Protein 3L8C (pdb70)

Radius of gyration: 32.64 Å; Cα contacts (8 Å, |Δi|>4): 2181; chains: 2; bounding box: 73×97×77 Å

B-factor: mean 37.89, std 10.88, range [13.22, 79.73]

Sequence (1009 aa):
SLKDMIDSIEQFAQTQADFPVYDCLGERRTYGQLKRDSDSIAAFIDSLALLAKSPVLVFGAQTYDMLATFVALTKSGHAYIPVDVHSAPERILAIIEIAKPSLIIAIEEFPLTIEGISLVSLSEIESAKLAEMPYERTHSVKGDDNYYIIFTSGQPKGVQISHDNLLSFTNWMIEDAAFDVPKQPQMLAQPPYSFDLSVMYWAPTLALGGTLFALPKELVADFKQLFTTIAQLPVGIWTSTPSFADMAMLSDDFCQAKMPALTHFYFDGEELTVSTARKLFERFPSAKIINAYGPTEATVALSAIEITREMVDNYTRLPIGYPKPDSPTYIIDEDGKELSSGEQGEIIVTGPAVSKGYLNNPEKTAEAFFTFKGQPAYHTGDIGSLTEDNILLYGGRLDFQIKIELEDVSQQLNQSPMVASAVAVPRYNKEHKLLAYIVVKDGVKERFDRELELTKAIKASVKDHMMSYMMPSKFLYRDSLPLTPNGKIDIKTLINEVNSLKDMIDSIEQFAQTQADFPVYDCLGERRTYGQLKRDSDSIAAFIDSLALLAKSPVLVFGAQTYDMLATFVALTKSGHAYIPVDVHSAPERILAIIEIAKPSLIIAIEEFPLTIEGISLVSLSEIESAKLAEMPYERTHSVKGDDNYYIIFTSGTTGQPKGVQISHDNLLSFTNWMIEDAAFDVPKQPQMLAQPPYSFDLSVMYWAPTLALGGTLFALPKELVADFKQLFTTIAQLPVGIWTSTPSFADMAMLSDDFCQAKMPALTHFYFDGEELTVSTARKLFERFPSAKIINAYGPTEATVALSAIEITREMVDNYTRLPIGYPKPDSPTYIIDEDGKELSSGEQGEIIVTGPAVSKGYLNNPEKTAEAFFTFKGQPAYHTGDIGSLTEDNILLYGGRLDFQIKYAGYRIELEDVSQQLNQSPMVASAVAVPRYNKEHKVQNLLAYIVVKDGVKERFDRELELTKAIKASVKDHMMSYMMPSKFLYRDSLPLTPNGKIDIKTLINEVN

Structure (mmCIF, N/CA/C/O backbone):
data_3L8C
#
_entry.id   3L8C
#
_cell.length_a   89.024
_cell.length_b   153.736
_cell.length_c   84.794
_cell.angle_alpha   90.000
_cell.angle_beta   90.000
_cell.angle_gamma   90.000
#
_symmetry.space_group_name_H-M   'P 21 21 2'
#
loop_
_entity.id
_entity.type
_entity.pdbx_description
1 polymer 'D-alanine--poly(phosphoribitol) ligase subunit 1'
2 water water
#
loop_
_atom_site.group_PDB
_atom_site.id
_atom_site.type_symbol
_atom_site.label_atom_id
_atom_site.label_alt_id
_atom_site.label_comp_id
_atom_site.label_asym_id
_atom_site.label_entity_id
_atom_site.label_seq_id
_atom_site.pdbx_PDB_ins_code
_atom_site.Cartn_x
_atom_site.Cartn_y
_atom_site.Cartn_z
_atom_site.occupancy
_atom_site.B_iso_or_equiv
_atom_site.auth_seq_id
_atom_site.auth_comp_id
_atom_site.auth_asym_id
_atom_site.auth_atom_id
_atom_site.pdbx_PDB_model_num
ATOM 1 N N . SER A 1 2 ? 9.267 -35.402 -53.506 1.00 44.75 -3 SER A N 1
ATOM 2 C CA . SER A 1 2 ? 8.739 -35.601 -52.131 1.00 44.43 -3 SER A CA 1
ATOM 3 C C . SER A 1 2 ? 9.429 -36.782 -51.402 1.00 44.29 -3 SER A C 1
ATOM 4 O O . SER A 1 2 ? 9.222 -37.954 -51.747 1.00 44.77 -3 SER A O 1
ATOM 7 N N . LEU A 1 3 ? 10.240 -36.457 -50.393 1.00 42.97 -2 LEU A N 1
ATOM 8 C CA . LEU A 1 3 ? 10.981 -37.435 -49.591 1.00 41.26 -2 LEU A CA 1
ATOM 9 C C . LEU A 1 3 ? 10.071 -38.352 -48.766 1.00 40.06 -2 LEU A C 1
ATOM 10 O O . LEU A 1 3 ? 9.059 -37.913 -48.219 1.00 39.55 -2 LEU A O 1
ATOM 15 N N . LYS A 1 4 ? 10.442 -39.619 -48.641 1.00 38.44 -1 LYS A N 1
ATOM 16 C CA . LYS A 1 4 ? 9.549 -40.576 -48.034 1.00 37.14 -1 LYS A CA 1
ATOM 17 C C . LYS A 1 4 ? 10.123 -41.199 -46.776 1.00 35.76 -1 LYS A C 1
ATOM 18 O O . LYS A 1 4 ? 9.369 -41.618 -45.883 1.00 34.69 -1 LYS A O 1
ATOM 24 N N . ASP A 1 5 ? 11.448 -41.264 -46.719 1.00 33.95 0 ASP A N 1
ATOM 25 C CA . ASP A 1 5 ? 12.176 -41.889 -45.610 1.00 34.27 0 ASP A CA 1
ATOM 26 C C . ASP A 1 5 ? 13.642 -41.403 -45.631 1.00 33.92 0 ASP A C 1
ATOM 27 O O . ASP A 1 5 ? 14.322 -41.561 -46.639 1.00 34.25 0 ASP A O 1
ATOM 32 N N . MET A 1 6 ? 14.136 -40.825 -44.540 1.00 33.22 1 MET A N 1
ATOM 33 C CA . MET A 1 6 ? 15.509 -40.282 -44.550 1.00 32.88 1 MET A CA 1
ATOM 34 C C . MET A 1 6 ? 16.550 -41.356 -44.856 1.00 31.74 1 MET A C 1
ATOM 35 O O . MET A 1 6 ? 17.448 -41.137 -45.657 1.00 31.78 1 MET A O 1
ATOM 40 N N . ILE A 1 7 ? 16.374 -42.521 -44.265 1.00 31.39 2 ILE A N 1
ATOM 41 C CA . ILE A 1 7 ? 17.287 -43.642 -44.465 1.00 31.70 2 ILE A CA 1
ATOM 42 C C . ILE A 1 7 ? 17.259 -44.194 -45.896 1.00 32.37 2 ILE A C 1
ATOM 43 O O . ILE A 1 7 ? 18.309 -44.288 -46.516 1.00 33.88 2 ILE A O 1
ATOM 48 N N . ASP A 1 8 ? 16.088 -44.548 -46.416 1.00 32.72 3 ASP A N 1
ATOM 49 C CA . ASP A 1 8 ? 15.930 -44.869 -47.847 1.00 33.60 3 ASP A CA 1
ATOM 50 C C . ASP A 1 8 ? 16.740 -43.919 -48.724 1.00 33.45 3 ASP A C 1
ATOM 51 O O . ASP A 1 8 ? 17.489 -44.365 -49.568 1.00 32.47 3 ASP A O 1
ATOM 56 N N . SER A 1 9 ? 16.614 -42.613 -48.493 1.00 33.89 4 SER A N 1
ATOM 57 C CA . SER A 1 9 ? 17.420 -41.645 -49.244 1.00 35.05 4 SER A CA 1
ATOM 58 C C . SER A 1 9 ? 18.925 -41.863 -49.191 1.00 35.04 4 SER A C 1
ATOM 59 O O . SER A 1 9 ? 19.577 -41.834 -50.230 1.00 34.32 4 SER A O 1
ATOM 62 N N . ILE A 1 10 ? 19.501 -42.021 -47.998 1.00 35.20 5 ILE A N 1
ATOM 63 C CA . ILE A 1 10 ? 20.960 -42.091 -47.970 1.00 35.94 5 ILE A CA 1
ATOM 64 C C . ILE A 1 10 ? 21.393 -43.423 -48.520 1.00 36.32 5 ILE A C 1
ATOM 65 O O . ILE A 1 10 ? 22.445 -43.508 -49.124 1.00 35.81 5 ILE A O 1
ATOM 70 N N . GLU A 1 11 ? 20.554 -44.441 -48.309 1.00 37.29 6 GLU A N 1
ATOM 71 C CA . GLU A 1 11 ? 20.724 -45.764 -48.882 1.00 39.06 6 GLU A CA 1
ATOM 72 C C . GLU A 1 11 ? 20.818 -45.713 -50.417 1.00 39.46 6 GLU A C 1
ATOM 73 O O . GLU A 1 11 ? 21.722 -46.309 -51.004 1.00 39.52 6 GLU A O 1
ATOM 79 N N . GLN A 1 12 ? 19.926 -44.966 -51.067 1.00 40.26 7 GLN A N 1
ATOM 80 C CA . GLN A 1 12 ? 20.030 -44.805 -52.520 1.00 40.71 7 GLN A CA 1
ATOM 81 C C . GLN A 1 12 ? 21.352 -44.171 -52.896 1.00 39.59 7 GLN A C 1
ATOM 82 O O . GLN A 1 12 ? 22.058 -44.675 -53.759 1.00 39.79 7 GLN A O 1
ATOM 88 N N . PHE A 1 13 ? 21.682 -43.061 -52.257 1.00 38.45 8 PHE A N 1
ATOM 89 C CA . PHE A 1 13 ? 22.891 -42.361 -52.616 1.00 37.98 8 PHE A CA 1
ATOM 90 C C . PHE A 1 13 ? 24.066 -43.272 -52.426 1.00 37.98 8 PHE A C 1
ATOM 91 O O . PHE A 1 13 ? 25.104 -43.051 -53.016 1.00 37.27 8 PHE A O 1
ATOM 99 N N . ALA A 1 14 ? 23.906 -44.292 -51.589 1.00 38.80 9 ALA A N 1
ATOM 100 C CA . ALA A 1 14 ? 24.975 -45.266 -51.429 1.00 39.87 9 ALA A CA 1
ATOM 101 C C . ALA A 1 14 ? 25.124 -46.149 -52.680 1.00 40.18 9 ALA A C 1
ATOM 102 O O . ALA A 1 14 ? 26.256 -46.443 -53.064 1.00 40.39 9 ALA A O 1
ATOM 104 N N . GLN A 1 15 ? 24.000 -46.533 -53.307 1.00 40.29 10 GLN A N 1
ATOM 105 C CA . GLN A 1 15 ? 24.008 -47.184 -54.635 1.00 41.34 10 GLN A CA 1
ATOM 106 C C . GLN A 1 15 ? 24.419 -46.241 -55.782 1.00 40.54 10 GLN A C 1
ATOM 107 O O . GLN A 1 15 ? 25.241 -46.608 -56.632 1.00 40.38 10 GLN A O 1
ATOM 113 N N . THR A 1 16 ? 23.855 -45.028 -55.759 1.00 39.55 11 THR A N 1
ATOM 114 C CA . THR A 1 16 ? 23.874 -44.047 -56.862 1.00 38.72 11 THR A CA 1
ATOM 115 C C . THR A 1 16 ? 25.130 -43.186 -56.990 1.00 37.96 11 THR A C 1
ATOM 116 O O . THR A 1 16 ? 25.479 -42.795 -58.091 1.00 37.95 11 THR A O 1
ATOM 120 N N . GLN A 1 17 ? 25.789 -42.875 -55.869 1.00 36.66 12 GLN A N 1
ATOM 121 C CA . GLN A 1 17 ? 26.957 -42.009 -55.844 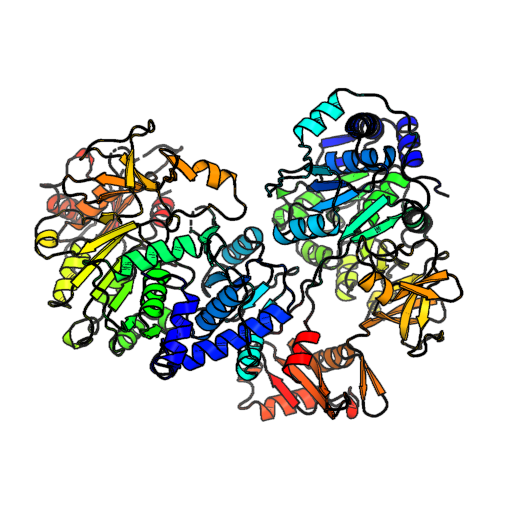1.00 35.76 12 GLN A CA 1
ATOM 122 C C . GLN A 1 17 ? 27.837 -42.452 -54.688 1.00 35.76 12 GLN A C 1
ATOM 123 O O . GLN A 1 17 ? 28.243 -41.656 -53.842 1.00 35.74 12 GLN A O 1
ATOM 129 N N . ALA A 1 18 ? 28.151 -43.736 -54.684 1.00 35.14 13 ALA A N 1
ATOM 130 C CA . ALA A 1 18 ? 28.874 -44.390 -53.616 1.00 35.21 13 ALA A CA 1
ATOM 131 C C . ALA A 1 18 ? 30.120 -43.638 -53.169 1.00 35.10 13 ALA A C 1
ATOM 132 O O . ALA A 1 18 ? 30.399 -43.543 -51.985 1.00 34.99 13 ALA A O 1
ATOM 134 N N . ASP A 1 19 ? 30.874 -43.117 -54.124 1.00 34.97 14 ASP A N 1
ATOM 135 C CA . ASP A 1 19 ? 32.157 -42.524 -53.822 1.00 35.13 14 ASP A CA 1
ATOM 136 C C . ASP A 1 19 ? 32.047 -41.000 -53.715 1.00 34.28 14 ASP A C 1
ATOM 137 O O . ASP A 1 19 ? 33.066 -40.326 -53.553 1.00 34.38 14 ASP A O 1
ATOM 142 N N . PHE A 1 20 ? 30.831 -40.453 -53.784 1.00 32.25 15 PHE A N 1
ATOM 143 C CA . PHE A 1 20 ? 30.648 -39.034 -53.466 1.00 31.52 15 PHE A CA 1
ATOM 144 C C . PHE A 1 20 ? 30.733 -38.780 -51.918 1.00 31.40 15 PHE A C 1
ATOM 145 O O . PHE A 1 20 ? 30.202 -39.567 -51.119 1.00 31.27 15 PHE A O 1
ATOM 153 N N . PRO A 1 21 ? 31.454 -37.722 -51.504 1.00 30.63 16 PRO A N 1
ATOM 154 C CA . PRO A 1 21 ? 31.691 -37.421 -50.086 1.00 30.66 16 PRO A CA 1
ATOM 155 C C . PRO A 1 21 ? 30.454 -36.923 -49.371 1.00 31.14 16 PRO A C 1
ATOM 156 O O . PRO A 1 21 ? 29.846 -35.948 -49.795 1.00 31.07 16 PRO A O 1
ATOM 160 N N . VAL A 1 22 ? 30.090 -37.594 -48.282 1.00 31.95 17 VAL A N 1
ATOM 161 C CA . VAL A 1 22 ? 29.010 -37.120 -47.423 1.00 31.65 17 VAL A CA 1
ATOM 162 C C . VAL A 1 22 ? 29.553 -36.276 -46.287 1.00 32.30 17 VAL A C 1
ATOM 163 O O . VAL A 1 22 ? 28.847 -35.434 -45.749 1.00 32.78 17 VAL A O 1
ATOM 167 N N . TYR A 1 23 ? 30.821 -36.484 -45.955 1.00 32.83 18 TYR A N 1
ATOM 168 C CA . TYR A 1 23 ? 31.446 -35.838 -44.833 1.00 34.16 18 TYR A CA 1
ATOM 169 C C . TYR A 1 23 ? 32.872 -35.423 -45.171 1.00 35.37 18 TYR A C 1
ATOM 170 O O . TYR A 1 23 ? 33.597 -36.150 -45.829 1.00 35.17 18 TYR A O 1
ATOM 179 N N . ASP A 1 24 ? 33.261 -34.244 -44.714 1.00 36.49 19 ASP A N 1
ATOM 180 C CA . ASP A 1 24 ? 34.612 -33.766 -44.877 1.00 38.67 19 ASP A CA 1
ATOM 181 C C . ASP A 1 24 ? 35.041 -33.008 -43.625 1.00 40.11 19 ASP A C 1
ATOM 182 O O . ASP A 1 24 ? 34.405 -32.038 -43.252 1.00 41.14 19 ASP A O 1
ATOM 187 N N . CYS A 1 25 ? 36.111 -33.446 -42.976 1.00 41.89 20 CYS A N 1
ATOM 188 C CA . CYS A 1 25 ? 36.687 -32.672 -41.875 1.00 43.74 20 CYS A CA 1
ATOM 189 C C . CYS A 1 25 ? 38.108 -32.180 -42.159 1.00 44.06 20 CYS A C 1
ATOM 190 O O . CYS A 1 25 ? 39.104 -32.894 -41.949 1.00 44.85 20 CYS A O 1
ATOM 193 N N . LEU A 1 26 ? 38.171 -30.951 -42.650 1.00 44.61 21 LEU A N 1
ATOM 194 C CA . LEU A 1 26 ? 39.407 -30.315 -43.155 1.00 45.61 21 LEU A CA 1
ATOM 195 C C . LEU A 1 26 ? 40.167 -31.143 -44.210 1.00 45.26 21 LEU A C 1
ATOM 196 O O . LEU A 1 26 ? 41.330 -30.885 -44.494 1.00 45.90 21 LEU A O 1
ATOM 201 N N . GLY A 1 27 ? 39.509 -32.122 -44.804 1.00 44.57 22 GLY A N 1
ATOM 202 C CA . GLY A 1 27 ? 40.146 -32.880 -45.848 1.00 44.16 22 GLY A CA 1
ATOM 203 C C . GLY A 1 27 ? 39.965 -34.364 -45.664 1.00 43.88 22 GLY A C 1
ATOM 204 O O . GLY A 1 27 ? 39.969 -35.088 -46.649 1.00 44.36 22 GLY A O 1
ATOM 205 N N . GLU A 1 28 ? 39.818 -34.844 -44.429 1.00 43.30 23 GLU A N 1
ATOM 206 C CA . GLU A 1 28 ? 39.548 -36.273 -44.277 1.00 43.46 23 GLU A CA 1
ATOM 207 C C . GLU A 1 28 ? 38.088 -36.542 -44.634 1.00 41.82 23 GLU A C 1
ATOM 208 O O . GLU A 1 28 ? 37.188 -36.041 -43.987 1.00 41.96 23 GLU A O 1
ATOM 214 N N . ARG A 1 29 ? 37.861 -37.317 -45.679 1.00 40.27 24 ARG A N 1
ATOM 215 C CA . ARG A 1 29 ? 36.533 -37.437 -46.233 1.00 38.97 24 ARG A CA 1
ATOM 216 C C . ARG A 1 29 ? 35.982 -38.813 -46.017 1.00 37.37 24 ARG A C 1
ATOM 217 O O . ARG A 1 29 ? 36.720 -39.762 -45.866 1.00 37.23 24 ARG A O 1
ATOM 225 N N . ARG A 1 30 ? 34.661 -38.898 -45.972 1.00 36.29 25 ARG A N 1
ATOM 226 C CA . ARG A 1 30 ? 33.951 -40.166 -45.969 1.00 35.02 25 ARG A CA 1
ATOM 227 C C . ARG A 1 30 ? 32.814 -40.064 -46.989 1.00 33.91 25 ARG A C 1
ATOM 228 O O . ARG A 1 30 ? 32.278 -38.955 -47.250 1.00 33.64 25 ARG A O 1
ATOM 236 N N . THR A 1 31 ? 32.441 -41.207 -47.562 1.00 31.86 26 THR A N 1
ATOM 237 C CA . THR A 1 31 ? 31.559 -41.230 -48.726 1.00 30.78 26 THR A CA 1
ATOM 238 C C . THR A 1 31 ? 30.225 -41.863 -48.383 1.00 30.02 26 THR A C 1
ATOM 239 O O . THR A 1 31 ? 30.103 -42.550 -47.374 1.00 30.16 26 THR A O 1
ATOM 243 N N . TYR A 1 32 ? 29.241 -41.691 -49.261 1.00 29.54 27 TYR A N 1
ATOM 244 C CA . TYR A 1 32 ? 27.939 -42.315 -49.075 1.00 29.08 27 TYR A CA 1
ATOM 245 C C . TYR A 1 32 ? 27.996 -43.836 -48.940 1.00 28.80 27 TYR A C 1
ATOM 246 O O . TYR A 1 32 ? 27.228 -44.397 -48.163 1.00 28.46 27 TYR A O 1
ATOM 255 N N . GLY A 1 33 ? 28.920 -44.487 -49.669 1.00 29.44 28 GLY A N 1
ATOM 256 C CA . GLY A 1 33 ? 29.140 -45.941 -49.604 1.00 27.28 28 GLY A CA 1
ATOM 257 C C . GLY A 1 33 ? 29.683 -46.330 -48.254 1.00 27.54 28 GLY A C 1
ATOM 258 O O . GLY A 1 33 ? 29.247 -47.330 -47.677 1.00 28.59 28 GLY A O 1
ATOM 259 N N . GLN A 1 34 ? 30.630 -45.551 -47.728 1.00 27.11 29 GLN A N 1
ATOM 260 C CA . GLN A 1 34 ? 31.192 -45.840 -46.407 1.00 27.38 29 GLN A CA 1
ATOM 261 C C . GLN A 1 34 ? 30.125 -45.592 -45.328 1.00 27.26 29 GLN A C 1
ATOM 262 O O . GLN A 1 34 ? 29.973 -46.399 -44.412 1.00 26.61 29 GLN A O 1
ATOM 268 N N . LEU A 1 35 ? 29.356 -44.513 -45.471 1.00 26.45 30 LEU A N 1
ATOM 269 C CA . LEU A 1 35 ? 28.301 -44.220 -44.515 1.00 26.45 30 LEU A CA 1
ATOM 270 C C . LEU A 1 35 ? 27.355 -45.396 -44.411 1.00 26.86 30 LEU A C 1
ATOM 271 O O . LEU A 1 35 ? 27.064 -45.850 -43.299 1.00 27.40 30 LEU A O 1
ATOM 276 N N . LYS A 1 36 ? 26.934 -45.949 -45.547 1.00 27.39 31 LYS A N 1
ATOM 277 C CA . LYS A 1 36 ? 26.068 -47.144 -45.532 1.00 28.14 31 LYS A CA 1
ATOM 278 C C . LYS A 1 36 ? 26.683 -48.346 -44.816 1.00 28.72 31 LYS A C 1
ATOM 279 O O . LYS A 1 36 ? 26.036 -48.910 -43.947 1.00 30.06 31 LYS A O 1
ATOM 285 N N . ARG A 1 37 ? 27.926 -48.723 -45.138 1.00 29.59 32 ARG A N 1
ATOM 286 C CA . ARG A 1 37 ? 28.567 -49.900 -44.494 1.00 29.75 32 ARG A CA 1
ATOM 287 C C . ARG A 1 37 ? 28.857 -49.643 -43.037 1.00 28.73 32 ARG A C 1
ATOM 288 O O . ARG A 1 37 ? 28.589 -50.484 -42.190 1.00 29.30 32 ARG A O 1
ATOM 296 N N . ASP A 1 38 ? 29.447 -48.493 -42.735 1.00 27.48 33 ASP A N 1
ATOM 297 C CA . ASP A 1 38 ? 29.707 -48.131 -41.347 1.00 26.36 33 ASP A CA 1
ATOM 298 C C . ASP A 1 38 ? 28.441 -48.190 -40.479 1.00 25.43 33 ASP A C 1
ATOM 299 O O . ASP A 1 38 ? 28.440 -48.837 -39.420 1.00 24.78 33 ASP A O 1
ATOM 304 N N . SER A 1 39 ? 27.360 -47.574 -40.963 1.00 24.12 34 SER A N 1
ATOM 305 C CA . SER A 1 39 ? 26.139 -47.533 -40.209 1.00 23.87 34 SER A CA 1
ATOM 306 C C . SER A 1 39 ? 25.429 -48.846 -40.202 1.00 24.55 34 SER A C 1
ATOM 307 O O . SER A 1 39 ? 24.795 -49.196 -39.184 1.00 22.78 34 SER A O 1
ATOM 310 N N . ASP A 1 40 ? 25.522 -49.599 -41.314 1.00 25.60 35 ASP A N 1
ATOM 311 C CA . ASP A 1 40 ? 24.979 -50.987 -41.291 1.00 26.81 35 ASP A CA 1
ATOM 312 C C . ASP A 1 40 ? 25.659 -51.811 -40.205 1.00 25.52 35 ASP A C 1
ATOM 313 O O . ASP A 1 40 ? 25.007 -52.581 -39.529 1.00 25.71 35 ASP A O 1
ATOM 318 N N . SER A 1 41 ? 26.959 -51.615 -40.005 1.00 25.16 36 SER A N 1
ATOM 319 C CA . SER A 1 41 ? 27.687 -52.476 -39.057 1.00 25.59 36 SER A CA 1
ATOM 320 C C . SER A 1 41 ? 27.492 -52.066 -37.611 1.00 24.91 36 SER A C 1
ATOM 321 O O . SER A 1 41 ? 27.464 -52.900 -36.706 1.00 24.42 36 SER A O 1
ATOM 324 N N . ILE A 1 42 ? 27.339 -50.768 -37.394 1.00 25.15 37 ILE A N 1
ATOM 325 C CA . ILE A 1 42 ? 27.023 -50.272 -36.058 1.00 24.31 37 ILE A CA 1
ATOM 326 C C . ILE A 1 42 ? 25.617 -50.714 -35.696 1.00 25.22 37 ILE A C 1
ATOM 327 O O . ILE A 1 42 ? 25.397 -51.222 -34.584 1.00 25.91 37 ILE A O 1
ATOM 332 N N . ALA A 1 43 ? 24.681 -50.597 -36.640 1.00 24.91 38 ALA A N 1
ATOM 333 C CA . ALA A 1 43 ? 23.348 -51.122 -36.427 1.00 25.91 38 ALA A CA 1
ATOM 334 C C . ALA A 1 43 ? 23.416 -52.576 -35.918 1.00 26.67 38 ALA A C 1
ATOM 335 O O . ALA A 1 43 ? 22.757 -52.940 -34.938 1.00 26.81 38 ALA A O 1
ATOM 337 N N . ALA A 1 44 ? 24.230 -53.395 -36.577 1.00 27.48 39 ALA A N 1
ATOM 338 C CA . ALA A 1 44 ? 24.352 -54.820 -36.233 1.00 28.25 39 ALA A CA 1
ATOM 339 C C . ALA A 1 44 ? 24.828 -54.988 -34.793 1.00 28.66 39 ALA A C 1
ATOM 340 O O . ALA A 1 44 ? 24.262 -55.759 -34.018 1.00 29.78 39 ALA A O 1
ATOM 342 N N . PHE A 1 45 ? 25.854 -54.229 -34.441 1.00 29.54 40 PHE A N 1
ATOM 343 C CA . PHE A 1 45 ? 26.366 -54.175 -33.083 1.00 30.39 40 PHE A CA 1
ATOM 344 C C . PHE A 1 45 ? 25.311 -53.689 -32.078 1.00 30.75 40 PHE A C 1
ATOM 345 O O . PHE A 1 45 ? 25.182 -54.266 -30.995 1.00 31.11 40 PHE A O 1
ATOM 353 N N . ILE A 1 46 ? 24.523 -52.673 -32.449 1.00 30.29 41 ILE A N 1
ATOM 354 C CA . ILE A 1 46 ? 23.441 -52.233 -31.578 1.00 30.59 41 ILE A CA 1
ATOM 355 C C . ILE A 1 46 ? 22.419 -53.327 -31.336 1.00 30.88 41 ILE A C 1
ATOM 356 O O . ILE A 1 46 ? 22.149 -53.676 -30.195 1.00 30.00 41 ILE A O 1
ATOM 361 N N . ASP A 1 47 ? 21.870 -53.897 -32.403 1.00 32.15 42 ASP A N 1
ATOM 362 C CA . ASP A 1 47 ? 20.959 -55.019 -32.233 1.00 33.28 42 ASP A CA 1
ATOM 363 C C . ASP A 1 47 ? 21.585 -56.110 -31.317 1.00 33.62 42 ASP A C 1
ATOM 364 O O . ASP A 1 47 ? 20.915 -56.646 -30.430 1.00 33.72 42 ASP A O 1
ATOM 369 N N . SER A 1 48 ? 22.868 -56.435 -31.492 1.00 33.81 43 SER A N 1
ATOM 370 C CA . SER A 1 48 ? 23.429 -57.522 -30.669 1.00 33.97 43 SER A CA 1
ATOM 371 C C . SER A 1 48 ? 23.436 -57.172 -29.165 1.00 34.49 43 SER A C 1
ATOM 372 O O . SER A 1 48 ? 23.552 -58.052 -28.306 1.00 34.14 43 SER A O 1
ATOM 375 N N . LEU A 1 49 ? 23.312 -55.888 -28.831 1.00 34.74 44 LEU A N 1
ATOM 376 C CA . LEU A 1 49 ? 23.350 -55.519 -27.415 1.00 34.78 44 LEU A CA 1
ATOM 377 C C . LEU A 1 49 ? 22.047 -55.854 -26.725 1.00 35.03 44 LEU A C 1
ATOM 378 O O . LEU A 1 49 ? 21.976 -55.853 -25.508 1.00 36.04 44 LEU A O 1
ATOM 383 N N . ALA A 1 50 ? 21.035 -56.179 -27.519 1.00 35.21 45 ALA A N 1
ATOM 384 C CA . ALA A 1 50 ? 19.756 -56.633 -27.017 1.00 35.70 45 ALA A CA 1
ATOM 385 C C . ALA A 1 50 ? 19.121 -55.619 -26.041 1.00 35.39 45 ALA A C 1
ATOM 386 O O . ALA A 1 50 ? 18.622 -55.966 -24.979 1.00 36.27 45 ALA A O 1
ATOM 388 N N . LEU A 1 51 ? 19.167 -54.359 -26.432 1.00 34.73 46 LEU A N 1
ATOM 389 C CA . LEU A 1 51 ? 18.455 -53.283 -25.767 1.00 33.46 46 LEU A CA 1
ATOM 390 C C . LEU A 1 51 ? 16.979 -53.413 -25.978 1.00 33.04 46 LEU A C 1
ATOM 391 O O . LEU A 1 51 ? 16.541 -54.035 -26.937 1.00 32.79 46 LEU A O 1
ATOM 396 N N . LEU A 1 52 ? 16.206 -52.776 -25.101 1.00 32.64 47 LEU A N 1
ATOM 397 C CA . LEU A 1 52 ? 14.761 -52.855 -25.208 1.00 32.51 47 LEU A CA 1
ATOM 398 C C . LEU A 1 52 ? 14.324 -52.160 -26.477 1.00 32.26 47 LEU A C 1
ATOM 399 O O . LEU A 1 52 ? 14.937 -51.172 -26.884 1.00 31.85 47 LEU A O 1
ATOM 404 N N . ALA A 1 53 ? 13.276 -52.690 -27.097 1.00 31.36 48 ALA A N 1
ATOM 405 C CA . ALA A 1 53 ? 12.888 -52.246 -28.413 1.00 31.31 48 ALA A CA 1
ATOM 406 C C . ALA A 1 53 ? 12.593 -50.778 -28.312 1.00 31.16 48 ALA A C 1
ATOM 407 O O . ALA A 1 53 ? 11.895 -50.363 -27.389 1.00 31.89 48 ALA A O 1
ATOM 409 N N . LYS A 1 54 ? 13.123 -49.983 -29.242 1.00 30.89 49 LYS A N 1
ATOM 410 C CA . LYS A 1 54 ? 12.652 -48.602 -29.413 1.00 30.10 49 LYS A CA 1
ATOM 411 C C . LYS A 1 54 ? 13.080 -47.669 -28.301 1.00 29.30 49 LYS A C 1
ATOM 412 O O . LYS A 1 54 ? 12.565 -46.560 -28.219 1.00 29.25 49 LYS A O 1
ATOM 418 N N . SER A 1 55 ? 13.969 -48.131 -27.425 1.00 27.36 50 SER A N 1
ATOM 419 C CA . SER A 1 55 ? 14.507 -47.314 -26.361 1.00 26.47 50 SER A CA 1
ATOM 420 C C . SER A 1 55 ? 15.436 -46.240 -26.913 1.00 24.98 50 SER A C 1
ATOM 421 O O . SER A 1 55 ? 16.129 -46.486 -27.874 1.00 25.86 50 SER A O 1
ATOM 424 N N . PRO A 1 56 ? 15.446 -45.039 -26.312 1.00 23.76 51 PRO A N 1
ATOM 425 C CA . PRO A 1 56 ? 16.371 -44.034 -26.785 1.00 22.99 51 PRO A CA 1
ATOM 426 C C . PRO A 1 56 ? 17.775 -44.282 -26.320 1.00 22.88 51 PRO A C 1
ATOM 427 O O . PRO A 1 56 ? 17.996 -44.865 -25.278 1.00 23.88 51 PRO A O 1
ATOM 431 N N . VAL A 1 57 ? 18.723 -43.741 -27.060 1.00 23.20 52 VAL A N 1
ATOM 432 C CA . VAL A 1 57 ? 20.119 -43.940 -26.781 1.00 21.74 52 VAL A CA 1
ATOM 433 C C . VAL A 1 57 ? 20.806 -42.584 -26.836 1.00 22.42 52 VAL A C 1
ATOM 434 O O . VAL A 1 57 ? 20.626 -41.816 -27.798 1.00 21.25 52 VAL A O 1
ATOM 438 N N . LEU A 1 58 ? 21.616 -42.320 -25.812 1.00 22.06 53 LEU A N 1
ATOM 439 C CA . LEU A 1 58 ? 22.280 -41.052 -25.643 1.00 22.00 53 LEU A CA 1
ATOM 440 C C . LEU A 1 58 ? 23.599 -41.120 -26.366 1.00 22.07 53 LEU A C 1
ATOM 441 O O . LEU A 1 58 ? 24.382 -42.025 -26.089 1.00 23.42 53 LEU A O 1
ATOM 446 N N . VAL A 1 59 ? 23.856 -40.179 -27.275 1.00 21.02 54 VAL A N 1
ATOM 447 C CA . VAL A 1 59 ? 25.073 -40.189 -28.063 1.00 19.88 54 VAL A CA 1
ATOM 448 C C . VAL A 1 59 ? 25.870 -38.932 -27.746 1.00 21.31 54 VAL A C 1
ATOM 449 O O . VAL A 1 59 ? 25.447 -37.799 -28.087 1.00 20.65 54 VAL A O 1
ATOM 453 N N . PHE A 1 60 ? 27.012 -39.128 -27.084 1.00 21.21 55 PHE A N 1
ATOM 454 C CA . PHE A 1 60 ? 27.767 -38.015 -26.544 1.00 22.27 55 PHE A CA 1
ATOM 455 C C . PHE A 1 60 ? 29.011 -37.795 -27.360 1.00 22.95 55 PHE A C 1
ATOM 456 O O . PHE A 1 60 ? 29.870 -38.689 -27.447 1.00 23.69 55 PHE A O 1
ATOM 464 N N . GLY A 1 61 ? 29.126 -36.614 -27.942 1.00 23.00 56 GLY A N 1
ATOM 465 C CA . GLY A 1 61 ? 30.316 -36.282 -28.706 1.00 23.90 56 GLY A CA 1
ATOM 466 C C . GLY A 1 61 ? 30.285 -34.903 -29.315 1.00 24.73 56 GLY A C 1
ATOM 467 O O . GLY A 1 61 ? 29.469 -34.045 -28.930 1.00 26.00 56 GLY A O 1
ATOM 468 N N . ALA A 1 62 ? 31.180 -34.677 -30.260 1.00 24.28 57 ALA A N 1
ATOM 469 C CA . ALA A 1 62 ? 31.276 -33.393 -30.920 1.00 24.65 57 ALA A CA 1
ATOM 470 C C . ALA A 1 62 ? 30.628 -33.539 -32.293 1.00 25.93 57 ALA A C 1
ATOM 471 O O . ALA A 1 62 ? 29.459 -33.912 -32.367 1.00 26.94 57 ALA A O 1
ATOM 473 N N . GLN A 1 63 ? 31.363 -33.276 -33.370 1.00 26.58 58 GLN A N 1
ATOM 474 C CA . GLN A 1 63 ? 30.795 -33.304 -34.718 1.00 27.86 58 GLN A CA 1
ATOM 475 C C . GLN A 1 63 ? 31.633 -34.146 -35.688 1.00 27.67 58 GLN A C 1
ATOM 476 O O . GLN A 1 63 ? 31.751 -33.830 -36.868 1.00 27.14 58 GLN A O 1
ATOM 482 N N . THR A 1 64 ? 32.246 -35.209 -35.184 1.00 27.22 59 THR A N 1
ATOM 483 C CA . THR A 1 64 ? 32.999 -36.085 -36.063 1.00 26.48 59 THR A CA 1
ATOM 484 C C . THR A 1 64 ? 32.050 -36.978 -36.885 1.00 26.29 59 THR A C 1
ATOM 485 O O . THR A 1 64 ? 30.844 -37.076 -36.598 1.00 25.30 59 THR A O 1
ATOM 489 N N . TYR A 1 65 ? 32.635 -37.671 -37.863 1.00 26.38 60 TYR A N 1
ATOM 490 C CA . TYR A 1 65 ? 31.946 -38.593 -38.734 1.00 26.46 60 TYR A CA 1
ATOM 491 C C . TYR A 1 65 ? 31.246 -39.672 -37.939 1.00 26.90 60 TYR A C 1
ATOM 492 O O . TYR A 1 65 ? 30.104 -40.049 -38.257 1.00 26.70 60 TYR A O 1
ATOM 501 N N . ASP A 1 66 ? 31.877 -40.131 -36.860 1.00 27.03 61 ASP A N 1
ATOM 502 C CA . ASP A 1 66 ? 31.260 -41.193 -36.057 1.00 26.98 61 ASP A CA 1
ATOM 503 C C . ASP A 1 66 ? 29.952 -40.810 -35.394 1.00 26.07 61 ASP A C 1
ATOM 504 O O . ASP A 1 66 ? 29.096 -41.678 -35.149 1.00 25.59 61 ASP A O 1
ATOM 509 N N . MET A 1 67 ? 29.762 -39.512 -35.150 1.00 25.13 62 MET A N 1
ATOM 510 C CA . MET A 1 67 ? 28.489 -39.038 -34.629 1.00 23.67 62 MET A CA 1
ATOM 511 C C . MET A 1 67 ? 27.394 -39.394 -35.635 1.00 24.05 62 MET A C 1
ATOM 512 O O . MET A 1 67 ? 26.443 -40.088 -35.298 1.00 24.88 62 MET A O 1
ATOM 517 N N . LEU A 1 68 ? 27.548 -38.964 -36.876 1.00 24.04 63 LEU A N 1
ATOM 518 C CA . LEU A 1 68 ? 26.578 -39.228 -37.920 1.00 24.17 63 LEU A CA 1
ATOM 519 C C . LEU A 1 68 ? 26.369 -40.717 -38.222 1.00 23.84 63 LEU A C 1
ATOM 520 O O . LEU A 1 68 ? 25.224 -41.183 -38.350 1.00 24.57 63 LEU A O 1
ATOM 525 N N . ALA A 1 69 ? 27.461 -41.475 -38.285 1.00 23.16 64 ALA A N 1
ATOM 526 C CA . ALA A 1 69 ? 27.384 -42.905 -38.594 1.00 21.84 64 ALA A CA 1
ATOM 527 C C . ALA A 1 69 ? 26.574 -43.580 -37.514 1.00 20.82 64 ALA A C 1
ATOM 528 O O . ALA A 1 69 ? 25.728 -44.455 -37.771 1.00 20.15 64 ALA A O 1
ATOM 530 N N . THR A 1 70 ? 26.830 -43.153 -36.286 1.00 20.14 65 THR A N 1
ATOM 531 C CA . THR A 1 70 ? 26.085 -43.683 -35.159 1.00 19.51 65 THR A CA 1
ATOM 532 C C . THR A 1 70 ? 24.632 -43.283 -35.253 1.00 19.43 65 THR A C 1
ATOM 533 O O . THR A 1 70 ? 23.761 -44.148 -35.090 1.00 19.78 65 THR A O 1
ATOM 537 N N . PHE A 1 71 ? 24.338 -42.012 -35.561 1.00 19.62 66 PHE A N 1
ATOM 538 C CA . PHE A 1 71 ? 22.918 -41.596 -35.598 1.00 19.97 66 PHE A CA 1
ATOM 539 C C . PHE A 1 71 ? 22.168 -42.476 -36.574 1.00 20.25 66 PHE A C 1
ATOM 540 O O . PHE A 1 71 ? 21.078 -42.965 -36.267 1.00 20.13 66 PHE A O 1
ATOM 548 N N . VAL A 1 72 ? 22.757 -42.646 -37.762 1.00 20.35 67 VAL A N 1
ATOM 549 C CA . VAL A 1 72 ? 22.133 -43.417 -38.860 1.00 20.85 67 VAL A CA 1
ATOM 550 C C . VAL A 1 72 ? 21.955 -44.850 -38.406 1.00 21.20 67 VAL A C 1
ATOM 551 O O . VAL A 1 72 ? 20.872 -45.404 -38.533 1.00 22.33 67 VAL A O 1
ATOM 555 N N . ALA A 1 73 ? 22.979 -45.439 -37.784 1.00 21.88 68 ALA A N 1
ATOM 556 C CA . ALA A 1 73 ? 22.807 -46.793 -37.198 1.00 21.57 68 ALA A CA 1
ATOM 557 C C . ALA A 1 73 ? 21.667 -46.909 -36.177 1.00 22.04 68 ALA A C 1
ATOM 558 O O . ALA A 1 73 ? 20.986 -47.965 -36.088 1.00 23.04 68 ALA A O 1
ATOM 560 N N . LEU A 1 74 ? 21.435 -45.852 -35.389 1.00 20.28 69 LEU A N 1
ATOM 561 C CA . LEU A 1 74 ? 20.337 -45.953 -34.408 1.00 19.34 69 LEU A CA 1
ATOM 562 C C . LEU A 1 74 ? 18.979 -45.887 -35.075 1.00 19.63 69 LEU A C 1
ATOM 563 O O . LEU A 1 74 ? 18.043 -46.630 -34.690 1.00 20.80 69 LEU A O 1
ATOM 568 N N . THR A 1 75 ? 18.864 -45.014 -36.067 1.00 19.72 70 THR A N 1
ATOM 569 C CA . THR A 1 75 ? 17.637 -44.911 -36.839 1.00 21.32 70 THR A CA 1
ATOM 570 C C . THR A 1 75 ? 17.339 -46.255 -37.537 1.00 22.23 70 THR A C 1
ATOM 571 O O . THR A 1 75 ? 16.199 -46.763 -37.440 1.00 22.52 70 THR A O 1
ATOM 575 N N . LYS A 1 76 ? 18.357 -46.815 -38.214 1.00 22.24 71 LYS A N 1
ATOM 576 C CA . LYS A 1 76 ? 18.260 -48.144 -38.846 1.00 23.36 71 LYS A CA 1
ATOM 577 C C . LYS A 1 76 ? 17.750 -49.208 -37.900 1.00 23.52 71 LYS A C 1
ATOM 578 O O . LYS A 1 76 ? 16.920 -50.023 -38.275 1.00 23.90 71 LYS A O 1
ATOM 584 N N . SER A 1 77 ? 18.231 -49.189 -36.667 1.00 23.48 72 SER A N 1
ATOM 585 C CA . SER A 1 77 ? 17.895 -50.237 -35.742 1.00 23.76 72 SER A CA 1
ATOM 586 C C . SER A 1 77 ? 16.772 -49.830 -34.778 1.00 23.97 72 SER A C 1
ATOM 587 O O . SER A 1 77 ? 16.566 -50.498 -33.733 1.00 23.46 72 SER A O 1
ATOM 590 N N . GLY A 1 78 ? 16.036 -48.764 -35.124 1.00 23.05 73 GLY A N 1
ATOM 591 C CA . GLY A 1 78 ? 14.791 -48.464 -34.409 1.00 22.57 73 GLY A CA 1
ATOM 592 C C . GLY A 1 78 ? 14.998 -47.709 -33.104 1.00 23.72 73 GLY A C 1
ATOM 593 O O . GLY A 1 78 ? 14.164 -47.794 -32.202 1.00 24.68 73 GLY A O 1
ATOM 594 N N . HIS A 1 79 ? 16.098 -46.958 -32.991 1.00 22.31 74 HIS A N 1
ATOM 595 C CA . HIS A 1 79 ? 16.326 -46.201 -31.785 1.00 21.81 74 HIS A CA 1
ATOM 596 C C . HIS A 1 79 ? 16.416 -44.711 -32.088 1.00 21.44 74 HIS A C 1
ATOM 597 O O . HIS A 1 79 ? 17.141 -44.272 -33.016 1.00 19.22 74 HIS A O 1
ATOM 604 N N . ALA A 1 80 ? 15.663 -43.942 -31.287 1.00 21.37 75 ALA A N 1
ATOM 605 C CA . ALA A 1 80 ? 15.841 -42.504 -31.234 1.00 21.55 75 ALA A CA 1
ATOM 606 C C . ALA A 1 80 ? 17.188 -42.256 -30.614 1.00 21.37 75 ALA A C 1
ATOM 607 O O . ALA A 1 80 ? 17.593 -42.962 -29.686 1.00 22.27 75 ALA A O 1
ATOM 609 N N . TYR A 1 81 ? 17.869 -41.247 -31.112 1.00 20.90 76 TYR A N 1
ATOM 610 C CA . TYR A 1 81 ? 19.083 -40.795 -30.485 1.00 21.23 76 TYR A CA 1
ATOM 611 C C . TYR A 1 81 ? 18.917 -39.451 -29.772 1.00 21.33 76 TYR A C 1
ATOM 612 O O . TYR A 1 81 ? 18.206 -38.548 -30.247 1.00 21.30 76 TYR A O 1
ATOM 621 N N . ILE A 1 82 ? 19.586 -39.338 -28.632 1.00 21.10 77 ILE A N 1
ATOM 622 C CA . ILE A 1 82 ? 19.682 -38.101 -27.871 1.00 21.58 77 ILE A CA 1
ATOM 623 C C . ILE A 1 82 ? 21.090 -37.538 -27.971 1.00 21.89 77 ILE A C 1
ATOM 624 O O . ILE A 1 82 ? 22.002 -38.031 -27.313 1.00 22.38 77 ILE A O 1
ATOM 629 N N . PRO A 1 83 ? 21.277 -36.525 -28.802 1.00 22.38 78 PRO A N 1
ATOM 630 C CA . PRO A 1 83 ? 22.601 -35.938 -29.015 1.00 23.26 78 PRO A CA 1
ATOM 631 C C . PRO A 1 83 ? 22.955 -34.949 -27.911 1.00 24.83 78 PRO A C 1
ATOM 632 O O . PRO A 1 83 ? 22.167 -34.022 -27.600 1.00 24.81 78 PRO A O 1
ATOM 636 N N . VAL A 1 84 ? 24.119 -35.173 -27.311 1.00 25.74 79 VAL A N 1
ATOM 637 C CA . VAL A 1 84 ? 24.594 -34.368 -26.207 1.00 26.33 79 VAL A CA 1
ATOM 638 C C . VAL A 1 84 ? 25.999 -33.974 -26.566 1.00 27.54 79 VAL A C 1
ATOM 639 O O . VAL A 1 84 ? 26.835 -34.819 -26.921 1.00 27.03 79 VAL A O 1
ATOM 643 N N . ASP A 1 85 ? 26.246 -32.675 -26.500 1.00 29.13 80 ASP A N 1
ATOM 644 C CA . ASP A 1 85 ? 27.475 -32.133 -26.999 1.00 31.24 80 ASP A CA 1
ATOM 645 C C . ASP A 1 85 ? 28.564 -32.211 -25.936 1.00 32.51 80 ASP A C 1
ATOM 646 O O . ASP A 1 85 ? 28.304 -32.154 -24.726 1.00 32.46 80 ASP A O 1
ATOM 651 N N . VAL A 1 86 ? 29.790 -32.321 -26.433 1.00 33.95 81 VAL A N 1
ATOM 652 C CA . VAL A 1 86 ? 30.966 -32.544 -25.617 1.00 35.21 81 VAL A CA 1
ATOM 653 C C . VAL A 1 86 ? 31.127 -31.425 -24.583 1.00 36.34 81 VAL A C 1
ATOM 654 O O . VAL A 1 86 ? 31.739 -31.612 -23.534 1.00 37.17 81 VAL A O 1
ATOM 658 N N . HIS A 1 87 ? 30.549 -30.265 -24.848 1.00 37.18 82 HIS A N 1
ATOM 659 C CA . HIS A 1 87 ? 30.783 -29.160 -23.921 1.00 39.00 82 HIS A CA 1
ATOM 660 C C . HIS A 1 87 ? 29.698 -28.948 -22.864 1.00 38.97 82 HIS A C 1
ATOM 661 O O . HIS A 1 87 ? 29.820 -28.069 -22.024 1.00 39.59 82 HIS A O 1
ATOM 668 N N . SER A 1 88 ? 28.653 -29.756 -22.886 1.00 38.52 83 SER A N 1
ATOM 669 C CA . SER A 1 88 ? 27.562 -29.476 -22.024 1.00 38.83 83 SER A CA 1
ATOM 670 C C . SER A 1 88 ? 27.944 -29.754 -20.553 1.00 39.44 83 SER A C 1
ATOM 671 O O . SER A 1 88 ? 28.805 -30.589 -20.249 1.00 38.74 83 SER A O 1
ATOM 674 N N . ALA A 1 89 ? 27.333 -29.009 -19.643 1.00 40.10 84 ALA A N 1
ATOM 675 C CA . ALA A 1 89 ? 27.661 -29.158 -18.238 1.00 40.62 84 ALA A CA 1
ATOM 676 C C . ALA A 1 89 ? 27.216 -30.539 -17.749 1.00 41.01 84 ALA A C 1
ATOM 677 O O . ALA A 1 89 ? 26.121 -31.004 -18.100 1.00 41.19 84 ALA A O 1
ATOM 679 N N . PRO A 1 90 ? 28.063 -31.192 -16.937 1.00 41.20 85 PRO A N 1
ATOM 680 C CA . PRO A 1 90 ? 27.810 -32.517 -16.359 1.00 41.69 85 PRO A CA 1
ATOM 681 C C . PRO A 1 90 ? 26.473 -32.607 -15.633 1.00 41.71 85 PRO A C 1
ATOM 682 O O . PRO A 1 90 ? 25.863 -33.687 -15.587 1.00 41.75 85 PRO A O 1
ATOM 686 N N . GLU A 1 91 ? 26.012 -31.486 -15.087 1.00 41.80 86 GLU A N 1
ATOM 687 C CA . GLU A 1 91 ? 24.711 -31.462 -14.428 1.00 42.14 86 GLU A CA 1
ATOM 688 C C . GLU A 1 91 ? 23.634 -31.530 -15.470 1.00 40.79 86 GLU A C 1
ATOM 689 O O . GLU A 1 91 ? 22.609 -32.149 -15.224 1.00 41.47 86 GLU A O 1
ATOM 695 N N . ARG A 1 92 ? 23.873 -30.919 -16.635 1.00 39.23 87 ARG A N 1
ATOM 696 C CA . ARG A 1 92 ? 22.915 -30.998 -17.728 1.00 37.66 87 ARG A CA 1
ATOM 697 C C . ARG A 1 92 ? 22.824 -32.446 -18.222 1.00 35.80 87 ARG A C 1
ATOM 698 O O . ARG A 1 92 ? 21.734 -32.996 -18.361 1.00 34.93 87 ARG A O 1
ATOM 706 N N . ILE A 1 93 ? 23.982 -33.060 -18.441 1.00 34.43 88 ILE A N 1
ATOM 707 C CA . ILE A 1 93 ? 24.080 -34.442 -18.901 1.00 32.82 88 ILE A CA 1
ATOM 708 C C . ILE A 1 93 ? 23.342 -35.365 -17.943 1.00 33.53 88 ILE A C 1
ATOM 709 O O . ILE A 1 93 ? 22.560 -36.239 -18.346 1.00 33.46 88 ILE A O 1
ATOM 714 N N . LEU A 1 94 ? 23.604 -35.170 -16.657 1.00 33.14 89 LEU A N 1
ATOM 715 C CA . LEU A 1 94 ? 22.989 -35.975 -15.625 1.00 32.32 89 LEU A CA 1
ATOM 716 C C . LEU A 1 94 ? 21.475 -35.782 -15.623 1.00 30.95 89 LEU A C 1
ATOM 717 O O . LEU A 1 94 ? 20.733 -36.763 -15.559 1.00 31.55 89 LEU A O 1
ATOM 722 N N . ALA A 1 95 ? 21.016 -34.535 -15.706 1.00 28.33 90 ALA A N 1
ATOM 723 C CA . ALA A 1 95 ? 19.597 -34.242 -15.817 1.00 27.20 90 ALA A CA 1
ATOM 724 C C . ALA A 1 95 ? 18.950 -34.865 -17.066 1.00 26.98 90 ALA A C 1
ATOM 725 O O . ALA A 1 95 ? 17.860 -35.503 -16.985 1.00 26.73 90 ALA A O 1
ATOM 727 N N . ILE A 1 96 ? 19.625 -34.722 -18.210 1.00 25.92 91 ILE A N 1
ATOM 728 C CA . ILE A 1 96 ? 19.153 -35.364 -19.428 1.00 25.67 91 ILE A CA 1
ATOM 729 C C . ILE A 1 96 ? 18.980 -36.860 -19.201 1.00 25.81 91 ILE A C 1
ATOM 730 O O . ILE A 1 96 ? 17.958 -37.447 -19.556 1.00 25.59 91 ILE A O 1
ATOM 735 N N . ILE A 1 97 ? 19.971 -37.477 -18.570 1.00 26.16 92 ILE A N 1
ATOM 736 C CA . ILE A 1 97 ? 19.917 -38.903 -18.310 1.00 26.47 92 ILE A CA 1
ATOM 737 C C . ILE A 1 97 ? 18.758 -39.269 -17.349 1.00 27.31 92 ILE A C 1
ATOM 738 O O . ILE A 1 97 ? 18.150 -40.328 -17.506 1.00 26.39 92 ILE A O 1
ATOM 743 N N . GLU A 1 98 ? 18.444 -38.413 -16.371 1.00 28.10 93 GLU A N 1
ATOM 744 C CA . GLU A 1 98 ? 17.332 -38.732 -15.452 1.00 29.78 93 GLU A CA 1
ATOM 745 C C . GLU A 1 98 ? 15.994 -38.675 -16.196 1.00 29.19 93 GLU A C 1
ATOM 746 O O . GLU A 1 98 ? 15.121 -39.498 -15.967 1.00 28.92 93 GLU A O 1
ATOM 752 N N . ILE A 1 99 ? 15.861 -37.701 -17.085 1.00 28.87 94 ILE A N 1
ATOM 753 C CA . ILE A 1 99 ? 14.607 -37.482 -17.781 1.00 28.79 94 ILE A CA 1
ATOM 754 C C . ILE A 1 99 ? 14.434 -38.497 -18.870 1.00 28.77 94 ILE A C 1
ATOM 755 O O . ILE A 1 99 ? 13.428 -39.188 -18.931 1.00 28.60 94 ILE A O 1
ATOM 760 N N . ALA A 1 100 ? 15.393 -38.527 -19.786 1.00 29.17 95 ALA A N 1
ATOM 761 C CA . ALA A 1 100 ? 15.337 -39.480 -20.861 1.00 29.45 95 ALA A CA 1
ATOM 762 C C . ALA A 1 100 ? 15.821 -40.701 -20.135 1.00 29.85 95 ALA A C 1
ATOM 763 O O . ALA A 1 100 ? 16.628 -40.634 -19.186 1.00 30.60 95 ALA A O 1
ATOM 765 N N . LYS A 1 101 ? 15.333 -41.849 -20.472 1.00 29.51 96 LYS A N 1
ATOM 766 C CA . LYS A 1 101 ? 15.935 -42.906 -19.661 1.00 29.43 96 LYS A CA 1
ATOM 767 C C . LYS A 1 101 ? 16.594 -43.833 -20.650 1.00 27.94 96 LYS A C 1
ATOM 768 O O . LYS A 1 101 ? 16.058 -44.876 -20.950 1.00 27.19 96 LYS A O 1
ATOM 774 N N . PRO A 1 102 ? 17.738 -43.394 -21.194 1.00 27.36 97 PRO A N 1
ATOM 775 C CA . PRO A 1 102 ? 18.311 -44.059 -22.367 1.00 27.58 97 PRO A CA 1
ATOM 776 C C . PRO A 1 102 ? 18.658 -45.479 -21.974 1.00 27.77 97 PRO A C 1
ATOM 777 O O . PRO A 1 102 ? 18.947 -45.758 -20.797 1.00 27.01 97 PRO A O 1
ATOM 781 N N . SER A 1 103 ? 18.572 -46.390 -22.918 1.00 27.62 98 SER A N 1
ATOM 782 C CA . SER A 1 103 ? 18.997 -47.750 -22.595 1.00 28.18 98 SER A CA 1
ATOM 783 C C . SER A 1 103 ? 20.525 -47.880 -22.736 1.00 27.64 98 SER A C 1
ATOM 784 O O . SER A 1 103 ? 21.077 -48.859 -22.296 1.00 29.32 98 SER A O 1
ATOM 787 N N . LEU A 1 104 ? 21.193 -46.902 -23.348 1.00 25.39 99 LEU A N 1
ATOM 788 C CA . LEU A 1 104 ? 22.590 -47.040 -23.692 1.00 24.82 99 LEU A CA 1
ATOM 789 C C . LEU A 1 104 ? 23.224 -45.670 -23.834 1.00 23.77 99 LEU A C 1
ATOM 790 O O . LEU A 1 104 ? 22.577 -44.744 -24.219 1.00 23.34 99 LEU A O 1
ATOM 795 N N . ILE A 1 105 ? 24.502 -45.550 -23.519 1.00 23.48 100 ILE A N 1
ATOM 796 C CA . ILE A 1 105 ? 25.215 -44.315 -23.741 1.00 22.97 100 ILE A CA 1
ATOM 797 C C . ILE A 1 105 ? 26.345 -44.638 -24.697 1.00 23.32 100 ILE A C 1
ATOM 798 O O . ILE A 1 105 ? 27.117 -45.542 -24.437 1.00 22.60 100 ILE A O 1
ATOM 803 N N . ILE A 1 106 ? 26.397 -43.939 -25.831 1.00 24.03 101 ILE A N 1
ATOM 804 C CA . ILE A 1 106 ? 27.484 -44.093 -26.768 1.00 23.73 101 ILE A CA 1
ATOM 805 C C . ILE A 1 106 ? 28.347 -42.875 -26.633 1.00 24.59 101 ILE A C 1
ATOM 806 O O . ILE A 1 106 ? 27.986 -41.819 -27.097 1.00 25.34 101 ILE A O 1
ATOM 811 N N . ALA A 1 107 ? 29.476 -43.036 -25.948 1.00 24.92 102 ALA A N 1
ATOM 812 C CA . ALA A 1 107 ? 30.425 -41.963 -25.722 1.00 25.62 102 ALA A CA 1
ATOM 813 C C . ALA A 1 107 ? 31.395 -41.897 -26.855 1.00 26.05 102 ALA A C 1
ATOM 814 O O . ALA A 1 107 ? 32.402 -42.583 -26.820 1.00 27.13 102 ALA A O 1
ATOM 816 N N . ILE A 1 108 ? 31.114 -41.073 -27.847 1.00 26.35 103 ILE A N 1
ATOM 817 C CA . ILE A 1 108 ? 31.992 -40.982 -29.009 1.00 27.87 103 ILE A CA 1
ATOM 818 C C . ILE A 1 108 ? 33.185 -40.072 -28.720 1.00 28.70 103 ILE A C 1
ATOM 819 O O . ILE A 1 108 ? 34.238 -40.225 -29.326 1.00 30.30 103 ILE A O 1
ATOM 824 N N . GLU A 1 109 ? 32.990 -39.123 -27.806 1.00 29.53 104 GLU A N 1
ATOM 825 C CA . GLU A 1 109 ? 34.066 -38.448 -27.079 1.00 29.74 104 GLU A CA 1
ATOM 826 C C . GLU A 1 109 ? 34.043 -39.011 -25.651 1.00 30.65 104 GLU A C 1
ATOM 827 O O . GLU A 1 109 ? 33.039 -39.611 -25.223 1.00 30.76 104 GLU A O 1
ATOM 833 N N . GLU A 1 110 ? 35.151 -38.850 -24.936 1.00 31.30 105 GLU A N 1
ATOM 834 C CA . GLU A 1 110 ? 35.333 -39.460 -23.618 1.00 32.91 105 GLU A CA 1
ATOM 835 C C . GLU A 1 110 ? 34.268 -38.997 -22.641 1.00 32.10 105 GLU A C 1
ATOM 836 O O . GLU A 1 110 ? 34.134 -37.807 -22.372 1.00 32.26 105 GLU A O 1
ATOM 842 N N . PHE A 1 111 ? 33.490 -39.931 -22.130 1.00 31.67 106 PHE A N 1
ATOM 843 C CA . PHE A 1 111 ? 32.377 -39.557 -21.305 1.00 32.02 106 PHE A CA 1
ATOM 844 C C . PHE A 1 111 ? 32.876 -38.934 -19.977 1.00 33.09 106 PHE A C 1
ATOM 845 O O . PHE A 1 111 ? 33.747 -39.476 -19.312 1.00 32.92 106 PHE A O 1
ATOM 853 N N . PRO A 1 112 ? 32.337 -37.782 -19.585 1.00 34.03 107 PRO A N 1
ATOM 854 C CA . PRO A 1 112 ? 33.020 -37.165 -18.451 1.00 35.04 107 PRO A CA 1
ATOM 855 C C . PRO A 1 112 ? 32.489 -37.635 -17.100 1.00 36.16 107 PRO A C 1
ATOM 856 O O . PRO A 1 112 ? 32.933 -37.115 -16.093 1.00 36.72 107 PRO A O 1
ATOM 860 N N . LEU A 1 113 ? 31.559 -38.595 -17.096 1.00 37.19 108 LEU A N 1
ATOM 861 C CA . LEU A 1 113 ? 30.862 -39.061 -15.892 1.00 39.08 108 LEU A CA 1
ATOM 862 C C . LEU A 1 113 ? 30.870 -40.580 -15.727 1.00 40.01 108 LEU A C 1
ATOM 863 O O . LEU A 1 113 ? 31.128 -41.313 -16.682 1.00 40.48 108 LEU A O 1
ATOM 868 N N . THR A 1 114 ? 30.563 -41.056 -14.520 1.00 41.05 109 THR A N 1
ATOM 869 C CA . THR A 1 114 ? 30.173 -42.455 -14.358 1.00 42.52 109 THR A CA 1
ATOM 870 C C . THR A 1 114 ? 28.712 -42.536 -13.918 1.00 42.85 109 THR A C 1
ATOM 871 O O . THR A 1 114 ? 28.324 -41.919 -12.942 1.00 42.90 109 THR A O 1
ATOM 875 N N . ILE A 1 115 ? 27.916 -43.278 -14.684 1.00 43.64 110 ILE A N 1
ATOM 876 C CA . ILE A 1 115 ? 26.484 -43.451 -14.457 1.00 44.55 110 ILE A CA 1
ATOM 877 C C . ILE A 1 115 ? 26.180 -44.941 -14.360 1.00 45.05 110 ILE A C 1
ATOM 878 O O . ILE A 1 115 ? 26.082 -45.652 -15.376 1.00 45.39 110 ILE A O 1
ATOM 883 N N . GLU A 1 116 ? 26.002 -45.419 -13.144 1.00 45.41 111 GLU A N 1
ATOM 884 C CA . GLU A 1 116 ? 25.706 -46.822 -12.964 1.00 45.65 111 GLU A CA 1
ATOM 885 C C . GLU A 1 116 ? 24.231 -47.042 -13.258 1.00 43.84 111 GLU A C 1
ATOM 886 O O . GLU A 1 116 ? 23.402 -46.181 -12.990 1.00 43.95 111 GLU A O 1
ATOM 892 N N . GLY A 1 117 ? 23.928 -48.188 -13.854 1.00 42.11 112 GLY A N 1
ATOM 893 C CA . GLY A 1 117 ? 22.551 -48.592 -14.124 1.00 38.89 112 GLY A CA 1
ATOM 894 C C . GLY A 1 117 ? 22.229 -48.553 -15.592 1.00 36.79 112 GLY A C 1
ATOM 895 O O . GLY A 1 117 ? 21.174 -49.038 -15.990 1.00 36.67 112 GLY A O 1
ATOM 896 N N . ILE A 1 118 ? 23.135 -47.969 -16.386 1.00 34.68 113 ILE A N 1
ATOM 897 C CA . ILE A 1 118 ? 22.970 -47.852 -17.829 1.00 32.18 113 ILE A CA 1
ATOM 898 C C . ILE A 1 118 ? 24.190 -48.367 -18.605 1.00 31.56 113 ILE A C 1
ATOM 899 O O . ILE A 1 118 ? 25.318 -48.095 -18.247 1.00 31.23 113 ILE A O 1
ATOM 904 N N . SER A 1 119 ? 23.936 -49.098 -19.689 1.00 30.86 114 SER A N 1
ATOM 905 C CA . SER A 1 119 ? 24.975 -49.627 -20.545 1.00 30.17 114 SER A CA 1
ATOM 906 C C . SER A 1 119 ? 25.773 -48.513 -21.175 1.00 29.88 114 SER A C 1
ATOM 907 O O . SER A 1 119 ? 25.232 -47.501 -21.607 1.00 30.14 114 SER A O 1
ATOM 910 N N . LEU A 1 120 ? 27.081 -48.690 -21.193 1.00 29.25 115 LEU A N 1
ATOM 911 C CA . LEU A 1 120 ? 27.928 -47.688 -21.777 1.00 29.36 115 LEU A CA 1
ATOM 912 C C . LEU A 1 120 ? 28.949 -48.339 -22.685 1.00 28.64 115 LEU A C 1
ATOM 913 O O . LEU A 1 120 ? 29.597 -49.329 -22.325 1.00 28.33 115 LEU A O 1
ATOM 918 N N . VAL A 1 121 ? 29.098 -47.716 -23.842 1.00 27.26 116 VAL A N 1
ATOM 919 C CA . VAL A 1 121 ? 29.949 -48.184 -24.895 1.00 26.99 116 VAL A CA 1
ATOM 920 C C . VAL A 1 121 ? 30.764 -46.960 -25.328 1.00 27.10 116 VAL A C 1
ATOM 921 O O . VAL A 1 121 ? 30.249 -45.845 -25.243 1.00 27.04 116 VAL A O 1
ATOM 925 N N . SER A 1 122 ? 32.024 -47.139 -25.737 1.00 26.99 117 SER A N 1
ATOM 926 C CA . SER A 1 122 ? 32.857 -46.012 -26.215 1.00 28.22 117 SER A CA 1
ATOM 927 C C . SER A 1 122 ? 33.222 -46.037 -27.691 1.00 28.07 117 SER A C 1
ATOM 928 O O . SER A 1 122 ? 32.846 -46.920 -28.416 1.00 28.35 117 SER A O 1
ATOM 931 N N . LEU A 1 123 ? 34.011 -45.058 -28.109 1.00 28.88 118 LEU A N 1
ATOM 932 C CA . LEU A 1 123 ? 34.426 -44.949 -29.481 1.00 29.32 118 LEU A CA 1
ATOM 933 C C . LEU A 1 123 ? 35.032 -46.268 -29.947 1.00 29.68 118 LEU A C 1
ATOM 934 O O . LEU A 1 123 ? 34.713 -46.731 -31.029 1.00 29.40 118 LEU A O 1
ATOM 939 N N . SER A 1 124 ? 35.872 -46.891 -29.125 1.00 30.19 119 SER A N 1
ATOM 940 C CA . SER A 1 124 ? 36.554 -48.121 -29.578 1.00 31.30 119 SER A CA 1
ATOM 941 C C . SER A 1 124 ? 35.580 -49.199 -30.001 1.00 31.56 119 SER A C 1
ATOM 942 O O . SER A 1 124 ? 35.847 -49.879 -30.976 1.00 31.16 119 SER A O 1
ATOM 945 N N . GLU A 1 125 ? 34.455 -49.346 -29.279 1.00 32.01 120 GLU A N 1
ATOM 946 C CA . GLU A 1 125 ? 33.414 -50.300 -29.676 1.00 32.73 120 GLU A CA 1
ATOM 947 C C . GLU A 1 125 ? 32.839 -49.955 -31.043 1.00 32.98 120 GLU A C 1
ATOM 948 O O . GLU A 1 125 ? 32.593 -50.845 -31.857 1.00 33.54 120 GLU A O 1
ATOM 954 N N . ILE A 1 126 ? 32.633 -48.665 -31.290 1.00 32.83 121 ILE A N 1
ATOM 955 C CA . ILE A 1 126 ? 32.044 -48.207 -32.541 1.00 32.70 121 ILE A CA 1
ATOM 956 C C . ILE A 1 126 ? 33.025 -48.475 -33.693 1.00 32.95 121 ILE A C 1
ATOM 957 O O . ILE A 1 126 ? 32.690 -49.093 -34.674 1.00 32.07 121 ILE A O 1
ATOM 962 N N . GLU A 1 127 ? 34.254 -48.017 -33.535 1.00 34.21 122 GLU A N 1
ATOM 963 C CA . GLU A 1 127 ? 35.305 -48.272 -34.510 1.00 35.98 122 GLU A CA 1
ATOM 964 C C . GLU A 1 127 ? 35.485 -49.804 -34.733 1.00 34.82 122 GLU A C 1
ATOM 965 O O . GLU A 1 127 ? 35.638 -50.261 -35.847 1.00 35.06 122 GLU A O 1
ATOM 971 N N . SER A 1 128 ? 35.438 -50.585 -33.672 1.00 33.83 123 SER A N 1
ATOM 972 C CA . SER A 1 128 ? 35.579 -52.029 -33.795 1.00 33.47 123 SER A CA 1
ATOM 973 C C . SER A 1 128 ? 34.395 -52.626 -34.565 1.00 33.40 123 SER A C 1
ATOM 974 O O . SER A 1 128 ? 34.574 -53.514 -35.383 1.00 32.74 123 SER A O 1
ATOM 977 N N . ALA A 1 129 ? 33.191 -52.113 -34.324 1.00 33.42 124 ALA A N 1
ATOM 978 C CA . ALA A 1 129 ? 32.050 -52.492 -35.134 1.00 34.07 124 ALA A CA 1
ATOM 979 C C . ALA A 1 129 ? 32.183 -52.084 -36.620 1.00 34.39 124 ALA A C 1
ATOM 980 O O . ALA A 1 129 ? 31.860 -52.865 -37.516 1.00 33.83 124 ALA A O 1
ATOM 982 N N . LYS A 1 130 ? 32.651 -50.871 -36.874 1.00 34.67 125 LYS A N 1
ATOM 983 C CA . LYS A 1 130 ? 32.864 -50.437 -38.242 1.00 36.54 125 LYS A CA 1
ATOM 984 C C . LYS A 1 130 ? 33.881 -51.339 -38.924 1.00 37.78 125 LYS A C 1
ATOM 985 O O . LYS A 1 130 ? 33.681 -51.757 -40.060 1.00 37.53 125 LYS A O 1
ATOM 991 N N . LEU A 1 131 ? 34.959 -51.649 -38.213 1.00 39.59 126 LEU A N 1
ATOM 992 C CA . LEU A 1 131 ? 36.036 -52.459 -38.780 1.00 41.08 126 LEU A CA 1
ATOM 993 C C . LEU A 1 131 ? 35.561 -53.865 -39.091 1.00 41.12 126 LEU A C 1
ATOM 994 O O . LEU A 1 131 ? 36.082 -54.480 -40.023 1.00 41.92 126 LEU A O 1
ATOM 999 N N . ALA A 1 132 ? 34.547 -54.342 -38.363 1.00 40.18 127 ALA A N 1
ATOM 1000 C CA . ALA A 1 132 ? 34.012 -55.699 -38.561 1.00 39.88 127 ALA A CA 1
ATOM 1001 C C . ALA A 1 132 ? 33.105 -55.850 -39.780 1.00 40.53 127 ALA A C 1
ATOM 1002 O O . ALA A 1 132 ? 32.858 -56.976 -40.226 1.00 40.55 127 ALA A O 1
ATOM 1004 N N . GLU A 1 133 ? 32.594 -54.727 -40.307 1.00 40.64 128 GLU A N 1
ATOM 1005 C CA . GLU A 1 133 ? 31.806 -54.702 -41.560 1.00 40.40 128 GLU A CA 1
ATOM 1006 C C . GLU A 1 133 ? 30.672 -55.711 -41.599 1.00 40.66 128 GLU A C 1
ATOM 1007 O O . GLU A 1 133 ? 30.473 -56.407 -42.603 1.00 41.35 128 GLU A O 1
ATOM 1009 N N . MET A 1 134 ? 29.910 -55.792 -40.521 1.00 39.62 129 MET A N 1
ATOM 1010 C CA . MET A 1 134 ? 28.814 -56.730 -40.501 1.00 39.45 129 MET A CA 1
ATOM 1011 C C . MET A 1 134 ? 27.683 -56.306 -41.484 1.00 39.59 129 MET A C 1
ATOM 1012 O O . MET A 1 134 ? 27.571 -55.128 -41.857 1.00 39.13 129 MET A O 1
ATOM 1017 N N . PRO A 1 135 ? 26.860 -57.272 -41.934 1.00 39.55 130 PRO A N 1
ATOM 1018 C CA . PRO A 1 135 ? 25.761 -56.876 -42.813 1.00 39.69 130 PRO A CA 1
ATOM 1019 C C . PRO A 1 135 ? 24.543 -56.436 -42.020 1.00 39.02 130 PRO A C 1
ATOM 1020 O O . PRO A 1 135 ? 24.373 -56.838 -40.876 1.00 39.31 130 PRO A O 1
ATOM 1024 N N . TYR A 1 136 ? 23.687 -55.626 -42.630 1.00 39.11 131 TYR A N 1
ATOM 1025 C CA . TYR A 1 136 ? 22.458 -55.239 -41.954 1.00 38.17 131 TYR A CA 1
ATOM 1026 C C . TYR A 1 136 ? 21.227 -55.154 -42.838 1.00 38.55 131 TYR A C 1
ATOM 1027 O O . TYR A 1 136 ? 21.244 -54.510 -43.897 1.00 37.76 131 TYR A O 1
ATOM 1036 N N . GLU A 1 137 ? 20.161 -55.803 -42.363 1.00 39.30 132 GLU A N 1
ATOM 1037 C CA . GLU A 1 137 ? 18.842 -55.687 -42.971 1.00 40.67 132 GLU A CA 1
ATOM 1038 C C . GLU A 1 137 ? 17.889 -54.955 -42.021 1.00 39.77 132 GLU A C 1
ATOM 1039 O O . GLU A 1 137 ? 17.717 -55.364 -40.860 1.00 39.98 132 GLU A O 1
ATOM 1045 N N . ARG A 1 138 ? 17.260 -53.891 -42.523 1.00 38.59 133 ARG A N 1
ATOM 1046 C CA . ARG A 1 138 ? 16.339 -53.081 -41.742 1.00 37.32 133 ARG A CA 1
ATOM 1047 C C . ARG A 1 138 ? 15.017 -53.779 -41.591 1.00 36.51 133 ARG A C 1
ATOM 1048 O O . ARG A 1 138 ? 14.275 -53.920 -42.562 1.00 36.80 133 ARG A O 1
ATOM 1056 N N . THR A 1 139 ? 14.731 -54.249 -40.380 1.00 35.59 134 THR A N 1
ATOM 1057 C CA . THR A 1 139 ? 13.462 -54.933 -40.107 1.00 35.13 134 THR A CA 1
ATOM 1058 C C . THR A 1 139 ? 12.599 -54.098 -39.176 1.00 35.06 134 THR A C 1
ATOM 1059 O O . THR A 1 139 ? 11.374 -54.210 -39.190 1.00 34.68 134 THR A O 1
ATOM 1063 N N . HIS A 1 140 ? 13.259 -53.271 -38.363 1.00 34.89 135 HIS A N 1
ATOM 1064 C CA . HIS A 1 140 ? 12.583 -52.468 -37.339 1.00 34.54 135 HIS A CA 1
ATOM 1065 C C . HIS A 1 140 ? 13.137 -51.043 -37.184 1.00 33.08 135 HIS A C 1
ATOM 1066 O O . HIS A 1 140 ? 13.289 -50.574 -36.057 1.00 32.78 135 HIS A O 1
ATOM 1073 N N . SER A 1 141 ? 13.416 -50.378 -38.310 1.00 30.95 136 SER A N 1
ATOM 1074 C CA . SER A 1 141 ? 13.876 -48.980 -38.356 1.00 30.56 136 SER A CA 1
ATOM 1075 C C . SER A 1 141 ? 12.872 -48.016 -37.753 1.00 29.61 136 SER A C 1
ATOM 1076 O O . SER A 1 141 ? 11.709 -48.366 -37.621 1.00 28.86 136 SER A O 1
ATOM 1079 N N . VAL A 1 142 ? 13.285 -46.786 -37.434 1.00 28.59 137 VAL A N 1
ATOM 1080 C CA . VAL A 1 142 ? 12.258 -45.839 -36.989 1.00 27.98 137 VAL A CA 1
ATOM 1081 C C . VAL A 1 142 ? 11.458 -45.360 -38.186 1.00 27.72 137 VAL A C 1
ATOM 1082 O O . VAL A 1 142 ? 12.023 -44.937 -39.187 1.00 27.16 137 VAL A O 1
ATOM 1086 N N . LYS A 1 143 ? 10.142 -45.452 -38.078 1.00 28.28 138 LYS A N 1
ATOM 1087 C CA . LYS A 1 143 ? 9.251 -45.021 -39.153 1.00 29.48 138 LYS A CA 1
ATOM 1088 C C . LYS A 1 143 ? 8.078 -44.280 -38.530 1.00 29.18 138 LYS A C 1
ATOM 1089 O O . LYS A 1 143 ? 7.773 -44.492 -37.364 1.00 27.77 138 LYS A O 1
ATOM 1095 N N . GLY A 1 144 ? 7.443 -43.400 -39.309 1.00 29.72 139 GLY A N 1
ATOM 1096 C CA . GLY A 1 144 ? 6.202 -42.735 -38.891 1.00 30.00 139 GLY A CA 1
ATOM 1097 C C . GLY A 1 144 ? 6.319 -41.885 -37.622 1.00 30.84 139 GLY A C 1
ATOM 1098 O O . GLY A 1 144 ? 7.167 -40.993 -37.510 1.00 30.76 139 GLY A O 1
ATOM 1099 N N . ASP A 1 145 ? 5.461 -42.183 -36.668 1.00 30.54 140 ASP A N 1
ATOM 1100 C CA . ASP A 1 145 ? 5.400 -41.445 -35.442 1.00 31.79 140 ASP A CA 1
ATOM 1101 C C . ASP A 1 145 ? 6.403 -41.859 -34.387 1.00 30.06 140 ASP A C 1
ATOM 1102 O O . ASP A 1 145 ? 6.437 -41.262 -33.324 1.00 30.27 140 ASP A O 1
ATOM 1107 N N . ASP A 1 146 ? 7.204 -42.869 -34.669 1.00 28.36 141 ASP A N 1
ATOM 1108 C CA . ASP A 1 146 ? 8.318 -43.214 -33.780 1.00 27.66 141 ASP A CA 1
ATOM 1109 C C . ASP A 1 146 ? 9.307 -42.042 -33.657 1.00 25.61 141 ASP A C 1
ATOM 1110 O O . ASP A 1 146 ? 9.630 -41.399 -34.648 1.00 23.91 141 ASP A O 1
ATOM 1115 N N . ASN A 1 147 ? 9.785 -41.794 -32.441 1.00 24.00 142 ASN A N 1
ATOM 1116 C CA . ASN A 1 147 ? 10.862 -40.835 -32.248 1.00 23.50 142 ASN A CA 1
ATOM 1117 C C . ASN A 1 147 ? 12.082 -41.112 -33.157 1.00 23.43 142 ASN A C 1
ATOM 1118 O O . ASN A 1 147 ? 12.561 -42.254 -33.244 1.00 23.02 142 ASN A O 1
ATOM 1123 N N . TYR A 1 148 ? 12.527 -40.058 -33.850 1.00 22.60 143 TYR A N 1
ATOM 1124 C CA . TYR A 1 148 ? 13.760 -40.042 -34.601 1.00 22.33 143 TYR A CA 1
ATOM 1125 C C . TYR A 1 148 ? 14.865 -39.486 -33.752 1.00 22.63 143 TYR A C 1
ATOM 1126 O O . TYR A 1 148 ? 15.917 -40.110 -33.621 1.00 23.34 143 TYR A O 1
ATOM 1135 N N . TYR A 1 149 ? 14.666 -38.293 -33.197 1.00 22.17 144 TYR A N 1
ATOM 1136 C CA . TYR A 1 149 ? 15.635 -37.803 -32.245 1.00 21.88 144 TYR A CA 1
ATOM 1137 C C . TYR A 1 149 ? 14.931 -37.148 -31.076 1.00 22.96 144 TYR A C 1
ATOM 1138 O O . TYR A 1 149 ? 13.745 -36.849 -31.161 1.00 23.27 144 TYR A O 1
ATOM 1147 N N . ILE A 1 150 ? 15.660 -36.998 -29.969 1.00 23.78 145 ILE A N 1
ATOM 1148 C CA . ILE A 1 150 ? 15.201 -36.233 -28.845 1.00 23.96 145 ILE A CA 1
ATOM 1149 C C . ILE A 1 150 ? 16.204 -35.129 -28.565 1.00 24.94 145 ILE A C 1
ATOM 1150 O O . ILE A 1 150 ? 17.348 -35.399 -28.277 1.00 24.82 145 ILE A O 1
ATOM 1155 N N . ILE A 1 151 ? 15.783 -33.877 -28.725 1.00 26.16 146 ILE A N 1
ATOM 1156 C CA . ILE A 1 151 ? 16.659 -32.768 -28.428 1.00 27.32 146 ILE A CA 1
ATOM 1157 C C . ILE A 1 151 ? 16.237 -32.034 -27.158 1.00 28.65 146 ILE A C 1
ATOM 1158 O O . ILE A 1 151 ? 15.065 -31.757 -26.931 1.00 28.40 146 ILE A O 1
ATOM 1163 N N . PHE A 1 152 ? 17.210 -31.751 -26.314 1.00 30.13 147 PHE A N 1
ATOM 1164 C CA . PHE A 1 152 ? 16.910 -31.079 -25.094 1.00 31.67 147 PHE A CA 1
ATOM 1165 C C . PHE A 1 152 ? 17.081 -29.600 -25.228 1.00 34.07 147 PHE A C 1
ATOM 1166 O O . PHE A 1 152 ? 18.041 -29.101 -25.784 1.00 33.62 147 PHE A O 1
ATOM 1174 N N . THR A 1 153 ? 16.069 -28.921 -24.734 1.00 37.43 148 THR A N 1
ATOM 1175 C CA . THR A 1 153 ? 15.956 -27.485 -24.711 1.00 41.33 148 THR A CA 1
ATOM 1176 C C . THR A 1 153 ? 16.920 -26.858 -23.704 1.00 43.49 148 THR A C 1
ATOM 1177 O O . THR A 1 153 ? 17.601 -27.568 -22.979 1.00 44.59 148 THR A O 1
ATOM 1181 N N . SER A 1 154 ? 16.960 -25.527 -23.627 1.00 46.45 149 SER A N 1
ATOM 1182 C CA . SER A 1 154 ? 17.793 -24.827 -22.616 1.00 48.18 149 SER A CA 1
ATOM 1183 C C . SER A 1 154 ? 17.003 -24.189 -21.444 1.00 48.73 149 SER A C 1
ATOM 1184 O O . SER A 1 154 ? 15.895 -24.637 -21.072 1.00 49.76 149 SER A O 1
ATOM 1187 N N . GLY A 1 158 ? 16.592 -22.136 -17.281 1.00 51.48 153 GLY A N 1
ATOM 1188 C CA . GLY A 1 158 ? 15.352 -22.669 -16.703 1.00 52.11 153 GLY A CA 1
ATOM 1189 C C . GLY A 1 158 ? 15.517 -24.072 -16.120 1.00 51.61 153 GLY A C 1
ATOM 1190 O O . GLY A 1 158 ? 15.938 -24.223 -14.947 1.00 52.22 153 GLY A O 1
ATOM 1191 N N . GLN A 1 159 ? 15.155 -25.081 -16.928 1.00 50.11 154 GLN A N 1
ATOM 1192 C CA . GLN A 1 159 ? 15.459 -26.514 -16.681 1.00 48.80 154 GLN A CA 1
ATOM 1193 C C . GLN A 1 159 ? 14.988 -27.422 -17.891 1.00 46.81 154 GLN A C 1
ATOM 1194 O O . GLN A 1 159 ? 13.907 -27.178 -18.472 1.00 47.22 154 GLN A O 1
ATOM 1200 N N . PRO A 1 160 ? 15.799 -28.449 -18.269 1.00 43.91 155 PRO A N 1
ATOM 1201 C CA . PRO A 1 160 ? 15.807 -28.991 -19.650 1.00 41.25 155 PRO A CA 1
ATOM 1202 C C . PRO A 1 160 ? 14.619 -29.865 -19.983 1.00 38.65 155 PRO A C 1
ATOM 1203 O O . PRO A 1 160 ? 14.147 -30.591 -19.129 1.00 38.31 155 PRO A O 1
ATOM 1207 N N . LYS A 1 161 ? 14.135 -29.779 -21.213 1.00 35.43 156 LYS A N 1
ATOM 1208 C CA . LYS A 1 161 ? 13.011 -30.592 -21.632 1.00 32.92 156 LYS A CA 1
ATOM 1209 C C . LYS A 1 161 ? 13.352 -31.280 -22.914 1.00 30.84 156 LYS A C 1
ATOM 1210 O O . LYS A 1 161 ? 14.070 -30.745 -23.760 1.00 30.25 156 LYS A O 1
ATOM 1216 N N . GLY A 1 162 ? 12.814 -32.475 -23.058 1.00 28.72 157 GLY A N 1
ATOM 1217 C CA . GLY A 1 162 ? 13.205 -33.339 -24.143 1.00 26.31 157 GLY A CA 1
ATOM 1218 C C . GLY A 1 162 ? 12.168 -33.332 -25.229 1.00 24.50 157 GLY A C 1
ATOM 1219 O O . GLY A 1 162 ? 11.125 -33.947 -25.077 1.00 24.39 157 GLY A O 1
ATOM 1220 N N . VAL A 1 163 ? 12.473 -32.637 -26.317 1.00 22.38 158 VAL A N 1
ATOM 1221 C CA . VAL A 1 163 ? 11.578 -32.565 -27.449 1.00 22.08 158 VAL A CA 1
ATOM 1222 C C . VAL A 1 163 ? 11.722 -33.788 -28.370 1.00 21.55 158 VAL A C 1
ATOM 1223 O O . VAL A 1 163 ? 12.806 -34.054 -28.892 1.00 21.39 158 VAL A O 1
ATOM 1227 N N . GLN A 1 164 ? 10.618 -34.506 -28.540 1.00 20.65 159 GLN A N 1
ATOM 1228 C CA . GLN A 1 164 ? 10.520 -35.722 -29.368 1.00 20.63 159 GLN A CA 1
ATOM 1229 C C . GLN A 1 164 ? 10.213 -35.402 -30.807 1.00 21.03 159 GLN A C 1
ATOM 1230 O O . GLN A 1 164 ? 9.109 -34.915 -31.112 1.00 21.60 159 GLN A O 1
ATOM 1236 N N . ILE A 1 165 ? 11.172 -35.616 -31.701 1.00 20.21 160 ILE A N 1
ATOM 1237 C CA . ILE A 1 165 ? 10.877 -35.397 -33.121 1.00 19.98 160 ILE A CA 1
ATOM 1238 C C . ILE A 1 165 ? 10.736 -36.729 -33.793 1.00 20.41 160 ILE A C 1
ATOM 1239 O O . ILE A 1 165 ? 11.644 -37.540 -33.720 1.00 21.61 160 ILE A O 1
ATOM 1244 N N . SER A 1 166 ? 9.597 -36.971 -34.434 1.00 21.15 161 SER A N 1
ATOM 1245 C CA . SER A 1 166 ? 9.347 -38.258 -35.105 1.00 21.08 161 SER A CA 1
ATOM 1246 C C . SER A 1 166 ? 9.946 -38.222 -36.488 1.00 21.44 161 SER A C 1
ATOM 1247 O O . SER A 1 166 ? 10.234 -37.133 -37.014 1.00 20.63 161 SER A O 1
ATOM 1250 N N . HIS A 1 167 ? 10.128 -39.408 -37.077 1.00 21.25 162 HIS A N 1
ATOM 1251 C CA . HIS A 1 167 ? 10.456 -39.489 -38.501 1.00 22.17 162 HIS A CA 1
ATOM 1252 C C . HIS A 1 167 ? 9.476 -38.634 -39.340 1.00 22.34 162 HIS A C 1
ATOM 1253 O O . HIS A 1 167 ? 9.898 -37.891 -40.197 1.00 23.10 162 HIS A O 1
ATOM 1260 N N . ASP A 1 168 ? 8.174 -38.731 -39.096 1.00 23.81 163 ASP A N 1
ATOM 1261 C CA . ASP A 1 168 ? 7.184 -37.908 -39.831 1.00 24.95 163 ASP A CA 1
ATOM 1262 C C . ASP A 1 168 ? 7.397 -36.410 -39.509 1.00 24.90 163 ASP A C 1
ATOM 1263 O O . ASP A 1 168 ? 7.394 -35.584 -40.423 1.00 25.03 163 ASP A O 1
ATOM 1268 N N . ASN A 1 169 ? 7.599 -36.043 -38.232 1.00 23.99 164 ASN A N 1
ATOM 1269 C CA . ASN A 1 169 ? 7.940 -34.646 -37.954 1.00 23.29 164 ASN A CA 1
ATOM 1270 C C . ASN A 1 169 ? 9.075 -34.239 -38.882 1.00 23.33 164 ASN A C 1
ATOM 1271 O O . ASN A 1 169 ? 9.006 -33.216 -39.544 1.00 24.50 164 ASN A O 1
ATOM 1276 N N . LEU A 1 170 ? 10.127 -35.043 -38.928 1.00 24.21 165 LEU A N 1
ATOM 1277 C CA . LEU A 1 170 ? 11.378 -34.665 -39.587 1.00 24.57 165 LEU A CA 1
ATOM 1278 C C . LEU A 1 170 ? 11.193 -34.464 -41.070 1.00 25.30 165 LEU A C 1
ATOM 1279 O O . LEU A 1 170 ? 11.799 -33.580 -41.669 1.00 26.15 165 LEU A O 1
ATOM 1284 N N . LEU A 1 171 ? 10.394 -35.338 -41.663 1.00 25.47 166 LEU A N 1
ATOM 1285 C CA . LEU A 1 171 ? 10.193 -35.360 -43.100 1.00 26.06 166 LEU A CA 1
ATOM 1286 C C . LEU A 1 171 ? 9.440 -34.126 -43.535 1.00 25.84 166 LEU A C 1
ATOM 1287 O O . LEU A 1 171 ? 9.665 -33.597 -44.633 1.00 26.33 166 LEU A O 1
ATOM 1292 N N . SER A 1 172 ? 8.546 -33.673 -42.675 1.00 25.40 167 SER A N 1
ATOM 1293 C CA . SER A 1 172 ? 7.763 -32.477 -42.951 1.00 26.34 167 SER A CA 1
ATOM 1294 C C . SER A 1 172 ? 8.666 -31.251 -42.975 1.00 26.57 167 SER A C 1
ATOM 1295 O O . SER A 1 172 ? 8.588 -30.469 -43.921 1.00 28.04 167 SER A O 1
ATOM 1298 N N . PHE A 1 173 ? 9.573 -31.107 -41.989 1.00 26.66 168 PHE A N 1
ATOM 1299 C CA . PHE A 1 173 ? 10.592 -30.031 -42.065 1.00 25.51 168 PHE A CA 1
ATOM 1300 C C . PHE A 1 173 ? 11.415 -30.184 -43.339 1.00 26.25 168 PHE A C 1
ATOM 1301 O O . PHE A 1 173 ? 11.563 -29.222 -44.102 1.00 26.99 168 PHE A O 1
ATOM 1309 N N . THR A 1 174 ? 11.973 -31.371 -43.567 1.00 25.34 169 THR A N 1
ATOM 1310 C CA . THR A 1 174 ? 12.951 -31.516 -44.640 1.00 25.95 169 THR A CA 1
ATOM 1311 C C . THR A 1 174 ? 12.356 -31.308 -46.049 1.00 26.74 169 THR A C 1
ATOM 1312 O O . THR A 1 174 ? 12.976 -30.689 -46.899 1.00 27.01 169 THR A O 1
ATOM 1316 N N . ASN A 1 175 ? 11.180 -31.881 -46.286 1.00 28.05 170 ASN A N 1
ATOM 1317 C CA . ASN A 1 175 ? 10.489 -31.766 -47.542 1.00 29.58 170 ASN A CA 1
ATOM 1318 C C . ASN A 1 175 ? 10.163 -30.325 -47.889 1.00 29.80 170 ASN A C 1
ATOM 1319 O O . ASN A 1 175 ? 10.304 -29.926 -49.041 1.00 30.40 170 ASN A O 1
ATOM 1324 N N . TRP A 1 176 ? 9.706 -29.548 -46.906 1.00 29.54 171 TRP A N 1
ATOM 1325 C CA . TRP A 1 176 ? 9.519 -28.107 -47.108 1.00 29.14 171 TRP A CA 1
ATOM 1326 C C . TRP A 1 176 ? 10.820 -27.401 -47.490 1.00 29.03 171 TRP A C 1
ATOM 1327 O O . TRP A 1 176 ? 10.863 -26.590 -48.436 1.00 29.43 171 TRP A O 1
ATOM 1338 N N . MET A 1 177 ? 11.878 -27.707 -46.754 1.00 28.68 172 MET A N 1
ATOM 1339 C CA . MET A 1 177 ? 13.108 -26.945 -46.865 1.00 29.35 172 MET A CA 1
ATOM 1340 C C . MET A 1 177 ? 13.670 -27.104 -48.263 1.00 29.61 172 MET A C 1
ATOM 1341 O O . MET A 1 177 ? 14.079 -26.123 -48.875 1.00 30.23 172 MET A O 1
ATOM 1346 N N . ILE A 1 178 ? 13.685 -28.329 -48.778 1.00 29.77 173 ILE A N 1
ATOM 1347 C CA . ILE A 1 178 ? 14.306 -28.566 -50.100 1.00 29.98 173 ILE A CA 1
ATOM 1348 C C . ILE A 1 178 ? 13.436 -28.123 -51.289 1.00 30.42 173 ILE A C 1
ATOM 1349 O O . ILE A 1 178 ? 13.928 -28.040 -52.425 1.00 30.67 173 ILE A O 1
ATOM 1354 N N . GLU A 1 179 ? 12.151 -27.860 -51.031 1.00 30.97 174 GLU A N 1
ATOM 1355 C CA . GLU A 1 179 ? 11.229 -27.351 -52.065 1.00 31.37 174 GLU A CA 1
ATOM 1356 C C . GLU A 1 179 ? 11.006 -25.850 -51.974 1.00 31.92 174 GLU A C 1
ATOM 1357 O O . GLU A 1 179 ? 10.259 -25.296 -52.754 1.00 31.94 174 GLU A O 1
ATOM 1363 N N . ASP A 1 180 ? 11.637 -25.187 -51.014 1.00 33.14 175 ASP A N 1
ATOM 1364 C CA . ASP A 1 180 ? 11.320 -23.802 -50.754 1.00 34.33 175 ASP A CA 1
ATOM 1365 C C . ASP A 1 180 ? 12.168 -22.880 -51.608 1.00 34.30 175 ASP A C 1
ATOM 1366 O O . ASP A 1 180 ? 13.378 -23.068 -51.710 1.00 34.24 175 ASP A O 1
ATOM 1371 N N . ALA A 1 181 ? 11.534 -21.861 -52.189 1.00 34.66 176 ALA A N 1
ATOM 1372 C CA . ALA A 1 181 ? 12.206 -20.951 -53.149 1.00 34.49 176 ALA A CA 1
ATOM 1373 C C . ALA A 1 181 ? 13.214 -20.077 -52.446 1.00 33.92 176 ALA A C 1
ATOM 1374 O O . ALA A 1 181 ? 14.273 -19.803 -52.999 1.00 33.96 176 ALA A O 1
ATOM 1376 N N . ALA A 1 182 ? 12.872 -19.642 -51.228 1.00 33.13 177 ALA A N 1
ATOM 1377 C CA . ALA A 1 182 ? 13.799 -18.858 -50.413 1.00 32.66 177 ALA A CA 1
ATOM 1378 C C . ALA A 1 182 ? 15.084 -19.625 -50.182 1.00 32.30 177 ALA A C 1
ATOM 1379 O O . ALA A 1 182 ? 16.126 -19.190 -50.623 1.00 32.52 177 ALA A O 1
ATOM 1381 N N . PHE A 1 183 ? 15.009 -20.770 -49.512 1.00 32.00 178 PHE A N 1
ATOM 1382 C CA . PHE A 1 183 ? 16.205 -21.568 -49.239 1.00 31.57 178 PHE A CA 1
ATOM 1383 C C . PHE A 1 183 ? 16.911 -21.912 -50.551 1.00 31.95 178 PHE A C 1
ATOM 1384 O O . PHE A 1 183 ? 18.148 -21.840 -50.627 1.00 31.88 178 PHE A O 1
ATOM 1392 N N . ASP A 1 184 ? 16.133 -22.294 -51.571 1.00 32.25 179 ASP A N 1
ATOM 1393 C CA . ASP A 1 184 ? 16.686 -22.628 -52.909 1.00 32.72 179 ASP A CA 1
ATOM 1394 C C . ASP A 1 184 ? 17.900 -23.538 -52.811 1.00 32.25 179 ASP A C 1
ATOM 1395 O O . ASP A 1 184 ? 18.968 -23.185 -53.284 1.00 32.74 179 ASP A O 1
ATOM 1400 N N . VAL A 1 185 ? 17.755 -24.700 -52.190 1.00 32.68 180 VAL A N 1
ATOM 1401 C CA . VAL A 1 185 ? 18.928 -25.542 -51.893 1.00 32.65 180 VAL A CA 1
ATOM 1402 C C . VAL A 1 185 ? 19.460 -26.264 -53.130 1.00 33.92 180 VAL A C 1
ATOM 1403 O O . VAL A 1 185 ? 18.717 -27.012 -53.763 1.00 35.01 180 VAL A O 1
ATOM 1407 N N . PRO A 1 186 ? 20.745 -26.069 -53.467 1.00 34.68 181 PRO A N 1
ATOM 1408 C CA . PRO A 1 186 ? 21.282 -26.691 -54.669 1.00 35.47 181 PRO A CA 1
ATOM 1409 C C . PRO A 1 186 ? 21.389 -28.194 -54.544 1.00 36.25 181 PRO A C 1
ATOM 1410 O O . PRO A 1 186 ? 21.407 -28.736 -53.428 1.00 36.55 181 PRO A O 1
ATOM 1414 N N . LYS A 1 187 ? 21.466 -28.858 -55.689 1.00 36.17 182 LYS A N 1
ATOM 1415 C CA . LYS A 1 187 ? 21.699 -30.289 -55.721 1.00 37.07 182 LYS A CA 1
ATOM 1416 C C . LYS A 1 187 ? 23.057 -30.552 -55.081 1.00 35.95 182 LYS A C 1
ATOM 1417 O O . LYS A 1 187 ? 23.976 -29.755 -55.244 1.00 35.71 182 LYS A O 1
ATOM 1423 N N . GLN A 1 188 ? 23.183 -31.650 -54.338 1.00 34.86 183 GLN A N 1
ATOM 1424 C CA . GLN A 1 188 ? 24.463 -31.979 -53.698 1.00 33.33 183 GLN A CA 1
ATOM 1425 C C . GLN A 1 188 ? 25.091 -30.792 -52.924 1.00 32.39 183 GLN A C 1
ATOM 1426 O O . GLN A 1 188 ? 26.296 -30.532 -53.034 1.00 32.03 183 GLN A O 1
ATOM 1432 N N . PRO A 1 189 ? 24.282 -30.115 -52.090 1.00 31.23 184 PRO A N 1
ATOM 1433 C CA . PRO A 1 189 ? 24.744 -28.881 -51.444 1.00 30.62 184 PRO A CA 1
ATOM 1434 C C . PRO A 1 189 ? 25.968 -29.097 -50.561 1.00 29.78 184 PRO A C 1
ATOM 1435 O O . PRO A 1 189 ? 26.097 -30.141 -49.922 1.00 29.76 184 PRO A O 1
ATOM 1439 N N . GLN A 1 190 ? 26.873 -28.129 -50.568 1.00 29.00 185 GLN A N 1
ATOM 1440 C CA . GLN A 1 190 ? 28.124 -28.207 -49.807 1.00 27.84 185 GLN A CA 1
ATOM 1441 C C . GLN A 1 190 ? 27.958 -27.271 -48.619 1.00 27.44 185 GLN A C 1
ATOM 1442 O O . GLN A 1 190 ? 28.108 -26.051 -48.736 1.00 26.09 185 GLN A O 1
ATOM 1448 N N . MET A 1 191 ? 27.599 -27.849 -47.478 1.00 27.20 186 MET A N 1
ATOM 1449 C CA . MET A 1 191 ? 27.130 -27.037 -46.360 1.00 26.97 186 MET A CA 1
ATOM 1450 C C . MET A 1 191 ? 28.124 -27.049 -45.200 1.00 26.93 186 MET A C 1
ATOM 1451 O O . MET A 1 191 ? 28.616 -28.100 -44.818 1.00 26.89 186 MET A O 1
ATOM 1456 N N . LEU A 1 192 ? 28.436 -25.875 -44.657 1.00 27.35 187 LEU A N 1
ATOM 1457 C CA . LEU A 1 192 ? 29.154 -25.796 -43.389 1.00 27.69 187 LEU A CA 1
ATOM 1458 C C . LEU A 1 192 ? 28.340 -26.528 -42.337 1.00 28.31 187 LEU A C 1
ATOM 1459 O O . LEU A 1 192 ? 27.123 -26.518 -42.431 1.00 28.72 187 LEU A O 1
ATOM 1464 N N . ALA A 1 193 ? 29.009 -27.167 -41.366 1.00 28.11 188 ALA A N 1
ATOM 1465 C CA . ALA A 1 193 ? 28.334 -27.852 -40.277 1.00 28.54 188 ALA A CA 1
ATOM 1466 C C . ALA A 1 193 ? 28.801 -27.344 -38.907 1.00 29.08 188 ALA A C 1
ATOM 1467 O O . ALA A 1 193 ? 29.407 -28.110 -38.129 1.00 29.77 188 ALA A O 1
ATOM 1469 N N . GLN A 1 194 ? 28.498 -26.082 -38.593 1.00 28.64 189 GLN A N 1
ATOM 1470 C CA . GLN A 1 194 ? 29.084 -25.467 -37.421 1.00 28.09 189 GLN A CA 1
ATOM 1471 C C . GLN A 1 194 ? 28.275 -25.720 -36.149 1.00 27.81 189 GLN A C 1
ATOM 1472 O O . GLN A 1 194 ? 28.871 -26.002 -35.113 1.00 27.72 189 GLN A O 1
ATOM 1478 N N . PRO A 1 195 ? 26.932 -25.624 -36.231 1.00 26.95 190 PRO A N 1
ATOM 1479 C CA . PRO A 1 195 ? 26.091 -25.889 -35.056 1.00 26.47 190 PRO A CA 1
ATOM 1480 C C . PRO A 1 195 ? 26.171 -27.338 -34.538 1.00 26.61 190 PRO A C 1
ATOM 1481 O O . PRO A 1 195 ? 26.132 -28.289 -35.308 1.00 26.18 190 PRO A O 1
ATOM 1485 N N . PRO A 1 196 ? 26.332 -27.490 -33.217 1.00 26.97 191 PRO A N 1
ATOM 1486 C CA . PRO A 1 196 ? 26.480 -28.777 -32.543 1.00 26.34 191 PRO A CA 1
ATOM 1487 C C . PRO A 1 196 ? 25.259 -29.635 -32.727 1.00 25.95 191 PRO A C 1
ATOM 1488 O O . PRO A 1 196 ? 24.157 -29.124 -32.863 1.00 26.55 191 PRO A O 1
ATOM 1492 N N . TYR A 1 197 ? 25.438 -30.941 -32.720 1.00 25.51 192 TYR A N 1
ATOM 1493 C CA . TYR A 1 197 ? 24.306 -31.822 -32.906 1.00 25.56 192 TYR A CA 1
ATOM 1494 C C . TYR A 1 197 ? 23.284 -31.711 -31.757 1.00 25.86 192 TYR A C 1
ATOM 1495 O O . TYR A 1 197 ? 22.151 -32.142 -31.909 1.00 24.43 192 TYR A O 1
ATOM 1504 N N . SER A 1 198 ? 23.684 -31.151 -30.616 1.00 26.26 193 SER A N 1
ATOM 1505 C CA . SER A 1 198 ? 22.754 -31.038 -29.478 1.00 28.29 193 SER A CA 1
ATOM 1506 C C . SER A 1 198 ? 21.720 -29.915 -29.680 1.00 29.33 193 SER A C 1
ATOM 1507 O O . SER A 1 198 ? 20.729 -29.840 -28.982 1.00 30.62 193 SER A O 1
ATOM 1510 N N . PHE A 1 199 ? 21.979 -29.041 -30.639 1.00 30.57 194 PHE A N 1
ATOM 1511 C CA . PHE A 1 199 ? 21.141 -27.886 -30.948 1.00 31.81 194 PHE A CA 1
ATOM 1512 C C . PHE A 1 199 ? 20.425 -28.214 -32.263 1.00 31.42 194 PHE A C 1
ATOM 1513 O O . PHE A 1 199 ? 21.044 -28.766 -33.198 1.00 32.14 194 PHE A O 1
ATOM 1521 N N . ASP A 1 200 ? 19.138 -27.922 -32.373 1.00 30.90 195 ASP A N 1
ATOM 1522 C CA . ASP A 1 200 ? 18.408 -28.490 -33.516 1.00 30.63 195 ASP A CA 1
ATOM 1523 C C . ASP A 1 200 ? 18.607 -27.743 -34.831 1.00 29.17 195 ASP A C 1
ATOM 1524 O O . ASP A 1 200 ? 18.203 -28.196 -35.904 1.00 28.83 195 ASP A O 1
ATOM 1529 N N . LEU A 1 201 ? 19.236 -26.595 -34.729 1.00 27.31 196 LEU A N 1
ATOM 1530 C CA . LEU A 1 201 ? 19.668 -25.899 -35.887 1.00 26.74 196 LEU A CA 1
ATOM 1531 C C . LEU A 1 201 ? 20.539 -26.815 -36.744 1.00 26.70 196 LEU A C 1
ATOM 1532 O O . LEU A 1 201 ? 20.625 -26.629 -37.956 1.00 27.54 196 LEU A O 1
ATOM 1537 N N . SER A 1 202 ? 21.162 -27.821 -36.137 1.00 26.01 197 SER A N 1
ATOM 1538 C CA . SER A 1 202 ? 22.053 -28.686 -36.914 1.00 25.19 197 SER A CA 1
ATOM 1539 C C . SER A 1 202 ? 21.280 -29.501 -37.938 1.00 24.66 197 SER A C 1
ATOM 1540 O O . SER A 1 202 ? 21.834 -29.943 -38.930 1.00 25.65 197 SER A O 1
ATOM 1543 N N . VAL A 1 203 ? 20.000 -29.709 -37.690 1.00 23.62 198 VAL A N 1
ATOM 1544 C CA . VAL A 1 203 ? 19.172 -30.446 -38.613 1.00 23.26 198 VAL A CA 1
ATOM 1545 C C . VAL A 1 203 ? 19.095 -29.680 -39.924 1.00 23.23 198 VAL A C 1
ATOM 1546 O O . VAL A 1 203 ? 18.934 -30.285 -40.986 1.00 23.36 198 VAL A O 1
ATOM 1550 N N . MET A 1 204 ? 19.218 -28.359 -39.836 1.00 23.23 199 MET A N 1
ATOM 1551 C CA . MET A 1 204 ? 19.060 -27.477 -41.001 1.00 24.15 199 MET A CA 1
ATOM 1552 C C . MET A 1 204 ? 20.213 -27.674 -41.992 1.00 25.11 199 MET A C 1
ATOM 1553 O O . MET A 1 204 ? 20.081 -27.333 -43.177 1.00 24.85 199 MET A O 1
ATOM 1558 N N . TYR A 1 205 ? 21.333 -28.215 -41.507 1.00 24.70 200 TYR A N 1
ATOM 1559 C CA . TYR A 1 205 ? 22.344 -28.696 -42.410 1.00 25.30 200 TYR A CA 1
ATOM 1560 C C . TYR A 1 205 ? 22.323 -30.196 -42.679 1.00 25.44 200 TYR A C 1
ATOM 1561 O O . TYR A 1 205 ? 22.543 -30.576 -43.805 1.00 26.04 200 TYR A O 1
ATOM 1570 N N . TRP A 1 206 ? 22.065 -31.069 -41.709 1.00 25.57 201 TRP A N 1
ATOM 1571 C CA . TRP A 1 206 ? 22.252 -32.485 -42.047 1.00 25.16 201 TRP A CA 1
ATOM 1572 C C . TRP A 1 206 ? 21.107 -33.133 -42.843 1.00 25.94 201 TRP A C 1
ATOM 1573 O O . TRP A 1 206 ? 21.335 -34.034 -43.665 1.00 26.11 201 TRP A O 1
ATOM 1584 N N . ALA A 1 207 ? 19.887 -32.687 -42.586 1.00 26.36 202 ALA A N 1
ATOM 1585 C CA . ALA A 1 207 ? 18.733 -33.242 -43.237 1.00 26.60 202 ALA A CA 1
ATOM 1586 C C . ALA A 1 207 ? 18.720 -32.908 -44.730 1.00 27.40 202 ALA A C 1
ATOM 1587 O O . ALA A 1 207 ? 18.802 -33.826 -45.552 1.00 27.53 202 ALA A O 1
ATOM 1589 N N . PRO A 1 208 ? 18.648 -31.605 -45.093 1.00 27.88 203 PRO A N 1
ATOM 1590 C CA . PRO A 1 208 ? 18.646 -31.325 -46.518 1.00 27.99 203 PRO A CA 1
ATOM 1591 C C . PRO A 1 208 ? 19.919 -31.892 -47.202 1.00 28.13 203 PRO A C 1
ATOM 1592 O O . PRO A 1 208 ? 19.841 -32.447 -48.319 1.00 29.12 203 PRO A O 1
ATOM 1596 N N . THR A 1 209 ? 21.054 -31.833 -46.519 1.00 27.47 204 THR A N 1
ATOM 1597 C CA . THR A 1 209 ? 22.294 -32.363 -47.079 1.00 27.18 204 THR A CA 1
ATOM 1598 C C . THR A 1 209 ? 22.205 -33.862 -47.378 1.00 27.47 204 THR A C 1
ATOM 1599 O O . THR A 1 209 ? 22.598 -34.289 -48.462 1.00 27.86 204 THR A O 1
ATOM 1603 N N . LEU A 1 210 ? 21.685 -34.651 -46.433 1.00 27.02 205 LEU A N 1
ATOM 1604 C CA . LEU A 1 210 ? 21.594 -36.080 -46.631 1.00 27.24 205 LEU A CA 1
ATOM 1605 C C . LEU A 1 210 ? 20.490 -36.426 -47.630 1.00 27.96 205 LEU A C 1
ATOM 1606 O O . LEU A 1 210 ? 20.624 -37.393 -48.379 1.00 28.37 205 LEU A O 1
ATOM 1611 N N . ALA A 1 211 ? 19.421 -35.631 -47.637 1.00 28.44 206 ALA A N 1
ATOM 1612 C CA . ALA A 1 211 ? 18.304 -35.807 -48.565 1.00 28.69 206 ALA A CA 1
ATOM 1613 C C . ALA A 1 211 ? 18.675 -35.479 -50.010 1.00 28.67 206 ALA A C 1
ATOM 1614 O O . ALA A 1 211 ? 18.137 -36.092 -50.912 1.00 29.09 206 ALA A O 1
ATOM 1616 N N . LEU A 1 212 ? 19.596 -34.533 -50.214 1.00 28.49 207 LEU A N 1
ATOM 1617 C CA . LEU A 1 212 ? 20.012 -34.088 -51.551 1.00 28.34 207 LEU A CA 1
ATOM 1618 C C . LEU A 1 212 ? 21.419 -34.603 -51.879 1.00 28.18 207 LEU A C 1
ATOM 1619 O O . LEU A 1 212 ? 22.040 -34.231 -52.889 1.00 27.72 207 LEU A O 1
ATOM 1624 N N . GLY A 1 213 ? 21.945 -35.416 -50.982 1.00 28.14 208 GLY A N 1
ATOM 1625 C CA . GLY A 1 213 ? 23.230 -36.059 -51.199 1.00 28.57 208 GLY A CA 1
ATOM 1626 C C . GLY A 1 213 ? 24.384 -35.094 -51.303 1.00 28.98 208 GLY A C 1
ATOM 1627 O O . GLY A 1 213 ? 25.286 -35.279 -52.130 1.00 30.25 208 GLY A O 1
ATOM 1628 N N . GLY A 1 214 ? 24.397 -34.061 -50.471 1.00 28.10 209 GLY A N 1
ATOM 1629 C CA . GLY A 1 214 ? 25.560 -33.173 -50.471 1.00 27.16 209 GLY A CA 1
ATOM 1630 C C . GLY A 1 214 ? 26.645 -33.603 -49.506 1.00 26.82 209 GLY A C 1
ATOM 1631 O O . GLY A 1 214 ? 26.672 -34.746 -49.050 1.00 26.10 209 GLY A O 1
ATOM 1632 N N . THR A 1 215 ? 27.503 -32.650 -49.165 1.00 26.95 210 THR A N 1
ATOM 1633 C CA . THR A 1 215 ? 28.609 -32.852 -48.247 1.00 27.64 210 THR A CA 1
ATOM 1634 C C . THR A 1 215 ? 28.585 -31.860 -47.071 1.00 27.56 210 THR A C 1
ATOM 1635 O O . THR A 1 215 ? 28.342 -30.639 -47.239 1.00 26.97 210 THR A O 1
ATOM 1639 N N . LEU A 1 216 ? 28.829 -32.415 -45.885 1.00 27.26 211 LEU A N 1
ATOM 1640 C CA . LEU A 1 216 ? 28.914 -31.622 -44.671 1.00 27.27 211 LEU A CA 1
ATOM 1641 C C . LEU A 1 216 ? 30.371 -31.355 -44.376 1.00 27.99 211 LEU A C 1
ATOM 1642 O O . LEU A 1 216 ? 31.228 -32.269 -44.488 1.00 28.30 211 LEU A O 1
ATOM 1647 N N . PHE A 1 217 ? 30.663 -30.106 -44.031 1.00 28.08 212 PHE A N 1
ATOM 1648 C CA . PHE A 1 217 ? 32.026 -29.712 -43.772 1.00 29.02 212 PHE A CA 1
ATOM 1649 C C . PHE A 1 217 ? 32.058 -29.340 -42.294 1.00 30.06 212 PHE A C 1
ATOM 1650 O O . PHE A 1 217 ? 31.478 -28.332 -41.867 1.00 30.40 212 PHE A O 1
ATOM 1658 N N . ALA A 1 218 ? 32.703 -30.203 -41.522 1.00 31.13 213 ALA A N 1
ATOM 1659 C CA . ALA A 1 218 ? 32.745 -30.116 -40.080 1.00 32.66 213 ALA A CA 1
ATOM 1660 C C . ALA A 1 218 ? 34.132 -29.656 -39.613 1.00 33.72 213 ALA A C 1
ATOM 1661 O O . ALA A 1 218 ? 35.121 -29.799 -40.330 1.00 34.72 213 ALA A O 1
ATOM 1663 N N . LEU A 1 219 ? 34.189 -29.113 -38.407 1.00 35.36 214 LEU A N 1
ATOM 1664 C CA . LEU A 1 219 ? 35.372 -28.431 -37.890 1.00 36.93 214 LEU A CA 1
ATOM 1665 C C . LEU A 1 219 ? 35.798 -29.179 -36.652 1.00 38.17 214 LEU A C 1
ATOM 1666 O O . LEU A 1 219 ? 34.949 -29.745 -35.968 1.00 37.98 214 LEU A O 1
ATOM 1671 N N . PRO A 1 220 ? 37.115 -29.215 -36.361 1.00 39.40 215 PRO A N 1
ATOM 1672 C CA . PRO A 1 220 ? 37.522 -30.001 -35.195 1.00 40.52 215 PRO A CA 1
ATOM 1673 C C . PRO A 1 220 ? 37.156 -29.318 -33.887 1.00 41.75 215 PRO A C 1
ATOM 1674 O O . PRO A 1 220 ? 37.099 -28.085 -33.808 1.00 41.13 215 PRO A O 1
ATOM 1678 N N . LYS A 1 221 ? 36.915 -30.167 -32.897 1.00 43.35 216 LYS A N 1
ATOM 1679 C CA . LYS A 1 221 ? 36.547 -29.843 -31.536 1.00 45.98 216 LYS A CA 1
ATOM 1680 C C . LYS A 1 221 ? 37.401 -28.716 -30.922 1.00 48.08 216 LYS A C 1
ATOM 1681 O O . LYS A 1 221 ? 36.862 -27.869 -30.214 1.00 48.36 216 LYS A O 1
ATOM 1687 N N . GLU A 1 222 ? 38.713 -28.696 -31.183 1.00 50.04 217 GLU A N 1
ATOM 1688 C CA . GLU A 1 222 ? 39.577 -27.682 -30.561 1.00 52.58 217 GLU A CA 1
ATOM 1689 C C . GLU A 1 222 ? 39.669 -26.367 -31.312 1.00 54.15 217 GLU A C 1
ATOM 1690 O O . GLU A 1 222 ? 40.241 -25.404 -30.790 1.00 54.67 217 GLU A O 1
ATOM 1696 N N . LEU A 1 223 ? 39.107 -26.306 -32.517 1.00 55.68 218 LEU A N 1
ATOM 1697 C CA . LEU A 1 223 ? 39.018 -25.030 -33.217 1.00 57.52 218 LEU A CA 1
ATOM 1698 C C . LEU A 1 223 ? 37.872 -24.192 -32.682 1.00 58.81 218 LEU A C 1
ATOM 1699 O O . LEU A 1 223 ? 37.856 -22.976 -32.863 1.00 58.83 218 LEU A O 1
ATOM 1704 N N . VAL A 1 224 ? 36.921 -24.856 -32.019 1.00 60.39 219 VAL A N 1
ATOM 1705 C CA . VAL A 1 224 ? 35.774 -24.191 -31.397 1.00 61.89 219 VAL A CA 1
ATOM 1706 C C . VAL A 1 224 ? 36.275 -23.174 -30.373 1.00 62.74 219 VAL A C 1
ATOM 1707 O O . VAL A 1 224 ? 35.609 -22.161 -30.120 1.00 63.12 219 VAL A O 1
ATOM 1711 N N . ALA A 1 225 ? 37.449 -23.469 -29.797 1.00 63.64 220 ALA A N 1
ATOM 1712 C CA . ALA A 1 225 ? 38.123 -22.621 -28.800 1.00 64.08 220 ALA A CA 1
ATOM 1713 C C . ALA A 1 225 ? 38.519 -21.239 -29.352 1.00 64.25 220 ALA A C 1
ATOM 1714 O O . ALA A 1 225 ? 37.851 -20.236 -29.059 1.00 64.40 220 ALA A O 1
ATOM 1716 N N . ASP A 1 226 ? 39.595 -21.191 -30.150 1.00 64.04 221 ASP A N 1
ATOM 1717 C CA . ASP A 1 226 ? 40.153 -19.905 -30.586 1.00 63.72 221 ASP A CA 1
ATOM 1718 C C . ASP A 1 226 ? 39.635 -19.397 -31.932 1.00 63.09 221 ASP A C 1
ATOM 1719 O O . ASP A 1 226 ? 39.740 -20.054 -32.976 1.00 62.40 221 ASP A O 1
ATOM 1724 N N . PHE A 1 227 ? 39.102 -18.186 -31.862 1.00 62.72 222 PHE A N 1
ATOM 1725 C CA . PHE A 1 227 ? 38.275 -17.636 -32.896 1.00 62.68 222 PHE A CA 1
ATOM 1726 C C . PHE A 1 227 ? 39.067 -17.081 -34.051 1.00 61.90 222 PHE A C 1
ATOM 1727 O O . PHE A 1 227 ? 38.578 -17.076 -35.184 1.00 61.88 222 PHE A O 1
ATOM 1735 N N . LYS A 1 228 ? 40.285 -16.623 -33.782 1.00 60.85 223 LYS A N 1
ATOM 1736 C CA . LYS A 1 228 ? 41.115 -16.132 -34.865 1.00 59.82 223 LYS A CA 1
ATOM 1737 C C . LYS A 1 228 ? 41.347 -17.269 -35.844 1.00 58.66 223 LYS A C 1
ATOM 1738 O O . LYS A 1 228 ? 41.089 -17.121 -37.040 1.00 58.92 223 LYS A O 1
ATOM 1744 N N . GLN A 1 229 ? 41.770 -18.417 -35.324 1.00 56.81 224 GLN A N 1
ATOM 1745 C CA . GLN A 1 229 ? 42.096 -19.554 -36.167 1.00 55.49 224 GLN A CA 1
ATOM 1746 C C . GLN A 1 229 ? 40.848 -20.177 -36.791 1.00 53.54 224 GLN A C 1
ATOM 1747 O O . GLN A 1 229 ? 40.843 -20.503 -37.986 1.00 53.14 224 GLN A O 1
ATOM 1753 N N . LEU A 1 230 ? 39.796 -20.313 -35.980 1.00 51.41 225 LEU A N 1
ATOM 1754 C CA . LEU A 1 230 ? 38.529 -20.905 -36.418 1.00 49.32 225 LEU A CA 1
ATOM 1755 C C . LEU A 1 230 ? 38.097 -20.390 -37.782 1.00 48.03 225 LEU A C 1
ATOM 1756 O O . LEU A 1 230 ? 38.051 -21.141 -38.769 1.00 47.49 225 LEU A O 1
ATOM 1761 N N . PHE A 1 231 ? 37.824 -19.090 -37.813 1.00 46.64 226 PHE A N 1
ATOM 1762 C CA . PHE A 1 231 ? 37.385 -18.396 -39.001 1.00 45.19 226 PHE A CA 1
ATOM 1763 C C . PHE A 1 231 ? 38.407 -18.420 -40.105 1.00 44.62 226 PHE A C 1
ATOM 1764 O O . PHE A 1 231 ? 38.040 -18.287 -41.263 1.00 44.93 226 PHE A O 1
ATOM 1772 N N . THR A 1 232 ? 39.682 -18.615 -39.771 1.00 44.08 227 THR A N 1
ATOM 1773 C CA . THR A 1 232 ? 40.677 -18.774 -40.839 1.00 43.50 227 THR A CA 1
ATOM 1774 C C . THR A 1 232 ? 40.605 -20.178 -41.437 1.00 42.72 227 THR A C 1
ATOM 1775 O O . THR A 1 232 ? 40.726 -20.333 -42.650 1.00 43.25 227 THR A O 1
ATOM 1779 N N . THR A 1 233 ? 40.387 -21.192 -40.611 1.00 41.12 228 THR A N 1
ATOM 1780 C CA . THR A 1 233 ? 40.238 -22.533 -41.165 1.00 40.63 228 THR A CA 1
ATOM 1781 C C . THR A 1 233 ? 38.941 -22.680 -41.977 1.00 40.13 228 THR A C 1
ATOM 1782 O O . THR A 1 233 ? 38.961 -23.269 -43.047 1.00 38.47 228 THR A O 1
ATOM 1785 N N . ILE A 1 234 ? 37.840 -22.109 -41.471 1.00 40.69 229 ILE A N 1
ATOM 1786 C CA . ILE A 1 234 ? 36.535 -22.114 -42.171 1.00 41.12 229 ILE A CA 1
ATOM 1787 C C . ILE A 1 234 ? 36.684 -21.511 -43.573 1.00 41.74 229 ILE A C 1
ATOM 1788 O O . ILE A 1 234 ? 36.224 -22.070 -44.560 1.00 41.48 229 ILE A O 1
ATOM 1793 N N . ALA A 1 235 ? 37.345 -20.362 -43.618 1.00 42.85 230 ALA A N 1
ATOM 1794 C CA . ALA A 1 235 ? 37.757 -19.674 -44.840 1.00 43.92 230 ALA A CA 1
ATOM 1795 C C . ALA A 1 235 ? 38.297 -20.558 -45.954 1.00 44.06 230 ALA A C 1
ATOM 1796 O O . ALA A 1 235 ? 38.058 -20.273 -47.117 1.00 44.36 230 ALA A O 1
ATOM 1798 N N . GLN A 1 236 ? 39.043 -21.601 -45.600 1.00 44.56 231 GLN A N 1
ATOM 1799 C CA . GLN A 1 236 ? 39.682 -22.478 -46.598 1.00 44.90 231 GLN A CA 1
ATOM 1800 C C . GLN A 1 236 ? 38.764 -23.584 -47.135 1.00 44.07 231 GLN A C 1
ATOM 1801 O O . GLN A 1 236 ? 39.081 -24.220 -48.140 1.00 43.82 231 GLN A O 1
ATOM 1807 N N . LEU A 1 237 ? 37.637 -23.817 -46.468 1.00 42.36 232 LEU A N 1
ATOM 1808 C CA . LEU A 1 237 ? 36.735 -24.860 -46.901 1.00 41.32 232 LEU A CA 1
ATOM 1809 C C . LEU A 1 237 ? 35.930 -24.380 -48.104 1.00 40.80 232 LEU A C 1
ATOM 1810 O O . LEU A 1 237 ? 35.562 -23.194 -48.182 1.00 40.78 232 LEU A O 1
ATOM 1815 N N . PRO A 1 238 ? 35.700 -25.287 -49.071 1.00 39.98 233 PRO A N 1
ATOM 1816 C CA . PRO A 1 238 ? 34.833 -25.013 -50.217 1.00 39.27 233 PRO A CA 1
ATOM 1817 C C . PRO A 1 238 ? 33.365 -25.186 -49.841 1.00 38.59 233 PRO A C 1
ATOM 1818 O O . PRO A 1 238 ? 32.686 -26.097 -50.329 1.00 38.70 233 PRO A O 1
ATOM 1822 N N . VAL A 1 239 ? 32.887 -24.313 -48.960 1.00 37.67 234 VAL A N 1
ATOM 1823 C CA . VAL A 1 239 ? 31.514 -24.406 -48.470 1.00 36.91 234 VAL A CA 1
ATOM 1824 C C . VAL A 1 239 ? 30.644 -23.490 -49.306 1.00 36.09 234 VAL A C 1
ATOM 1825 O O . VAL A 1 239 ? 31.030 -22.367 -49.606 1.00 37.07 234 VAL A O 1
ATOM 1829 N N . GLY A 1 240 ? 29.491 -23.999 -49.711 1.00 35.41 235 GLY A N 1
ATOM 1830 C CA . GLY A 1 240 ? 28.528 -23.265 -50.530 1.00 33.65 235 GLY A CA 1
ATOM 1831 C C . GLY A 1 240 ? 27.518 -22.552 -49.658 1.00 33.12 235 GLY A C 1
ATOM 1832 O O . GLY A 1 240 ? 26.969 -21.509 -50.036 1.00 33.32 235 GLY A O 1
ATOM 1833 N N . ILE A 1 241 ? 27.291 -23.104 -48.474 1.00 31.80 236 ILE A N 1
ATOM 1834 C CA . ILE A 1 241 ? 26.186 -22.688 -47.622 1.00 30.99 236 ILE A CA 1
ATOM 1835 C C . ILE A 1 241 ? 26.623 -22.602 -46.183 1.00 30.60 236 ILE A C 1
ATOM 1836 O O . ILE A 1 241 ? 27.270 -23.503 -45.641 1.00 30.51 236 ILE A O 1
ATOM 1841 N N . TRP A 1 242 ? 26.284 -21.484 -45.570 1.00 30.11 237 T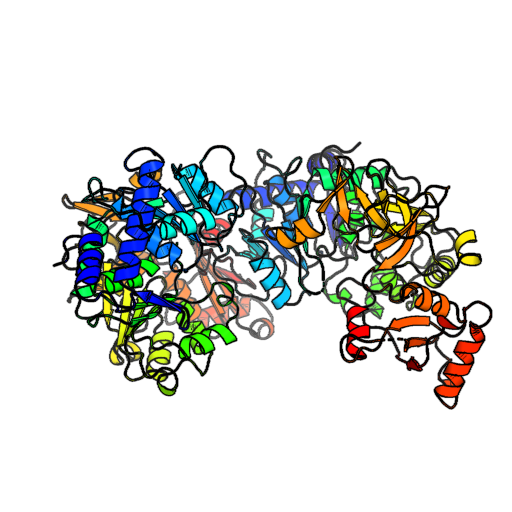RP A N 1
ATOM 1842 C CA . TRP A 1 242 ? 26.660 -21.242 -44.188 1.00 29.16 237 TRP A CA 1
ATOM 1843 C C . TRP A 1 242 ? 25.380 -21.193 -43.374 1.00 27.52 237 TRP A C 1
ATOM 1844 O O . TRP A 1 242 ? 24.526 -20.339 -43.599 1.00 27.63 237 TRP A O 1
ATOM 1855 N N . THR A 1 243 ? 25.267 -22.113 -42.433 1.00 26.16 238 THR A N 1
ATOM 1856 C CA . THR A 1 243 ? 24.122 -22.212 -41.555 1.00 25.75 238 THR A CA 1
ATOM 1857 C C . THR A 1 243 ? 24.599 -21.921 -40.134 1.00 25.88 238 THR A C 1
ATOM 1858 O O . THR A 1 243 ? 25.501 -22.588 -39.633 1.00 25.21 238 THR A O 1
ATOM 1862 N N . SER A 1 244 ? 24.015 -20.914 -39.481 1.00 25.87 239 SER A N 1
ATOM 1863 C CA . SER A 1 244 ? 24.390 -20.630 -38.102 1.00 26.49 239 SER A CA 1
ATOM 1864 C C . SER A 1 244 ? 23.384 -19.717 -37.456 1.00 27.14 239 SER A C 1
ATOM 1865 O O . SER A 1 244 ? 22.433 -19.290 -38.114 1.00 26.58 239 SER A O 1
ATOM 1868 N N . THR A 1 245 ? 23.622 -19.403 -36.174 1.00 27.83 240 THR A N 1
ATOM 1869 C CA . THR A 1 245 ? 22.940 -18.298 -35.497 1.00 28.66 240 THR A CA 1
ATOM 1870 C C . THR A 1 245 ? 23.519 -17.038 -36.092 1.00 29.53 240 THR A C 1
ATOM 1871 O O . THR A 1 245 ? 24.647 -17.060 -36.577 1.00 29.12 240 THR A O 1
ATOM 1875 N N . PRO A 1 246 ? 22.739 -15.941 -36.094 1.00 30.51 241 PRO A N 1
ATOM 1876 C CA . PRO A 1 246 ? 23.228 -14.609 -36.445 1.00 31.61 241 PRO A CA 1
ATOM 1877 C C . PRO A 1 246 ? 24.403 -14.157 -35.588 1.00 32.13 241 PRO A C 1
ATOM 1878 O O . PRO A 1 246 ? 25.352 -13.567 -36.112 1.00 32.32 241 PRO A O 1
ATOM 1882 N N . SER A 1 247 ? 24.352 -14.428 -34.284 1.00 32.46 242 SER A N 1
ATOM 1883 C CA . SER A 1 247 ? 25.490 -14.085 -33.443 1.00 33.01 242 SER A CA 1
ATOM 1884 C C . SER A 1 247 ? 26.752 -14.741 -33.950 1.00 32.83 242 SER A C 1
ATOM 1885 O O . SER A 1 247 ? 27.805 -14.151 -33.864 1.00 33.60 242 SER A O 1
ATOM 1888 N N . PHE A 1 248 ? 26.666 -15.939 -34.506 1.00 32.95 243 PHE A N 1
ATOM 1889 C CA . PHE A 1 248 ? 27.886 -16.551 -34.989 1.00 33.22 243 PHE A CA 1
ATOM 1890 C C . PHE A 1 248 ? 28.443 -15.810 -36.196 1.00 34.09 243 PHE A C 1
ATOM 1891 O O . PHE A 1 248 ? 29.660 -15.661 -36.331 1.00 34.39 243 PHE A O 1
ATOM 1899 N N . ALA A 1 249 ? 27.563 -15.332 -37.067 1.00 34.74 244 ALA A N 1
ATOM 1900 C CA . ALA A 1 249 ? 28.014 -14.513 -38.179 1.00 35.25 244 ALA A CA 1
ATOM 1901 C C . ALA A 1 249 ? 28.680 -13.199 -37.679 1.00 35.75 244 ALA A C 1
ATOM 1902 O O . ALA A 1 249 ? 29.771 -12.825 -38.148 1.00 34.88 244 ALA A O 1
ATOM 1904 N N . ASP A 1 250 ? 28.048 -12.531 -36.705 1.00 36.72 245 ASP A N 1
ATOM 1905 C CA . ASP A 1 250 ? 28.662 -11.363 -36.042 1.00 37.65 245 ASP A CA 1
ATOM 1906 C C . ASP A 1 250 ? 30.098 -11.619 -35.613 1.00 38.20 245 ASP A C 1
ATOM 1907 O O . ASP A 1 250 ? 30.981 -10.828 -35.932 1.00 38.39 245 ASP A O 1
ATOM 1912 N N . MET A 1 251 ? 30.333 -12.705 -34.882 1.00 38.67 246 MET A N 1
ATOM 1913 C CA . MET A 1 251 ? 31.702 -13.155 -34.600 1.00 40.03 246 MET A CA 1
ATOM 1914 C C . MET A 1 251 ? 32.579 -13.312 -35.863 1.00 40.51 246 MET A C 1
ATOM 1915 O O . MET A 1 251 ? 33.750 -12.914 -35.847 1.00 40.92 246 MET A O 1
ATOM 1920 N N . ALA A 1 252 ? 32.029 -13.887 -36.939 1.00 40.76 247 ALA A N 1
ATOM 1921 C CA . ALA A 1 252 ? 32.797 -14.090 -38.178 1.00 41.52 247 ALA A CA 1
ATOM 1922 C C . ALA A 1 252 ? 33.246 -12.747 -38.766 1.00 42.05 247 ALA A C 1
ATOM 1923 O O . ALA A 1 252 ? 34.309 -12.632 -39.353 1.00 41.10 247 ALA A O 1
ATOM 1925 N N . MET A 1 253 ? 32.426 -11.732 -38.564 1.00 43.73 248 MET A N 1
ATOM 1926 C CA . MET A 1 253 ? 32.707 -10.394 -39.058 1.00 45.75 248 MET A CA 1
ATOM 1927 C C . MET A 1 253 ? 34.044 -9.813 -38.549 1.00 46.65 248 MET A C 1
ATOM 1928 O O . MET A 1 253 ? 34.661 -8.989 -39.218 1.00 46.73 248 MET A O 1
ATOM 1933 N N . LEU A 1 254 ? 34.503 -10.255 -37.386 1.00 47.81 249 LEU A N 1
ATOM 1934 C CA . LEU A 1 254 ? 35.776 -9.767 -36.855 1.00 49.47 249 LEU A CA 1
ATOM 1935 C C . LEU A 1 254 ? 37.018 -10.364 -37.544 1.00 50.02 249 LEU A C 1
ATOM 1936 O O . LEU A 1 254 ? 38.152 -10.046 -37.151 1.00 50.43 249 LEU A O 1
ATOM 1941 N N . SER A 1 255 ? 36.817 -11.216 -38.554 1.00 50.26 250 SER A N 1
ATOM 1942 C CA . SER A 1 255 ? 37.938 -11.835 -39.280 1.00 50.68 250 SER A CA 1
ATOM 1943 C C . SER A 1 255 ? 38.090 -11.272 -40.687 1.00 51.43 250 SER A C 1
ATOM 1944 O O . SER A 1 255 ? 37.102 -11.112 -41.407 1.00 51.49 250 SER A O 1
ATOM 1947 N N . ASP A 1 256 ? 39.333 -10.965 -41.066 1.00 52.13 251 ASP A N 1
ATOM 1948 C CA . ASP A 1 256 ? 39.655 -10.497 -42.422 1.00 53.22 251 ASP A CA 1
ATOM 1949 C C . ASP A 1 256 ? 39.259 -11.534 -43.501 1.00 52.77 251 ASP A C 1
ATOM 1950 O O . ASP A 1 256 ? 38.959 -11.164 -44.643 1.00 53.00 251 ASP A O 1
ATOM 1955 N N . ASP A 1 257 ? 39.273 -12.819 -43.130 1.00 51.85 252 ASP A N 1
ATOM 1956 C CA . ASP A 1 257 ? 39.040 -13.924 -44.069 1.00 51.16 252 ASP A CA 1
ATOM 1957 C C . ASP A 1 257 ? 37.568 -14.143 -44.387 1.00 50.33 252 ASP A C 1
ATOM 1958 O O . ASP A 1 257 ? 37.225 -14.811 -45.377 1.00 49.66 252 ASP A O 1
ATOM 1963 N N . PHE A 1 258 ? 36.701 -13.561 -43.562 1.00 49.07 253 PHE A N 1
ATOM 1964 C CA . PHE A 1 258 ? 35.278 -13.714 -43.741 1.00 47.99 253 PHE A CA 1
ATOM 1965 C C . PHE A 1 258 ? 34.814 -12.738 -44.798 1.00 47.97 253 PHE A C 1
ATOM 1966 O O . PHE A 1 258 ? 34.274 -11.678 -44.482 1.00 48.43 253 PHE A O 1
ATOM 1974 N N . CYS A 1 259 ? 35.053 -13.082 -46.061 1.00 47.98 254 CYS A N 1
ATOM 1975 C CA . CYS A 1 259 ? 34.583 -12.269 -47.188 1.00 48.20 254 CYS A CA 1
ATOM 1976 C C . CYS A 1 259 ? 34.629 -13.021 -48.513 1.00 48.26 254 CYS A C 1
ATOM 1977 O O . CYS A 1 259 ? 35.397 -13.975 -48.670 1.00 47.76 254 CYS A O 1
ATOM 1980 N N . GLN A 1 260 ? 33.805 -12.559 -49.457 1.00 48.86 255 GLN A N 1
A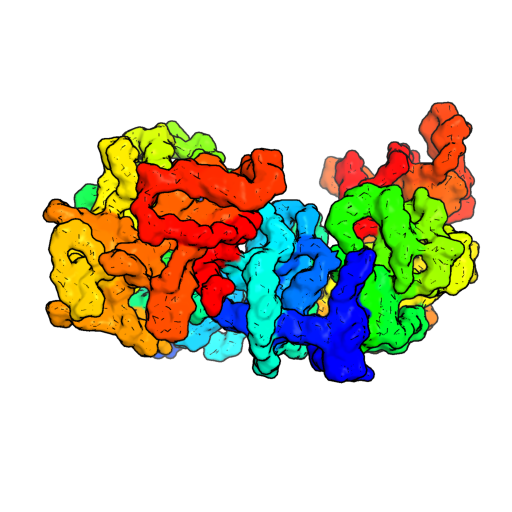TOM 1981 C CA . GLN A 1 260 ? 33.735 -13.088 -50.821 1.00 49.93 255 GLN A CA 1
ATOM 1982 C C . GLN A 1 260 ? 35.106 -13.512 -51.319 1.00 50.46 255 GLN A C 1
ATOM 1983 O O . GLN A 1 260 ? 35.325 -14.693 -51.567 1.00 50.87 255 GLN A O 1
ATOM 1989 N N . ALA A 1 261 ? 36.041 -12.566 -51.418 1.00 50.89 256 ALA A N 1
ATOM 1990 C CA . ALA A 1 261 ? 37.355 -12.861 -51.998 1.00 50.95 256 ALA A CA 1
ATOM 1991 C C . ALA A 1 261 ? 38.045 -14.104 -51.392 1.00 50.86 256 ALA A C 1
ATOM 1992 O O . ALA A 1 261 ? 38.682 -14.889 -52.111 1.00 50.75 256 ALA A O 1
ATOM 1994 N N . LYS A 1 262 ? 37.911 -14.300 -50.086 1.00 50.40 257 LYS A N 1
ATOM 1995 C CA . LYS A 1 262 ? 38.535 -15.466 -49.474 1.00 50.07 257 LYS A CA 1
ATOM 1996 C C . LYS A 1 262 ? 37.589 -16.679 -49.463 1.00 49.31 257 LYS A C 1
ATOM 1997 O O . LYS A 1 262 ? 38.045 -17.814 -49.398 1.00 49.08 257 LYS A O 1
ATOM 2003 N N . MET A 1 263 ? 36.280 -16.443 -49.555 1.00 48.51 258 MET A N 1
ATOM 2004 C CA . MET A 1 263 ? 35.300 -17.539 -49.571 1.00 47.57 258 MET A CA 1
ATOM 2005 C C . MET A 1 263 ? 34.451 -17.442 -50.829 1.00 47.48 258 MET A C 1
ATOM 2006 O O . MET A 1 263 ? 33.216 -17.285 -50.760 1.00 47.17 258 MET A O 1
ATOM 2011 N N . PRO A 1 264 ? 35.118 -17.554 -52.004 1.00 47.27 259 PRO A N 1
ATOM 2012 C CA . PRO A 1 264 ? 34.518 -17.301 -53.324 1.00 46.41 259 PRO A CA 1
ATOM 2013 C C . PRO A 1 264 ? 33.348 -18.225 -53.603 1.00 45.52 259 PRO A C 1
ATOM 2014 O O . PRO A 1 264 ? 32.460 -17.896 -54.384 1.00 45.21 259 PRO A O 1
ATOM 2018 N N . ALA A 1 265 ? 33.366 -19.367 -52.928 1.00 45.04 260 ALA A N 1
ATOM 2019 C CA . ALA A 1 265 ? 32.414 -20.447 -53.130 1.00 44.27 260 ALA A CA 1
ATOM 2020 C C . ALA A 1 265 ? 31.082 -20.204 -52.424 1.00 43.66 260 ALA A C 1
ATOM 2021 O O . ALA A 1 265 ? 30.085 -20.817 -52.782 1.00 43.74 260 ALA A O 1
ATOM 2023 N N . LEU A 1 266 ? 31.076 -19.318 -51.426 1.00 43.12 261 LEU A N 1
ATOM 2024 C CA . LEU A 1 266 ? 29.908 -19.113 -50.565 1.00 42.43 261 LEU A CA 1
ATOM 2025 C C . LEU A 1 266 ? 28.772 -18.350 -51.236 1.00 41.85 261 LEU A C 1
ATOM 2026 O O . LEU A 1 266 ? 28.890 -17.166 -51.550 1.00 42.52 261 LEU A O 1
ATOM 2031 N N . THR A 1 267 ? 27.648 -19.032 -51.392 1.00 41.48 262 THR A N 1
ATOM 2032 C CA . THR A 1 267 ? 26.469 -18.477 -52.056 1.00 40.86 262 THR A CA 1
ATOM 2033 C C . THR A 1 267 ? 25.277 -18.176 -51.145 1.00 39.91 262 THR A C 1
ATOM 2034 O O . THR A 1 267 ? 24.486 -17.307 -51.485 1.00 40.38 262 THR A O 1
ATOM 2038 N N . HIS A 1 268 ? 25.132 -18.898 -50.025 1.00 38.83 263 HIS A N 1
ATOM 2039 C CA . HIS A 1 268 ? 23.960 -18.776 -49.155 1.00 37.54 263 HIS A CA 1
ATOM 2040 C C . HIS A 1 268 ? 24.283 -18.713 -47.671 1.00 36.20 263 HIS A C 1
ATOM 2041 O O . HIS A 1 268 ? 25.181 -19.412 -47.192 1.00 36.40 263 HIS A O 1
ATOM 2048 N N . PHE A 1 269 ? 23.496 -17.916 -46.948 1.00 34.40 264 PHE A N 1
ATOM 2049 C CA . PHE A 1 269 ? 23.497 -17.876 -45.496 1.00 33.07 264 PHE A CA 1
ATOM 2050 C C . PHE A 1 269 ? 22.124 -18.270 -44.962 1.00 32.55 264 PHE A C 1
ATOM 2051 O O . PHE A 1 269 ? 21.116 -17.647 -45.325 1.00 32.30 264 PHE A O 1
ATOM 2059 N N . TYR A 1 270 ? 22.071 -19.293 -44.108 1.00 31.46 265 TYR A N 1
ATOM 2060 C CA . TYR A 1 270 ? 20.820 -19.668 -43.481 1.00 31.02 265 TYR A CA 1
ATOM 2061 C C . TYR A 1 270 ? 20.904 -19.358 -41.999 1.00 31.82 265 TYR A C 1
ATOM 2062 O O . TYR A 1 270 ? 21.798 -19.847 -41.298 1.00 32.12 265 TYR A O 1
ATOM 2071 N N . PHE A 1 271 ? 19.983 -18.528 -41.521 1.00 32.33 266 PHE A N 1
ATOM 2072 C CA . PHE A 1 271 ? 19.958 -18.146 -40.111 1.00 32.67 266 PHE A CA 1
ATOM 2073 C C . PHE A 1 271 ? 18.698 -18.604 -39.422 1.00 33.48 266 PHE A C 1
ATOM 2074 O O . PHE A 1 271 ? 17.612 -18.531 -39.991 1.00 34.20 266 PHE A O 1
ATOM 2082 N N . ASP A 1 272 ? 18.848 -19.090 -38.199 1.00 33.76 267 ASP A N 1
ATOM 2083 C CA . ASP A 1 272 ? 17.708 -19.455 -37.388 1.00 34.76 267 ASP A CA 1
ATOM 2084 C C . ASP A 1 272 ? 18.164 -19.357 -35.941 1.00 35.01 267 ASP A C 1
ATOM 2085 O O . ASP A 1 272 ? 19.347 -19.374 -35.673 1.00 35.84 267 ASP A O 1
ATOM 2090 N N . GLY A 1 273 ? 17.234 -19.244 -35.008 1.00 35.44 268 GLY A N 1
ATOM 2091 C CA . GLY A 1 273 ? 17.543 -19.419 -33.598 1.00 36.08 268 GLY A CA 1
ATOM 2092 C C . GLY A 1 273 ? 17.537 -18.141 -32.787 1.00 37.13 268 GLY A C 1
ATOM 2093 O O . GLY A 1 273 ? 17.470 -18.188 -31.561 1.00 37.09 268 GLY A O 1
ATOM 2094 N N . GLU A 1 274 ? 17.570 -17.002 -33.480 1.00 37.62 269 GLU A N 1
ATOM 2095 C CA . GLU A 1 274 ? 17.885 -15.721 -32.866 1.00 38.69 269 GLU A CA 1
ATOM 2096 C C . GLU A 1 274 ? 17.497 -14.602 -33.827 1.00 38.09 269 GLU A C 1
ATOM 2097 O O . GLU A 1 274 ? 17.584 -14.776 -35.035 1.00 38.05 269 GLU A O 1
ATOM 2103 N N . GLU A 1 275 ? 17.073 -13.457 -33.308 1.00 38.19 270 GLU A N 1
ATOM 2104 C CA . GLU A 1 275 ? 16.739 -12.330 -34.182 1.00 38.52 270 GLU A CA 1
ATOM 2105 C C . GLU A 1 275 ? 17.904 -11.968 -35.119 1.00 37.99 270 GLU A C 1
ATOM 2106 O O . GLU A 1 275 ? 19.029 -11.742 -34.659 1.00 38.22 270 GLU A O 1
ATOM 2112 N N . LEU A 1 276 ? 17.641 -11.971 -36.425 1.00 37.61 271 LEU A N 1
ATOM 2113 C CA . LEU A 1 276 ? 18.603 -11.496 -37.404 1.00 37.49 271 LEU A CA 1
ATOM 2114 C C . LEU A 1 276 ? 18.545 -9.984 -37.441 1.00 38.59 271 LEU A C 1
ATOM 2115 O O . LEU A 1 276 ? 17.511 -9.394 -37.762 1.00 39.13 271 LEU A O 1
ATOM 2120 N N . THR A 1 277 ? 19.664 -9.368 -37.106 1.00 39.15 272 THR A N 1
ATOM 2121 C CA . THR A 1 277 ? 19.743 -7.917 -37.009 1.00 39.77 272 THR A CA 1
ATOM 2122 C C . THR A 1 277 ? 19.891 -7.282 -38.399 1.00 40.16 272 THR A C 1
ATOM 2123 O O . THR A 1 277 ? 20.607 -7.780 -39.290 1.00 39.34 272 THR A O 1
ATOM 2127 N N . VAL A 1 278 ? 19.200 -6.165 -38.569 1.00 40.69 273 VAL A N 1
ATOM 2128 C CA . VAL A 1 278 ? 19.344 -5.329 -39.753 1.00 41.22 273 VAL A CA 1
ATOM 2129 C C . VAL A 1 278 ? 20.808 -5.028 -40.046 1.00 41.20 273 VAL A C 1
ATOM 2130 O O . VAL A 1 278 ? 21.252 -5.116 -41.200 1.00 40.99 273 VAL A O 1
ATOM 2134 N N . SER A 1 279 ? 21.544 -4.693 -38.981 1.00 41.34 274 SER A N 1
ATOM 2135 C CA . SER A 1 279 ? 22.960 -4.380 -39.050 1.00 41.60 274 SER A CA 1
ATOM 2136 C C . SER A 1 279 ? 23.823 -5.582 -39.458 1.00 41.81 274 SER A C 1
ATOM 2137 O O . SER A 1 279 ? 24.736 -5.463 -40.291 1.00 41.92 274 SER A O 1
ATOM 2140 N N . THR A 1 280 ? 23.546 -6.740 -38.872 1.00 41.40 275 THR A N 1
ATOM 2141 C CA . THR A 1 280 ? 24.254 -7.947 -39.269 1.00 41.03 275 THR A CA 1
ATOM 2142 C C . THR A 1 280 ? 24.066 -8.211 -40.776 1.00 41.45 275 THR A C 1
ATOM 2143 O O . THR A 1 280 ? 25.023 -8.509 -41.494 1.00 41.44 275 THR A O 1
ATOM 2147 N N . ALA A 1 281 ? 22.835 -8.079 -41.254 1.00 41.70 276 ALA A N 1
ATOM 2148 C CA . ALA A 1 281 ? 22.537 -8.343 -42.648 1.00 41.99 276 ALA A CA 1
ATOM 2149 C C . ALA A 1 281 ? 23.247 -7.355 -43.559 1.00 42.98 276 ALA A C 1
ATOM 2150 O O . ALA A 1 281 ? 23.933 -7.775 -44.503 1.00 42.72 276 ALA A O 1
ATOM 2152 N N . ARG A 1 282 ? 23.111 -6.055 -43.263 1.00 44.09 277 ARG A N 1
ATOM 2153 C CA . ARG A 1 282 ? 23.840 -5.006 -43.996 1.00 44.94 277 ARG A CA 1
ATOM 2154 C C . ARG A 1 282 ? 25.313 -5.372 -44.084 1.00 45.37 277 ARG A C 1
ATOM 2155 O O . ARG A 1 282 ? 25.895 -5.377 -45.169 1.00 45.86 277 ARG A O 1
ATOM 2163 N N . LYS A 1 283 ? 25.907 -5.720 -42.950 1.00 46.32 278 LYS A N 1
ATOM 2164 C CA . LYS A 1 283 ? 27.311 -6.136 -42.938 1.00 47.94 278 LYS A CA 1
ATOM 2165 C C . LYS A 1 283 ? 27.578 -7.365 -43.830 1.00 48.20 278 LYS A C 1
ATOM 2166 O O . LYS A 1 283 ? 28.589 -7.412 -44.525 1.00 48.38 278 LYS A O 1
ATOM 2172 N N . LEU A 1 284 ? 26.680 -8.347 -43.830 1.00 48.62 279 LEU A N 1
ATOM 2173 C CA . LEU A 1 284 ? 26.916 -9.527 -44.659 1.00 48.96 279 LEU A CA 1
ATOM 2174 C C . LEU A 1 284 ? 26.952 -9.122 -46.124 1.00 49.37 279 LEU A C 1
ATOM 2175 O O . LEU A 1 284 ? 27.799 -9.585 -46.883 1.00 48.97 279 LEU A O 1
ATOM 2180 N N . PHE A 1 285 ? 26.045 -8.230 -46.508 1.00 50.19 280 PHE A N 1
ATOM 2181 C CA . PHE A 1 285 ? 26.072 -7.670 -47.857 1.00 51.25 280 PHE A CA 1
ATOM 2182 C C . PHE A 1 285 ? 27.336 -6.880 -48.188 1.00 52.09 280 PHE A C 1
ATOM 2183 O O . PHE A 1 285 ? 27.683 -6.743 -49.357 1.00 52.60 280 PHE A O 1
ATOM 2191 N N . GLU A 1 286 ? 28.024 -6.387 -47.156 1.00 53.05 281 GLU A N 1
ATOM 2192 C CA . GLU A 1 286 ? 29.307 -5.702 -47.312 1.00 53.89 281 GLU A CA 1
ATOM 2193 C C . GLU A 1 286 ? 30.385 -6.707 -47.738 1.00 53.49 281 GLU A C 1
ATOM 2194 O O . GLU A 1 286 ? 31.155 -6.449 -48.674 1.00 53.79 281 GLU A O 1
ATOM 2200 N N . ARG A 1 287 ? 30.421 -7.855 -47.064 1.00 52.78 282 ARG A N 1
ATOM 2201 C CA . ARG A 1 287 ? 31.468 -8.861 -47.290 1.00 52.37 282 ARG A CA 1
ATOM 2202 C C . ARG A 1 287 ? 31.165 -9.847 -48.416 1.00 51.52 282 ARG A C 1
ATOM 2203 O O . ARG A 1 287 ? 32.084 -10.446 -48.982 1.00 51.23 282 ARG A O 1
ATOM 2211 N N . PHE A 1 288 ? 29.880 -10.027 -48.722 1.00 50.39 283 PHE A N 1
ATOM 2212 C CA . PHE A 1 288 ? 29.457 -10.980 -49.732 1.00 49.35 283 PHE A CA 1
ATOM 2213 C C . PHE A 1 288 ? 28.394 -10.349 -50.580 1.00 49.96 283 PHE A C 1
ATOM 2214 O O . PHE A 1 288 ? 27.211 -10.653 -50.410 1.00 49.63 283 PHE A O 1
ATOM 2222 N N . PRO A 1 289 ? 28.806 -9.463 -51.507 1.00 50.53 284 PRO A N 1
ATOM 2223 C CA . PRO A 1 289 ? 27.829 -8.683 -52.278 1.00 50.65 284 PRO A CA 1
ATOM 2224 C C . PRO A 1 289 ? 26.842 -9.585 -53.003 1.00 50.66 284 PRO A C 1
ATOM 2225 O O . PRO A 1 289 ? 25.658 -9.247 -53.088 1.00 50.41 284 PRO A O 1
ATOM 2229 N N . SER A 1 290 ? 27.328 -10.732 -53.480 1.00 50.59 285 SER A N 1
ATOM 2230 C CA . SER A 1 290 ? 26.517 -11.662 -54.268 1.00 50.84 285 SER A CA 1
ATOM 2231 C C . SER A 1 290 ? 25.781 -12.738 -53.449 1.00 50.30 285 SER A C 1
ATOM 2232 O O . SER A 1 290 ? 25.085 -13.585 -54.020 1.00 50.78 285 SER A O 1
ATOM 2235 N N . ALA A 1 291 ? 25.919 -12.736 -52.129 1.00 48.93 286 ALA A N 1
ATOM 2236 C CA . ALA A 1 291 ? 25.293 -13.820 -51.359 1.00 47.70 286 ALA A CA 1
ATOM 2237 C C . ALA A 1 291 ? 23.813 -13.575 -51.099 1.00 46.80 286 ALA A C 1
ATOM 2238 O O . ALA A 1 291 ? 23.355 -12.428 -51.022 1.00 46.78 286 ALA A O 1
ATOM 2240 N N . LYS A 1 292 ? 23.061 -14.664 -50.987 1.00 45.13 287 LYS A N 1
ATOM 2241 C CA . LYS A 1 292 ? 21.666 -14.561 -50.637 1.00 43.05 287 LYS A CA 1
ATOM 2242 C C . LYS A 1 292 ? 21.555 -14.871 -49.164 1.00 41.08 287 LYS A C 1
ATOM 2243 O O . LYS A 1 292 ? 22.289 -15.719 -48.654 1.00 40.92 287 LYS A O 1
ATOM 2249 N N . ILE A 1 293 ? 20.635 -14.188 -48.491 1.00 38.76 288 ILE A N 1
ATOM 2250 C CA . ILE A 1 293 ? 20.487 -14.311 -47.054 1.00 36.25 288 ILE A CA 1
ATOM 2251 C C . ILE A 1 293 ? 19.106 -14.788 -46.714 1.00 35.28 288 ILE A C 1
ATOM 2252 O O . ILE A 1 293 ? 18.128 -14.181 -47.145 1.00 35.12 288 ILE A O 1
ATOM 2257 N N . ILE A 1 294 ? 19.037 -15.864 -45.919 1.00 33.81 289 ILE A N 1
ATOM 2258 C CA . ILE A 1 294 ? 17.770 -16.466 -45.538 1.00 32.99 289 ILE A CA 1
ATOM 2259 C C . ILE A 1 294 ? 17.581 -16.438 -44.030 1.00 32.96 289 ILE A C 1
ATOM 2260 O O . ILE A 1 294 ? 18.396 -16.973 -43.263 1.00 33.21 289 ILE A O 1
ATOM 2265 N N . ASN A 1 295 ? 16.492 -15.798 -43.627 1.00 32.17 290 ASN A N 1
ATOM 2266 C CA . ASN A 1 295 ? 16.053 -15.745 -42.260 1.00 31.43 290 ASN A CA 1
ATOM 2267 C C . ASN A 1 295 ? 14.943 -16.756 -42.074 1.00 30.72 290 ASN A C 1
ATOM 2268 O O . ASN A 1 295 ? 14.003 -16.805 -42.847 1.00 30.96 290 ASN A O 1
ATOM 2273 N N . ALA A 1 296 ? 15.032 -17.547 -41.022 1.00 29.71 291 ALA A N 1
ATOM 2274 C CA . ALA A 1 296 ? 14.077 -18.601 -40.820 1.00 28.24 291 ALA A CA 1
ATOM 2275 C C . ALA A 1 296 ? 13.808 -18.621 -39.348 1.00 28.26 291 ALA A C 1
ATOM 2276 O O . ALA A 1 296 ? 14.641 -18.175 -38.568 1.00 28.96 291 ALA A O 1
ATOM 2278 N N . TYR A 1 297 ? 12.644 -19.122 -38.962 1.00 27.32 292 TYR A N 1
ATOM 2279 C CA . TYR A 1 297 ? 12.257 -19.110 -37.588 1.00 27.00 292 TYR A CA 1
ATOM 2280 C C . TYR A 1 297 ? 11.446 -20.342 -37.264 1.00 26.99 292 TYR A C 1
ATOM 2281 O O . TYR A 1 297 ? 10.705 -20.862 -38.120 1.00 27.49 292 TYR A O 1
ATOM 2290 N N . GLY A 1 298 ? 11.585 -20.801 -36.029 1.00 26.41 293 GLY A N 1
ATOM 2291 C CA . GLY A 1 298 ? 10.728 -21.828 -35.490 1.00 26.58 293 GLY A CA 1
ATOM 2292 C C . GLY A 1 298 ? 11.254 -22.360 -34.158 1.00 26.27 293 GLY A C 1
ATOM 2293 O O . GLY A 1 298 ? 12.456 -22.353 -33.921 1.00 27.66 293 GLY A O 1
ATOM 2294 N N . PRO A 1 299 ? 10.355 -22.829 -33.283 1.00 25.37 294 PRO A N 1
ATOM 2295 C CA . PRO A 1 299 ? 10.796 -23.533 -32.101 1.00 25.45 294 PRO A CA 1
ATOM 2296 C C . PRO A 1 299 ? 11.197 -24.983 -32.391 1.00 24.77 294 PRO A C 1
ATOM 2297 O O . PRO A 1 299 ? 10.713 -25.581 -33.337 1.00 24.71 294 PRO A O 1
ATOM 2301 N N . THR A 1 300 ? 12.075 -25.530 -31.561 1.00 25.07 295 THR A N 1
ATOM 2302 C CA . THR A 1 300 ? 12.440 -26.953 -31.570 1.00 25.59 295 THR A CA 1
ATOM 2303 C C . THR A 1 300 ? 11.198 -27.853 -31.591 1.00 24.74 295 THR A C 1
ATOM 2304 O O . THR A 1 300 ? 11.195 -28.913 -32.203 1.00 24.94 295 THR A O 1
ATOM 2308 N N . GLU A 1 301 ? 10.161 -27.408 -30.889 1.00 24.21 296 GLU A N 1
ATOM 2309 C CA . GLU A 1 301 ? 8.902 -28.147 -30.734 1.00 23.15 296 GLU A CA 1
ATOM 2310 C C . GLU A 1 301 ? 8.117 -28.277 -32.038 1.00 22.47 296 GLU A C 1
ATOM 2311 O O . GLU A 1 301 ? 7.134 -28.985 -32.080 1.00 22.64 296 GLU A O 1
ATOM 2317 N N . ALA A 1 302 ? 8.567 -27.629 -33.097 1.00 21.10 297 ALA A N 1
ATOM 2318 C CA . ALA A 1 302 ? 7.914 -27.791 -34.384 1.00 21.80 297 ALA A CA 1
ATOM 2319 C C . ALA A 1 302 ? 8.914 -28.117 -35.485 1.00 22.25 297 ALA A C 1
ATOM 2320 O O . ALA A 1 302 ? 8.752 -27.687 -36.609 1.00 23.03 297 ALA A O 1
ATOM 2322 N N . THR A 1 303 ? 9.965 -28.857 -35.130 1.00 22.71 298 THR A N 1
ATOM 2323 C CA . THR A 1 303 ? 10.986 -29.297 -36.058 1.00 22.39 298 THR A CA 1
ATOM 2324 C C . THR A 1 303 ? 11.740 -28.145 -36.731 1.00 23.06 298 THR A C 1
ATOM 2325 O O . THR A 1 303 ? 11.582 -27.888 -37.922 1.00 22.07 298 THR A O 1
ATOM 2329 N N . VAL A 1 304 ? 12.589 -27.468 -35.937 1.00 23.34 299 VAL A N 1
ATOM 2330 C CA . VAL A 1 304 ? 13.674 -26.613 -36.463 1.00 23.80 299 VAL A CA 1
ATOM 2331 C C . VAL A 1 304 ? 13.218 -25.232 -36.967 1.00 24.56 299 VAL A C 1
ATOM 2332 O O . VAL A 1 304 ? 13.667 -24.199 -36.448 1.00 24.55 299 VAL A O 1
ATOM 2336 N N . ALA A 1 305 ? 12.360 -25.221 -37.984 1.00 25.42 300 ALA A N 1
ATOM 2337 C CA . ALA A 1 305 ? 11.727 -23.976 -38.488 1.00 26.83 300 ALA A CA 1
ATOM 2338 C C . ALA A 1 305 ? 10.324 -24.202 -39.047 1.00 27.09 300 ALA A C 1
ATOM 2339 O O . ALA A 1 305 ? 10.015 -25.249 -39.597 1.00 28.03 300 ALA A O 1
ATOM 2341 N N . LEU A 1 306 ? 9.498 -23.177 -38.934 1.00 28.18 301 LEU A N 1
ATOM 2342 C CA . LEU A 1 306 ? 8.146 -23.210 -39.453 1.00 28.80 301 LEU A CA 1
ATOM 2343 C C . LEU A 1 306 ? 7.954 -22.125 -40.528 1.00 29.04 301 LEU A C 1
ATOM 2344 O O . LEU A 1 306 ? 6.952 -22.104 -41.225 1.00 29.09 301 LEU A O 1
ATOM 2349 N N . SER A 1 307 ? 8.952 -21.268 -40.707 1.00 29.74 302 SER A N 1
ATOM 2350 C CA . SER A 1 307 ? 8.846 -20.194 -41.685 1.00 30.65 302 SER A CA 1
ATOM 2351 C C . SER A 1 307 ? 10.222 -19.753 -42.086 1.00 31.45 302 SER A C 1
ATOM 2352 O O . SER A 1 307 ? 11.192 -20.074 -41.411 1.00 32.13 302 SER A O 1
ATOM 2355 N N . ALA A 1 308 ? 10.296 -19.015 -43.189 1.00 32.24 303 ALA A N 1
ATOM 2356 C CA . ALA A 1 308 ? 11.549 -18.569 -43.784 1.00 32.77 303 ALA A CA 1
ATOM 2357 C C . ALA A 1 308 ? 11.205 -17.612 -44.903 1.00 33.57 303 ALA A C 1
ATOM 2358 O O . ALA A 1 308 ? 10.111 -17.705 -45.477 1.00 33.73 303 ALA A O 1
ATOM 2360 N N . ILE A 1 309 ? 12.161 -16.736 -45.227 1.00 34.26 304 ILE A N 1
ATOM 2361 C CA . ILE A 1 309 ? 12.040 -15.682 -46.248 1.00 34.99 304 ILE A CA 1
ATOM 2362 C C . ILE A 1 309 ? 13.429 -15.195 -46.648 1.00 35.68 304 ILE A C 1
ATOM 2363 O O . ILE A 1 309 ? 14.340 -15.193 -45.823 1.00 35.94 304 ILE A O 1
ATOM 2368 N N . GLU A 1 310 ? 13.603 -14.788 -47.897 1.00 36.97 305 GLU A N 1
ATOM 2369 C CA . GLU A 1 310 ? 14.856 -14.165 -48.321 1.00 39.04 305 GLU A CA 1
ATOM 2370 C C . GLU A 1 310 ? 14.939 -12.696 -47.886 1.00 40.07 305 GLU A C 1
ATOM 2371 O O . GLU A 1 310 ? 13.962 -11.971 -47.957 1.00 39.69 305 GLU A O 1
ATOM 2377 N N . ILE A 1 311 ? 16.116 -12.287 -47.416 1.00 41.80 306 ILE A N 1
ATOM 2378 C CA . ILE A 1 311 ? 16.363 -10.902 -46.990 1.00 42.87 306 ILE A CA 1
ATOM 2379 C C . ILE A 1 311 ? 17.041 -10.160 -48.140 1.00 44.39 306 ILE A C 1
ATOM 2380 O O . ILE A 1 311 ? 18.031 -10.653 -48.718 1.00 44.11 306 ILE A O 1
ATOM 2385 N N . THR A 1 312 ? 16.483 -8.992 -48.468 1.00 46.48 307 THR A N 1
ATOM 2386 C CA . THR A 1 312 ? 16.922 -8.133 -49.593 1.00 48.27 307 THR A CA 1
ATOM 2387 C C . THR A 1 312 ? 17.542 -6.835 -49.068 1.00 49.74 307 THR A C 1
ATOM 2388 O O . THR A 1 312 ? 17.357 -6.494 -47.886 1.00 49.82 307 THR A O 1
ATOM 2392 N N . ARG A 1 313 ? 18.277 -6.109 -49.917 1.00 51.37 308 ARG A N 1
ATOM 2393 C CA . ARG A 1 313 ? 18.766 -4.778 -49.500 1.00 53.08 308 ARG A CA 1
ATOM 2394 C C . ARG A 1 313 ? 17.626 -3.777 -49.282 1.00 53.16 308 ARG A C 1
ATOM 2395 O O . ARG A 1 313 ? 17.741 -2.889 -48.436 1.00 52.95 308 ARG A O 1
ATOM 2403 N N . GLU A 1 314 ? 16.528 -3.939 -50.022 1.00 53.60 309 GLU A N 1
ATOM 2404 C CA . GLU A 1 314 ? 15.336 -3.120 -49.793 1.00 54.07 309 GLU A CA 1
ATOM 2405 C C . GLU A 1 314 ? 14.962 -3.183 -48.305 1.00 54.11 309 GLU A C 1
ATOM 2406 O O . GLU A 1 314 ? 14.739 -2.144 -47.663 1.00 54.16 309 GLU A O 1
ATOM 2409 N N . MET A 1 315 ? 14.959 -4.394 -47.746 1.00 53.90 310 MET A N 1
ATOM 2410 C CA . MET A 1 315 ? 14.605 -4.583 -46.333 1.00 53.77 310 MET A CA 1
ATOM 2411 C C . MET A 1 315 ? 15.622 -3.946 -45.397 1.00 54.27 310 MET A C 1
ATOM 2412 O O . MET A 1 315 ? 15.252 -3.311 -44.413 1.00 54.57 310 MET A O 1
ATOM 2417 N N . VAL A 1 316 ? 16.903 -4.121 -45.702 1.00 54.94 311 VAL A N 1
ATOM 2418 C CA . VAL A 1 316 ? 17.964 -3.630 -44.829 1.00 56.09 311 VAL A CA 1
ATOM 2419 C C . VAL A 1 316 ? 17.943 -2.094 -44.756 1.00 56.81 311 VAL A C 1
ATOM 2420 O O . VAL A 1 316 ? 18.057 -1.525 -43.663 1.00 56.71 311 VAL A O 1
ATOM 2424 N N . ASP A 1 317 ? 17.783 -1.453 -45.924 1.00 57.46 312 ASP A N 1
ATOM 2425 C CA . ASP A 1 317 ? 17.728 0.011 -46.070 1.00 58.01 312 ASP A CA 1
ATOM 2426 C C . ASP A 1 317 ? 16.542 0.616 -45.332 1.00 58.09 312 ASP A C 1
ATOM 2427 O O . ASP A 1 317 ? 16.638 1.730 -44.813 1.00 58.00 312 ASP A O 1
ATOM 2432 N N . ASN A 1 318 ? 15.429 -0.127 -45.311 1.00 58.23 313 ASN A N 1
ATOM 2433 C CA . ASN A 1 318 ? 14.126 0.407 -44.940 1.00 58.16 313 ASN A CA 1
ATOM 2434 C C . ASN A 1 318 ? 13.621 0.059 -43.532 1.00 58.13 313 ASN A C 1
ATOM 2435 O O . ASN A 1 318 ? 13.158 0.952 -42.810 1.00 58.41 313 ASN A O 1
ATOM 2440 N N . TYR A 1 319 ? 13.716 -1.220 -43.145 1.00 57.28 314 TYR A N 1
ATOM 2441 C CA . TYR A 1 319 ? 13.006 -1.756 -41.966 1.00 56.33 314 TYR A CA 1
ATOM 2442 C C . TYR A 1 319 ? 13.710 -1.521 -40.625 1.00 55.00 314 TYR A C 1
ATOM 2443 O O . TYR A 1 319 ? 14.917 -1.314 -40.573 1.00 54.68 314 TYR A O 1
ATOM 2452 N N . THR A 1 320 ? 12.956 -1.597 -39.534 1.00 53.56 315 THR A N 1
ATOM 2453 C CA . THR A 1 320 ? 13.574 -1.601 -38.213 1.00 52.49 315 THR A CA 1
ATOM 2454 C C . THR A 1 320 ? 13.919 -3.025 -37.805 1.00 50.94 315 THR A C 1
ATOM 2455 O O . THR A 1 320 ? 15.010 -3.295 -37.306 1.00 51.10 315 THR A O 1
ATOM 2459 N N . ARG A 1 321 ? 12.988 -3.943 -38.020 1.00 48.51 316 ARG A N 1
ATOM 2460 C CA . ARG A 1 321 ? 13.224 -5.330 -37.666 1.00 45.78 316 ARG A CA 1
ATOM 2461 C C . ARG A 1 321 ? 13.085 -6.188 -38.916 1.00 44.22 316 ARG A C 1
ATOM 2462 O O . ARG A 1 321 ? 12.402 -5.797 -39.865 1.00 44.26 316 ARG A O 1
ATOM 2470 N N . LEU A 1 322 ? 13.767 -7.324 -38.960 1.00 41.48 317 LEU A N 1
ATOM 2471 C CA . LEU A 1 322 ? 13.649 -8.168 -40.139 1.00 39.25 317 LEU A CA 1
ATOM 2472 C C . LEU A 1 322 ? 12.459 -9.096 -39.992 1.00 37.62 317 LEU A C 1
ATOM 2473 O O . LEU A 1 322 ? 12.060 -9.408 -38.874 1.00 36.99 317 LEU A O 1
ATOM 2478 N N . PRO A 1 323 ? 11.841 -9.475 -41.120 1.00 36.03 318 PRO A N 1
ATOM 2479 C CA . PRO A 1 323 ? 10.727 -10.428 -41.051 1.00 35.65 318 PRO A CA 1
ATOM 2480 C C . PRO A 1 323 ? 11.192 -11.896 -40.814 1.00 35.75 318 PRO A C 1
ATOM 2481 O O . PRO A 1 323 ? 12.319 -12.272 -41.193 1.00 35.50 318 PRO A O 1
ATOM 2485 N N . ILE A 1 324 ? 10.342 -12.716 -40.198 1.00 35.44 319 ILE A N 1
ATOM 2486 C CA . ILE A 1 324 ? 10.701 -14.124 -40.029 1.00 35.56 319 ILE A CA 1
ATOM 2487 C C . ILE A 1 324 ? 10.097 -15.058 -41.100 1.00 36.09 319 ILE A C 1
ATOM 2488 O O . ILE A 1 324 ? 10.378 -16.255 -41.115 1.00 36.23 319 ILE A O 1
ATOM 2493 N N . GLY A 1 325 ? 9.276 -14.510 -41.993 1.00 36.38 320 GLY A N 1
ATOM 2494 C CA . GLY A 1 325 ? 8.989 -15.171 -43.275 1.00 36.79 320 GLY A CA 1
ATOM 2495 C C . GLY A 1 325 ? 7.663 -15.880 -43.467 1.00 37.03 320 GLY A C 1
ATOM 2496 O O . GLY A 1 325 ? 6.801 -15.856 -42.594 1.00 36.59 320 GLY A O 1
ATOM 2497 N N . TYR A 1 326 ? 7.515 -16.525 -44.626 1.00 37.41 321 TYR A N 1
ATOM 2498 C CA . TYR A 1 326 ? 6.298 -17.235 -44.948 1.00 37.84 321 TYR A CA 1
ATOM 2499 C C . TYR A 1 326 ? 6.249 -18.569 -44.224 1.00 37.59 321 TYR A C 1
ATOM 2500 O O . TYR A 1 326 ? 7.163 -19.393 -44.358 1.00 37.58 321 TYR A O 1
ATOM 2509 N N . PRO A 1 327 ? 5.167 -18.797 -43.474 1.00 37.63 322 PRO A N 1
ATOM 2510 C CA . PRO A 1 327 ? 4.898 -20.059 -42.799 1.00 37.74 322 PRO A CA 1
ATOM 2511 C C . PRO A 1 327 ? 4.803 -21.186 -43.818 1.00 37.60 322 PRO A C 1
ATOM 2512 O O . PRO A 1 327 ? 4.404 -20.964 -44.950 1.00 36.61 322 PRO A O 1
ATOM 2516 N N . LYS A 1 328 ? 5.181 -22.391 -43.414 1.00 37.88 323 LYS A N 1
ATOM 2517 C CA . LYS A 1 328 ? 5.179 -23.499 -44.364 1.00 37.91 323 LYS A CA 1
ATOM 2518 C C . LYS A 1 328 ? 3.758 -24.014 -44.625 1.00 37.62 323 LYS A C 1
ATOM 2519 O O . LYS A 1 328 ? 2.923 -24.038 -43.704 1.00 36.35 323 LYS A O 1
ATOM 2525 N N . PRO A 1 329 ? 3.480 -24.377 -45.899 1.00 37.55 324 PRO A N 1
ATOM 2526 C CA . PRO A 1 329 ? 2.152 -24.747 -46.397 1.00 37.88 324 PRO A CA 1
ATOM 2527 C C . PRO A 1 329 ? 1.465 -25.831 -45.583 1.00 38.27 324 PRO A C 1
ATOM 2528 O O . PRO A 1 329 ? 0.243 -25.791 -45.451 1.00 38.57 324 PRO A O 1
ATOM 2532 N N . ASP A 1 330 ? 2.228 -26.762 -45.010 1.00 37.77 325 ASP A N 1
ATOM 2533 C CA . ASP A 1 330 ? 1.627 -27.854 -44.257 1.00 38.01 325 ASP A CA 1
ATOM 2534 C C . ASP A 1 330 ? 1.485 -27.611 -42.750 1.00 37.58 325 ASP A C 1
ATOM 2535 O O . ASP A 1 330 ? 0.909 -28.414 -42.039 1.00 37.76 325 ASP A O 1
ATOM 2540 N N . SER A 1 331 ? 1.990 -26.486 -42.271 1.00 37.87 326 SER A N 1
ATOM 2541 C CA . SER A 1 331 ? 1.948 -26.159 -40.847 1.00 37.79 326 SER A CA 1
ATOM 2542 C C . SER A 1 331 ? 1.224 -24.836 -40.660 1.00 37.78 326 SER A C 1
ATOM 2543 O O . SER A 1 331 ? 1.851 -23.778 -40.490 1.00 37.53 326 SER A O 1
ATOM 2546 N N . PRO A 1 332 ? -0.113 -24.878 -40.689 1.00 37.93 327 PRO A N 1
ATOM 2547 C CA . PRO A 1 332 ? -0.841 -23.624 -40.520 1.00 37.61 327 PRO A CA 1
ATOM 2548 C C . PRO A 1 332 ? -0.444 -22.957 -39.214 1.00 37.14 327 PRO A C 1
ATOM 2549 O O . PRO A 1 332 ? -0.437 -23.604 -38.156 1.00 37.09 327 PRO A O 1
ATOM 2553 N N . THR A 1 333 ? -0.107 -21.673 -39.305 1.00 36.52 328 THR A N 1
ATOM 2554 C CA . THR A 1 333 ? 0.350 -20.891 -38.167 1.00 35.95 328 THR A CA 1
ATOM 2555 C C . THR A 1 333 ? -0.589 -19.732 -37.940 1.00 35.95 328 THR A C 1
ATOM 2556 O O . THR A 1 333 ? -0.962 -19.043 -38.882 1.00 35.50 328 THR A O 1
ATOM 2560 N N . TYR A 1 334 ? -0.958 -19.528 -36.677 1.00 37.08 329 TYR A N 1
ATOM 2561 C CA . TYR A 1 334 ? -1.971 -18.552 -36.279 1.00 37.76 329 TYR A CA 1
ATOM 2562 C C . TYR A 1 334 ? -1.466 -17.627 -35.171 1.00 38.70 329 TYR A C 1
ATOM 2563 O O . TYR A 1 334 ? -0.643 -18.026 -34.350 1.00 39.33 329 TYR A O 1
ATOM 2572 N N . ILE A 1 335 ? -1.995 -16.405 -35.134 1.00 39.31 330 ILE A N 1
ATOM 2573 C CA . ILE A 1 335 ? -1.732 -15.435 -34.069 1.00 39.64 330 ILE A CA 1
ATOM 2574 C C . ILE A 1 335 ? -2.949 -15.398 -33.163 1.00 40.53 330 ILE A C 1
ATOM 2575 O O . ILE A 1 335 ? -4.038 -15.223 -33.646 1.00 41.11 330 ILE A O 1
ATOM 2580 N N . ILE A 1 336 ? -2.778 -15.563 -31.862 1.00 42.23 331 ILE A N 1
ATOM 2581 C CA . ILE A 1 336 ? -3.922 -15.581 -30.947 1.00 43.97 331 ILE A CA 1
ATOM 2582 C C . ILE A 1 336 ? -3.859 -14.532 -29.828 1.00 46.08 331 ILE A C 1
ATOM 2583 O O . ILE A 1 336 ? -2.780 -14.151 -29.373 1.00 45.80 331 ILE A O 1
ATOM 2588 N N . ASP A 1 337 ? -5.036 -14.083 -29.390 1.00 48.70 332 ASP A N 1
ATOM 2589 C CA . ASP A 1 337 ? -5.167 -13.200 -28.232 1.00 51.42 332 ASP A CA 1
ATOM 2590 C C . ASP A 1 337 ? -4.901 -13.994 -26.946 1.00 52.97 332 ASP A C 1
ATOM 2591 O O . ASP A 1 337 ? -4.727 -15.217 -27.001 1.00 53.46 332 ASP A O 1
ATOM 2596 N N . GLU A 1 338 ? -4.851 -13.311 -25.794 1.00 54.63 333 GLU A N 1
ATOM 2597 C CA . GLU A 1 338 ? -4.601 -13.995 -24.510 1.00 56.26 333 GLU A CA 1
ATOM 2598 C C . GLU A 1 338 ? -5.815 -14.828 -24.062 1.00 56.23 333 GLU A C 1
ATOM 2599 O O . GLU A 1 338 ? -5.729 -15.660 -23.138 1.00 56.25 333 GLU A O 1
ATOM 2605 N N . ASP A 1 339 ? -6.933 -14.617 -24.753 1.00 56.23 334 ASP A N 1
ATOM 2606 C CA . ASP A 1 339 ? -8.190 -15.294 -24.437 1.00 55.91 334 ASP A CA 1
ATOM 2607 C C . ASP A 1 339 ? -8.369 -16.566 -25.260 1.00 55.86 334 ASP A C 1
ATOM 2608 O O . ASP A 1 339 ? -9.327 -17.314 -25.041 1.00 55.95 334 ASP A O 1
ATOM 2613 N N . GLY A 1 340 ? -7.447 -16.804 -26.197 1.00 55.51 335 GLY A N 1
ATOM 2614 C CA . GLY A 1 340 ? -7.519 -17.950 -27.094 1.00 54.88 335 GLY A CA 1
ATOM 2615 C C . GLY A 1 340 ? -8.064 -17.613 -28.470 1.00 54.69 335 GLY A C 1
ATOM 2616 O O . GLY A 1 340 ? -8.069 -18.460 -29.372 1.00 54.51 335 GLY A O 1
ATOM 2617 N N . LYS A 1 341 ? -8.507 -16.369 -28.632 1.00 54.55 336 LYS A N 1
ATOM 2618 C CA . LYS A 1 341 ? -9.151 -15.892 -29.859 1.00 54.19 336 LYS A CA 1
ATOM 2619 C C . LYS A 1 341 ? -8.115 -15.668 -30.937 1.00 53.59 336 LYS A C 1
ATOM 2620 O O . LYS A 1 341 ? -7.139 -14.940 -30.718 1.00 53.37 336 LYS A O 1
ATOM 2626 N N . GLU A 1 342 ? -8.325 -16.312 -32.087 1.00 53.03 337 GLU A N 1
ATOM 2627 C CA . GLU A 1 342 ? -7.561 -16.025 -33.302 1.00 52.63 337 GLU A CA 1
ATOM 2628 C C . GLU A 1 342 ? -7.727 -14.549 -33.699 1.00 52.70 337 GLU A C 1
ATOM 2629 O O . GLU A 1 342 ? -8.835 -14.022 -33.671 1.00 53.24 337 GLU A O 1
ATOM 2635 N N . LEU A 1 343 ? -6.634 -13.901 -34.083 1.00 52.37 338 LEU A N 1
ATOM 2636 C CA . LEU A 1 343 ? -6.654 -12.513 -34.527 1.00 52.33 338 LEU A CA 1
ATOM 2637 C C . LEU A 1 343 ? -6.571 -12.385 -36.039 1.00 52.99 338 LEU A C 1
ATOM 2638 O O . LEU A 1 343 ? -5.958 -13.203 -36.712 1.00 52.87 338 LEU A O 1
ATOM 2643 N N . SER A 1 344 ? -7.201 -11.338 -36.565 1.00 54.20 339 SER A N 1
ATOM 2644 C CA . SER A 1 344 ? -7.133 -11.003 -37.990 1.00 54.77 339 SER A CA 1
ATOM 2645 C C . SER A 1 344 ? -5.805 -10.333 -38.284 1.00 54.78 339 SER A C 1
ATOM 2646 O O . SER A 1 344 ? -5.108 -9.875 -37.375 1.00 54.80 339 SER A O 1
ATOM 2649 N N . SER A 1 345 ? -5.462 -10.275 -39.562 1.00 54.89 340 SER A N 1
ATOM 2650 C CA . SER A 1 345 ? -4.210 -9.663 -40.003 1.00 54.58 340 SER A CA 1
ATOM 2651 C C . SER A 1 345 ? -3.815 -8.424 -39.188 1.00 54.25 340 SER A C 1
ATOM 2652 O O . SER A 1 345 ? -4.628 -7.499 -38.996 1.00 54.44 340 SER A O 1
ATOM 2655 N N . GLY A 1 346 ? -2.574 -8.424 -38.702 1.00 53.37 341 GLY A N 1
ATOM 2656 C CA . GLY A 1 346 ? -1.915 -7.206 -38.259 1.00 52.12 341 GLY A CA 1
ATOM 2657 C C . GLY A 1 346 ? -1.904 -7.036 -36.771 1.00 51.52 341 GLY A C 1
ATOM 2658 O O . GLY A 1 346 ? -0.999 -6.426 -36.228 1.00 51.97 341 GLY A O 1
ATOM 2659 N N . GLU A 1 347 ? -2.921 -7.553 -36.107 1.00 50.78 342 GLU A N 1
ATOM 2660 C CA . GLU A 1 347 ? -2.947 -7.534 -34.660 1.00 50.69 342 GLU A CA 1
ATOM 2661 C C . GLU A 1 347 ? -1.802 -8.427 -34.111 1.00 49.64 342 GLU A C 1
ATOM 2662 O O . GLU A 1 347 ? -1.374 -9.388 -34.763 1.00 49.74 342 GLU A O 1
ATOM 2668 N N . GLN A 1 348 ? -1.306 -8.081 -32.928 1.00 48.09 343 GLN A N 1
ATOM 2669 C CA . GLN A 1 348 ? -0.214 -8.779 -32.284 1.00 46.46 343 GLN A CA 1
ATOM 2670 C C . GLN A 1 348 ? -0.702 -9.736 -31.225 1.00 44.89 343 GLN A C 1
ATOM 2671 O O . GLN A 1 348 ? -1.548 -9.387 -30.410 1.00 44.84 343 GLN A O 1
ATOM 2677 N N . GLY A 1 349 ? -0.139 -10.937 -31.214 1.00 43.37 344 GLY A N 1
ATOM 2678 C CA . GLY A 1 349 ? -0.489 -11.941 -30.199 1.00 41.39 344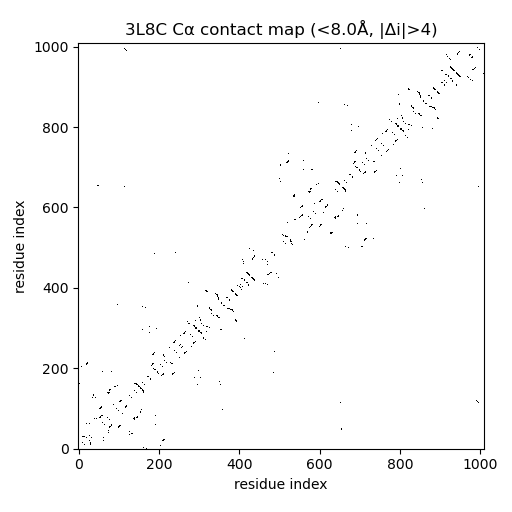 GLY A CA 1
ATOM 2679 C C . GLY A 1 349 ? 0.490 -13.091 -30.193 1.00 39.62 344 GLY A C 1
ATOM 2680 O O . GLY A 1 349 ? 1.552 -13.009 -30.821 1.00 39.64 344 GLY A O 1
ATOM 2681 N N . GLU A 1 350 ? 0.134 -14.164 -29.498 1.00 37.95 345 GLU A N 1
ATOM 2682 C CA . GLU A 1 350 ? 1.005 -15.328 -29.409 1.00 36.42 345 GLU A CA 1
ATOM 2683 C C . GLU A 1 350 ? 0.993 -16.147 -30.701 1.00 35.53 345 GLU A C 1
ATOM 2684 O O . GLU A 1 350 ? -0.070 -16.595 -31.149 1.00 34.60 345 GLU A O 1
ATOM 2690 N N . ILE A 1 351 ? 2.177 -16.357 -31.279 1.00 33.98 346 ILE A N 1
ATOM 2691 C CA . ILE A 1 351 ? 2.316 -17.283 -32.409 1.00 32.63 346 ILE A CA 1
ATOM 2692 C C . ILE A 1 351 ? 2.009 -18.733 -31.972 1.00 32.33 346 ILE A C 1
ATOM 2693 O O . ILE A 1 351 ? 2.501 -19.204 -30.937 1.00 31.81 346 ILE A O 1
ATOM 2698 N N . ILE A 1 352 ? 1.182 -19.408 -32.777 1.00 31.80 347 ILE A N 1
ATOM 2699 C CA . ILE A 1 352 ? 0.675 -20.758 -32.533 1.00 31.12 347 ILE A CA 1
ATOM 2700 C C . ILE A 1 352 ? 0.948 -21.565 -33.806 1.00 30.28 347 ILE A C 1
ATOM 2701 O O . ILE A 1 352 ? 0.596 -21.126 -34.917 1.00 30.82 347 ILE A O 1
ATOM 2706 N N . VAL A 1 353 ? 1.588 -22.726 -33.650 1.00 28.14 348 VAL A N 1
ATOM 2707 C CA . VAL A 1 353 ? 1.941 -23.586 -34.784 1.00 26.17 348 VAL A CA 1
ATOM 2708 C C . VAL A 1 353 ? 1.211 -24.924 -34.710 1.00 26.16 348 VAL A C 1
ATOM 2709 O O . VAL A 1 353 ? 1.034 -25.501 -33.622 1.00 25.56 348 VAL A O 1
ATOM 2713 N N . THR A 1 354 ? 0.759 -25.389 -35.877 1.00 26.22 349 THR A N 1
ATOM 2714 C CA . THR A 1 354 ? -0.041 -26.602 -35.961 1.00 27.08 349 THR A CA 1
ATOM 2715 C C . THR A 1 354 ? 0.490 -27.481 -37.083 1.00 27.32 349 THR A C 1
ATOM 2716 O O . THR A 1 354 ? 1.297 -27.033 -37.913 1.00 26.53 349 THR A O 1
ATOM 2720 N N . GLY A 1 355 ? 0.059 -28.744 -37.095 1.00 27.74 350 GLY A N 1
ATOM 2721 C CA . GLY A 1 355 ? 0.370 -29.602 -38.240 1.00 27.95 350 GLY A CA 1
ATOM 2722 C C . GLY A 1 355 ? 1.292 -30.762 -37.911 1.00 28.14 350 GLY A C 1
ATOM 2723 O O . GLY A 1 355 ? 1.597 -30.986 -36.739 1.00 27.23 350 GLY A O 1
ATOM 2724 N N . PRO A 1 356 ? 1.739 -31.496 -38.953 1.00 28.11 351 PRO A N 1
ATOM 2725 C CA . PRO A 1 356 ? 2.549 -32.727 -38.835 1.00 27.88 351 PRO A CA 1
ATOM 2726 C C . PRO A 1 356 ? 4.033 -32.519 -38.399 1.00 27.58 351 PRO A C 1
ATOM 2727 O O . PRO A 1 356 ? 4.765 -33.500 -38.163 1.00 28.22 351 PRO A O 1
ATOM 2731 N N . ALA A 1 357 ? 4.487 -31.278 -38.292 1.00 26.90 352 ALA A N 1
ATOM 2732 C CA . ALA A 1 357 ? 5.830 -31.054 -37.774 1.00 25.94 352 ALA A CA 1
ATOM 2733 C C . ALA A 1 357 ? 5.844 -30.784 -36.249 1.00 26.05 352 ALA A C 1
ATOM 2734 O O . ALA A 1 357 ? 6.895 -30.763 -35.607 1.00 26.20 352 ALA A O 1
ATOM 2736 N N . VAL A 1 358 ? 4.669 -30.621 -35.656 1.00 25.79 353 VAL A N 1
ATOM 2737 C CA . VAL A 1 358 ? 4.577 -30.438 -34.215 1.00 25.69 353 VAL A CA 1
ATOM 2738 C C . VAL A 1 358 ? 4.953 -31.736 -33.483 1.00 25.35 353 VAL A C 1
ATOM 2739 O O . VAL A 1 358 ? 4.395 -32.785 -33.757 1.00 25.18 353 VAL A O 1
ATOM 2743 N N . SER A 1 359 ? 5.889 -31.626 -32.538 1.00 25.07 354 SER A N 1
ATOM 2744 C CA . SER A 1 359 ? 6.300 -32.715 -31.665 1.00 24.32 354 SER A CA 1
ATOM 2745 C C . SER A 1 359 ? 5.135 -33.259 -30.909 1.00 24.90 354 SER A C 1
ATOM 2746 O O . SER A 1 359 ? 4.195 -32.540 -30.615 1.00 24.91 354 SER A O 1
ATOM 2749 N N . LYS A 1 360 ? 5.216 -34.549 -30.593 1.00 25.90 355 LYS A N 1
ATOM 2750 C CA . LYS A 1 360 ? 4.214 -35.250 -29.788 1.00 25.83 355 LYS A CA 1
ATOM 2751 C C . LYS A 1 360 ? 4.349 -34.851 -28.318 1.00 25.77 355 LYS A C 1
ATOM 2752 O O . LYS A 1 360 ? 3.515 -35.248 -27.509 1.00 25.23 355 LYS A O 1
ATOM 2758 N N . GLY A 1 361 ? 5.414 -34.110 -27.971 1.00 25.76 356 GLY A N 1
ATOM 2759 C CA . GLY A 1 361 ? 5.567 -33.562 -26.605 1.00 25.49 356 GLY A CA 1
ATOM 2760 C C . GLY A 1 361 ? 6.897 -33.787 -25.918 1.00 25.65 356 GLY A C 1
ATOM 2761 O O . GLY A 1 361 ? 7.875 -34.175 -26.538 1.00 25.76 356 GLY A O 1
ATOM 2762 N N . TYR A 1 362 ? 6.945 -33.548 -24.619 1.00 26.33 357 TYR A N 1
ATOM 2763 C CA . TYR A 1 362 ? 8.224 -33.540 -23.926 1.00 26.39 357 TYR A CA 1
ATOM 2764 C C . TYR A 1 362 ? 8.422 -34.907 -23.321 1.00 26.46 357 TYR A C 1
ATOM 2765 O O . TYR A 1 362 ? 7.530 -35.426 -22.673 1.00 26.18 357 TYR A O 1
ATOM 2774 N N . LEU A 1 363 ? 9.578 -35.510 -23.545 1.00 26.90 358 LEU A N 1
ATOM 2775 C CA . LEU A 1 363 ? 9.781 -36.886 -23.089 1.00 27.58 358 LEU A CA 1
ATOM 2776 C C . LEU A 1 363 ? 9.574 -36.951 -21.594 1.00 28.36 358 LEU A C 1
ATOM 2777 O O . LEU A 1 363 ? 10.271 -36.275 -20.865 1.00 28.72 358 LEU A O 1
ATOM 2782 N N . ASN A 1 364 ? 8.615 -37.753 -21.147 1.00 30.39 359 ASN A N 1
ATOM 2783 C CA . ASN A 1 364 ? 8.430 -38.047 -19.715 1.00 33.01 359 ASN A CA 1
ATOM 2784 C C . ASN A 1 364 ? 8.145 -36.790 -18.896 1.00 33.91 359 ASN A C 1
ATOM 2785 O O . ASN A 1 364 ? 8.628 -36.648 -17.771 1.00 34.98 359 ASN A O 1
ATOM 2790 N N . ASN A 1 365 ? 7.426 -35.836 -19.475 1.00 35.22 360 ASN A N 1
ATOM 2791 C CA . ASN A 1 365 ? 7.072 -34.620 -18.732 1.00 35.80 360 ASN A CA 1
ATOM 2792 C C . ASN A 1 365 ? 5.700 -34.117 -19.150 1.00 36.64 360 ASN A C 1
ATOM 2793 O O . ASN A 1 365 ? 5.587 -33.133 -19.890 1.00 36.25 360 ASN A O 1
ATOM 2798 N N . PRO A 1 366 ? 4.653 -34.811 -18.685 1.00 37.30 361 PRO A N 1
ATOM 2799 C CA . PRO A 1 366 ? 3.288 -34.548 -19.124 1.00 37.82 361 PRO A CA 1
ATOM 2800 C C . PRO A 1 366 ? 2.735 -33.215 -18.622 1.00 37.58 361 PRO A C 1
ATOM 2801 O O . PRO A 1 366 ? 1.891 -32.626 -19.283 1.00 37.63 361 PRO A O 1
ATOM 2805 N N . GLU A 1 367 ? 3.217 -32.741 -17.481 1.00 37.74 362 GLU A N 1
ATOM 2806 C CA . GLU A 1 367 ? 2.767 -31.456 -16.952 1.00 38.06 362 GLU A CA 1
ATOM 2807 C C . GLU A 1 367 ? 3.128 -30.364 -17.915 1.00 36.32 362 GLU A C 1
ATOM 2808 O O . GLU A 1 367 ? 2.277 -29.548 -18.254 1.00 36.90 362 GLU A O 1
ATOM 2814 N N . LYS A 1 368 ? 4.378 -30.353 -18.358 1.00 34.48 363 LYS A N 1
ATOM 2815 C CA . LYS A 1 368 ? 4.835 -29.319 -19.280 1.00 33.62 363 LYS A CA 1
ATOM 2816 C C . LYS A 1 368 ? 4.298 -29.494 -20.702 1.00 32.85 363 LYS A C 1
ATOM 2817 O O . LYS A 1 368 ? 4.112 -28.533 -21.425 1.00 33.40 363 LYS A O 1
ATOM 2823 N N . THR A 1 369 ? 4.026 -30.727 -21.090 1.00 32.22 364 THR A N 1
ATOM 2824 C CA . THR A 1 369 ? 3.408 -31.027 -22.377 1.00 31.12 364 THR A CA 1
ATOM 2825 C C . THR A 1 369 ? 1.984 -30.469 -22.378 1.00 31.48 364 THR A C 1
ATOM 2826 O O . THR A 1 369 ? 1.572 -29.800 -23.329 1.00 30.21 364 THR A O 1
ATOM 2830 N N . ALA A 1 370 ? 1.261 -30.724 -21.283 1.00 32.20 365 ALA A N 1
ATOM 2831 C CA . ALA A 1 370 ? -0.150 -30.331 -21.146 1.00 33.74 365 ALA A CA 1
ATOM 2832 C C . ALA A 1 370 ? -0.267 -28.803 -21.218 1.00 34.65 365 ALA A C 1
ATOM 2833 O O . ALA A 1 370 ? -1.192 -28.276 -21.846 1.00 36.31 365 ALA A O 1
ATOM 2835 N N . GLU A 1 371 ? 0.706 -28.117 -20.624 1.00 34.56 366 GLU A N 1
ATOM 2836 C CA . GLU A 1 371 ? 0.806 -26.664 -20.671 1.00 35.51 366 GLU A CA 1
ATOM 2837 C C . GLU A 1 371 ? 1.110 -26.057 -22.037 1.00 34.52 366 GLU A C 1
ATOM 2838 O O . GLU A 1 371 ? 0.635 -24.967 -22.334 1.00 35.87 366 GLU A O 1
ATOM 2844 N N . ALA A 1 372 ? 1.957 -26.688 -22.847 1.00 32.83 367 ALA A N 1
ATOM 2845 C CA . ALA A 1 372 ? 2.336 -26.067 -24.124 1.00 30.46 367 ALA A CA 1
ATOM 2846 C C . ALA A 1 372 ? 1.686 -26.702 -25.340 1.00 29.62 367 ALA A C 1
ATOM 2847 O O . ALA A 1 372 ? 1.562 -26.042 -26.356 1.00 29.87 367 ALA A O 1
ATOM 2849 N N . PHE A 1 373 ? 1.300 -27.975 -25.233 1.00 28.49 368 PHE A N 1
ATOM 2850 C CA . PHE A 1 373 ? 0.648 -28.710 -26.322 1.00 28.90 368 PHE A CA 1
ATOM 2851 C C . PHE A 1 373 ? -0.829 -28.851 -26.102 1.00 29.53 368 PHE A C 1
ATOM 2852 O O . PHE A 1 373 ? -1.298 -29.218 -25.020 1.00 29.82 368 PHE A O 1
ATOM 2860 N N . PHE A 1 374 ? -1.562 -28.503 -27.145 1.00 30.86 369 PHE A N 1
ATOM 2861 C CA . PHE A 1 374 ? -3.002 -28.512 -27.086 1.00 31.77 369 PHE A CA 1
ATOM 2862 C C . PHE A 1 374 ? -3.526 -28.724 -28.501 1.00 33.46 369 PHE A C 1
ATOM 2863 O O . PHE A 1 374 ? -2.760 -28.779 -29.486 1.00 32.93 369 PHE A O 1
ATOM 2871 N N . THR A 1 375 ? -4.847 -28.844 -28.578 1.00 35.56 370 THR A N 1
ATOM 2872 C CA . THR A 1 375 ? -5.557 -29.074 -29.815 1.00 36.67 370 THR A CA 1
ATOM 2873 C C . THR A 1 375 ? -6.235 -27.755 -30.214 1.00 37.60 370 THR A C 1
ATOM 2874 O O . THR A 1 375 ? -6.930 -27.117 -29.399 1.00 37.14 370 THR A O 1
ATOM 2878 N N . PHE A 1 376 ? -5.966 -27.327 -31.451 1.00 38.29 371 PHE A N 1
ATOM 2879 C CA . PHE A 1 376 ? -6.524 -26.102 -32.024 1.00 39.05 371 PHE A CA 1
ATOM 2880 C C . PHE A 1 376 ? -7.227 -26.576 -33.290 1.00 39.34 371 PHE A C 1
ATOM 2881 O O . PHE A 1 376 ? -6.627 -27.268 -34.104 1.00 39.29 371 PHE A O 1
ATOM 2889 N N . LYS A 1 377 ? -8.517 -26.253 -33.404 1.00 40.22 372 LYS A N 1
ATOM 2890 C CA . LYS A 1 377 ? -9.410 -26.781 -34.442 1.00 40.79 372 LYS A CA 1
ATOM 2891 C C . LYS A 1 377 ? -9.170 -28.259 -34.781 1.00 40.68 372 LYS A C 1
ATOM 2892 O O . LYS A 1 377 ? -9.036 -28.624 -35.954 1.00 41.48 372 LYS A O 1
ATOM 2898 N N . GLY A 1 378 ? -9.068 -29.118 -33.781 1.00 40.68 373 GLY A N 1
ATOM 2899 C CA . GLY A 1 378 ? -8.756 -30.532 -34.051 1.00 40.92 373 GLY A CA 1
ATOM 2900 C C . GLY A 1 378 ? -7.359 -30.870 -34.582 1.00 41.44 373 GLY A C 1
ATOM 2901 O O . GLY A 1 378 ? -7.045 -32.061 -34.879 1.00 41.08 373 GLY A O 1
ATOM 2902 N N . GLN A 1 379 ? -6.511 -29.841 -34.699 1.00 41.30 374 GLN A N 1
ATOM 2903 C CA . GLN A 1 379 ? -5.095 -30.037 -35.066 1.00 41.29 374 GLN A CA 1
ATOM 2904 C C . GLN A 1 379 ? -4.176 -29.924 -33.839 1.00 40.03 374 GLN A C 1
ATOM 2905 O O . GLN A 1 379 ? -4.322 -28.987 -33.035 1.00 39.47 374 GLN A O 1
ATOM 2911 N N . PRO A 1 380 ? -3.234 -30.882 -33.687 1.00 38.86 375 PRO A N 1
ATOM 2912 C CA . PRO A 1 380 ? -2.276 -30.770 -32.588 1.00 37.73 375 PRO A CA 1
ATOM 2913 C C . PRO A 1 380 ? -1.516 -29.431 -32.741 1.00 36.21 375 PRO A C 1
ATOM 2914 O O . PRO A 1 380 ? -1.098 -29.084 -33.864 1.00 37.39 375 PRO A O 1
ATOM 2918 N N . ALA A 1 381 ? -1.412 -28.660 -31.656 1.00 33.39 376 ALA A N 1
ATOM 2919 C CA . ALA A 1 381 ? -0.823 -27.327 -31.708 1.00 30.17 376 ALA A CA 1
ATOM 2920 C C . ALA A 1 381 ? 0.164 -27.066 -30.581 1.00 28.56 376 ALA A C 1
ATOM 2921 O O . ALA A 1 381 ? 0.138 -27.727 -29.508 1.00 27.29 376 ALA A O 1
ATOM 2923 N N . TYR A 1 382 ? 1.014 -26.073 -30.815 1.00 26.59 377 TYR A N 1
ATOM 2924 C CA . TYR A 1 382 ? 2.018 -25.684 -29.830 1.00 25.57 377 TYR A CA 1
ATOM 2925 C C . TYR A 1 382 ? 2.050 -24.165 -29.566 1.00 25.42 377 TYR A C 1
ATOM 2926 O O . TYR A 1 382 ? 2.106 -23.362 -30.493 1.00 24.13 377 TYR A O 1
ATOM 2935 N N . HIS A 1 383 ? 2.019 -23.804 -28.288 1.00 25.48 378 HIS A N 1
ATOM 2936 C CA . HIS A 1 383 ? 2.277 -22.427 -27.836 1.00 26.10 378 HIS A CA 1
ATOM 2937 C C . HIS A 1 383 ? 3.756 -22.068 -28.010 1.00 25.16 378 HIS A C 1
ATOM 2938 O O . HIS A 1 383 ? 4.585 -22.581 -27.288 1.00 25.20 378 HIS A O 1
ATOM 2945 N N . THR A 1 384 ? 4.099 -21.180 -28.931 1.00 26.01 379 THR A N 1
ATOM 2946 C CA . THR A 1 384 ? 5.503 -20.879 -29.157 1.00 26.71 379 THR A CA 1
ATOM 2947 C C . THR A 1 384 ? 6.098 -20.114 -27.998 1.00 28.10 379 THR A C 1
ATOM 2948 O O . THR A 1 384 ? 7.305 -20.193 -27.742 1.00 27.45 379 THR A O 1
ATOM 2952 N N . GLY A 1 385 ? 5.250 -19.354 -27.306 1.00 29.28 380 GLY A N 1
ATOM 2953 C CA . GLY A 1 385 ? 5.711 -18.421 -26.279 1.00 30.84 380 GLY A CA 1
ATOM 2954 C C . GLY A 1 385 ? 6.318 -17.186 -26.920 1.00 32.25 380 GLY A C 1
ATOM 2955 O O . GLY A 1 385 ? 6.955 -16.391 -26.227 1.00 32.49 380 GLY A O 1
ATOM 2956 N N . ASP A 1 386 ? 6.150 -17.054 -28.244 1.00 33.03 381 ASP A N 1
ATOM 2957 C CA . ASP A 1 386 ? 6.591 -15.889 -29.010 1.00 35.22 381 ASP A CA 1
ATOM 2958 C C . ASP A 1 386 ? 5.418 -14.948 -29.364 1.00 36.31 381 ASP A C 1
ATOM 2959 O O . ASP A 1 386 ? 4.344 -15.404 -29.756 1.00 37.58 381 ASP A O 1
ATOM 2964 N N . ILE A 1 387 ? 5.636 -13.638 -29.229 1.00 37.41 382 ILE A N 1
ATOM 2965 C CA . ILE A 1 387 ? 4.723 -12.626 -29.750 1.00 37.60 382 ILE A CA 1
ATOM 2966 C C . ILE A 1 387 ? 5.143 -12.301 -31.160 1.00 37.94 382 ILE A C 1
ATOM 2967 O O . ILE A 1 387 ? 6.325 -12.178 -31.452 1.00 38.39 382 ILE A O 1
ATOM 2972 N N . GLY A 1 388 ? 4.169 -12.169 -32.041 1.00 38.73 383 GLY A N 1
ATOM 2973 C CA . GLY A 1 388 ? 4.392 -11.603 -33.361 1.00 39.22 383 GLY A CA 1
ATOM 2974 C C . GLY A 1 388 ? 3.054 -11.288 -34.003 1.00 40.17 383 GLY A C 1
ATOM 2975 O O . GLY A 1 388 ? 2.035 -11.161 -33.333 1.00 40.05 383 GLY A O 1
ATOM 2976 N N . SER A 1 389 ? 3.051 -11.194 -35.320 1.00 41.62 384 SER A N 1
ATOM 2977 C CA . SER A 1 389 ? 1.844 -10.897 -36.045 1.00 43.27 384 SER A CA 1
ATOM 2978 C C . SER A 1 389 ? 2.011 -11.411 -37.441 1.00 44.59 384 SER A C 1
ATOM 2979 O O . SER A 1 389 ? 3.130 -11.725 -37.855 1.00 44.54 384 SER A O 1
ATOM 2982 N N . LEU A 1 390 ? 0.899 -11.457 -38.170 1.00 47.00 385 LEU A N 1
ATOM 2983 C CA . LEU A 1 390 ? 0.890 -11.806 -39.589 1.00 49.32 385 LEU A CA 1
ATOM 2984 C C . LEU A 1 390 ? 0.472 -10.648 -40.501 1.00 50.98 385 LEU A C 1
ATOM 2985 O O . LEU A 1 390 ? -0.539 -9.989 -40.257 1.00 51.79 385 LEU A O 1
ATOM 2990 N N . THR A 1 391 ? 1.257 -10.424 -41.550 1.00 52.40 386 THR A N 1
ATOM 2991 C CA . THR A 1 391 ? 0.952 -9.466 -42.599 1.00 53.86 386 THR A CA 1
ATOM 2992 C C . THR A 1 391 ? -0.237 -9.960 -43.431 1.00 54.95 386 THR A C 1
ATOM 2993 O O . THR A 1 391 ? -0.729 -11.079 -43.226 1.00 55.39 386 THR A O 1
ATOM 2997 N N . GLU A 1 392 ? -0.711 -9.085 -44.328 1.00 55.71 387 GLU A N 1
ATOM 2998 C CA . GLU A 1 392 ? -1.612 -9.416 -45.433 1.00 56.31 387 GLU A CA 1
ATOM 2999 C C . GLU A 1 392 ? -0.879 -10.300 -46.448 1.00 55.95 387 GLU A C 1
ATOM 3000 O O . GLU A 1 392 ? -1.474 -11.208 -47.035 1.00 56.32 387 GLU A O 1
ATOM 3006 N N . ASP A 1 393 ? 0.411 -10.018 -46.644 1.00 55.32 388 ASP A N 1
ATOM 3007 C CA . ASP A 1 393 ? 1.318 -10.783 -47.510 1.00 54.75 388 ASP A CA 1
ATOM 3008 C C . ASP A 1 393 ? 1.555 -12.232 -47.076 1.00 53.52 388 ASP A C 1
ATOM 3009 O O . ASP A 1 393 ? 2.189 -13.005 -47.810 1.00 53.54 388 ASP A O 1
ATOM 3014 N N . ASN A 1 394 ? 1.069 -12.577 -45.881 1.00 52.00 389 ASN A N 1
ATOM 3015 C CA . ASN A 1 394 ? 1.319 -13.867 -45.227 1.00 50.66 389 ASN A CA 1
ATOM 3016 C C . ASN A 1 394 ? 2.766 -13.990 -44.756 1.00 48.93 389 ASN A C 1
ATOM 3017 O O . ASN A 1 394 ? 3.471 -14.987 -45.005 1.00 48.71 389 ASN A O 1
ATOM 3022 N N . ILE A 1 395 ? 3.198 -12.937 -44.084 1.00 46.56 390 ILE A N 1
ATOM 3023 C CA . ILE A 1 395 ? 4.537 -12.838 -43.604 1.00 44.47 390 ILE A CA 1
ATOM 3024 C C . ILE A 1 395 ? 4.477 -12.620 -42.124 1.00 43.44 390 ILE A C 1
ATOM 3025 O O . ILE A 1 395 ? 3.827 -11.700 -41.632 1.00 42.33 390 ILE A O 1
ATOM 3030 N N . LEU A 1 396 ? 5.153 -13.530 -41.434 1.00 42.39 391 LEU A N 1
ATOM 3031 C CA . LEU A 1 396 ? 5.295 -13.521 -40.001 1.00 41.30 391 LEU A CA 1
ATOM 3032 C C . LEU A 1 396 ? 6.289 -12.436 -39.667 1.00 40.46 391 LEU A C 1
ATOM 3033 O O . LEU A 1 396 ? 7.308 -12.291 -40.357 1.00 39.63 391 LEU A O 1
ATOM 3038 N N . LEU A 1 397 ? 5.956 -11.649 -38.643 1.00 40.15 392 LEU A N 1
ATOM 3039 C CA . LEU A 1 397 ? 6.868 -10.662 -38.067 1.00 39.90 392 LEU A CA 1
ATOM 3040 C C . LEU A 1 397 ? 7.060 -11.009 -36.610 1.00 39.83 392 LEU A C 1
ATOM 3041 O O . LEU A 1 397 ? 6.123 -11.447 -35.949 1.00 39.67 392 LEU A O 1
ATOM 3046 N N . TYR A 1 398 ? 8.268 -10.778 -36.110 1.00 39.81 393 TYR A N 1
ATOM 3047 C CA . TYR A 1 398 ? 8.639 -11.164 -34.751 1.00 39.75 393 TYR A CA 1
ATOM 3048 C C . TYR A 1 398 ? 8.602 -9.989 -33.784 1.00 39.36 393 TYR A C 1
ATOM 3049 O O . TYR A 1 398 ? 9.211 -8.974 -34.046 1.00 39.19 393 TYR A O 1
ATOM 3058 N N . GLY A 1 399 ? 7.891 -10.144 -32.668 1.00 39.86 394 GLY A N 1
ATOM 3059 C CA . GLY A 1 399 ? 7.832 -9.131 -31.611 1.00 40.09 394 GLY A CA 1
ATOM 3060 C C . GLY A 1 399 ? 8.825 -9.444 -30.501 1.00 41.02 394 GLY A C 1
ATOM 3061 O O . GLY A 1 399 ? 9.681 -8.622 -30.169 1.00 40.43 394 GLY A O 1
ATOM 3062 N N . GLY A 1 400 ? 8.705 -10.646 -29.934 1.00 41.56 395 GLY A N 1
ATOM 3063 C CA . GLY A 1 400 ? 9.659 -11.178 -28.967 1.00 42.08 395 GLY A CA 1
ATOM 3064 C C . GLY A 1 400 ? 9.101 -12.223 -28.015 1.00 42.91 395 GLY A C 1
ATOM 3065 O O . GLY A 1 400 ? 7.985 -12.713 -28.179 1.00 43.46 395 GLY A O 1
ATOM 3066 N N . ARG A 1 401 ? 9.876 -12.570 -27.001 1.00 43.78 396 ARG A N 1
ATOM 3067 C CA . ARG A 1 401 ? 9.421 -13.558 -26.040 1.00 45.11 396 ARG A CA 1
ATOM 3068 C C . ARG A 1 401 ? 8.352 -12.985 -25.161 1.00 46.45 396 ARG A C 1
ATOM 3069 O O . ARG A 1 401 ? 8.456 -11.829 -24.704 1.00 46.47 396 ARG A O 1
ATOM 3077 N N . LEU A 1 402 ? 7.327 -13.806 -24.934 1.00 47.95 397 LEU A N 1
ATOM 3078 C CA . LEU A 1 402 ? 6.284 -13.512 -23.965 1.00 49.47 397 LEU A CA 1
ATOM 3079 C C . LEU A 1 402 ? 6.900 -13.194 -22.608 1.00 50.22 397 LEU A C 1
ATOM 3080 O O . LEU A 1 402 ? 6.455 -12.275 -21.925 1.00 50.65 397 LEU A O 1
ATOM 3085 N N . ASP A 1 403 ? 7.930 -13.958 -22.235 1.00 51.17 398 ASP A N 1
ATOM 3086 C CA . ASP A 1 403 ? 8.757 -13.699 -21.049 1.00 52.09 398 ASP A CA 1
ATOM 3087 C C . ASP A 1 403 ? 9.331 -12.258 -20.964 1.00 52.22 398 ASP A C 1
ATOM 3088 O O . ASP A 1 403 ? 9.794 -11.832 -19.909 1.00 52.58 398 ASP A O 1
ATOM 3093 N N . PHE A 1 404 ? 9.332 -11.537 -22.082 1.00 52.60 399 PHE A N 1
ATOM 3094 C CA . PHE A 1 404 ? 10.011 -10.254 -22.187 1.00 52.69 399 PHE A CA 1
ATOM 3095 C C . PHE A 1 404 ? 9.118 -9.143 -22.763 1.00 53.40 399 PHE A C 1
ATOM 3096 O O . PHE A 1 404 ? 9.609 -8.070 -23.118 1.00 53.22 399 PHE A O 1
ATOM 3104 N N . GLN A 1 405 ? 7.821 -9.405 -22.903 1.00 54.41 400 GLN A N 1
ATOM 3105 C CA . GLN A 1 405 ? 6.871 -8.353 -23.286 1.00 55.13 400 GLN A CA 1
ATOM 3106 C C . GLN A 1 405 ? 6.370 -7.809 -21.969 1.00 55.20 400 GLN A C 1
ATOM 3107 O O . GLN A 1 405 ? 5.471 -8.397 -21.373 1.00 54.91 400 GLN A O 1
ATOM 3113 N N . ILE A 1 406 ? 6.984 -6.707 -21.519 1.00 55.18 401 ILE A N 1
ATOM 3114 C CA . ILE A 1 406 ? 6.856 -6.262 -20.138 1.00 55.26 401 ILE A CA 1
ATOM 3115 C C . ILE A 1 406 ? 5.875 -5.094 -19.902 1.00 55.25 401 ILE A C 1
ATOM 3116 O O . ILE A 1 406 ? 5.560 -4.802 -18.751 1.00 55.51 401 ILE A O 1
ATOM 3118 N N . LYS A 1 407 ? 5.390 -4.460 -20.976 1.00 55.22 402 LYS A N 1
ATOM 3119 C CA . LYS A 1 407 ? 4.397 -3.341 -20.921 1.00 55.72 402 LYS A CA 1
ATOM 3120 C C . LYS A 1 407 ? 3.865 -2.884 -19.534 1.00 55.46 402 LYS A C 1
ATOM 3121 O O . LYS A 1 407 ? 4.453 -2.018 -18.865 1.00 54.49 402 LYS A O 1
ATOM 3123 N N . ILE A 1 413 ? 5.501 -2.609 -23.912 1.00 50.00 408 ILE A N 1
ATOM 3124 C CA . ILE A 1 413 ? 6.386 -3.101 -24.975 1.00 49.97 408 ILE A CA 1
ATOM 3125 C C . ILE A 1 413 ? 7.234 -4.349 -24.639 1.00 49.85 408 ILE A C 1
ATOM 3126 O O . ILE A 1 413 ? 7.429 -4.757 -23.466 1.00 48.74 408 ILE A O 1
ATOM 3128 N N . GLU A 1 414 ? 7.746 -4.936 -25.715 1.00 49.84 409 GLU A N 1
ATOM 3129 C CA . GLU A 1 414 ? 8.664 -6.050 -25.621 1.00 49.60 409 GLU A CA 1
ATOM 3130 C C . GLU A 1 414 ? 10.072 -5.501 -25.566 1.00 48.37 409 GLU A C 1
ATOM 3131 O O . GLU A 1 414 ? 10.448 -4.642 -26.376 1.00 48.39 409 GLU A O 1
ATOM 3137 N N . LEU A 1 415 ? 10.837 -5.991 -24.603 1.00 47.06 410 LEU A N 1
ATOM 3138 C CA . LEU A 1 415 ? 12.224 -5.613 -24.465 1.00 46.29 410 LEU A CA 1
ATOM 3139 C C . LEU A 1 415 ? 12.940 -5.674 -25.812 1.00 46.32 410 LEU A C 1
ATOM 3140 O O . LEU A 1 415 ? 13.795 -4.827 -26.103 1.00 46.10 410 LEU A O 1
ATOM 3145 N N . GLU A 1 416 ? 12.567 -6.651 -26.646 1.00 45.64 411 GLU A N 1
ATOM 3146 C CA . GLU A 1 416 ? 13.254 -6.871 -27.906 1.00 45.30 411 GLU A CA 1
ATOM 3147 C C . GLU A 1 416 ? 13.151 -5.676 -28.810 1.00 44.20 411 GLU A C 1
ATOM 3148 O O . GLU A 1 416 ? 14.090 -5.370 -29.532 1.00 43.59 411 GLU A O 1
ATOM 3154 N N . ASP A 1 417 ? 12.007 -5.006 -28.778 1.00 43.47 412 ASP A N 1
ATOM 3155 C CA . ASP A 1 417 ? 11.799 -3.847 -29.621 1.00 43.18 412 ASP A CA 1
ATOM 3156 C C . ASP A 1 417 ? 12.672 -2.704 -29.168 1.00 42.40 412 ASP A C 1
ATOM 3157 O O . ASP A 1 417 ? 13.284 -2.025 -29.995 1.00 42.71 412 ASP A O 1
ATOM 3162 N N . VAL A 1 418 ? 12.744 -2.497 -27.855 1.00 41.04 413 VAL A N 1
ATOM 3163 C CA . VAL A 1 418 ? 13.570 -1.427 -27.319 1.00 40.01 413 VAL A CA 1
ATOM 3164 C C . VAL A 1 418 ? 15.008 -1.658 -27.765 1.00 39.60 413 VAL A C 1
ATOM 3165 O O . VAL A 1 418 ? 15.685 -0.719 -28.239 1.00 40.04 413 VAL A O 1
ATOM 3169 N N . SER A 1 419 ? 15.448 -2.910 -27.618 1.00 37.90 414 SER A N 1
ATOM 3170 C CA . SER A 1 419 ? 16.783 -3.353 -28.027 1.00 37.00 414 SER A CA 1
ATOM 3171 C C . SER A 1 419 ? 17.127 -2.988 -29.488 1.00 37.14 414 SER A C 1
ATOM 3172 O O . SER A 1 419 ? 18.214 -2.451 -29.757 1.00 36.54 414 SER A O 1
ATOM 3175 N N . GLN A 1 420 ? 16.206 -3.250 -30.415 1.00 36.77 415 GLN A N 1
ATOM 3176 C CA . GLN A 1 420 ? 16.505 -3.045 -31.854 1.00 37.37 415 GLN A CA 1
ATOM 3177 C C . GLN A 1 420 ? 16.426 -1.597 -32.239 1.00 37.78 415 GLN A C 1
ATOM 3178 O O . GLN A 1 420 ? 17.109 -1.163 -33.159 1.00 38.37 415 GLN A O 1
ATOM 3184 N N . GLN A 1 421 ? 15.572 -0.861 -31.547 1.00 38.57 416 GLN A N 1
ATOM 3185 C CA . GLN A 1 421 ? 15.534 0.590 -31.666 1.00 39.95 416 GLN A CA 1
ATOM 3186 C C . GLN A 1 421 ? 16.882 1.164 -31.231 1.00 39.99 416 GLN A C 1
ATOM 3187 O O . GLN A 1 421 ? 17.357 2.129 -31.831 1.00 39.76 416 GLN A O 1
ATOM 3193 N N . LEU A 1 422 ? 17.513 0.557 -30.228 1.00 40.13 417 LEU A N 1
ATOM 3194 C CA . LEU A 1 422 ? 18.827 1.037 -29.785 1.00 41.24 417 LEU A CA 1
ATOM 3195 C C . LEU A 1 422 ? 19.966 0.709 -30.751 1.00 41.73 417 LEU A C 1
ATOM 3196 O O . LEU A 1 422 ? 20.847 1.555 -31.018 1.00 41.68 417 LEU A O 1
ATOM 3201 N N . ASN A 1 423 ? 19.939 -0.515 -31.272 1.00 42.32 418 ASN A N 1
ATOM 3202 C CA . ASN A 1 423 ? 20.899 -0.971 -32.282 1.00 43.09 418 ASN A CA 1
ATOM 3203 C C . ASN A 1 423 ? 20.909 -0.061 -33.493 1.00 43.51 418 ASN A C 1
ATOM 3204 O O . ASN A 1 423 ? 21.841 -0.082 -34.279 1.00 43.78 418 ASN A O 1
ATOM 3209 N N . GLN A 1 424 ? 19.869 0.742 -33.648 1.00 44.65 419 GLN A N 1
ATOM 3210 C CA . GLN A 1 424 ? 19.813 1.683 -34.762 1.00 46.17 419 GLN A CA 1
ATOM 3211 C C . GLN A 1 424 ? 20.796 2.857 -34.593 1.00 45.77 419 GLN A C 1
ATOM 3212 O O . GLN A 1 424 ? 21.095 3.538 -35.559 1.00 46.31 419 GLN A O 1
ATOM 3218 N N . SER A 1 425 ? 21.279 3.091 -33.374 1.00 45.27 420 SER A N 1
ATOM 3219 C CA . SER A 1 425 ? 22.255 4.141 -33.116 1.00 44.78 420 SER A CA 1
ATOM 3220 C C . SER A 1 425 ? 23.503 3.876 -33.905 1.00 45.43 420 SER A C 1
ATOM 3221 O O . SER A 1 425 ? 24.003 2.752 -33.885 1.00 46.03 420 SER A O 1
ATOM 3224 N N . PRO A 1 426 ? 24.033 4.915 -34.576 1.00 45.64 421 PRO A N 1
ATOM 3225 C CA . PRO A 1 426 ? 25.283 4.788 -35.316 1.00 45.77 421 PRO A CA 1
ATOM 3226 C C . PRO A 1 426 ? 26.468 4.565 -34.397 1.00 45.57 421 PRO A C 1
ATOM 3227 O O . PRO A 1 426 ? 27.581 4.382 -34.889 1.00 46.24 421 PRO A O 1
ATOM 3231 N N . MET A 1 427 ? 26.226 4.558 -33.084 1.00 45.00 422 MET A N 1
ATOM 3232 C CA . MET A 1 427 ? 27.281 4.373 -32.076 1.00 43.96 422 MET A CA 1
ATOM 3233 C C . MET A 1 427 ? 27.253 2.990 -31.403 1.00 43.05 422 MET A C 1
ATOM 3234 O O . MET A 1 427 ? 28.247 2.562 -30.813 1.00 42.17 422 MET A O 1
ATOM 3239 N N . VAL A 1 428 ? 26.104 2.316 -31.475 1.00 42.21 423 VAL A N 1
ATOM 3240 C CA . VAL A 1 428 ? 25.897 1.003 -30.819 1.00 41.44 423 VAL A CA 1
ATOM 3241 C C . VAL A 1 428 ? 26.233 -0.233 -31.697 1.00 40.85 423 VAL A C 1
ATOM 3242 O O . VAL A 1 428 ? 25.730 -0.377 -32.818 1.00 40.82 423 VAL A O 1
ATOM 3246 N N . ALA A 1 429 ? 27.043 -1.148 -31.174 1.00 40.06 424 ALA A N 1
ATOM 3247 C CA . ALA A 1 429 ? 27.248 -2.426 -31.850 1.00 39.32 424 ALA A CA 1
ATOM 3248 C C . ALA A 1 429 ? 26.076 -3.384 -31.563 1.00 39.01 424 ALA A C 1
ATOM 3249 O O . ALA A 1 429 ? 25.448 -3.908 -32.501 1.00 38.52 424 ALA A O 1
ATOM 3251 N N . SER A 1 430 ? 25.777 -3.582 -30.272 1.00 38.30 425 SER A N 1
ATOM 3252 C CA . SER A 1 430 ? 24.512 -4.181 -29.830 1.00 37.74 425 SER A CA 1
ATOM 3253 C C . SER A 1 430 ? 24.064 -3.782 -28.405 1.00 36.62 425 SER A C 1
ATOM 3254 O O . SER A 1 430 ? 24.885 -3.457 -27.537 1.00 36.42 425 SER A O 1
ATOM 3257 N N . ALA A 1 431 ? 22.751 -3.856 -28.197 1.00 35.35 426 ALA A N 1
ATOM 3258 C CA . ALA A 1 431 ? 22.071 -3.477 -26.975 1.00 35.33 426 ALA A CA 1
ATOM 3259 C C . ALA A 1 431 ? 21.103 -4.563 -26.547 1.00 35.10 426 ALA A C 1
ATOM 3260 O O . ALA A 1 431 ? 20.590 -5.307 -27.371 1.00 34.00 426 ALA A O 1
ATOM 3262 N N . VAL A 1 432 ? 20.859 -4.656 -25.249 1.00 35.90 427 VAL A N 1
ATOM 3263 C CA . VAL A 1 432 ? 19.757 -5.462 -24.759 1.00 36.97 427 VAL A CA 1
ATOM 3264 C C . VAL A 1 432 ? 19.119 -4.775 -23.581 1.00 38.61 427 VAL A C 1
ATOM 3265 O O . VAL A 1 432 ? 19.763 -4.525 -22.570 1.00 39.08 427 VAL A O 1
ATOM 3269 N N . ALA A 1 433 ? 17.855 -4.405 -23.768 1.00 40.61 428 ALA A N 1
ATOM 3270 C CA . ALA A 1 433 ? 17.012 -3.839 -22.731 1.00 41.98 428 ALA A CA 1
ATOM 3271 C C . ALA A 1 433 ? 16.580 -4.911 -21.740 1.00 44.06 428 ALA A C 1
ATOM 3272 O O . ALA A 1 433 ? 16.061 -5.966 -22.120 1.00 43.86 428 ALA A O 1
ATOM 3274 N N . VAL A 1 434 ? 16.829 -4.637 -20.464 1.00 46.67 429 VAL A N 1
ATOM 3275 C CA . VAL A 1 434 ? 16.569 -5.570 -19.389 1.00 49.04 429 VAL A CA 1
ATOM 3276 C C . VAL A 1 434 ? 15.857 -4.802 -18.284 1.00 51.87 429 VAL A C 1
ATOM 3277 O O . VAL A 1 434 ? 16.016 -3.586 -18.193 1.00 52.14 429 VAL A O 1
ATOM 3281 N N . PRO A 1 435 ? 15.031 -5.488 -17.465 1.00 54.52 430 PRO A N 1
ATOM 3282 C CA . PRO A 1 435 ? 14.423 -4.778 -16.332 1.00 56.43 430 PRO A CA 1
ATOM 3283 C C . PRO A 1 435 ? 15.102 -5.075 -14.996 1.00 58.72 430 PRO A C 1
ATOM 3284 O O . PRO A 1 435 ? 15.839 -6.067 -14.886 1.00 59.05 430 PRO A O 1
ATOM 3288 N N . ARG A 1 436 ? 14.907 -4.208 -13.997 1.00 61.22 431 ARG A N 1
ATOM 3289 C CA . ARG A 1 436 ? 15.316 -4.566 -12.629 1.00 63.83 431 ARG A CA 1
ATOM 3290 C C . ARG A 1 436 ? 14.096 -4.914 -11.771 1.00 65.31 431 ARG A C 1
ATOM 3291 O O . ARG A 1 436 ? 13.044 -4.258 -11.861 1.00 65.25 431 ARG A O 1
ATOM 3299 N N . TYR A 1 437 ? 14.251 -5.975 -10.979 1.00 67.11 432 TYR A N 1
ATOM 3300 C CA . TYR A 1 437 ? 13.179 -6.511 -10.143 1.00 69.05 432 TYR A CA 1
ATOM 3301 C C . TYR A 1 437 ? 13.521 -6.346 -8.642 1.00 70.44 432 TYR A C 1
ATOM 3302 O O . TYR A 1 437 ? 14.722 -6.306 -8.279 1.00 70.60 432 TYR A O 1
ATOM 3311 N N . ASN A 1 438 ? 12.482 -6.255 -7.788 1.00 71.65 433 ASN A N 1
ATOM 3312 C CA . ASN A 1 438 ? 12.643 -5.982 -6.330 1.00 72.91 433 ASN A CA 1
ATOM 3313 C C . ASN A 1 438 ? 11.785 -6.820 -5.362 1.00 73.78 433 ASN A C 1
ATOM 3314 O O . ASN A 1 438 ? 12.172 -7.041 -4.205 1.00 74.13 433 ASN A O 1
ATOM 3316 N N . LYS A 1 439 ? 10.615 -7.251 -5.831 1.00 74.67 434 LYS A N 1
ATOM 3317 C CA . LYS A 1 439 ? 9.704 -8.130 -5.073 1.00 75.14 434 LYS A CA 1
ATOM 3318 C C . LYS A 1 439 ? 8.878 -8.977 -6.070 1.00 75.51 434 LYS A C 1
ATOM 3319 O O . LYS A 1 439 ? 7.840 -9.545 -5.710 1.00 75.44 434 LYS A O 1
ATOM 3321 N N . GLU A 1 440 ? 9.411 -9.095 -7.296 1.00 75.93 435 GLU A N 1
ATOM 3322 C CA . GLU A 1 440 ? 8.646 -9.287 -8.543 1.00 76.15 435 GLU A CA 1
ATOM 3323 C C . GLU A 1 440 ? 7.926 -7.963 -8.877 1.00 76.21 435 GLU A C 1
ATOM 3324 O O . GLU A 1 440 ? 6.691 -7.892 -9.000 1.00 76.10 435 GLU A O 1
ATOM 3326 N N . HIS A 1 441 ? 8.739 -6.912 -8.986 1.00 76.18 436 HIS A N 1
ATOM 3327 C CA . HIS A 1 441 ? 8.285 -5.567 -9.349 1.00 76.17 436 HIS A CA 1
ATOM 3328 C C . HIS A 1 441 ? 9.366 -4.835 -10.176 1.00 75.50 436 HIS A C 1
ATOM 3329 O O . HIS A 1 441 ? 10.504 -4.703 -9.718 1.00 75.08 436 HIS A O 1
ATOM 3336 N N . LYS A 1 442 ? 9.007 -4.378 -11.382 1.00 75.00 437 LYS A N 1
ATOM 3337 C CA . LYS A 1 442 ? 9.925 -3.606 -12.254 1.00 74.85 437 LYS A CA 1
ATOM 3338 C C . LYS A 1 442 ? 10.024 -2.110 -11.892 1.00 74.66 437 LYS A C 1
ATOM 3339 O O . LYS A 1 442 ? 9.443 -1.237 -12.556 1.00 74.06 437 LYS A O 1
ATOM 3341 N N . LEU A 1 446 ? 13.706 0.088 -16.292 1.00 41.43 441 LEU A N 1
ATOM 3342 C CA . LEU A 1 446 ? 14.048 -0.024 -17.726 1.00 41.12 441 LEU A CA 1
ATOM 3343 C C . LEU A 1 446 ? 15.498 0.357 -18.003 1.00 40.92 441 LEU A C 1
ATOM 3344 O O . LEU A 1 446 ? 15.803 1.534 -18.205 1.00 41.83 441 LEU A O 1
ATOM 3349 N N . LEU A 1 447 ? 16.399 -0.622 -18.003 1.00 40.14 442 LEU A N 1
ATOM 3350 C CA . LEU A 1 447 ? 17.810 -0.374 -18.290 1.00 38.80 442 LEU A CA 1
ATOM 3351 C C . LEU A 1 447 ? 18.218 -0.990 -19.642 1.00 38.37 442 LEU A C 1
ATOM 3352 O O . LEU A 1 447 ? 17.348 -1.413 -20.403 1.00 36.89 442 LEU A O 1
ATOM 3357 N N . ALA A 1 448 ? 19.528 -0.999 -19.937 1.00 37.06 443 ALA A N 1
ATOM 3358 C CA . ALA A 1 448 ? 20.062 -1.578 -21.162 1.00 36.78 443 ALA A CA 1
ATOM 3359 C C . ALA A 1 448 ? 21.572 -1.747 -21.165 1.00 36.45 443 ALA A C 1
ATOM 3360 O O . ALA A 1 448 ? 22.326 -0.797 -20.960 1.00 36.56 443 ALA A O 1
ATOM 3362 N N . TYR A 1 449 ? 22.009 -2.962 -21.453 1.00 36.28 444 TYR A N 1
ATOM 3363 C CA . TYR A 1 449 ? 23.396 -3.229 -21.705 1.00 35.93 444 TYR A CA 1
ATOM 3364 C C . TYR A 1 449 ? 23.706 -2.752 -23.088 1.00 35.23 444 TYR A C 1
ATOM 3365 O O . TYR A 1 449 ? 22.957 -3.027 -24.022 1.00 34.57 444 TYR A O 1
ATOM 3374 N N . ILE A 1 450 ? 24.826 -2.048 -23.212 1.00 34.86 445 ILE A N 1
ATOM 3375 C CA . ILE A 1 450 ? 25.288 -1.546 -24.498 1.00 34.54 445 ILE A CA 1
ATOM 3376 C C . ILE A 1 450 ? 26.724 -1.988 -24.757 1.00 34.50 445 ILE A C 1
ATOM 3377 O O . ILE A 1 450 ? 27.560 -1.977 -23.860 1.00 33.78 445 ILE A O 1
ATOM 3382 N N . VAL A 1 451 ? 26.980 -2.415 -25.988 1.00 34.86 446 VAL A N 1
ATOM 3383 C CA . VAL A 1 451 ? 28.328 -2.527 -26.503 1.00 34.94 446 VAL A CA 1
ATOM 3384 C C . VAL A 1 451 ? 28.371 -1.481 -27.614 1.00 36.64 446 VAL A C 1
ATOM 3385 O O . VAL A 1 451 ? 27.503 -1.462 -28.496 1.00 36.61 446 VAL A O 1
ATOM 3389 N N . VAL A 1 452 ? 29.356 -0.596 -27.586 1.00 38.24 447 VAL A N 1
ATOM 3390 C CA . VAL A 1 452 ? 29.446 0.418 -28.644 1.00 40.29 447 VAL A CA 1
ATOM 3391 C C . VAL A 1 452 ? 30.416 -0.018 -29.735 1.00 41.91 447 VAL A C 1
ATOM 3392 O O . VAL A 1 452 ? 31.287 -0.838 -29.489 1.00 41.80 447 VAL A O 1
ATOM 3396 N N . LYS A 1 453 ? 30.261 0.548 -30.928 1.00 44.74 448 LYS A N 1
ATOM 3397 C CA . LYS A 1 453 ? 31.201 0.351 -32.011 1.00 47.88 448 LYS A CA 1
ATOM 3398 C C . LYS A 1 453 ? 32.568 0.824 -31.516 1.00 50.04 448 LYS A C 1
ATOM 3399 O O . LYS A 1 453 ? 32.632 1.652 -30.604 1.00 50.92 448 LYS A O 1
ATOM 3405 N N . ASP A 1 454 ? 33.660 0.286 -32.060 1.00 52.37 449 ASP A N 1
ATOM 3406 C CA . ASP A 1 454 ? 35.001 0.648 -31.543 1.00 54.57 449 ASP A CA 1
ATOM 3407 C C . ASP A 1 454 ? 35.383 2.100 -31.905 1.00 55.20 449 ASP A C 1
ATOM 3408 O O . ASP A 1 454 ? 34.920 2.645 -32.927 1.00 55.52 449 ASP A O 1
ATOM 3413 N N . GLY A 1 455 ? 36.215 2.724 -31.067 1.00 55.88 450 GLY A N 1
ATOM 3414 C CA . GLY A 1 455 ? 36.574 4.136 -31.265 1.00 56.33 450 GLY A CA 1
ATOM 3415 C C . GLY A 1 455 ? 35.486 5.082 -30.772 1.00 56.57 450 GLY A C 1
ATOM 3416 O O . GLY A 1 455 ? 35.391 6.242 -31.194 1.00 56.52 450 GLY A O 1
ATOM 3417 N N . VAL A 1 456 ? 34.653 4.583 -29.871 1.00 56.93 451 VAL A N 1
ATOM 3418 C CA . VAL A 1 456 ? 33.534 5.378 -29.396 1.00 57.27 451 VAL A CA 1
ATOM 3419 C C . VAL A 1 456 ? 33.771 5.793 -27.942 1.00 57.57 451 VAL A C 1
ATOM 3420 O O . VAL A 1 456 ? 33.693 6.978 -27.617 1.00 57.89 451 VAL A O 1
ATOM 3424 N N . LYS A 1 457 ? 34.090 4.817 -27.099 1.00 57.99 452 LYS A N 1
ATOM 3425 C CA . LYS A 1 457 ? 34.557 5.051 -25.731 1.00 58.90 452 LYS A CA 1
ATOM 3426 C C . LYS A 1 457 ? 35.466 6.297 -25.652 1.00 59.24 452 LYS A C 1
ATOM 3427 O O . LYS A 1 457 ? 35.200 7.218 -24.867 1.00 58.78 452 LYS A O 1
ATOM 3431 N N . GLU A 1 458 ? 36.497 6.323 -26.505 1.00 59.72 453 GLU A N 1
ATOM 3432 C CA . GLU A 1 458 ? 37.592 7.309 -26.445 1.00 60.27 453 GLU A CA 1
ATOM 3433 C C . GLU A 1 458 ? 37.171 8.754 -26.785 1.00 59.71 453 GLU A C 1
ATOM 3434 O O . GLU A 1 458 ? 37.806 9.720 -26.352 1.00 60.38 453 GLU A O 1
ATOM 3440 N N . ARG A 1 459 ? 36.084 8.884 -27.530 1.00 58.59 454 ARG A N 1
ATOM 3441 C CA . ARG A 1 459 ? 35.526 10.163 -27.924 1.00 57.62 454 ARG A CA 1
ATOM 3442 C C . ARG A 1 459 ? 34.769 10.885 -26.778 1.00 56.71 454 ARG A C 1
ATOM 3443 O O . ARG A 1 459 ? 34.203 11.975 -26.973 1.00 56.39 454 ARG A O 1
ATOM 3451 N N . PHE A 1 460 ? 34.791 10.286 -25.583 1.00 55.27 455 PHE A N 1
ATOM 3452 C CA . PHE A 1 460 ? 33.930 10.707 -24.460 1.00 53.95 455 PHE A CA 1
ATOM 3453 C C . PHE A 1 460 ? 34.586 10.656 -23.069 1.00 53.36 455 PHE A C 1
ATOM 3454 O O . PHE A 1 460 ? 35.056 9.602 -22.628 1.00 52.99 455 PHE A O 1
ATOM 3462 N N . ASP A 1 461 ? 34.597 11.811 -22.392 1.00 52.57 456 ASP A N 1
ATOM 3463 C CA . ASP A 1 461 ? 35.103 11.934 -21.022 1.00 51.74 456 ASP A CA 1
ATOM 3464 C C . ASP A 1 461 ? 34.411 10.917 -20.104 1.00 49.96 456 ASP A C 1
ATOM 3465 O O . ASP A 1 461 ? 35.065 10.028 -19.561 1.00 50.09 456 ASP A O 1
ATOM 3470 N N . ARG A 1 462 ? 33.090 11.032 -19.957 1.00 47.90 457 ARG A N 1
ATOM 3471 C CA . ARG A 1 462 ? 32.352 10.183 -19.018 1.00 45.95 457 ARG A CA 1
ATOM 3472 C C . ARG A 1 462 ? 31.147 9.437 -19.622 1.00 44.98 457 ARG A C 1
ATOM 3473 O O . ARG A 1 462 ? 30.750 9.705 -20.760 1.00 44.82 457 ARG A O 1
ATOM 3481 N N . GLU A 1 463 ? 30.587 8.502 -18.853 1.00 43.63 458 GLU A N 1
ATOM 3482 C CA . GLU A 1 463 ? 29.497 7.631 -19.312 1.00 43.10 458 GLU A CA 1
ATOM 3483 C C . GLU A 1 463 ? 28.235 8.421 -19.577 1.00 41.77 458 GLU A C 1
ATOM 3484 O O . GLU A 1 463 ? 27.533 8.173 -20.565 1.00 41.11 458 GLU A O 1
ATOM 3490 N N . LEU A 1 464 ? 27.947 9.376 -18.697 1.00 40.64 459 LEU A N 1
ATOM 3491 C CA . LEU A 1 464 ? 26.766 10.204 -18.849 1.00 39.51 459 LEU A CA 1
ATOM 3492 C C . LEU A 1 464 ? 26.728 10.929 -20.217 1.00 39.05 459 LEU A C 1
ATOM 3493 O O . LEU A 1 464 ? 25.687 10.966 -20.879 1.00 37.90 459 LEU A O 1
ATOM 3498 N N . GLU A 1 465 ? 27.861 11.482 -20.640 1.00 38.05 460 GLU A N 1
ATOM 3499 C CA . GLU A 1 465 ? 27.918 12.205 -21.906 1.00 38.29 460 GLU A CA 1
ATOM 3500 C C . GLU A 1 465 ? 27.683 11.249 -23.078 1.00 36.89 460 GLU A C 1
ATOM 3501 O O . GLU A 1 465 ? 26.992 11.588 -24.042 1.00 36.44 460 GLU A O 1
ATOM 3507 N N . LEU A 1 466 ? 28.259 10.053 -22.967 1.00 35.82 461 LEU A N 1
ATOM 3508 C CA . LEU A 1 466 ? 28.093 8.984 -23.953 1.00 34.37 461 LEU A CA 1
ATOM 3509 C C . LEU A 1 466 ? 26.639 8.531 -24.035 1.00 33.79 461 LEU A C 1
ATOM 3510 O O . LEU A 1 466 ? 26.121 8.321 -25.116 1.00 33.11 461 LEU A O 1
ATOM 3515 N N . THR A 1 467 ? 25.997 8.396 -22.879 1.00 33.83 462 THR A N 1
ATOM 3516 C CA . THR A 1 467 ? 24.601 7.967 -22.786 1.00 33.91 462 THR A CA 1
ATOM 3517 C C . THR A 1 467 ? 23.656 8.999 -23.392 1.00 35.28 462 THR A C 1
ATOM 3518 O O . THR A 1 467 ? 22.738 8.651 -24.114 1.00 35.89 462 THR A O 1
ATOM 3522 N N . LYS A 1 468 ? 23.900 10.272 -23.106 1.00 36.70 463 LYS A N 1
ATOM 3523 C CA . LYS A 1 468 ? 23.130 11.367 -23.666 1.00 37.85 463 LYS A CA 1
ATOM 3524 C C . LYS A 1 468 ? 23.352 11.391 -25.169 1.00 38.16 463 LYS A C 1
ATOM 3525 O O . LYS A 1 468 ? 22.428 11.639 -25.937 1.00 38.63 463 LYS A O 1
ATOM 3531 N N . ALA A 1 469 ? 24.580 11.126 -25.589 1.00 38.11 464 ALA A N 1
ATOM 3532 C CA . ALA A 1 469 ? 24.891 11.114 -26.999 1.00 38.54 464 ALA A CA 1
ATOM 3533 C C . ALA A 1 469 ? 24.210 9.947 -27.712 1.00 39.30 464 ALA A C 1
ATOM 3534 O O . ALA A 1 469 ? 23.665 10.108 -28.831 1.00 40.36 464 ALA A O 1
ATOM 3536 N N . ILE A 1 470 ? 24.219 8.779 -27.080 1.00 39.00 465 ILE A N 1
ATOM 3537 C CA . ILE A 1 470 ? 23.579 7.630 -27.692 1.00 39.11 465 ILE A CA 1
ATOM 3538 C C . ILE A 1 470 ? 22.101 7.942 -27.777 1.00 39.97 465 ILE A C 1
ATOM 3539 O O . ILE A 1 470 ? 21.508 7.840 -28.852 1.00 40.59 465 ILE A O 1
ATOM 3544 N N . LYS A 1 471 ? 21.521 8.374 -26.658 1.00 40.71 466 LYS A N 1
ATOM 3545 C CA . LYS A 1 471 ? 20.096 8.662 -26.602 1.00 41.29 466 LYS A CA 1
ATOM 3546 C C . LYS A 1 471 ? 19.642 9.720 -27.580 1.00 42.39 466 LYS A C 1
ATOM 3547 O O . LYS A 1 471 ? 18.487 9.731 -27.922 1.00 43.55 466 LYS A O 1
ATOM 3553 N N . ALA A 1 472 ? 20.524 10.613 -28.014 1.00 43.74 467 ALA A N 1
ATOM 3554 C CA . ALA A 1 472 ? 20.140 11.625 -29.014 1.00 45.54 467 ALA A CA 1
ATOM 3555 C C . ALA A 1 472 ? 20.212 11.061 -30.441 1.00 46.60 467 ALA A C 1
ATOM 3556 O O . ALA A 1 472 ? 19.563 11.574 -31.356 1.00 47.30 467 ALA A O 1
ATOM 3558 N N . SER A 1 473 ? 21.017 10.021 -30.623 1.00 47.53 468 SER A N 1
ATOM 3559 C CA . SER A 1 473 ? 21.234 9.410 -31.923 1.00 48.80 468 SER A CA 1
ATOM 3560 C C . SER A 1 473 ? 19.997 8.697 -32.392 1.00 49.81 468 SER A C 1
ATOM 3561 O O . SER A 1 473 ? 19.816 8.493 -33.597 1.00 50.22 468 SER A O 1
ATOM 3564 N N . VAL A 1 474 ? 19.157 8.301 -31.438 1.00 50.82 469 VAL A N 1
ATOM 3565 C CA . VAL A 1 474 ? 18.006 7.457 -31.734 1.00 51.70 469 VAL A CA 1
ATOM 3566 C C . VAL A 1 474 ? 16.697 8.139 -31.374 1.00 53.25 469 VAL A C 1
ATOM 3567 O O . VAL A 1 474 ? 15.635 7.575 -31.624 1.00 53.45 469 VAL A O 1
ATOM 3571 N N . LYS A 1 475 ? 16.768 9.337 -30.788 1.00 55.10 470 LYS A N 1
ATOM 3572 C CA . LYS A 1 475 ? 15.579 9.968 -30.179 1.00 57.10 470 LYS A CA 1
ATOM 3573 C C . LYS A 1 475 ? 14.438 10.190 -31.165 1.00 57.68 470 LYS A C 1
ATOM 3574 O O . LYS A 1 475 ? 13.268 9.942 -30.835 1.00 57.20 470 LYS A O 1
ATOM 3580 N N . ASP A 1 476 ? 14.783 10.638 -32.375 1.00 58.97 471 ASP A N 1
ATOM 3581 C CA . ASP A 1 476 ? 13.749 10.970 -33.364 1.00 60.20 471 ASP A CA 1
ATOM 3582 C C . ASP A 1 476 ? 12.948 9.762 -33.906 1.00 60.04 471 ASP A C 1
ATOM 3583 O O . ASP A 1 476 ? 11.913 9.942 -34.547 1.00 60.36 471 ASP A O 1
ATOM 3588 N N . HIS A 1 477 ? 13.401 8.543 -33.608 1.00 59.94 472 HIS A N 1
ATOM 3589 C CA . HIS A 1 477 ? 12.627 7.344 -33.936 1.00 59.64 472 HIS A CA 1
ATOM 3590 C C . HIS A 1 477 ? 12.199 6.520 -32.708 1.00 59.04 472 HIS A C 1
ATOM 3591 O O . HIS A 1 477 ? 11.540 5.490 -32.854 1.00 59.22 472 HIS A O 1
ATOM 3598 N N . MET A 1 478 ? 12.568 6.968 -31.509 1.00 57.93 473 MET A N 1
ATOM 3599 C CA . MET A 1 478 ? 12.218 6.256 -30.281 1.00 57.36 473 MET A CA 1
ATOM 3600 C C . MET A 1 478 ? 11.121 6.986 -29.514 1.00 56.76 473 MET A C 1
ATOM 3601 O O . MET A 1 478 ? 11.297 8.139 -29.088 1.00 56.80 473 MET A O 1
ATOM 3606 N N . MET A 1 479 ? 9.986 6.328 -29.331 1.00 55.74 474 MET A N 1
ATOM 3607 C CA . MET A 1 479 ? 8.970 6.876 -28.450 1.00 54.97 474 MET A CA 1
ATOM 3608 C C . MET A 1 479 ? 9.606 7.116 -27.069 1.00 54.56 474 MET A C 1
ATOM 3609 O O . MET A 1 479 ? 10.511 6.377 -26.651 1.00 53.84 474 MET A O 1
ATOM 3614 N N . SER A 1 480 ? 9.143 8.164 -26.383 1.00 54.07 475 SER A N 1
ATOM 3615 C CA . SER A 1 480 ? 9.671 8.556 -25.064 1.00 53.63 475 SER A CA 1
ATOM 3616 C C . SER A 1 480 ? 9.618 7.460 -23.977 1.00 53.33 475 SER A C 1
ATOM 3617 O O . SER A 1 480 ? 10.593 7.266 -23.251 1.00 52.73 475 SER A O 1
ATOM 3620 N N . TYR A 1 481 ? 8.497 6.741 -23.890 1.00 53.20 476 TYR A N 1
ATOM 3621 C CA . TYR A 1 481 ? 8.259 5.772 -22.807 1.00 53.61 476 TYR A CA 1
ATOM 3622 C C . TYR A 1 481 ? 9.080 4.491 -22.975 1.00 53.18 476 TYR A C 1
ATOM 3623 O O . TYR A 1 481 ? 9.201 3.684 -22.036 1.00 53.06 476 TYR A O 1
ATOM 3632 N N . MET A 1 482 ? 9.635 4.324 -24.176 1.00 52.28 477 MET A N 1
ATOM 3633 C CA . MET A 1 482 ? 10.419 3.155 -24.548 1.00 51.56 477 MET A CA 1
ATOM 3634 C C . MET A 1 482 ? 11.927 3.340 -24.402 1.00 50.26 477 MET A C 1
ATOM 3635 O O . MET A 1 482 ? 12.668 2.364 -24.462 1.00 50.42 477 MET A O 1
ATOM 3640 N N . MET A 1 483 ? 12.372 4.584 -24.223 1.00 48.40 478 MET A N 1
ATOM 3641 C CA . MET A 1 483 ? 13.777 4.895 -23.950 1.00 46.30 478 MET A CA 1
ATOM 3642 C C . MET A 1 483 ? 14.116 4.505 -22.517 1.00 44.99 478 MET A C 1
ATOM 3643 O O . MET A 1 483 ? 13.507 5.043 -21.595 1.00 44.09 478 MET A O 1
ATOM 3648 N N . PRO A 1 484 ? 15.075 3.553 -22.333 1.00 44.21 479 PRO A N 1
ATOM 3649 C CA . PRO A 1 484 ? 15.566 3.127 -21.002 1.00 43.72 479 PRO A CA 1
ATOM 3650 C C . PRO A 1 484 ? 16.299 4.248 -20.272 1.00 43.62 479 PRO A C 1
ATOM 3651 O O . PRO A 1 484 ? 16.674 5.251 -20.894 1.00 42.50 479 PRO A O 1
ATOM 3655 N N . SER A 1 485 ? 16.527 4.054 -18.973 1.00 44.05 480 SER A N 1
ATOM 3656 C CA . SER A 1 485 ? 16.939 5.142 -18.114 1.00 44.86 480 SER A CA 1
ATOM 3657 C C . SER A 1 485 ? 18.447 5.146 -17.886 1.00 45.15 480 SER A C 1
ATOM 3658 O O . SER A 1 485 ? 19.077 6.176 -18.109 1.00 44.96 480 SER A O 1
ATOM 3661 N N . LYS A 1 486 ? 19.011 4.003 -17.473 1.00 45.42 481 LYS A N 1
ATOM 3662 C CA . LYS A 1 486 ? 20.465 3.826 -17.308 1.00 45.90 481 LYS A CA 1
ATOM 3663 C C . LYS A 1 486 ? 21.062 2.817 -18.332 1.00 45.16 481 LYS A C 1
ATOM 3664 O O . LYS A 1 486 ? 20.461 1.775 -18.599 1.00 45.45 481 LYS A O 1
ATOM 3670 N N . PHE A 1 487 ? 22.235 3.116 -18.890 1.00 43.62 482 PHE A N 1
ATOM 3671 C CA . PHE A 1 487 ? 22.944 2.165 -19.739 1.00 41.94 482 PHE A CA 1
ATOM 3672 C C . PHE A 1 487 ? 24.130 1.570 -18.995 1.00 42.53 482 PHE A C 1
ATOM 3673 O O . PHE A 1 487 ? 24.794 2.276 -18.256 1.00 42.48 482 PHE A O 1
ATOM 3681 N N . LEU A 1 488 ? 24.386 0.279 -19.211 1.00 42.93 483 LEU A N 1
ATOM 3682 C CA . LEU A 1 488 ? 25.497 -0.449 -18.604 1.00 43.57 483 LEU A CA 1
ATOM 3683 C C . LEU A 1 488 ? 26.437 -0.947 -19.718 1.00 43.66 483 LEU A C 1
ATOM 3684 O O . LEU A 1 488 ? 26.089 -1.833 -20.507 1.00 43.95 483 LEU A O 1
ATOM 3689 N N . TYR A 1 489 ? 27.629 -0.378 -19.786 1.00 43.38 484 TYR A N 1
ATOM 3690 C CA . TYR A 1 489 ? 28.515 -0.629 -20.907 1.00 43.63 484 TYR A CA 1
ATOM 3691 C C . TYR A 1 489 ? 29.419 -1.842 -20.677 1.00 44.71 484 TYR A C 1
ATOM 3692 O O . TYR A 1 489 ? 29.909 -2.053 -19.569 1.00 44.98 484 TYR A O 1
ATOM 3701 N N . ARG A 1 490 ? 29.610 -2.655 -21.721 1.00 45.39 485 ARG A N 1
ATOM 3702 C CA . ARG A 1 490 ? 30.481 -3.847 -21.650 1.00 45.85 485 ARG A CA 1
ATOM 3703 C C . ARG A 1 490 ? 31.179 -3.944 -22.984 1.00 45.88 485 ARG A C 1
ATOM 3704 O O . ARG A 1 490 ? 30.798 -3.256 -23.969 1.00 45.20 485 ARG A O 1
ATOM 3712 N N . ASP A 1 491 ? 32.180 -4.818 -23.041 1.00 45.79 486 ASP A N 1
ATOM 3713 C CA . ASP A 1 491 ? 32.980 -4.864 -24.253 1.00 46.25 486 ASP A CA 1
ATOM 3714 C C . ASP A 1 491 ? 32.548 -5.920 -25.236 1.00 45.36 486 ASP A C 1
ATOM 3715 O O . ASP A 1 491 ? 32.863 -5.840 -26.434 1.00 45.67 486 ASP A O 1
ATOM 3720 N N . SER A 1 492 ? 31.766 -6.863 -24.710 1.00 44.52 487 SER A N 1
ATOM 3721 C CA . SER A 1 492 ? 30.997 -7.815 -25.504 1.00 43.60 487 SER A CA 1
ATOM 3722 C C . SER A 1 492 ? 29.856 -8.380 -24.639 1.00 42.65 487 SER A C 1
ATOM 3723 O O . SER A 1 492 ? 29.799 -8.153 -23.423 1.00 42.36 487 SER A O 1
ATOM 3726 N N . LEU A 1 493 ? 28.944 -9.101 -25.282 1.00 41.28 488 LEU A N 1
ATOM 3727 C CA . LEU A 1 493 ? 27.826 -9.726 -24.598 1.00 40.03 488 LEU A CA 1
ATOM 3728 C C . LEU A 1 493 ? 28.104 -11.203 -24.386 1.00 39.43 488 LEU A C 1
ATOM 3729 O O . LEU A 1 493 ? 28.759 -11.828 -25.238 1.00 39.32 488 LEU A O 1
ATOM 3734 N N . PRO A 1 494 ? 27.625 -11.772 -23.260 1.00 38.87 489 PRO A N 1
ATOM 3735 C CA . PRO A 1 494 ? 27.732 -13.220 -23.068 1.00 39.19 489 PRO A CA 1
ATOM 3736 C C . PRO A 1 494 ? 26.908 -14.030 -24.063 1.00 38.96 489 PRO A C 1
ATOM 3737 O O . PRO A 1 494 ? 25.786 -13.666 -24.416 1.00 38.48 489 PRO A O 1
ATOM 3741 N N . LEU A 1 495 ? 27.461 -15.168 -24.441 1.00 39.18 490 LEU A N 1
ATOM 3742 C CA . LEU A 1 495 ? 26.874 -15.996 -25.458 1.00 39.48 490 LEU A CA 1
ATOM 3743 C C . LEU A 1 495 ? 26.588 -17.373 -24.835 1.00 39.42 490 LEU A C 1
ATOM 3744 O O . LEU A 1 495 ? 27.479 -17.926 -24.178 1.00 39.16 490 LEU A O 1
ATOM 3749 N N . THR A 1 496 ? 25.361 -17.896 -25.019 1.00 39.58 491 THR A N 1
ATOM 3750 C CA . THR A 1 496 ? 24.974 -19.265 -24.580 1.00 40.68 491 THR A CA 1
ATOM 3751 C C . THR A 1 496 ? 25.774 -20.355 -25.275 1.00 40.74 491 THR A C 1
ATOM 3752 O O . THR A 1 496 ? 26.371 -20.096 -26.315 1.00 40.97 491 THR A O 1
ATOM 3756 N N . PRO A 1 497 ? 25.782 -21.584 -24.717 1.00 41.29 492 PRO A N 1
ATOM 3757 C CA . PRO A 1 497 ? 26.526 -22.630 -25.433 1.00 41.91 492 PRO A CA 1
ATOM 3758 C C . PRO A 1 497 ? 26.071 -22.790 -26.901 1.00 42.38 492 PRO A C 1
ATOM 3759 O O . PRO A 1 497 ? 26.885 -23.203 -27.721 1.00 43.21 492 PRO A O 1
ATOM 3763 N N . ASN A 1 498 ? 24.820 -22.434 -27.233 1.00 42.07 493 ASN A N 1
ATOM 3764 C CA . ASN A 1 498 ? 24.300 -22.597 -28.604 1.00 41.97 493 ASN A CA 1
ATOM 3765 C C . ASN A 1 498 ? 24.412 -21.395 -29.548 1.00 42.04 493 ASN A C 1
ATOM 3766 O O . ASN A 1 498 ? 23.677 -21.311 -30.531 1.00 41.93 493 ASN A O 1
ATOM 3771 N N . GLY A 1 499 ? 25.330 -20.473 -29.262 1.00 42.09 494 GLY A N 1
ATOM 3772 C CA . GLY A 1 499 ? 25.589 -19.335 -30.156 1.00 41.38 494 GLY A CA 1
ATOM 3773 C C . GLY A 1 499 ? 24.631 -18.147 -30.071 1.00 41.49 494 GLY A C 1
ATOM 3774 O O . GLY A 1 499 ? 24.629 -17.287 -30.971 1.00 40.70 494 GLY A O 1
ATOM 3775 N N . LYS A 1 500 ? 23.823 -18.096 -29.002 1.00 41.51 495 LYS A N 1
ATOM 3776 C CA . LYS A 1 500 ? 22.835 -17.016 -28.797 1.00 42.12 495 LYS A CA 1
ATOM 3777 C C . LYS A 1 500 ? 23.279 -16.016 -27.746 1.00 41.86 495 LYS A C 1
ATOM 3778 O O . LYS A 1 500 ? 23.976 -16.373 -26.794 1.00 41.07 495 LYS A O 1
ATOM 3784 N N . ILE A 1 501 ? 22.841 -14.770 -27.905 1.00 42.48 496 ILE A N 1
ATOM 3785 C CA . ILE A 1 501 ? 22.982 -13.773 -26.835 1.00 43.04 496 ILE A CA 1
ATOM 3786 C C . ILE A 1 501 ? 22.243 -14.265 -25.587 1.00 43.09 496 ILE A C 1
ATOM 3787 O O . ILE A 1 501 ? 21.051 -14.561 -25.645 1.00 42.33 496 ILE A O 1
ATOM 3792 N N . ASP A 1 502 ? 22.980 -14.368 -24.482 1.00 43.63 497 ASP A N 1
ATOM 3793 C CA . ASP A 1 502 ? 22.458 -14.912 -23.228 1.00 44.22 497 ASP A CA 1
ATOM 3794 C C . ASP A 1 502 ? 21.610 -13.865 -22.518 1.00 44.49 497 ASP A C 1
ATOM 3795 O O . ASP A 1 502 ? 22.110 -13.127 -21.678 1.00 44.34 497 ASP A O 1
ATOM 3800 N N . ILE A 1 503 ? 20.329 -13.799 -22.859 1.00 45.20 498 ILE A N 1
ATOM 3801 C CA . ILE A 1 503 ? 19.479 -12.761 -22.310 1.00 46.35 498 ILE A CA 1
ATOM 3802 C C . ILE A 1 503 ? 19.225 -13.026 -20.843 1.00 47.31 498 ILE A C 1
ATOM 3803 O O . ILE A 1 503 ? 19.363 -12.134 -20.006 1.00 47.42 498 ILE A O 1
ATOM 3808 N N . LYS A 1 504 ? 18.943 -14.280 -20.529 1.00 48.28 499 LYS A N 1
ATOM 3809 C CA . LYS A 1 504 ? 18.683 -14.673 -19.155 1.00 49.06 499 LYS A CA 1
ATOM 3810 C C . LYS A 1 504 ? 19.812 -14.246 -18.236 1.00 49.13 499 LYS A C 1
ATOM 3811 O O . LYS A 1 504 ? 19.576 -13.618 -17.198 1.00 49.19 499 LYS A O 1
ATOM 3814 N N . THR A 1 505 ? 21.039 -14.565 -18.629 1.00 49.54 500 THR A N 1
ATOM 3815 C CA . THR A 1 505 ? 22.188 -14.143 -17.851 1.00 50.32 500 THR A CA 1
ATOM 3816 C C . THR A 1 505 ? 22.133 -12.617 -17.650 1.00 50.37 500 THR A C 1
ATOM 3817 O O . THR A 1 505 ? 22.162 -12.158 -16.524 1.00 50.38 500 THR A O 1
ATOM 3821 N N . LEU A 1 506 ? 21.968 -11.849 -18.720 1.00 50.61 501 LEU A N 1
ATOM 3822 C CA . LEU A 1 506 ? 21.956 -10.390 -18.604 1.00 51.23 501 LEU A CA 1
ATOM 3823 C C . LEU A 1 506 ? 20.868 -9.826 -17.678 1.00 52.21 501 LEU A C 1
ATOM 3824 O O . LEU A 1 506 ? 21.050 -8.782 -17.054 1.00 51.58 501 LEU A O 1
ATOM 3829 N N . ILE A 1 507 ? 19.751 -10.529 -17.574 1.00 53.89 502 ILE A N 1
ATOM 3830 C CA . ILE A 1 507 ? 18.677 -10.103 -16.693 1.00 55.96 502 ILE A CA 1
ATOM 3831 C C . ILE A 1 507 ? 18.983 -10.472 -15.240 1.00 57.20 502 ILE A C 1
ATOM 3832 O O . ILE A 1 507 ? 18.541 -9.779 -14.319 1.00 57.88 502 ILE A O 1
ATOM 3837 N N . ASN A 1 508 ? 19.753 -11.539 -15.039 1.00 58.27 503 ASN A N 1
ATOM 3838 C CA . ASN A 1 508 ? 20.179 -11.920 -13.697 1.00 59.75 503 ASN A CA 1
ATOM 3839 C C . ASN A 1 508 ? 21.282 -11.024 -13.169 1.00 60.41 503 ASN A C 1
ATOM 3840 O O . ASN A 1 508 ? 21.272 -10.652 -11.993 1.00 60.50 503 ASN A O 1
ATOM 3845 N N . GLU A 1 509 ? 22.241 -10.705 -14.036 1.00 61.08 504 GLU A N 1
ATOM 3846 C CA . GLU A 1 509 ? 23.377 -9.845 -13.701 1.00 62.25 504 GLU A CA 1
ATOM 3847 C C . GLU A 1 509 ? 22.899 -8.515 -13.069 1.00 62.58 504 GLU A C 1
ATOM 3848 O O . GLU A 1 509 ? 23.592 -7.937 -12.217 1.00 62.74 504 GLU A O 1
ATOM 3854 N N . VAL A 1 510 ? 21.708 -8.064 -13.477 1.00 62.74 505 VAL A N 1
ATOM 3855 C CA . VAL A 1 510 ? 21.043 -6.894 -12.899 1.00 62.85 505 VAL A CA 1
ATOM 3856 C C . VAL A 1 510 ? 19.849 -7.280 -12.010 1.00 63.25 505 VAL A C 1
ATOM 3857 O O . VAL A 1 510 ? 18.850 -6.555 -11.958 1.00 63.38 505 VAL A O 1
ATOM 3861 N N . ASN A 1 511 ? 19.960 -8.427 -11.332 1.00 63.45 506 ASN A N 1
ATOM 3862 C CA . ASN A 1 511 ? 18.936 -8.977 -10.410 1.00 63.38 506 ASN A CA 1
ATOM 3863 C C . ASN A 1 511 ? 17.502 -8.470 -10.608 1.00 63.00 506 ASN A C 1
ATOM 3864 O O . ASN A 1 511 ? 17.061 -8.242 -11.729 1.00 62.34 506 ASN A O 1
ATOM 3869 N N . SER B 1 2 ? 8.839 -70.746 15.073 1.00 46.45 -3 SER B N 1
ATOM 3870 C CA . SER B 1 2 ? 9.191 -70.112 13.767 1.00 46.50 -3 SER B CA 1
ATOM 3871 C C . SER B 1 2 ? 7.965 -69.468 13.101 1.00 46.07 -3 SER B C 1
ATOM 3872 O O . SER B 1 2 ? 6.820 -69.698 13.522 1.00 46.32 -3 SER B O 1
ATOM 3875 N N . LEU B 1 3 ? 8.220 -68.667 12.063 1.00 45.08 -2 LEU B N 1
ATOM 3876 C CA . LEU B 1 3 ? 7.194 -67.909 11.353 1.00 43.75 -2 LEU B CA 1
ATOM 3877 C C . LEU B 1 3 ? 6.343 -68.807 10.451 1.00 43.07 -2 LEU B C 1
ATOM 3878 O O . LEU B 1 3 ? 6.877 -69.547 9.630 1.00 43.48 -2 LEU B O 1
ATOM 3883 N N . LYS B 1 4 ? 5.023 -68.738 10.580 1.00 42.07 -1 LYS B N 1
ATOM 3884 C CA . LYS B 1 4 ? 4.144 -69.628 9.817 1.00 41.29 -1 LYS B CA 1
ATOM 3885 C C . LYS B 1 4 ? 3.536 -68.921 8.623 1.00 39.87 -1 LYS B C 1
ATOM 3886 O O . LYS B 1 4 ? 3.325 -69.532 7.590 1.00 39.74 -1 LYS B O 1
ATOM 3892 N N . ASP B 1 5 ? 3.243 -67.630 8.756 1.00 38.68 0 ASP B N 1
ATOM 3893 C CA . ASP B 1 5 ? 2.528 -66.886 7.698 1.00 37.48 0 ASP B CA 1
ATOM 3894 C C . ASP B 1 5 ? 2.835 -65.400 7.839 1.00 36.85 0 ASP B C 1
ATOM 3895 O O . ASP B 1 5 ? 2.678 -64.825 8.932 1.00 36.43 0 ASP B O 1
ATOM 3900 N N . MET B 1 6 ? 3.272 -64.771 6.751 1.00 35.97 1 MET B N 1
ATOM 3901 C CA . MET B 1 6 ? 3.637 -63.358 6.836 1.00 36.07 1 MET B CA 1
ATOM 3902 C C . MET B 1 6 ? 2.445 -62.450 7.239 1.00 35.44 1 MET B C 1
ATOM 3903 O O . MET B 1 6 ? 2.568 -61.615 8.140 1.00 35.39 1 MET B O 1
ATOM 3908 N N . ILE B 1 7 ? 1.300 -62.643 6.591 1.00 35.54 2 ILE B N 1
ATOM 3909 C CA . ILE B 1 7 ? 0.060 -61.944 6.921 1.00 35.58 2 ILE B CA 1
ATOM 3910 C C . ILE B 1 7 ? -0.386 -62.226 8.353 1.00 37.00 2 ILE B C 1
ATOM 3911 O O . ILE B 1 7 ? -0.641 -61.283 9.123 1.00 37.82 2 ILE B O 1
ATOM 3916 N N . ASP B 1 8 ? -0.449 -63.492 8.755 1.00 37.42 3 ASP B N 1
ATOM 3917 C CA . ASP B 1 8 ? -0.788 -63.784 10.156 1.00 38.27 3 ASP B CA 1
ATOM 3918 C C . ASP B 1 8 ? 0.035 -62.911 11.100 1.00 38.32 3 ASP B C 1
ATOM 3919 O O . ASP B 1 8 ? -0.494 -62.389 12.077 1.00 38.02 3 ASP B O 1
ATOM 3924 N N . SER B 1 9 ? 1.326 -62.740 10.791 1.00 38.45 4 SER B N 1
ATOM 3925 C CA . SER B 1 9 ? 2.234 -62.012 11.670 1.00 38.34 4 SER B CA 1
ATOM 3926 C C . SER B 1 9 ? 1.851 -60.554 11.811 1.00 38.32 4 SER B C 1
ATOM 3927 O O . SER B 1 9 ? 1.793 -60.044 12.933 1.00 38.36 4 SER B O 1
ATOM 3930 N N . ILE B 1 10 ? 1.574 -59.875 10.697 1.00 37.63 5 ILE B N 1
ATOM 3931 C CA . ILE B 1 10 ? 1.143 -58.478 10.805 1.00 37.35 5 ILE B CA 1
ATOM 3932 C C . ILE B 1 10 ? -0.252 -58.325 11.421 1.00 36.72 5 ILE B C 1
ATOM 3933 O O . ILE B 1 10 ? -0.463 -57.400 12.167 1.00 36.02 5 ILE B O 1
ATOM 3938 N N . GLU B 1 11 ? -1.159 -59.257 11.136 1.00 37.15 6 GLU B N 1
ATOM 3939 C CA . GLU B 1 11 ? -2.462 -59.383 11.829 1.00 38.47 6 GLU B CA 1
ATOM 3940 C C . GLU B 1 11 ? -2.318 -59.439 13.336 1.00 37.83 6 GLU B C 1
ATOM 3941 O O . GLU B 1 11 ? -3.018 -58.718 14.037 1.00 37.98 6 GLU B O 1
ATOM 3947 N N . GLN B 1 12 ? -1.422 -60.290 13.837 1.00 37.71 7 GLN B N 1
ATOM 3948 C CA . GLN B 1 12 ? -1.235 -60.420 15.280 1.00 38.01 7 GLN B CA 1
ATOM 3949 C C . GLN B 1 12 ? -0.739 -59.080 15.841 1.00 37.35 7 GLN B C 1
ATOM 3950 O O . GLN B 1 12 ? -1.235 -58.610 16.892 1.00 37.04 7 GLN B O 1
ATOM 3956 N N . PHE B 1 13 ? 0.201 -58.445 15.133 1.00 36.03 8 PHE B N 1
ATOM 3957 C CA . PHE B 1 13 ? 0.706 -57.145 15.560 1.00 35.60 8 PHE B CA 1
ATOM 3958 C C . PHE B 1 13 ? -0.359 -56.045 15.540 1.00 35.96 8 PHE B C 1
ATOM 3959 O O . PHE B 1 13 ? -0.279 -55.080 16.312 1.00 35.42 8 PHE B O 1
ATOM 3967 N N . ALA B 1 14 ? -1.347 -56.197 14.664 1.00 36.78 9 ALA B N 1
ATOM 3968 C CA . ALA B 1 14 ? -2.467 -55.253 14.617 1.00 38.08 9 ALA B CA 1
ATOM 3969 C C . ALA B 1 14 ? -3.250 -55.335 15.912 1.00 38.79 9 ALA B C 1
ATOM 3970 O O . ALA B 1 14 ? -3.882 -54.366 16.293 1.00 39.81 9 ALA B O 1
ATOM 3972 N N . GLN B 1 15 ? -3.222 -56.493 16.567 1.00 39.61 10 GLN B N 1
ATOM 3973 C CA . GLN B 1 15 ? -3.920 -56.665 17.841 1.00 40.51 10 GLN B CA 1
ATOM 3974 C C . GLN B 1 15 ? -3.022 -56.295 19.008 1.00 39.85 10 GLN B C 1
ATOM 3975 O O . GLN B 1 15 ? -3.429 -55.596 19.919 1.00 40.93 10 GLN B O 1
ATOM 3981 N N . THR B 1 16 ? -1.799 -56.762 18.939 1.00 38.32 11 THR B N 1
ATOM 3982 C CA . THR B 1 16 ? -0.859 -56.726 20.024 1.00 37.91 11 THR B CA 1
ATOM 3983 C C . THR B 1 16 ? -0.220 -55.338 20.201 1.00 36.32 11 THR B C 1
ATOM 3984 O O . THR B 1 16 ? 0.096 -54.917 21.302 1.00 35.96 11 THR B O 1
ATOM 3988 N N . GLN B 1 17 ? -0.018 -54.635 19.101 1.00 34.81 12 GLN B N 1
ATOM 3989 C CA . GLN B 1 17 ? 0.654 -53.362 19.158 1.00 33.39 12 GLN B CA 1
ATOM 3990 C C . GLN B 1 17 ? 0.032 -52.441 18.111 1.00 32.69 12 GLN B C 1
ATOM 3991 O O . GLN B 1 17 ? 0.725 -51.868 17.277 1.00 33.37 12 GLN B O 1
ATOM 3997 N N . ALA B 1 18 ? -1.285 -52.305 18.197 1.00 31.46 13 ALA B N 1
ATOM 3998 C CA . ALA B 1 18 ? -2.117 -51.500 17.283 1.00 31.89 13 ALA B CA 1
ATOM 3999 C C . ALA B 1 18 ? -1.593 -50.117 16.902 1.00 31.79 13 ALA B C 1
ATOM 4000 O O . ALA B 1 18 ? -1.779 -49.707 15.754 1.00 32.36 13 ALA B O 1
ATOM 4002 N N . ASP B 1 19 ? -0.977 -49.416 17.856 1.00 31.18 14 ASP B N 1
ATOM 4003 C CA . ASP B 1 19 ? -0.622 -47.995 17.726 1.00 31.41 14 ASP B CA 1
ATOM 4004 C C . ASP B 1 19 ? 0.894 -47.794 17.547 1.00 30.16 14 ASP B C 1
ATOM 4005 O O . ASP B 1 19 ? 1.403 -46.661 17.472 1.00 28.89 14 ASP B O 1
ATOM 4010 N N . PHE B 1 20 ? 1.618 -48.901 17.514 1.00 29.31 15 PHE B N 1
ATOM 4011 C CA . PHE B 1 20 ? 3.033 -48.846 17.196 1.00 28.15 15 PHE B CA 1
ATOM 4012 C C . PHE B 1 20 ? 3.168 -48.615 15.675 1.00 27.75 15 PHE B C 1
ATOM 4013 O O . PHE B 1 20 ? 2.469 -49.227 14.882 1.00 27.49 15 PHE B O 1
ATOM 4021 N N . PRO B 1 21 ? 4.055 -47.701 15.279 1.00 28.07 16 PRO B N 1
ATOM 4022 C CA . PRO B 1 21 ? 4.180 -47.328 13.876 1.00 27.44 16 PRO B CA 1
ATOM 4023 C C . PRO B 1 21 ? 4.888 -48.389 13.064 1.00 26.62 16 PRO B C 1
ATOM 4024 O O . PRO B 1 21 ? 5.896 -48.908 13.506 1.00 26.13 16 PRO B O 1
ATOM 4028 N N . VAL B 1 22 ? 4.329 -48.718 11.897 1.00 26.61 17 VAL B N 1
ATOM 4029 C CA . VAL B 1 22 ? 4.924 -49.655 10.954 1.00 26.45 17 VAL B CA 1
ATOM 4030 C C . VAL B 1 22 ? 5.613 -48.862 9.877 1.00 27.53 17 VAL B C 1
ATOM 4031 O O . VAL B 1 22 ? 6.534 -49.344 9.228 1.00 27.38 17 VAL B O 1
ATOM 4035 N N . TYR B 1 23 ? 5.188 -47.620 9.700 1.00 29.08 18 TYR B N 1
ATOM 4036 C CA . TYR B 1 23 ? 5.727 -46.818 8.610 1.00 30.38 18 TYR B CA 1
ATOM 4037 C C . TYR B 1 23 ? 5.892 -45.372 9.026 1.00 30.97 18 TYR B C 1
ATOM 4038 O O . TYR B 1 23 ? 5.036 -44.799 9.715 1.00 31.42 18 TYR B O 1
ATOM 4047 N N . ASP B 1 24 ? 7.010 -44.797 8.615 1.00 32.03 19 ASP B N 1
ATOM 4048 C CA . ASP B 1 24 ? 7.403 -43.451 8.991 1.00 33.44 19 ASP B CA 1
ATOM 4049 C C . ASP B 1 24 ? 8.130 -42.811 7.813 1.00 34.21 19 ASP B C 1
ATOM 4050 O O . ASP B 1 24 ? 9.232 -43.216 7.453 1.00 33.99 19 ASP B O 1
ATOM 4055 N N . CYS B 1 25 ? 7.490 -41.827 7.194 1.00 35.73 20 CYS B N 1
ATOM 4056 C CA . CYS B 1 25 ? 8.155 -41.016 6.185 1.00 37.86 20 CYS B CA 1
ATOM 4057 C C . CYS B 1 25 ? 8.356 -39.609 6.766 1.00 38.32 20 CYS B C 1
ATOM 4058 O O . CYS B 1 25 ? 7.400 -38.825 6.854 1.00 38.73 20 CYS B O 1
ATOM 4061 N N . LEU B 1 26 ? 9.582 -39.335 7.218 1.00 39.00 21 LEU B N 1
ATOM 4062 C CA . LEU B 1 26 ? 9.948 -38.087 7.933 1.00 40.16 21 LEU B CA 1
ATOM 4063 C C . LEU B 1 26 ? 8.856 -37.523 8.853 1.00 40.22 21 LEU B C 1
ATOM 4064 O O . LEU B 1 26 ? 8.439 -36.358 8.703 1.00 40.24 21 LEU B O 1
ATOM 4069 N N . GLY B 1 27 ? 8.383 -38.350 9.787 1.00 40.47 22 GLY B N 1
ATOM 4070 C CA . GLY B 1 27 ? 7.406 -37.901 10.790 1.00 39.56 22 GLY B CA 1
ATOM 4071 C C . GLY B 1 27 ? 5.949 -38.147 10.457 1.00 38.92 22 GLY B C 1
ATOM 4072 O O . GLY B 1 27 ? 5.109 -38.093 11.349 1.00 39.77 22 GLY B O 1
ATOM 4073 N N . GLU B 1 28 ? 5.645 -38.417 9.192 1.00 38.24 23 GLU B N 1
ATOM 4074 C CA . GLU B 1 28 ? 4.294 -38.864 8.778 1.00 38.07 23 GLU B CA 1
ATOM 4075 C C . GLU B 1 28 ? 4.176 -40.406 8.968 1.00 36.34 23 GLU B C 1
ATOM 4076 O O . GLU B 1 28 ? 4.834 -41.202 8.272 1.00 35.41 23 GLU B O 1
ATOM 4082 N N . ARG B 1 29 ? 3.353 -40.830 9.923 1.00 34.85 24 ARG B N 1
ATOM 4083 C CA . ARG B 1 29 ? 3.407 -42.236 10.362 1.00 33.52 24 ARG B CA 1
ATOM 4084 C C . ARG B 1 29 ? 2.143 -43.033 10.111 1.00 32.17 24 ARG B C 1
ATOM 4085 O O . ARG B 1 29 ? 1.066 -42.478 10.060 1.00 31.47 24 ARG B O 1
ATOM 4093 N N . ARG B 1 30 ? 2.285 -44.346 9.940 1.00 30.86 25 ARG B N 1
ATOM 4094 C CA . ARG B 1 30 ? 1.127 -45.206 9.991 1.00 30.03 25 ARG B CA 1
ATOM 4095 C C . ARG B 1 30 ? 1.374 -46.342 10.982 1.00 29.56 25 ARG B C 1
ATOM 4096 O O . ARG B 1 30 ? 2.505 -46.784 11.189 1.00 28.82 25 ARG B O 1
ATOM 4104 N N . THR B 1 31 ? 0.306 -46.822 11.596 1.00 29.39 26 THR B N 1
ATOM 4105 C CA . THR B 1 31 ? 0.431 -47.836 12.649 1.00 29.35 26 THR B CA 1
ATOM 4106 C C . THR B 1 31 ? 0.058 -49.261 12.194 1.00 28.90 26 THR B C 1
ATOM 4107 O O . THR B 1 31 ? -0.628 -49.436 11.175 1.00 29.92 26 THR B O 1
ATOM 4111 N N . TYR B 1 32 ? 0.443 -50.285 12.952 1.00 28.30 27 TYR B N 1
ATOM 4112 C CA . TYR B 1 32 ? -0.017 -51.647 12.607 1.00 27.92 27 TYR B CA 1
ATOM 4113 C C . TYR B 1 32 ? -1.526 -51.780 12.567 1.00 27.65 27 TYR B C 1
ATOM 4114 O O . TYR B 1 32 ? -2.068 -52.548 11.805 1.00 28.03 27 TYR B O 1
ATOM 4123 N N . GLY B 1 33 ? -2.217 -51.016 13.406 1.00 28.79 28 GLY B N 1
ATOM 4124 C CA . GLY B 1 33 ? -3.673 -51.043 13.429 1.00 27.78 28 GLY B CA 1
ATOM 4125 C C . GLY B 1 33 ? -4.213 -50.441 12.164 1.00 27.90 28 GLY B C 1
ATOM 4126 O O . GLY B 1 33 ? -5.200 -50.939 11.622 1.00 27.75 28 GLY B O 1
ATOM 4127 N N . GLN B 1 34 ? -3.565 -49.376 11.691 1.00 28.52 29 GLN B N 1
ATOM 4128 C CA . GLN B 1 34 ? -3.970 -48.711 10.423 1.00 29.40 29 GLN B CA 1
ATOM 4129 C C . GLN B 1 34 ? -3.663 -49.580 9.204 1.00 29.70 29 GLN B C 1
ATOM 4130 O O . GLN B 1 34 ? -4.513 -49.735 8.306 1.00 29.52 29 GLN B O 1
ATOM 4136 N N . LEU B 1 35 ? -2.478 -50.201 9.212 1.00 29.83 30 LEU B N 1
ATOM 4137 C CA . LEU B 1 35 ? -2.121 -51.126 8.141 1.00 30.19 30 LEU B CA 1
ATOM 4138 C C . LEU B 1 35 ? -3.159 -52.228 7.978 1.00 30.45 30 LEU B C 1
ATOM 4139 O O . LEU B 1 35 ? -3.596 -52.493 6.862 1.00 30.47 30 LEU B O 1
ATOM 4144 N N . LYS B 1 36 ? -3.588 -52.851 9.074 1.00 31.64 31 LYS B N 1
ATOM 4145 C CA . LYS B 1 36 ? -4.610 -53.900 8.951 1.00 32.43 31 LYS B CA 1
ATOM 4146 C C . LYS B 1 36 ? -5.924 -53.347 8.389 1.00 33.26 31 LYS B C 1
ATOM 4147 O O . LYS B 1 36 ? -6.479 -53.945 7.477 1.00 33.68 31 LYS B O 1
ATOM 4153 N N . ARG B 1 37 ? -6.412 -52.210 8.902 1.00 33.39 32 ARG B N 1
ATOM 4154 C CA . ARG B 1 37 ? -7.681 -51.655 8.389 1.00 33.96 32 ARG B CA 1
ATOM 4155 C C . ARG B 1 37 ? -7.600 -51.294 6.898 1.00 33.04 32 ARG B C 1
ATOM 4156 O O . ARG B 1 37 ? -8.442 -51.712 6.092 1.00 32.09 32 ARG B O 1
ATOM 4164 N N . ASP B 1 38 ? -6.549 -50.555 6.552 1.00 32.64 33 ASP B N 1
ATOM 4165 C CA . ASP B 1 38 ? -6.299 -50.129 5.188 1.00 31.63 33 ASP B CA 1
ATOM 4166 C C . ASP B 1 38 ? -6.219 -51.320 4.204 1.00 31.18 33 ASP B C 1
ATOM 4167 O O . ASP B 1 38 ? -6.974 -51.390 3.218 1.00 30.91 33 ASP B O 1
ATOM 4172 N N . SER B 1 39 ? -5.345 -52.276 4.513 1.00 30.54 34 SER B N 1
ATOM 4173 C CA . SER B 1 39 ? -5.118 -53.443 3.649 1.00 29.99 34 SER B CA 1
ATOM 4174 C C . SER B 1 39 ? -6.362 -54.309 3.530 1.00 30.46 34 SER B C 1
ATOM 4175 O O . SER B 1 39 ? -6.673 -54.849 2.473 1.00 30.86 34 SER B O 1
ATOM 4178 N N . ASP B 1 40 ? -7.075 -54.450 4.632 1.00 31.01 35 ASP B N 1
ATOM 4179 C CA . ASP B 1 40 ? -8.341 -55.157 4.645 1.00 31.61 35 ASP B CA 1
ATOM 4180 C C . ASP B 1 40 ? -9.303 -54.481 3.677 1.00 31.42 35 ASP B C 1
ATOM 4181 O O . ASP B 1 40 ? -9.978 -55.126 2.889 1.00 30.81 35 ASP B O 1
ATOM 4186 N N . SER B 1 41 ? -9.338 -53.164 3.704 1.00 31.75 36 SER B N 1
ATOM 4187 C CA . SER B 1 41 ? -10.320 -52.486 2.890 1.00 32.97 36 SER B CA 1
ATOM 4188 C C . SER B 1 41 ? -9.894 -52.454 1.431 1.00 32.97 36 SER B C 1
ATOM 4189 O O . SER B 1 41 ? -10.730 -52.453 0.553 1.00 34.13 36 SER B O 1
ATOM 4192 N N . ILE B 1 42 ? -8.593 -52.457 1.167 1.00 32.96 37 ILE B N 1
ATOM 4193 C CA . ILE B 1 42 ? -8.168 -52.552 -0.213 1.00 32.42 37 ILE B CA 1
ATOM 4194 C C . ILE B 1 42 ? -8.399 -53.967 -0.724 1.00 32.34 37 ILE B C 1
ATOM 4195 O O . ILE B 1 42 ? -8.733 -54.165 -1.881 1.00 32.42 37 ILE B O 1
ATOM 4200 N N . ALA B 1 43 ? -8.243 -54.948 0.148 1.00 32.69 38 ALA B N 1
ATOM 4201 C CA . ALA B 1 43 ? -8.481 -56.336 -0.235 1.00 33.27 38 ALA B CA 1
ATOM 4202 C C . ALA B 1 43 ? -9.936 -56.570 -0.621 1.00 33.74 38 ALA B C 1
ATOM 4203 O O . ALA B 1 43 ? -10.219 -57.167 -1.649 1.00 33.92 38 ALA B O 1
ATOM 4205 N N . ALA B 1 44 ? -10.854 -56.104 0.217 1.00 35.35 39 ALA B N 1
ATOM 4206 C CA . ALA B 1 44 ? -12.291 -56.093 -0.115 1.00 36.76 39 ALA B CA 1
ATOM 4207 C C . ALA B 1 44 ? -12.539 -55.444 -1.478 1.00 37.24 39 ALA B C 1
ATOM 4208 O O . ALA B 1 44 ? -13.314 -55.967 -2.287 1.00 37.82 39 ALA B O 1
ATOM 4210 N N . PHE B 1 45 ? -11.861 -54.327 -1.736 1.00 37.95 40 PHE B N 1
ATOM 4211 C CA . PHE B 1 45 ? -11.987 -53.636 -3.024 1.00 38.76 40 PHE B CA 1
ATOM 4212 C C . PHE B 1 45 ? -11.509 -54.505 -4.204 1.00 39.19 40 PHE B C 1
ATOM 4213 O O . PHE B 1 45 ? -12.216 -54.630 -5.220 1.00 38.53 40 PHE B O 1
ATOM 4221 N N . ILE B 1 46 ? -10.341 -55.137 -4.044 1.00 39.81 41 ILE B N 1
ATOM 4222 C CA . ILE B 1 46 ? -9.781 -55.973 -5.100 1.00 40.78 41 ILE B CA 1
ATOM 4223 C C . ILE B 1 46 ? -10.668 -57.161 -5.408 1.00 41.38 41 ILE B C 1
ATOM 4224 O O . ILE B 1 46 ? -10.800 -57.552 -6.570 1.00 40.80 41 ILE B O 1
ATOM 4229 N N . ASP B 1 47 ? -11.277 -57.731 -4.368 1.00 42.56 42 ASP B N 1
ATOM 4230 C CA . ASP B 1 47 ? -12.137 -58.898 -4.543 1.00 43.16 42 ASP B CA 1
ATOM 4231 C C . ASP B 1 47 ? -13.371 -58.552 -5.355 1.00 43.22 42 ASP B C 1
ATOM 4232 O O . ASP B 1 47 ? -13.844 -59.382 -6.147 1.00 43.81 42 ASP B O 1
ATOM 4237 N N . SER B 1 48 ? -13.844 -57.317 -5.195 1.00 42.51 43 SER B N 1
ATOM 4238 C CA . SER B 1 48 ? -15.028 -56.813 -5.916 1.00 42.51 43 SER B CA 1
ATOM 4239 C C . SER B 1 48 ? -14.803 -56.599 -7.416 1.00 42.75 43 SER B C 1
ATOM 4240 O O . SER B 1 48 ? -15.746 -56.297 -8.173 1.00 43.36 43 SER B O 1
ATOM 4243 N N . LEU B 1 49 ? -13.562 -56.718 -7.856 1.00 42.21 44 LEU B 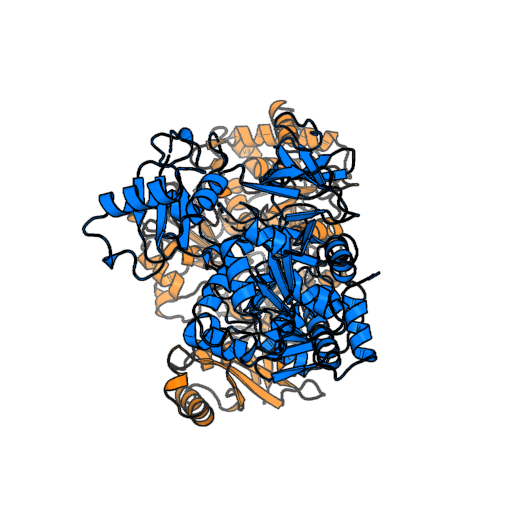N 1
ATOM 4244 C CA . LEU B 1 49 ? -13.266 -56.468 -9.258 1.00 41.98 44 LEU B CA 1
ATOM 4245 C C . LEU B 1 49 ? -13.388 -57.743 -10.073 1.00 41.94 44 LEU B C 1
ATOM 4246 O O . LEU B 1 49 ? -13.393 -57.686 -11.294 1.00 42.45 44 LEU B O 1
ATOM 4251 N N . ALA B 1 50 ? -13.470 -58.887 -9.390 1.00 42.01 45 ALA B N 1
ATOM 4252 C CA . ALA B 1 50 ? -13.637 -60.209 -10.023 1.00 42.06 45 ALA B CA 1
ATOM 4253 C C . ALA B 1 50 ? -12.580 -60.486 -11.093 1.00 42.03 45 ALA B C 1
ATOM 4254 O O . ALA B 1 50 ? -12.893 -60.687 -12.275 1.00 42.26 45 ALA B O 1
ATOM 4256 N N . LEU B 1 51 ? -11.325 -60.469 -10.662 1.00 41.59 46 LEU B N 1
ATOM 4257 C CA . LEU B 1 51 ? -10.190 -60.701 -11.547 1.00 40.80 46 LEU B CA 1
ATOM 4258 C C . LEU B 1 51 ? -9.936 -62.196 -11.531 1.00 40.54 46 LEU B C 1
ATOM 4259 O O . LEU B 1 51 ? -10.340 -62.880 -10.596 1.00 39.69 46 LEU B O 1
ATOM 4264 N N . LEU B 1 52 ? -9.238 -62.703 -12.535 1.00 40.45 47 LEU B N 1
ATOM 4265 C CA . LEU B 1 52 ? -8.827 -64.092 -12.500 1.00 40.98 47 LEU B CA 1
ATOM 4266 C C . LEU B 1 52 ? -8.202 -64.449 -11.148 1.00 41.03 47 LEU B C 1
ATOM 4267 O O . LEU B 1 52 ? -7.341 -63.719 -10.620 1.00 41.27 47 LEU B O 1
ATOM 4272 N N . ALA B 1 53 ? -8.660 -65.563 -10.578 1.00 40.66 48 ALA B N 1
ATOM 4273 C CA . ALA B 1 53 ? -8.136 -66.044 -9.298 1.00 40.21 48 ALA B CA 1
ATOM 4274 C C . ALA B 1 53 ? -6.633 -66.266 -9.411 1.00 39.46 48 ALA B C 1
ATOM 4275 O O . ALA B 1 53 ? -6.149 -66.741 -10.436 1.00 39.51 48 ALA B O 1
ATOM 4277 N N . LYS B 1 54 ? -5.901 -65.873 -8.370 1.00 39.06 49 LYS B N 1
ATOM 4278 C CA . LYS B 1 54 ? -4.447 -66.097 -8.286 1.00 37.61 49 LYS B CA 1
ATOM 4279 C C . LYS B 1 54 ? -3.642 -65.411 -9.404 1.00 36.07 49 LYS B C 1
ATOM 4280 O O . LYS B 1 54 ? -2.491 -65.759 -9.623 1.00 36.03 49 LYS B O 1
ATOM 4286 N N . SER B 1 55 ? -4.249 -64.475 -10.124 1.00 34.27 50 SER B N 1
ATOM 4287 C CA . SER B 1 55 ? -3.546 -63.731 -11.157 1.00 33.99 50 SER B CA 1
ATOM 4288 C C . SER B 1 55 ? -2.643 -62.622 -10.588 1.00 33.14 50 SER B C 1
ATOM 4289 O O . SER B 1 55 ? -2.989 -61.979 -9.617 1.00 33.04 50 SER B O 1
ATOM 4292 N N . PRO B 1 56 ? -1.501 -62.378 -11.241 1.00 32.37 51 PRO B N 1
ATOM 4293 C CA . PRO B 1 56 ? -0.537 -61.369 -10.799 1.00 31.02 51 PRO B CA 1
ATOM 4294 C C . PRO B 1 56 ? -0.991 -59.938 -11.103 1.00 30.10 51 PRO B C 1
ATOM 4295 O O . PRO B 1 56 ? -1.524 -59.673 -12.174 1.00 29.50 51 PRO B O 1
ATOM 4299 N N . VAL B 1 57 ? -0.723 -59.025 -10.177 1.00 28.87 52 VAL B N 1
ATOM 4300 C CA . VAL B 1 57 ? -1.131 -57.641 -10.310 1.00 28.12 52 VAL B CA 1
ATOM 4301 C C . VAL B 1 57 ? 0.115 -56.760 -10.260 1.00 27.14 52 VAL B C 1
ATOM 4302 O O . VAL B 1 57 ? 0.963 -56.948 -9.418 1.00 27.73 52 VAL B O 1
ATOM 4306 N N . LEU B 1 58 ? 0.226 -55.820 -11.185 1.00 26.36 53 LEU B N 1
ATOM 4307 C CA . LEU B 1 58 ? 1.342 -54.896 -11.236 1.00 25.87 53 LEU B CA 1
ATOM 4308 C C . LEU B 1 58 ? 1.134 -53.666 -10.335 1.00 25.86 53 LEU B C 1
ATOM 4309 O O . LEU B 1 58 ? 0.112 -52.982 -10.433 1.00 26.04 53 LEU B O 1
ATOM 4314 N N . VAL B 1 59 ? 2.101 -53.395 -9.458 1.00 25.49 54 VAL B N 1
ATOM 4315 C CA . VAL B 1 59 ? 2.017 -52.240 -8.573 1.00 24.31 54 VAL B CA 1
ATOM 4316 C C . VAL B 1 59 ? 3.111 -51.230 -8.868 1.00 24.62 54 VAL B C 1
ATOM 4317 O O . VAL B 1 59 ? 4.326 -51.460 -8.629 1.00 24.15 54 VAL B O 1
ATOM 4321 N N . PHE B 1 60 ? 2.673 -50.098 -9.416 1.00 24.52 55 PHE B N 1
ATOM 4322 C CA . PHE B 1 60 ? 3.597 -49.112 -9.926 1.00 24.41 55 PHE B CA 1
ATOM 4323 C C . PHE B 1 60 ? 3.724 -47.941 -8.953 1.00 24.98 55 PHE B C 1
ATOM 4324 O O . PHE B 1 60 ? 2.782 -47.208 -8.758 1.00 25.46 55 PHE B O 1
ATOM 4332 N N . GLY B 1 61 ? 4.897 -47.754 -8.361 1.00 26.12 56 GLY B N 1
ATOM 4333 C CA . GLY B 1 61 ? 5.079 -46.664 -7.420 1.00 27.17 56 GLY B CA 1
ATOM 4334 C C . GLY B 1 61 ? 6.480 -46.399 -6.905 1.00 27.68 56 GLY B C 1
ATOM 4335 O O . GLY B 1 61 ? 7.485 -46.817 -7.499 1.00 28.11 56 GLY B O 1
ATOM 4336 N N . ALA B 1 62 ? 6.545 -45.662 -5.805 1.00 27.30 57 ALA B N 1
ATOM 4337 C CA . ALA B 1 62 ? 7.819 -45.317 -5.228 1.00 28.13 57 ALA B CA 1
ATOM 4338 C C . ALA B 1 62 ? 7.880 -46.027 -3.880 1.00 28.83 57 ALA B C 1
ATOM 4339 O O . ALA B 1 62 ? 7.766 -47.266 -3.838 1.00 29.96 57 ALA B O 1
ATOM 4341 N N . GLN B 1 63 ? 8.013 -45.281 -2.787 1.00 28.50 58 GLN B N 1
ATOM 4342 C CA . GLN B 1 63 ? 8.176 -45.912 -1.490 1.00 29.31 58 GLN B CA 1
ATOM 4343 C C . GLN B 1 63 ? 7.140 -45.458 -0.456 1.00 29.24 58 GLN B C 1
ATOM 4344 O O . GLN B 1 63 ? 7.362 -45.537 0.751 1.00 29.42 58 GLN B O 1
ATOM 4350 N N . THR B 1 64 ? 5.980 -45.026 -0.937 1.00 28.91 59 THR B N 1
ATOM 4351 C CA . THR B 1 64 ? 4.956 -44.540 -0.026 1.00 29.31 59 THR B CA 1
ATOM 4352 C C . THR B 1 64 ? 4.236 -45.659 0.695 1.00 29.91 59 THR B C 1
ATOM 4353 O O . THR B 1 64 ? 4.322 -46.821 0.306 1.00 30.40 59 THR B O 1
ATOM 4357 N N . TYR B 1 65 ? 3.529 -45.279 1.754 1.00 30.05 60 TYR B N 1
ATOM 4358 C CA . TYR B 1 65 ? 2.766 -46.202 2.577 1.00 30.37 60 TYR B CA 1
ATOM 4359 C C . TYR B 1 65 ? 1.822 -47.046 1.723 1.00 29.86 60 TYR B C 1
ATOM 4360 O O . TYR B 1 65 ? 1.649 -48.241 1.945 1.00 28.74 60 TYR B O 1
ATOM 4369 N N . ASP B 1 66 ? 1.223 -46.397 0.737 1.00 29.58 61 ASP B N 1
ATOM 4370 C CA . ASP B 1 66 ? 0.224 -47.043 -0.047 1.00 30.03 61 ASP B CA 1
ATOM 4371 C C . ASP B 1 66 ? 0.777 -48.233 -0.817 1.00 29.32 61 ASP B C 1
ATOM 4372 O O . ASP B 1 66 ? 0.010 -49.105 -1.177 1.00 29.78 61 ASP B O 1
ATOM 4377 N N . MET B 1 67 ? 2.093 -48.257 -1.061 1.00 28.39 62 MET B N 1
ATOM 4378 C CA . MET B 1 67 ? 2.743 -49.344 -1.760 1.00 27.76 62 MET B CA 1
ATOM 4379 C C . MET B 1 67 ? 2.691 -50.563 -0.887 1.00 28.14 62 MET B C 1
ATOM 4380 O O . MET B 1 67 ? 2.337 -51.646 -1.348 1.00 28.79 62 MET B O 1
ATOM 4385 N N . LEU B 1 68 ? 3.038 -50.378 0.387 1.00 27.95 63 LEU B N 1
ATOM 4386 C CA . LEU B 1 68 ? 3.012 -51.447 1.379 1.00 27.42 63 LEU B CA 1
ATOM 4387 C C . LEU B 1 68 ? 1.602 -51.914 1.662 1.00 27.54 63 LEU B C 1
ATOM 4388 O O . LEU B 1 68 ? 1.339 -53.104 1.734 1.00 28.57 63 LEU B O 1
ATOM 4393 N N . ALA B 1 69 ? 0.680 -50.984 1.841 1.00 27.21 64 ALA B N 1
ATOM 4394 C CA . ALA B 1 69 ? -0.687 -51.363 2.141 1.00 26.67 64 ALA B CA 1
ATOM 4395 C C . ALA B 1 69 ? -1.302 -52.067 0.942 1.00 26.53 64 ALA B C 1
ATOM 4396 O O . ALA B 1 69 ? -2.106 -52.979 1.114 1.00 25.88 64 ALA B O 1
ATOM 4398 N N . THR B 1 70 ? -0.923 -51.658 -0.275 1.00 26.79 65 THR B N 1
ATOM 4399 C CA . THR B 1 70 ? -1.437 -52.333 -1.479 1.00 27.20 65 THR B CA 1
ATOM 4400 C C . THR B 1 70 ? -0.850 -53.730 -1.585 1.00 27.56 65 THR B C 1
ATOM 4401 O O . THR B 1 70 ? -1.575 -54.677 -1.919 1.00 28.49 65 THR B O 1
ATOM 4405 N N . PHE B 1 71 ? 0.432 -53.875 -1.241 1.00 26.81 66 PHE B N 1
ATOM 4406 C CA . PHE B 1 71 ? 1.049 -55.192 -1.288 1.00 26.55 66 PHE B CA 1
ATOM 4407 C C . PHE B 1 71 ? 0.297 -56.154 -0.386 1.00 26.49 66 PHE B C 1
ATOM 4408 O O . PHE B 1 71 ? -0.082 -57.245 -0.814 1.00 25.70 66 PHE B O 1
ATOM 4416 N N . VAL B 1 72 ? 0.066 -55.728 0.860 1.00 26.68 67 VAL B N 1
ATOM 4417 C CA . VAL B 1 72 ? -0.493 -56.610 1.884 1.00 25.96 67 VAL B CA 1
ATOM 4418 C C . VAL B 1 72 ? -1.899 -56.992 1.475 1.00 26.28 67 VAL B C 1
ATOM 4419 O O . VAL B 1 72 ? -2.316 -58.121 1.654 1.00 27.26 67 VAL B O 1
ATOM 4423 N N . ALA B 1 73 ? -2.612 -56.047 0.879 1.00 26.42 68 ALA B N 1
ATOM 4424 C CA . ALA B 1 73 ? -3.977 -56.290 0.428 1.00 26.12 68 ALA B CA 1
ATOM 4425 C C . ALA B 1 73 ? -4.033 -57.301 -0.716 1.00 25.81 68 ALA B C 1
ATOM 4426 O O . ALA B 1 73 ? -4.989 -58.062 -0.812 1.00 26.53 68 ALA B O 1
ATOM 4428 N N . LEU B 1 74 ? -3.058 -57.262 -1.617 1.00 24.94 69 LEU B N 1
ATOM 4429 C CA . LEU B 1 74 ? -2.955 -58.288 -2.668 1.00 24.34 69 LEU B CA 1
ATOM 4430 C C . LEU B 1 74 ? -2.686 -59.689 -2.092 1.00 24.70 69 LEU B C 1
ATOM 4431 O O . LEU B 1 74 ? -3.368 -60.665 -2.437 1.00 23.91 69 LEU B O 1
ATOM 4436 N N . THR B 1 75 ? -1.719 -59.769 -1.187 1.00 24.80 70 THR B N 1
ATOM 4437 C CA . THR B 1 75 ? -1.403 -61.031 -0.521 1.00 26.41 70 THR B CA 1
ATOM 4438 C C . THR B 1 75 ? -2.702 -61.643 0.094 1.00 27.64 70 THR B C 1
ATOM 4439 O O . THR B 1 75 ? -3.047 -62.818 -0.169 1.00 27.27 70 THR B O 1
ATOM 4443 N N . LYS B 1 76 ? -3.415 -60.815 0.878 1.00 27.41 71 LYS B N 1
ATOM 4444 C CA . LYS B 1 76 ? -4.619 -61.195 1.598 1.00 28.24 71 LYS B CA 1
ATOM 4445 C C . LYS B 1 76 ? -5.659 -61.780 0.649 1.00 28.62 71 LYS B C 1
ATOM 4446 O O . LYS B 1 76 ? -6.265 -62.815 0.946 1.00 28.92 71 LYS B O 1
ATOM 4452 N N . SER B 1 77 ? -5.822 -61.135 -0.498 1.00 28.12 72 SER B N 1
ATOM 4453 C CA . SER B 1 77 ? -6.796 -61.557 -1.485 1.00 28.48 72 SER B CA 1
ATOM 4454 C C . SER B 1 77 ? -6.298 -62.542 -2.514 1.00 28.89 72 SER B C 1
ATOM 4455 O O . SER B 1 77 ? -6.955 -62.691 -3.542 1.00 30.47 72 SER B O 1
ATOM 4458 N N . GLY B 1 78 ? -5.132 -63.161 -2.303 1.00 29.04 73 GLY B N 1
ATOM 4459 C CA . GLY B 1 78 ? -4.666 -64.234 -3.189 1.00 28.02 73 GLY B CA 1
ATOM 4460 C C . GLY B 1 78 ? -3.942 -63.820 -4.454 1.00 28.54 73 GLY B C 1
ATOM 4461 O O . GLY B 1 78 ? -3.726 -64.652 -5.321 1.00 28.84 73 GLY B O 1
ATOM 4462 N N . HIS B 1 79 ? -3.519 -62.563 -4.549 1.00 28.10 74 HIS B N 1
ATOM 4463 C CA . HIS B 1 79 ? -2.724 -62.103 -5.710 1.00 28.45 74 HIS B CA 1
ATOM 4464 C C . HIS B 1 79 ? -1.257 -61.784 -5.406 1.00 27.62 74 HIS B C 1
ATOM 4465 O O . HIS B 1 79 ? -0.931 -61.082 -4.431 1.00 27.03 74 HIS B O 1
ATOM 4472 N N . ALA B 1 80 ? -0.384 -62.319 -6.246 1.00 26.57 75 ALA B N 1
ATOM 4473 C CA . ALA B 1 80 ? 1.011 -61.925 -6.268 1.00 26.52 75 ALA B CA 1
ATOM 4474 C C . ALA B 1 80 ? 1.112 -60.483 -6.776 1.00 25.92 75 ALA B C 1
ATOM 4475 O O . ALA B 1 80 ? 0.407 -60.102 -7.731 1.00 25.75 75 ALA B O 1
ATOM 4477 N N . TYR B 1 81 ? 1.997 -59.693 -6.178 1.00 25.05 76 TYR B N 1
ATOM 4478 C CA . TYR B 1 81 ? 2.283 -58.370 -6.761 1.00 24.28 76 TYR B CA 1
ATOM 4479 C C . TYR B 1 81 ? 3.612 -58.326 -7.509 1.00 24.02 76 TYR B C 1
ATOM 4480 O O . TYR B 1 81 ? 4.584 -58.966 -7.091 1.00 23.88 76 TYR B O 1
ATOM 4489 N N . ILE B 1 82 ? 3.618 -57.568 -8.607 1.00 23.59 77 ILE B N 1
ATOM 4490 C CA . ILE B 1 82 ? 4.800 -57.207 -9.374 1.00 23.32 77 ILE B CA 1
ATOM 4491 C C . ILE B 1 82 ? 5.173 -55.751 -9.075 1.00 23.84 77 ILE B C 1
ATOM 4492 O O . ILE B 1 82 ? 4.558 -54.809 -9.593 1.00 24.57 77 ILE B O 1
ATOM 4497 N N . PRO B 1 83 ? 6.172 -55.538 -8.229 1.00 23.79 78 PRO B N 1
ATOM 4498 C CA . PRO B 1 83 ? 6.411 -54.134 -7.933 1.00 23.81 78 PRO B CA 1
ATOM 4499 C C . PRO B 1 83 ? 7.274 -53.500 -9.041 1.00 24.59 78 PRO B C 1
ATOM 4500 O O . PRO B 1 83 ? 8.331 -54.051 -9.405 1.00 25.26 78 PRO B O 1
ATOM 4504 N N . VAL B 1 84 ? 6.826 -52.368 -9.571 1.00 24.54 79 VAL B N 1
ATOM 4505 C CA . VAL B 1 84 ? 7.560 -51.607 -10.594 1.00 25.19 79 VAL B CA 1
ATOM 4506 C C . VAL B 1 84 ? 7.813 -50.180 -10.067 1.00 25.77 79 VAL B C 1
ATOM 4507 O O . VAL B 1 84 ? 6.909 -49.494 -9.623 1.00 26.42 79 VAL B O 1
ATOM 4511 N N . ASP B 1 85 ? 9.047 -49.748 -10.111 1.00 27.34 80 ASP B N 1
ATOM 4512 C CA . ASP B 1 85 ? 9.444 -48.457 -9.587 1.00 29.82 80 ASP B CA 1
ATOM 4513 C C . ASP B 1 85 ? 9.270 -47.332 -10.589 1.00 30.74 80 ASP B C 1
ATOM 4514 O O . ASP B 1 85 ? 9.416 -47.500 -11.803 1.00 31.79 80 ASP B O 1
ATOM 4519 N N . VAL B 1 86 ? 9.028 -46.155 -10.047 1.00 31.90 81 VAL B N 1
ATOM 4520 C CA . VAL B 1 86 ? 8.696 -44.983 -10.831 1.00 32.94 81 VAL B CA 1
ATOM 4521 C C . VAL B 1 86 ? 9.867 -44.518 -11.739 1.00 33.91 81 VAL B C 1
ATOM 4522 O O . VAL B 1 86 ? 9.646 -43.828 -12.744 1.00 33.93 81 VAL B O 1
ATOM 4526 N N . HIS B 1 87 ? 11.087 -44.930 -11.396 1.00 34.43 82 HIS B N 1
ATOM 4527 C CA . HIS B 1 87 ? 12.290 -44.615 -12.165 1.00 36.03 82 HIS B CA 1
ATOM 4528 C C . HIS B 1 87 ? 12.581 -45.584 -13.306 1.00 34.58 82 HIS B C 1
ATOM 4529 O O . HIS B 1 87 ? 13.550 -45.430 -14.016 1.00 33.59 82 HIS B O 1
ATOM 4536 N N . SER B 1 88 ? 11.741 -46.591 -13.466 1.00 33.51 83 SER B N 1
ATOM 4537 C CA . SER B 1 88 ? 11.889 -47.524 -14.581 1.00 32.01 83 SER B CA 1
ATOM 4538 C C . SER B 1 88 ? 11.680 -46.823 -15.920 1.00 29.65 83 SER B C 1
ATOM 4539 O O . SER B 1 88 ? 10.835 -45.951 -16.038 1.00 29.06 83 SER B O 1
ATOM 4542 N N . ALA B 1 89 ? 12.460 -47.218 -16.922 1.00 28.47 84 ALA B N 1
ATOM 4543 C CA . ALA B 1 89 ? 12.275 -46.742 -18.309 1.00 27.18 84 ALA B CA 1
ATOM 4544 C C . ALA B 1 89 ? 10.896 -47.180 -18.786 1.00 26.84 84 ALA B C 1
ATOM 4545 O O . ALA B 1 89 ? 10.481 -48.316 -18.525 1.00 27.37 84 ALA B O 1
ATOM 4547 N N . PRO B 1 90 ? 10.173 -46.296 -19.473 1.00 26.38 85 PRO B N 1
ATOM 4548 C CA . PRO B 1 90 ? 8.893 -46.730 -20.052 1.00 26.46 85 PRO B CA 1
ATOM 4549 C C . PRO B 1 90 ? 8.965 -48.027 -20.887 1.00 26.65 85 PRO B C 1
ATOM 4550 O O . PRO B 1 90 ? 8.004 -48.813 -20.872 1.00 26.46 85 PRO B O 1
ATOM 4554 N N . GLU B 1 91 ? 10.090 -48.294 -21.560 1.00 27.29 86 GLU B N 1
ATOM 4555 C CA . GLU B 1 91 ? 10.194 -49.546 -22.378 1.00 27.83 86 GLU B CA 1
ATOM 4556 C C . GLU B 1 91 ? 10.234 -50.824 -21.519 1.00 26.99 86 GLU B C 1
ATOM 4557 O O . GLU B 1 91 ? 9.671 -51.871 -21.893 1.00 27.19 86 GLU B O 1
ATOM 4563 N N . ARG B 1 92 ? 10.882 -50.710 -20.368 1.00 26.11 87 ARG B N 1
ATOM 4564 C CA . ARG B 1 92 ? 10.910 -51.740 -19.339 1.00 26.29 87 ARG B CA 1
ATOM 4565 C C . ARG B 1 92 ? 9.489 -52.107 -18.842 1.00 26.40 87 ARG B C 1
ATOM 4566 O O . ARG B 1 92 ? 9.102 -53.275 -18.813 1.00 26.99 87 ARG B O 1
ATOM 4574 N N . ILE B 1 93 ? 8.698 -51.095 -18.522 1.00 26.54 88 ILE B N 1
ATOM 4575 C CA . ILE B 1 93 ? 7.352 -51.288 -18.017 1.00 26.82 88 ILE B CA 1
ATOM 4576 C C . ILE B 1 93 ? 6.524 -52.049 -19.050 1.00 27.43 88 ILE B C 1
ATOM 4577 O O . ILE B 1 93 ? 5.874 -53.052 -18.706 1.00 27.34 88 ILE B O 1
ATOM 4582 N N . LEU B 1 94 ? 6.555 -51.584 -20.301 1.00 27.57 89 LEU B N 1
ATOM 4583 C CA . LEU B 1 94 ? 5.868 -52.279 -21.397 1.00 28.98 89 LEU B CA 1
ATOM 4584 C C . LEU B 1 94 ? 6.293 -53.722 -21.433 1.00 29.15 89 LEU B C 1
ATOM 4585 O O . LEU B 1 94 ? 5.447 -54.599 -21.464 1.00 30.38 89 LEU B O 1
ATOM 4590 N N . ALA B 1 95 ? 7.600 -53.970 -21.396 1.00 28.78 90 ALA B N 1
ATOM 4591 C CA . ALA B 1 95 ? 8.099 -55.337 -21.487 1.00 28.68 90 ALA B CA 1
ATOM 4592 C C . ALA B 1 95 ? 7.553 -56.147 -20.358 1.00 28.73 90 ALA B C 1
ATOM 4593 O O . ALA B 1 95 ? 7.008 -57.240 -20.583 1.00 29.10 90 ALA B O 1
ATOM 4595 N N . ILE B 1 96 ? 7.704 -55.612 -19.138 1.00 28.48 91 ILE B N 1
ATOM 4596 C CA . ILE B 1 96 ? 7.189 -56.289 -17.961 1.00 28.11 91 ILE B CA 1
ATOM 4597 C C . ILE B 1 96 ? 5.697 -56.600 -18.130 1.00 29.12 91 ILE B C 1
ATOM 4598 O O . ILE B 1 96 ? 5.270 -57.699 -17.835 1.00 28.57 91 ILE B O 1
ATOM 4603 N N . ILE B 1 97 ? 4.916 -55.654 -18.640 1.00 29.88 92 ILE B N 1
ATOM 4604 C CA . ILE B 1 97 ? 3.531 -55.953 -18.892 1.00 31.50 92 ILE B CA 1
ATOM 4605 C C . ILE B 1 97 ? 3.370 -57.042 -19.978 1.00 32.78 92 ILE B C 1
ATOM 4606 O O . ILE B 1 97 ? 2.540 -57.927 -19.830 1.00 33.35 92 ILE B O 1
ATOM 4611 N N . GLU B 1 98 ? 4.139 -56.972 -21.057 1.00 33.83 93 GLU B N 1
ATOM 4612 C CA . GLU B 1 98 ? 4.020 -57.952 -22.148 1.00 35.52 93 GLU B CA 1
ATOM 4613 C C . GLU B 1 98 ? 4.339 -59.369 -21.668 1.00 34.76 93 GLU B C 1
ATOM 4614 O O . GLU B 1 98 ? 3.683 -60.340 -22.065 1.00 34.79 93 GLU B O 1
ATOM 4620 N N . ILE B 1 99 ? 5.329 -59.479 -20.780 1.00 33.56 94 ILE B N 1
ATOM 4621 C CA . ILE B 1 99 ? 5.715 -60.771 -20.274 1.00 31.89 94 ILE B CA 1
ATOM 4622 C C . ILE B 1 99 ? 4.787 -61.244 -19.179 1.00 31.88 94 ILE B C 1
ATOM 4623 O O . ILE B 1 99 ? 4.408 -62.417 -19.162 1.00 32.28 94 ILE B O 1
ATOM 4628 N N . ALA B 1 100 ? 4.419 -60.356 -18.259 1.00 31.06 95 ALA B N 1
ATOM 4629 C CA . ALA B 1 100 ? 3.697 -60.807 -17.072 1.00 30.53 95 ALA B CA 1
ATOM 4630 C C . ALA B 1 100 ? 2.204 -60.961 -17.280 1.00 30.61 95 ALA B C 1
ATOM 4631 O O . ALA B 1 100 ? 1.566 -61.721 -16.571 1.00 29.70 95 ALA B O 1
ATOM 4633 N N . LYS B 1 101 ? 1.660 -60.213 -18.243 1.00 31.43 96 LYS B N 1
ATOM 4634 C CA . LYS B 1 101 ? 0.208 -60.130 -18.462 1.00 32.82 96 LYS B CA 1
ATOM 4635 C C . LYS B 1 101 ? -0.577 -59.991 -17.128 1.00 32.79 96 LYS B C 1
ATOM 4636 O O . LYS B 1 101 ? -1.450 -60.827 -16.830 1.00 32.81 96 LYS B O 1
ATOM 4642 N N . PRO B 1 102 ? -0.271 -58.934 -16.340 1.00 31.86 97 PRO B N 1
ATOM 4643 C CA . PRO B 1 102 ? -1.001 -58.724 -15.122 1.00 32.44 97 PRO B CA 1
ATOM 4644 C C . PRO B 1 102 ? -2.483 -58.591 -15.420 1.00 33.05 97 PRO B C 1
ATOM 4645 O O . PRO B 1 102 ? -2.872 -58.018 -16.448 1.00 34.06 97 PRO B O 1
ATOM 4649 N N . SER B 1 103 ? -3.313 -59.101 -14.530 1.00 33.28 98 SER B N 1
ATOM 4650 C CA . SER B 1 103 ? -4.755 -58.941 -14.723 1.00 34.25 98 SER B CA 1
ATOM 4651 C C . SER B 1 103 ? -5.211 -57.543 -14.323 1.00 33.90 98 SER B C 1
ATOM 4652 O O . SER B 1 103 ? -6.358 -57.189 -14.536 1.00 34.96 98 SER B O 1
ATOM 4655 N N . LEU B 1 104 ? -4.309 -56.763 -13.726 1.00 33.31 99 LEU B N 1
ATOM 4656 C CA . LEU B 1 104 ? -4.629 -55.423 -13.198 1.00 31.92 99 LEU B CA 1
ATOM 4657 C C . LEU B 1 104 ? -3.344 -54.653 -13.011 1.00 31.12 99 LEU B C 1
ATOM 4658 O O . LEU B 1 104 ? -2.313 -55.236 -12.665 1.00 31.36 99 LEU B O 1
ATOM 4663 N N . ILE B 1 105 ? -3.408 -53.349 -13.227 1.00 30.48 100 ILE B N 1
ATOM 4664 C CA . ILE B 1 105 ? -2.316 -52.426 -12.871 1.00 29.85 100 ILE B CA 1
ATOM 4665 C C . ILE B 1 105 ? -2.793 -51.451 -11.802 1.00 29.46 100 ILE B C 1
ATOM 4666 O O . ILE B 1 105 ? -3.798 -50.777 -11.987 1.00 29.89 100 ILE B O 1
ATOM 4671 N N . ILE B 1 106 ? -2.106 -51.411 -10.668 1.00 29.02 101 ILE B N 1
ATOM 4672 C CA . ILE B 1 106 ? -2.404 -50.422 -9.647 1.00 29.12 101 ILE B CA 1
ATOM 4673 C C . ILE B 1 106 ? -1.303 -49.353 -9.640 1.00 29.47 101 ILE B C 1
ATOM 4674 O O . ILE B 1 106 ? -0.120 -49.643 -9.453 1.00 29.20 101 ILE B O 1
ATOM 4679 N N . ALA B 1 107 ? -1.705 -48.124 -9.922 1.00 30.00 102 ALA B N 1
ATOM 4680 C CA . ALA B 1 107 ? -0.760 -47.038 -10.145 1.00 30.90 102 ALA B CA 1
ATOM 4681 C C . ALA B 1 107 ? -0.760 -46.120 -8.929 1.00 31.52 102 ALA B C 1
ATOM 4682 O O . ALA B 1 107 ? -1.551 -45.185 -8.858 1.00 31.64 102 ALA B O 1
ATOM 4684 N N . ILE B 1 108 ? 0.114 -46.409 -7.965 1.00 32.72 103 ILE B N 1
ATOM 4685 C CA . ILE B 1 108 ? 0.146 -45.672 -6.696 1.00 33.06 103 ILE B CA 1
ATOM 4686 C C . ILE B 1 108 ? 0.727 -44.300 -7.015 1.00 34.27 103 ILE B C 1
ATOM 4687 O O . ILE B 1 108 ? 0.262 -43.280 -6.483 1.00 35.81 103 ILE B O 1
ATOM 4692 N N . GLU B 1 109 ? 1.738 -44.286 -7.879 1.00 34.45 104 GLU B N 1
ATOM 4693 C CA . GLU B 1 109 ? 2.235 -43.063 -8.495 1.00 35.70 104 GLU B CA 1
ATOM 4694 C C . GLU B 1 109 ? 1.588 -42.965 -9.876 1.00 36.57 104 GLU B C 1
ATOM 4695 O O . GLU B 1 109 ? 0.994 -43.938 -10.348 1.00 36.17 104 GLU B O 1
ATOM 4701 N N . GLU B 1 110 ? 1.695 -41.797 -10.510 1.00 38.18 105 GLU B N 1
ATOM 4702 C CA . GLU B 1 110 ? 0.997 -41.546 -11.769 1.00 40.29 105 GLU B CA 1
ATOM 4703 C C . GLU B 1 110 ? 1.639 -42.351 -12.896 1.00 40.21 105 GLU B C 1
ATOM 4704 O O . GLU B 1 110 ? 2.861 -42.280 -13.128 1.00 39.25 105 GLU B O 1
ATOM 4710 N N . PHE B 1 111 ? 0.793 -43.120 -13.572 1.00 40.63 106 PHE B N 1
ATOM 4711 C CA . PHE B 1 111 ? 1.236 -44.055 -14.601 1.00 42.15 106 PHE B CA 1
ATOM 4712 C C . PHE B 1 111 ? 1.667 -43.354 -15.895 1.00 42.98 106 PHE B C 1
ATOM 4713 O O . PHE B 1 111 ? 0.919 -42.539 -16.435 1.00 43.13 106 PHE B O 1
ATOM 4721 N N . PRO B 1 112 ? 2.881 -43.672 -16.392 1.00 44.12 107 PRO B N 1
ATOM 4722 C CA . PRO B 1 112 ? 3.423 -42.902 -17.510 1.00 45.17 107 PRO B CA 1
ATOM 4723 C C . PRO B 1 112 ? 2.943 -43.369 -18.889 1.00 46.70 107 PRO B C 1
ATOM 4724 O O . PRO B 1 112 ? 3.161 -42.667 -19.883 1.00 47.34 107 PRO B O 1
ATOM 4728 N N . LEU B 1 113 ? 2.304 -44.532 -18.943 1.00 48.03 108 LEU B N 1
ATOM 4729 C CA . LEU B 1 113 ? 1.882 -45.128 -20.201 1.00 49.89 108 LEU B CA 1
ATOM 4730 C C . LEU B 1 113 ? 0.376 -45.096 -20.360 1.00 51.58 108 LEU B C 1
ATOM 4731 O O . LEU B 1 113 ? -0.365 -44.995 -19.391 1.00 51.45 108 LEU B O 1
ATOM 4736 N N . THR B 1 114 ? -0.055 -45.217 -21.606 1.00 54.29 109 THR B N 1
ATOM 4737 C CA . THR B 1 114 ? -1.464 -45.309 -21.953 1.00 56.65 109 THR B CA 1
ATOM 4738 C C . THR B 1 114 ? -1.735 -46.738 -22.375 1.00 57.89 109 THR B C 1
ATOM 4739 O O . THR B 1 114 ? -1.208 -47.212 -23.374 1.00 58.23 109 THR B O 1
ATOM 4743 N N . ILE B 1 115 ? -2.543 -47.441 -21.601 1.00 59.64 110 ILE B N 1
ATOM 4744 C CA . ILE B 1 115 ? -2.725 -48.857 -21.853 1.00 61.24 110 ILE B CA 1
ATOM 4745 C C . ILE B 1 115 ? -4.179 -49.207 -22.121 1.00 62.24 110 ILE B C 1
ATOM 4746 O O . ILE B 1 115 ? -4.981 -49.402 -21.185 1.00 62.64 110 ILE B O 1
ATOM 4751 N N . GLU B 1 116 ? -4.509 -49.272 -23.409 1.00 63.00 111 GLU B N 1
ATOM 4752 C CA . GLU B 1 116 ? -5.712 -49.962 -23.853 1.00 63.59 111 GLU B CA 1
ATOM 4753 C C . GLU B 1 116 ? -5.603 -51.437 -23.456 1.00 62.89 111 GLU B C 1
ATOM 4754 O O . GLU B 1 116 ? -4.546 -52.051 -23.649 1.00 63.31 111 GLU B O 1
ATOM 4760 N N . GLY B 1 117 ? -6.659 -51.983 -22.857 1.00 61.92 112 GLY B N 1
ATOM 4761 C CA . GLY B 1 117 ? -6.787 -53.440 -22.714 1.00 60.78 112 GLY B CA 1
ATOM 4762 C C . GLY B 1 117 ? -6.300 -54.161 -21.459 1.00 59.78 112 GLY B C 1
ATOM 4763 O O . GLY B 1 117 ? -6.063 -55.376 -21.494 1.00 60.08 112 GLY B O 1
ATOM 4764 N N . ILE B 1 118 ? -6.120 -53.419 -20.367 1.00 58.46 113 ILE B N 1
ATOM 4765 C CA . ILE B 1 118 ? -5.932 -53.972 -19.011 1.00 56.68 113 ILE B CA 1
ATOM 4766 C C . ILE B 1 118 ? -6.437 -52.871 -18.113 1.00 55.45 113 ILE B C 1
ATOM 4767 O O . ILE B 1 118 ? -6.127 -51.694 -18.321 1.00 55.07 113 ILE B O 1
ATOM 4772 N N . SER B 1 119 ? -7.227 -53.260 -17.124 1.00 54.08 114 SER B N 1
ATOM 4773 C CA . SER B 1 119 ? -7.801 -52.301 -16.212 1.00 53.26 114 SER B CA 1
ATOM 4774 C C . SER B 1 119 ? -6.697 -51.588 -15.439 1.00 51.96 114 SER B C 1
ATOM 4775 O O . SER B 1 119 ? -5.694 -52.197 -15.076 1.00 51.64 114 SER B O 1
ATOM 4778 N N . LEU B 1 120 ? -6.872 -50.290 -15.232 1.00 50.42 115 LEU B N 1
ATOM 4779 C CA . LEU B 1 120 ? -5.960 -49.513 -14.423 1.00 48.91 115 LEU B CA 1
ATOM 4780 C C . LEU B 1 120 ? -6.681 -48.919 -13.224 1.00 47.37 115 LEU B C 1
ATOM 4781 O O . LEU B 1 120 ? -7.687 -48.237 -13.386 1.00 47.66 115 LEU B O 1
ATOM 4786 N N . VAL B 1 121 ? -6.159 -49.194 -12.030 1.00 44.73 116 VAL B N 1
ATOM 4787 C CA . VAL B 1 121 ? -6.637 -48.593 -10.803 1.00 42.18 116 VAL B CA 1
ATOM 4788 C C . VAL B 1 121 ? -5.732 -47.440 -10.363 1.00 40.92 116 VAL B C 1
ATOM 4789 O O . VAL B 1 121 ? -4.507 -47.588 -10.264 1.00 40.57 116 VAL B O 1
ATOM 4793 N N . SER B 1 122 ? -6.355 -46.296 -10.105 1.00 39.19 117 SER B N 1
ATOM 4794 C CA . SER B 1 122 ? -5.652 -45.064 -9.747 1.00 38.02 117 SER B CA 1
ATOM 4795 C C . SER B 1 122 ? -5.469 -44.886 -8.229 1.00 36.89 117 SER B C 1
ATOM 4796 O O . SER B 1 122 ? -6.149 -45.518 -7.418 1.00 35.91 117 SER B O 1
ATOM 4799 N N . LEU B 1 123 ? -4.578 -43.967 -7.873 1.00 36.38 118 LEU B N 1
ATOM 4800 C CA . LEU B 1 123 ? -4.321 -43.615 -6.488 1.00 36.50 118 LEU B CA 1
ATOM 4801 C C . LEU B 1 123 ? -5.595 -43.200 -5.726 1.00 36.91 118 LEU B C 1
ATOM 4802 O O . LEU B 1 123 ? -5.871 -43.743 -4.660 1.00 36.05 118 LEU B O 1
ATOM 4807 N N . SER B 1 124 ? -6.370 -42.264 -6.278 1.00 38.04 119 SER B N 1
ATOM 4808 C CA . SER B 1 124 ? -7.552 -41.769 -5.583 1.00 40.14 119 SER B CA 1
ATOM 4809 C C . SER B 1 124 ? -8.565 -42.868 -5.404 1.00 40.91 119 SER B C 1
ATOM 4810 O O . SER B 1 124 ? -9.276 -42.872 -4.402 1.00 42.13 119 SER B O 1
ATOM 4813 N N . GLU B 1 125 ? -8.614 -43.806 -6.351 1.00 41.30 120 GLU B N 1
ATOM 4814 C CA . GLU B 1 125 ? -9.409 -45.016 -6.211 1.00 42.01 120 GLU B CA 1
ATOM 4815 C C . GLU B 1 125 ? -8.889 -45.850 -5.058 1.00 41.95 120 GLU B C 1
ATOM 4816 O O . GLU B 1 125 ? -9.681 -46.363 -4.271 1.00 42.31 120 GLU B O 1
ATOM 4822 N N . ILE B 1 126 ? -7.567 -45.984 -4.944 1.00 41.70 121 ILE B N 1
ATOM 4823 C CA . ILE B 1 126 ? -7.004 -46.629 -3.757 1.00 41.40 121 ILE B CA 1
ATOM 4824 C C . ILE B 1 126 ? -7.394 -45.839 -2.509 1.00 41.32 121 ILE B C 1
ATOM 4825 O O . ILE B 1 126 ? -7.884 -46.427 -1.559 1.00 40.58 121 ILE B O 1
ATOM 4830 N N . GLU B 1 127 ? -7.221 -44.520 -2.532 1.00 41.91 122 GLU B N 1
ATOM 4831 C CA . GLU B 1 127 ? -7.638 -43.676 -1.387 1.00 43.54 122 GLU B CA 1
ATOM 4832 C C . GLU B 1 127 ? -9.118 -43.853 -0.994 1.00 43.33 122 GLU B C 1
ATOM 4833 O O . GLU B 1 127 ? -9.427 -43.957 0.185 1.00 43.28 122 GLU B O 1
ATOM 4839 N N . SER B 1 128 ? -10.013 -43.935 -1.974 1.00 43.51 123 SER B N 1
ATOM 4840 C CA . SER B 1 128 ? -11.424 -44.195 -1.693 1.00 44.15 123 SER B CA 1
ATOM 4841 C C . SER B 1 128 ? -11.652 -45.565 -1.074 1.00 44.43 123 SER B C 1
ATOM 4842 O O . SER B 1 128 ? -12.467 -45.714 -0.151 1.00 45.26 123 SER B O 1
ATOM 4845 N N . ALA B 1 129 ? -10.955 -46.580 -1.570 1.00 44.24 124 ALA B N 1
ATOM 4846 C CA . ALA B 1 129 ? -11.088 -47.899 -0.951 1.00 44.42 124 ALA B CA 1
ATOM 4847 C C . ALA B 1 129 ? -10.583 -47.889 0.516 1.00 44.28 124 ALA B C 1
ATOM 4848 O O . ALA B 1 129 ? -11.257 -48.412 1.417 1.00 43.88 124 ALA B O 1
ATOM 4850 N N . LYS B 1 130 ? -9.430 -47.268 0.758 1.00 44.25 125 LYS B N 1
ATOM 4851 C CA . LYS B 1 130 ? -8.933 -47.152 2.132 1.00 45.65 125 LYS B CA 1
ATOM 4852 C C . LYS B 1 130 ? -10.040 -46.563 3.016 1.00 46.46 125 LYS B C 1
ATOM 4853 O O . LYS B 1 130 ? -10.389 -47.115 4.073 1.00 46.00 125 LYS B O 1
ATOM 4859 N N . LEU B 1 131 ? -10.619 -45.474 2.511 1.00 48.01 126 LEU B N 1
ATOM 4860 C CA . LEU B 1 131 ? -11.584 -44.635 3.220 1.00 49.05 126 LEU B CA 1
ATOM 4861 C C . LEU B 1 131 ? -12.842 -45.320 3.689 1.00 48.97 126 LEU B C 1
ATOM 4862 O O . LEU B 1 131 ? -13.342 -45.027 4.766 1.00 49.12 126 LEU B O 1
ATOM 4867 N N . ALA B 1 132 ? -13.350 -46.230 2.873 1.00 48.98 127 ALA B N 1
ATOM 4868 C CA . ALA B 1 132 ? -14.593 -46.898 3.178 1.00 49.23 127 ALA B CA 1
ATOM 4869 C C . ALA B 1 132 ? -14.437 -47.869 4.339 1.00 49.73 127 ALA B C 1
ATOM 4870 O O . ALA B 1 132 ? -15.434 -48.429 4.804 1.00 49.97 127 ALA B O 1
ATOM 4872 N N . GLU B 1 133 ? -13.201 -48.069 4.806 1.00 49.77 128 GLU B N 1
ATOM 4873 C CA . GLU B 1 133 ? -12.907 -49.038 5.868 1.00 50.00 128 GLU B CA 1
ATOM 4874 C C . GLU B 1 133 ? -13.750 -50.308 5.750 1.00 49.36 128 GLU B C 1
ATOM 4875 O O . GLU B 1 133 ? -14.419 -50.707 6.710 1.00 48.57 128 GLU B O 1
ATOM 4881 N N . MET B 1 134 ? -13.733 -50.924 4.570 1.00 48.77 129 MET B N 1
ATOM 4882 C CA . MET B 1 134 ? -14.481 -52.153 4.350 1.00 48.82 129 MET B CA 1
ATOM 4883 C C . MET B 1 134 ? -13.836 -53.268 5.174 1.00 48.10 129 MET B C 1
ATOM 4884 O O . MET B 1 134 ? -12.617 -53.259 5.370 1.00 48.70 129 MET B O 1
ATOM 4889 N N . PRO B 1 135 ? -14.642 -54.199 5.708 1.00 47.15 130 PRO B N 1
ATOM 4890 C CA . PRO B 1 135 ? -14.020 -55.291 6.468 1.00 46.39 130 PRO B CA 1
ATOM 4891 C C . PRO B 1 135 ? -13.594 -56.448 5.562 1.00 45.65 130 PRO B C 1
ATOM 4892 O O . PRO B 1 135 ? -14.002 -56.516 4.393 1.00 45.47 130 PRO B O 1
ATOM 4896 N N . TYR B 1 136 ? -12.799 -57.366 6.101 1.00 44.64 131 TYR B N 1
ATOM 4897 C CA . TYR B 1 136 ? -12.292 -58.473 5.295 1.00 43.55 131 TYR B CA 1
ATOM 4898 C C . TYR B 1 136 ? -12.073 -59.767 6.085 1.00 43.45 131 TYR B C 1
ATOM 4899 O O . TYR B 1 136 ? -11.508 -59.750 7.172 1.00 42.94 131 TYR B O 1
ATOM 4908 N N . GLU B 1 137 ? -12.534 -60.883 5.521 1.00 43.62 132 GLU B N 1
ATOM 4909 C CA . GLU B 1 137 ? -12.142 -62.207 6.003 1.00 44.14 132 GLU B CA 1
ATOM 4910 C C . GLU B 1 137 ? -11.283 -62.889 4.946 1.00 44.10 132 GLU B C 1
ATOM 4911 O O . GLU B 1 137 ? -11.698 -63.056 3.780 1.00 44.09 132 GLU B O 1
ATOM 4913 N N . ARG B 1 138 ? -10.084 -63.277 5.369 1.00 43.49 133 ARG B N 1
ATOM 4914 C CA . ARG B 1 138 ? -9.166 -63.999 4.522 1.00 42.94 133 ARG B CA 1
ATOM 4915 C C . ARG B 1 138 ? -9.725 -65.377 4.195 1.00 42.81 133 ARG B C 1
ATOM 4916 O O . ARG B 1 138 ? -9.996 -66.171 5.090 1.00 42.13 133 ARG B O 1
ATOM 4924 N N . THR B 1 139 ? -9.912 -65.642 2.906 1.00 42.74 134 THR B N 1
ATOM 4925 C CA . THR B 1 139 ? -10.402 -66.936 2.460 1.00 42.71 134 THR B CA 1
ATOM 4926 C C . THR B 1 139 ? -9.514 -67.529 1.398 1.00 42.43 134 THR B C 1
ATOM 4927 O O . THR B 1 139 ? -9.338 -68.747 1.351 1.00 42.43 134 THR B O 1
ATOM 4931 N N . HIS B 1 140 ? -8.998 -66.680 0.511 1.00 41.56 135 HIS B N 1
ATOM 4932 C CA . HIS B 1 140 ? -8.157 -67.171 -0.577 1.00 40.68 135 HIS B CA 1
ATOM 4933 C C . HIS B 1 140 ? -6.850 -66.377 -0.649 1.00 39.62 135 HIS B C 1
ATOM 4934 O O . HIS B 1 140 ? -6.444 -65.950 -1.728 1.00 39.04 135 HIS B O 1
ATOM 4941 N N . SER B 1 141 ? -6.230 -66.191 0.519 1.00 38.31 136 SER B N 1
ATOM 4942 C CA . SER B 1 141 ? -4.897 -65.612 0.670 1.00 37.72 136 SER B CA 1
ATOM 4943 C C . SER B 1 141 ? -3.826 -66.481 0.035 1.00 37.13 136 SER B C 1
ATOM 4944 O O . SER B 1 141 ? -3.928 -67.720 0.087 1.00 37.16 136 SER B O 1
ATOM 4947 N N . VAL B 1 142 ? -2.802 -65.834 -0.541 1.00 35.80 137 VAL B N 1
ATOM 4948 C CA . VAL B 1 142 ? -1.617 -66.530 -1.047 1.00 34.13 137 VAL B CA 1
ATOM 4949 C C . VAL B 1 142 ? -0.940 -67.395 0.009 1.00 34.55 137 VAL B C 1
ATOM 4950 O O . VAL B 1 142 ? -0.550 -66.933 1.081 1.00 32.27 137 VAL B O 1
ATOM 4954 N N . LYS B 1 143 ? -0.794 -68.672 -0.339 1.00 35.82 138 LYS B N 1
ATOM 4955 C CA . LYS B 1 143 ? -0.425 -69.707 0.625 1.00 36.93 138 LYS B CA 1
ATOM 4956 C C . LYS B 1 143 ? 0.552 -70.672 -0.014 1.00 36.64 138 LYS B C 1
ATOM 4957 O O . LYS B 1 143 ? 0.493 -70.902 -1.229 1.00 36.22 138 LYS B O 1
ATOM 4963 N N . GLY B 1 144 ? 1.426 -71.255 0.808 1.00 36.62 139 GLY B N 1
ATOM 4964 C CA . GLY B 1 144 ? 2.375 -72.270 0.351 1.00 36.56 139 GLY B CA 1
ATOM 4965 C C . GLY B 1 144 ? 3.179 -71.852 -0.877 1.00 36.75 139 GLY B C 1
ATOM 4966 O O . GLY B 1 144 ? 3.919 -70.865 -0.826 1.00 36.14 139 GLY B O 1
ATOM 4967 N N . ASP B 1 145 ? 3.018 -72.607 -1.968 1.00 36.41 140 ASP B N 1
ATOM 4968 C CA . ASP B 1 145 ? 3.723 -72.364 -3.222 1.00 36.52 140 ASP B CA 1
ATOM 4969 C C . ASP B 1 145 ? 3.107 -71.288 -4.132 1.00 35.26 140 ASP B C 1
ATOM 4970 O O . ASP B 1 145 ? 3.661 -71.011 -5.190 1.00 34.48 140 ASP B O 1
ATOM 4975 N N . ASP B 1 146 ? 1.977 -70.689 -3.744 1.00 34.22 141 ASP B N 1
ATOM 4976 C CA . ASP B 1 146 ? 1.416 -69.571 -4.530 1.00 33.53 141 ASP B CA 1
ATOM 4977 C C . ASP B 1 146 ? 2.467 -68.451 -4.556 1.00 31.72 141 ASP B C 1
ATOM 4978 O O . ASP B 1 146 ? 3.185 -68.253 -3.560 1.00 31.19 141 ASP B O 1
ATOM 4983 N N . ASN B 1 147 ? 2.525 -67.715 -5.659 1.00 29.56 142 ASN B N 1
ATOM 4984 C CA . ASN B 1 147 ? 3.434 -66.575 -5.784 1.00 28.56 142 ASN B CA 1
ATOM 4985 C C . ASN B 1 147 ? 2.993 -65.495 -4.852 1.00 28.54 142 ASN B C 1
ATOM 4986 O O . ASN B 1 147 ? 1.798 -65.152 -4.821 1.00 29.30 142 ASN B O 1
ATOM 4991 N N . TYR B 1 148 ? 3.954 -64.967 -4.101 1.00 26.93 143 TYR B N 1
ATOM 4992 C CA . TYR B 1 148 ? 3.714 -63.889 -3.177 1.00 25.38 143 TYR B CA 1
ATOM 4993 C C . TYR B 1 148 ? 4.143 -62.617 -3.871 1.00 24.83 143 TYR B C 1
ATOM 4994 O O . TYR B 1 148 ? 3.438 -61.595 -3.831 1.00 24.71 143 TYR B O 1
ATOM 5003 N N . TYR B 1 149 ? 5.296 -62.664 -4.533 1.00 24.09 144 TYR B N 1
ATOM 5004 C CA . TYR B 1 149 ? 5.696 -61.554 -5.410 1.00 23.68 144 TYR B CA 1
ATOM 5005 C C . TYR B 1 149 ? 6.499 -62.040 -6.606 1.00 24.02 144 TYR B C 1
ATOM 5006 O O . TYR B 1 149 ? 7.104 -63.110 -6.581 1.00 23.60 144 TYR B O 1
ATOM 5015 N N . ILE B 1 150 ? 6.497 -61.238 -7.651 1.00 24.03 145 ILE B N 1
ATOM 5016 C CA . ILE B 1 150 ? 7.293 -61.520 -8.811 1.00 25.04 145 ILE B CA 1
ATOM 5017 C C . ILE B 1 150 ? 8.218 -60.330 -9.073 1.00 26.01 145 ILE B C 1
ATOM 5018 O O . ILE B 1 150 ? 7.751 -59.223 -9.390 1.00 26.53 145 ILE B O 1
ATOM 5023 N N . ILE B 1 151 ? 9.521 -60.565 -8.959 1.00 26.34 146 ILE B N 1
ATOM 5024 C CA . ILE B 1 151 ? 10.520 -59.535 -9.210 1.00 26.73 146 ILE B CA 1
ATOM 5025 C C . ILE B 1 151 ? 11.297 -59.700 -10.499 1.00 26.79 146 ILE B C 1
ATOM 5026 O O . ILE B 1 151 ? 11.965 -60.723 -10.735 1.00 25.86 146 ILE B O 1
ATOM 5031 N N . PHE B 1 152 ? 11.209 -58.651 -11.311 1.00 27.64 147 PHE B N 1
ATOM 5032 C CA . PHE B 1 152 ? 11.864 -58.629 -12.605 1.00 29.23 147 PHE B CA 1
ATOM 5033 C C . PHE B 1 152 ? 13.310 -58.187 -12.484 1.00 30.63 147 PHE B C 1
ATOM 5034 O O . PHE B 1 152 ? 13.597 -57.123 -11.927 1.00 30.93 147 PHE B O 1
ATOM 5042 N N . THR B 1 153 ? 14.204 -59.035 -12.992 1.00 32.39 148 THR B N 1
ATOM 5043 C CA . THR B 1 153 ? 15.643 -58.797 -12.971 1.00 34.68 148 THR B CA 1
ATOM 5044 C C . THR B 1 153 ? 16.018 -57.499 -13.697 1.00 37.16 148 THR B C 1
ATOM 5045 O O . THR B 1 153 ? 15.301 -57.020 -14.607 1.00 37.51 148 THR B O 1
ATOM 5049 N N . SER B 1 154 ? 17.164 -56.971 -13.279 1.00 39.67 149 SER B N 1
ATOM 5050 C CA . SER B 1 154 ? 17.725 -55.695 -13.715 1.00 42.65 149 SER B CA 1
ATOM 5051 C C . SER B 1 154 ? 19.214 -55.911 -13.882 1.00 43.41 149 SER B C 1
ATOM 5052 O O . SER B 1 154 ? 19.737 -56.988 -13.546 1.00 43.30 149 SER B O 1
ATOM 5055 N N . GLY B 1 155 ? 19.900 -54.887 -14.383 1.00 44.97 150 GLY B N 1
ATOM 5056 C CA . GLY B 1 155 ? 21.368 -54.883 -14.398 1.00 46.36 150 GLY B CA 1
ATOM 5057 C C . GLY B 1 155 ? 21.906 -55.688 -15.563 1.00 47.52 150 GLY B C 1
ATOM 5058 O O . GLY B 1 155 ? 23.100 -55.622 -15.870 1.00 48.30 150 GLY B O 1
ATOM 5059 N N . THR B 1 156 ? 21.015 -56.458 -16.196 1.00 48.42 151 THR B N 1
ATOM 5060 C CA . THR B 1 156 ? 21.298 -57.167 -17.438 1.00 48.63 151 THR B CA 1
ATOM 5061 C C . THR B 1 156 ? 20.684 -56.422 -18.634 1.00 48.91 151 THR B C 1
ATOM 5062 O O . THR B 1 156 ? 19.966 -55.423 -18.482 1.00 48.86 151 THR B O 1
ATOM 5064 N N . THR B 1 157 ? 21.000 -56.907 -19.830 1.00 49.18 152 THR B N 1
ATOM 5065 C CA . THR B 1 157 ? 20.276 -56.555 -21.050 1.00 48.70 152 THR B CA 1
ATOM 5066 C C . THR B 1 157 ? 19.583 -57.805 -21.598 1.00 47.94 152 THR B C 1
ATOM 5067 O O . THR B 1 157 ? 19.768 -58.919 -21.102 1.00 48.52 152 THR B O 1
ATOM 5071 N N . GLY B 1 158 ? 18.775 -57.623 -22.628 1.00 46.74 153 GLY B N 1
ATOM 5072 C CA . GLY B 1 158 ? 17.863 -58.676 -23.033 1.00 43.86 153 GLY B CA 1
ATOM 5073 C C . GLY B 1 158 ? 16.562 -58.370 -22.329 1.00 41.93 153 GLY B C 1
ATOM 5074 O O . GLY B 1 158 ? 16.444 -57.369 -21.590 1.00 40.99 153 GLY B O 1
ATOM 5075 N N . GLN B 1 159 ? 15.585 -59.233 -22.561 1.00 39.96 154 GLN B N 1
ATOM 5076 C CA . GLN B 1 159 ? 14.327 -59.161 -21.847 1.00 38.19 154 GLN B CA 1
ATOM 5077 C C . GLN B 1 159 ? 14.518 -59.323 -20.335 1.00 36.35 154 GLN B C 1
ATOM 5078 O O . GLN B 1 159 ? 15.350 -60.092 -19.898 1.00 37.00 154 GLN B O 1
ATOM 5084 N N . PRO B 1 160 ? 13.786 -58.547 -19.538 1.00 34.71 155 PRO B N 1
ATOM 5085 C CA . PRO B 1 160 ? 13.728 -58.814 -18.101 1.00 33.44 155 PRO B CA 1
ATOM 5086 C C . PRO B 1 160 ? 12.996 -60.125 -17.806 1.00 32.29 155 PRO B C 1
ATOM 5087 O O . PRO B 1 160 ? 12.152 -60.552 -18.584 1.00 31.63 155 PRO B O 1
ATOM 5091 N N . LYS B 1 161 ? 13.304 -60.726 -16.666 1.00 30.57 156 LYS B N 1
ATOM 5092 C CA . LYS B 1 161 ? 12.797 -62.021 -16.316 1.00 29.29 156 LYS B CA 1
ATOM 5093 C C . LYS B 1 161 ? 12.146 -61.854 -14.975 1.00 28.41 156 LYS B C 1
ATOM 5094 O O . LYS B 1 161 ? 12.732 -61.268 -14.056 1.00 27.41 156 LYS B O 1
ATOM 5100 N N . GLY B 1 162 ? 10.934 -62.372 -14.853 1.00 27.16 157 GLY B N 1
ATOM 5101 C CA . GLY B 1 162 ? 10.198 -62.193 -13.642 1.00 26.59 157 GLY B CA 1
ATOM 5102 C C . GLY B 1 162 ? 10.370 -63.385 -12.752 1.00 26.36 157 GLY B C 1
ATOM 5103 O O . GLY B 1 162 ? 9.846 -64.456 -13.048 1.00 26.76 157 GLY B O 1
ATOM 5104 N N . VAL B 1 163 ? 11.096 -63.191 -11.655 1.00 25.66 158 VAL B N 1
ATOM 5105 C CA . VAL B 1 163 ? 11.355 -64.263 -10.713 1.00 24.84 158 VAL B CA 1
ATOM 5106 C C . VAL B 1 163 ? 10.150 -64.388 -9.794 1.00 25.66 158 VAL B C 1
ATOM 5107 O O . VAL B 1 163 ? 9.766 -63.432 -9.123 1.00 25.72 158 VAL B O 1
ATOM 5111 N N . GLN B 1 164 ? 9.539 -65.565 -9.797 1.00 25.76 159 GLN B N 1
ATOM 5112 C CA . GLN B 1 164 ? 8.365 -65.825 -8.968 1.00 25.43 159 GLN B CA 1
ATOM 5113 C C . GLN B 1 164 ? 8.778 -66.336 -7.597 1.00 25.32 159 GLN B C 1
ATOM 5114 O O . GLN B 1 164 ? 9.512 -67.360 -7.484 1.00 24.96 159 GLN B O 1
ATOM 5120 N N . ILE B 1 165 ? 8.339 -65.632 -6.555 1.00 24.91 160 ILE B N 1
ATOM 5121 C CA . ILE B 1 165 ? 8.723 -65.989 -5.177 1.00 24.46 160 ILE B CA 1
ATOM 5122 C C . ILE B 1 165 ? 7.472 -66.376 -4.423 1.00 24.71 160 ILE B C 1
ATOM 5123 O O . ILE B 1 165 ? 6.483 -65.639 -4.419 1.00 24.25 160 ILE B O 1
ATOM 5128 N N . SER B 1 166 ? 7.494 -67.573 -3.840 1.00 24.89 161 SER B N 1
ATOM 5129 C CA . SER B 1 166 ? 6.309 -68.104 -3.178 1.00 25.24 161 SER B CA 1
ATOM 5130 C C . SER B 1 166 ? 6.276 -67.639 -1.726 1.00 24.83 161 SER B C 1
ATOM 5131 O O . SER B 1 166 ? 7.283 -67.169 -1.202 1.00 24.64 161 SER B O 1
ATOM 5134 N N . HIS B 1 167 ? 5.129 -67.806 -1.078 1.00 25.03 162 HIS B N 1
ATOM 5135 C CA . HIS B 1 167 ? 5.033 -67.630 0.373 1.00 26.28 162 HIS B CA 1
ATOM 5136 C C . HIS B 1 167 ? 6.026 -68.537 1.113 1.00 26.44 162 HIS B C 1
ATOM 5137 O O . HIS B 1 167 ? 6.750 -68.085 2.019 1.00 26.60 162 HIS B O 1
ATOM 5144 N N . ASP B 1 168 ? 6.100 -69.804 0.706 1.00 26.89 163 ASP B N 1
ATOM 5145 C CA . ASP B 1 168 ? 7.088 -70.709 1.306 1.00 27.44 163 ASP B CA 1
ATOM 5146 C C . ASP B 1 168 ? 8.524 -70.252 1.063 1.00 25.59 163 ASP B C 1
ATOM 5147 O O . ASP B 1 168 ? 9.331 -70.328 1.964 1.00 25.92 163 ASP B O 1
ATOM 5152 N N . ASN B 1 169 ? 8.847 -69.786 -0.141 1.00 25.32 164 ASN B N 1
ATOM 5153 C CA . ASN B 1 169 ? 10.182 -69.174 -0.424 1.00 24.90 164 ASN B CA 1
ATOM 5154 C C . ASN B 1 169 ? 10.502 -68.023 0.541 1.00 24.69 164 ASN B C 1
ATOM 5155 O O . ASN B 1 169 ? 11.579 -67.975 1.189 1.00 24.22 164 ASN B O 1
ATOM 5160 N N . LEU B 1 170 ? 9.544 -67.105 0.652 1.00 24.33 165 LEU B N 1
ATOM 5161 C CA . LEU B 1 170 ? 9.699 -65.916 1.489 1.00 24.34 165 LEU B CA 1
ATOM 5162 C C . LEU B 1 170 ? 9.923 -66.284 2.945 1.00 24.61 165 LEU B C 1
ATOM 5163 O O . LEU B 1 170 ? 10.743 -65.675 3.646 1.00 24.71 165 LEU B O 1
ATOM 5168 N N . LEU B 1 171 ? 9.198 -67.296 3.410 1.00 25.59 166 LEU B N 1
ATOM 5169 C CA . LEU B 1 171 ? 9.287 -67.698 4.810 1.00 25.86 166 LEU B CA 1
ATOM 5170 C C . LEU B 1 171 ? 10.632 -68.325 5.080 1.00 25.39 166 LEU B C 1
ATOM 5171 O O . LEU B 1 171 ? 11.221 -68.100 6.134 1.00 25.10 166 LEU B O 1
ATOM 5176 N N . SER B 1 172 ? 11.148 -69.085 4.117 1.00 25.25 167 SER B N 1
ATOM 5177 C CA . SER B 1 172 ? 12.490 -69.663 4.272 1.00 25.34 167 SER B CA 1
ATOM 5178 C C . SER B 1 172 ? 13.535 -68.560 4.440 1.00 25.49 167 SER B C 1
ATOM 5179 O O . SER B 1 172 ? 14.371 -68.620 5.343 1.00 26.25 167 SER B O 1
ATOM 5182 N N . PHE B 1 173 ? 13.464 -67.524 3.608 1.00 25.26 168 PHE B N 1
ATOM 5183 C CA . PHE B 1 173 ? 14.369 -66.417 3.781 1.00 25.46 168 PHE B CA 1
ATOM 5184 C C . PHE B 1 173 ? 14.161 -65.685 5.112 1.00 25.77 168 PHE B C 1
ATOM 5185 O O . PHE B 1 173 ? 15.113 -65.380 5.827 1.00 25.77 168 PHE B O 1
ATOM 5193 N N . THR B 1 174 ? 12.912 -65.370 5.422 1.00 26.50 169 THR B N 1
ATOM 5194 C CA . THR B 1 174 ? 12.632 -64.486 6.550 1.00 26.96 169 THR B CA 1
ATOM 5195 C C . THR B 1 174 ? 12.971 -65.170 7.869 1.00 27.68 169 THR B C 1
ATOM 5196 O O . THR B 1 174 ? 13.664 -64.598 8.718 1.00 27.89 169 THR B O 1
ATOM 5200 N N . ASN B 1 175 ? 12.525 -66.404 8.021 1.00 28.71 170 ASN B N 1
ATOM 5201 C CA . ASN B 1 175 ? 12.921 -67.195 9.204 1.00 30.16 170 ASN B CA 1
ATOM 5202 C C . ASN B 1 175 ? 14.421 -67.281 9.434 1.00 29.71 170 ASN B C 1
ATOM 5203 O O . ASN B 1 175 ? 14.901 -67.124 10.559 1.00 30.27 170 ASN B O 1
ATOM 5208 N N . TRP B 1 176 ? 15.166 -67.512 8.365 1.00 29.45 171 TRP B N 1
ATOM 5209 C CA . TRP B 1 176 ? 16.601 -67.560 8.491 1.00 28.67 171 TRP B CA 1
ATOM 5210 C C . TRP B 1 176 ? 17.114 -66.227 9.008 1.00 29.37 171 TRP B C 1
ATOM 5211 O O . TRP B 1 176 ? 17.899 -66.174 9.962 1.00 29.60 171 TRP B O 1
ATOM 5222 N N . MET B 1 177 ? 16.65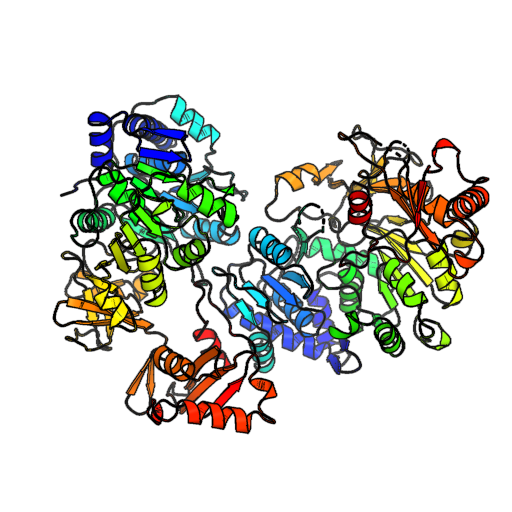1 -65.137 8.400 1.00 29.39 172 MET B N 1
ATOM 5223 C CA . MET B 1 177 ? 17.208 -63.837 8.747 1.00 29.44 172 MET B CA 1
ATOM 5224 C C . MET B 1 177 ? 16.980 -63.511 10.225 1.00 29.31 172 MET B C 1
ATOM 5225 O O . MET B 1 177 ? 17.898 -63.078 10.912 1.00 30.22 172 MET B O 1
ATOM 5230 N N . ILE B 1 178 ? 15.781 -63.756 10.733 1.00 28.95 173 ILE B N 1
ATOM 5231 C CA . ILE B 1 178 ? 15.475 -63.323 12.084 1.00 29.19 173 ILE B CA 1
ATOM 5232 C C . ILE B 1 178 ? 15.976 -64.309 13.119 1.00 30.80 173 ILE B C 1
ATOM 5233 O O . ILE B 1 178 ? 15.894 -64.050 14.307 1.00 31.09 173 ILE B O 1
ATOM 5238 N N . GLU B 1 179 ? 16.475 -65.447 12.654 1.00 32.39 174 GLU B N 1
ATOM 5239 C CA . GLU B 1 179 ? 17.023 -66.453 13.531 1.00 34.15 174 GLU B CA 1
ATOM 5240 C C . GLU B 1 179 ? 18.544 -66.410 13.502 1.00 34.43 174 GLU B C 1
ATOM 5241 O O . GLU B 1 179 ? 19.213 -66.985 14.362 1.00 33.56 174 GLU B O 1
ATOM 5247 N N . ASP B 1 180 ? 19.079 -65.697 12.523 1.00 35.17 175 ASP B N 1
ATOM 5248 C CA . ASP B 1 180 ? 20.503 -65.760 12.268 1.00 36.28 175 ASP B CA 1
ATOM 5249 C C . ASP B 1 180 ? 21.277 -64.926 13.269 1.00 36.48 175 ASP B C 1
ATOM 5250 O O . ASP B 1 180 ? 20.890 -63.798 13.585 1.00 36.75 175 ASP B O 1
ATOM 5255 N N . ALA B 1 181 ? 22.389 -65.472 13.740 1.00 36.66 176 ALA B N 1
ATOM 5256 C CA . ALA B 1 181 ? 23.225 -64.798 14.727 1.00 36.63 176 ALA B CA 1
ATOM 5257 C C . ALA B 1 181 ? 24.047 -63.642 14.129 1.00 36.32 176 ALA B C 1
ATOM 5258 O O . ALA B 1 181 ? 24.363 -62.653 14.819 1.00 36.28 176 ALA B O 1
ATOM 5260 N N . ALA B 1 182 ? 24.427 -63.758 12.864 1.00 36.05 177 ALA B N 1
ATOM 5261 C CA . ALA B 1 182 ? 25.143 -62.646 12.257 1.00 35.87 177 ALA B CA 1
ATOM 5262 C C . ALA B 1 182 ? 24.194 -61.412 12.180 1.00 35.97 177 ALA B C 1
ATOM 5263 O O . ALA B 1 182 ? 24.464 -60.380 12.810 1.00 35.59 177 ALA B O 1
ATOM 5265 N N . PHE B 1 183 ? 23.062 -61.533 11.478 1.00 35.71 178 PHE B N 1
ATOM 5266 C CA . PHE B 1 183 ? 22.117 -60.414 11.376 1.00 35.64 178 PHE B CA 1
ATOM 5267 C C . PHE B 1 183 ? 21.683 -59.928 12.767 1.00 36.24 178 PHE B C 1
ATOM 5268 O O . PHE B 1 183 ? 21.671 -58.726 13.021 1.00 35.87 178 PHE B O 1
ATOM 5276 N N . ASP B 1 184 ? 21.314 -60.871 13.649 1.00 36.62 179 ASP B N 1
ATOM 5277 C CA . ASP B 1 184 ? 21.002 -60.585 15.057 1.00 37.07 179 ASP B CA 1
ATOM 5278 C C . ASP B 1 184 ? 20.011 -59.433 15.109 1.00 36.84 179 ASP B C 1
ATOM 5279 O O . ASP B 1 184 ? 20.326 -58.370 15.645 1.00 36.68 179 ASP B O 1
ATOM 5284 N N . VAL B 1 185 ? 18.824 -59.654 14.534 1.00 36.25 180 VAL B N 1
ATOM 5285 C CA . VAL B 1 185 ? 17.851 -58.591 14.358 1.00 35.82 180 VAL B CA 1
ATOM 5286 C C . VAL B 1 185 ? 17.114 -58.367 15.649 1.00 36.04 180 VAL B C 1
ATOM 5287 O O . VAL B 1 185 ? 16.519 -59.290 16.163 1.00 36.07 180 VAL B O 1
ATOM 5291 N N . PRO B 1 186 ? 17.121 -57.122 16.149 1.00 36.36 181 PRO B N 1
ATOM 5292 C CA . PRO B 1 186 ? 16.378 -56.738 17.354 1.00 36.69 181 PRO B CA 1
ATOM 5293 C C . PRO B 1 186 ? 14.871 -56.877 17.167 1.00 37.17 181 PRO B C 1
ATOM 5294 O O . PRO B 1 186 ? 14.387 -56.846 16.024 1.00 36.82 181 PRO B O 1
ATOM 5298 N N . LYS B 1 187 ? 14.152 -57.021 18.291 1.00 37.43 182 LYS B N 1
ATOM 5299 C CA . LYS B 1 187 ? 12.695 -56.907 18.335 1.00 37.06 182 LYS B CA 1
ATOM 5300 C C . LYS B 1 187 ? 12.282 -55.508 17.859 1.00 36.32 182 LYS B C 1
ATOM 5301 O O . LYS B 1 187 ? 12.962 -54.511 18.156 1.00 36.10 182 LYS B O 1
ATOM 5307 N N . GLN B 1 188 ? 11.172 -55.445 17.126 1.00 35.10 183 GLN B N 1
ATOM 5308 C CA . GLN B 1 188 ? 10.623 -54.184 16.618 1.00 34.23 183 GLN B CA 1
ATOM 5309 C C . GLN B 1 188 ? 11.677 -53.341 15.910 1.00 32.97 183 GLN B C 1
ATOM 5310 O O . GLN B 1 188 ? 11.863 -52.173 16.258 1.00 33.05 183 GLN B O 1
ATOM 5316 N N . PRO B 1 189 ? 12.394 -53.933 14.928 1.00 32.11 184 PRO B N 1
ATOM 5317 C CA . PRO B 1 189 ? 13.549 -53.223 14.406 1.00 31.25 184 PRO B CA 1
ATOM 5318 C C . PRO B 1 189 ? 13.168 -51.945 13.648 1.00 30.31 184 PRO B C 1
ATOM 5319 O O . PRO B 1 189 ? 12.131 -51.894 12.984 1.00 29.54 184 PRO B O 1
ATOM 5323 N N . GLN B 1 190 ? 14.030 -50.944 13.767 1.00 28.99 185 GLN B N 1
ATOM 5324 C CA . GLN B 1 190 ? 13.810 -49.638 13.183 1.00 27.77 185 GLN B CA 1
ATOM 5325 C C . GLN B 1 190 ? 14.727 -49.570 11.976 1.00 28.12 185 GLN B C 1
ATOM 5326 O O . GLN B 1 190 ? 15.942 -49.403 12.127 1.00 27.68 185 GLN B O 1
ATOM 5332 N N . MET B 1 191 ? 14.161 -49.713 10.780 1.00 27.79 186 MET B N 1
ATOM 5333 C CA . MET B 1 191 ? 15.001 -50.010 9.622 1.00 27.94 186 MET B CA 1
ATOM 5334 C C . MET B 1 191 ? 14.859 -48.918 8.563 1.00 28.10 186 MET B C 1
ATOM 5335 O O . MET B 1 191 ? 13.739 -48.548 8.183 1.00 29.43 186 MET B O 1
ATOM 5340 N N . LEU B 1 192 ? 15.981 -48.370 8.119 1.00 27.71 187 LEU B N 1
ATOM 5341 C CA . LEU B 1 192 ? 15.977 -47.542 6.913 1.00 28.74 187 LEU B CA 1
ATOM 5342 C C . LEU B 1 192 ? 15.345 -48.361 5.768 1.00 28.83 187 LEU B C 1
ATOM 5343 O O . LEU B 1 192 ? 15.575 -49.561 5.681 1.00 29.16 187 LEU B O 1
ATOM 5348 N N . ALA B 1 193 ? 14.518 -47.734 4.933 1.00 28.43 188 ALA B N 1
ATOM 5349 C CA . ALA B 1 193 ? 13.900 -48.461 3.818 1.00 28.06 188 ALA B CA 1
ATOM 5350 C C . ALA B 1 193 ? 14.307 -47.782 2.536 1.00 28.05 188 ALA B C 1
ATOM 5351 O O . ALA B 1 193 ? 13.514 -47.138 1.902 1.00 28.85 188 ALA B O 1
ATOM 5353 N N . GLN B 1 194 ? 15.555 -47.943 2.145 1.00 28.01 189 GLN B N 1
ATOM 5354 C CA . GLN B 1 194 ? 16.077 -47.177 1.036 1.00 27.72 189 GLN B CA 1
ATOM 5355 C C . GLN B 1 194 ? 15.920 -47.803 -0.357 1.00 26.86 189 GLN B C 1
ATOM 5356 O O . GLN B 1 194 ? 15.512 -47.082 -1.292 1.00 26.62 189 GLN B O 1
ATOM 5362 N N . PRO B 1 195 ? 16.311 -49.099 -0.515 1.00 25.07 190 PRO B N 1
ATOM 5363 C CA . PRO B 1 195 ? 16.193 -49.749 -1.810 1.00 23.85 190 PRO B CA 1
ATOM 5364 C C . PRO B 1 195 ? 14.745 -49.814 -2.239 1.00 23.99 190 PRO B C 1
ATOM 5365 O O . PRO B 1 195 ? 13.878 -50.185 -1.431 1.00 24.57 190 PRO B O 1
ATOM 5369 N N . PRO B 1 196 ? 14.470 -49.426 -3.502 1.00 23.61 191 PRO B N 1
ATOM 5370 C CA . PRO B 1 196 ? 13.152 -49.471 -4.117 1.00 23.36 191 PRO B CA 1
ATOM 5371 C C . PRO B 1 196 ? 12.556 -50.881 -4.021 1.00 24.30 191 PRO B C 1
ATOM 5372 O O . PRO B 1 196 ? 13.313 -51.855 -3.966 1.00 23.39 191 PRO B O 1
ATOM 5376 N N . TYR B 1 197 ? 11.225 -50.977 -4.006 1.00 24.54 192 TYR B N 1
ATOM 5377 C CA . TYR B 1 197 ? 10.539 -52.253 -3.902 1.00 25.93 192 TYR B CA 1
ATOM 5378 C C . TYR B 1 197 ? 10.629 -53.096 -5.147 1.00 27.18 192 TYR B C 1
ATOM 5379 O O . TYR B 1 197 ? 10.294 -54.274 -5.098 1.00 27.81 192 TYR B O 1
ATOM 5388 N N . SER B 1 198 ? 11.054 -52.503 -6.255 1.00 27.67 193 SER B N 1
ATOM 5389 C CA . SER B 1 198 ? 11.353 -53.284 -7.452 1.00 29.36 193 SER B CA 1
ATOM 5390 C C . SER B 1 198 ? 12.640 -54.118 -7.343 1.00 30.00 193 SER B C 1
ATOM 5391 O O . SER B 1 198 ? 12.895 -54.935 -8.196 1.00 31.42 193 SER B O 1
ATOM 5394 N N . PHE B 1 199 ? 13.469 -53.906 -6.327 1.00 30.64 194 PHE B N 1
ATOM 5395 C CA . PHE B 1 199 ? 14.661 -54.743 -6.126 1.00 31.17 194 PHE B CA 1
ATOM 5396 C C . PHE B 1 199 ? 14.386 -55.699 -4.971 1.00 30.87 194 PHE B C 1
ATOM 5397 O O . PHE B 1 199 ? 13.758 -55.310 -3.987 1.00 30.61 194 PHE B O 1
ATOM 5405 N N . ASP B 1 200 ? 14.879 -56.927 -5.024 1.00 30.23 195 ASP B N 1
ATOM 5406 C CA . ASP B 1 200 ? 14.549 -57.812 -3.908 1.00 30.65 195 ASP B CA 1
ATOM 5407 C C . ASP B 1 200 ? 15.359 -57.550 -2.626 1.00 29.15 195 ASP B C 1
ATOM 5408 O O . ASP B 1 200 ? 15.043 -58.056 -1.553 1.00 29.09 195 ASP B O 1
ATOM 5413 N N . LEU B 1 201 ? 16.380 -56.714 -2.738 1.00 27.79 196 LEU B N 1
ATOM 5414 C CA . LEU B 1 201 ? 17.067 -56.212 -1.573 1.00 26.03 196 LEU B CA 1
ATOM 5415 C C . LEU B 1 201 ? 16.056 -55.531 -0.625 1.00 26.05 196 LEU B C 1
ATOM 5416 O O . LEU B 1 201 ? 16.178 -55.614 0.600 1.00 25.53 196 LEU B O 1
ATOM 5421 N N . SER B 1 202 ? 15.020 -54.909 -1.179 1.00 25.31 197 SER B N 1
ATOM 5422 C CA . SER B 1 202 ? 13.973 -54.339 -0.314 1.00 24.90 197 SER B CA 1
ATOM 5423 C C . SER B 1 202 ? 13.331 -55.315 0.678 1.00 24.47 197 SER B C 1
ATOM 5424 O O . SER B 1 202 ? 12.896 -54.902 1.778 1.00 24.14 197 SER B O 1
ATOM 5427 N N . VAL B 1 203 ? 13.244 -56.585 0.279 1.00 24.58 198 VAL B N 1
ATOM 5428 C CA . VAL B 1 203 ? 12.715 -57.664 1.135 1.00 24.36 198 VAL B CA 1
ATOM 5429 C C . VAL B 1 203 ? 13.535 -57.807 2.409 1.00 24.24 198 VAL B C 1
ATOM 5430 O O . VAL B 1 203 ? 12.990 -58.144 3.442 1.00 24.77 198 VAL B O 1
ATOM 5434 N N . MET B 1 204 ? 14.832 -57.523 2.322 1.00 23.92 199 MET B N 1
ATOM 5435 C CA . MET B 1 204 ? 15.740 -57.590 3.458 1.00 24.72 199 MET B CA 1
ATOM 5436 C C . MET B 1 204 ? 15.449 -56.499 4.474 1.00 25.20 199 MET B C 1
ATOM 5437 O O . MET B 1 204 ? 15.899 -56.602 5.614 1.00 26.94 199 MET B O 1
ATOM 5442 N N . TYR B 1 205 ? 14.701 -55.460 4.108 1.00 24.55 200 TYR B N 1
ATOM 5443 C CA . TYR B 1 205 ? 14.123 -54.633 5.165 1.00 24.71 200 TYR B CA 1
ATOM 5444 C C . TYR B 1 205 ? 12.668 -54.940 5.466 1.00 24.37 200 TYR B C 1
ATOM 5445 O O . TYR B 1 205 ? 12.291 -54.992 6.645 1.00 26.10 200 TYR B O 1
ATOM 5454 N N . TRP B 1 206 ? 11.829 -55.140 4.465 1.00 23.21 201 TRP B N 1
ATOM 5455 C CA . TRP B 1 206 ? 10.418 -55.211 4.843 1.00 23.75 201 TRP B CA 1
ATOM 5456 C C . TRP B 1 206 ? 10.024 -56.502 5.594 1.00 23.81 201 TRP B C 1
ATOM 5457 O O . TRP B 1 206 ? 9.265 -56.446 6.553 1.00 23.60 201 TRP B O 1
ATOM 5468 N N . ALA B 1 207 ? 10.555 -57.645 5.167 1.00 24.06 202 ALA B N 1
ATOM 5469 C CA . ALA B 1 207 ? 10.070 -58.920 5.673 1.00 24.15 202 ALA B CA 1
ATOM 5470 C C . ALA B 1 207 ? 10.414 -59.057 7.147 1.00 24.78 202 ALA B C 1
ATOM 5471 O O . ALA B 1 207 ? 9.513 -59.325 7.956 1.00 24.66 202 ALA B O 1
ATOM 5473 N N . PRO B 1 208 ? 11.700 -58.859 7.503 1.00 25.32 203 PRO B N 1
ATOM 5474 C CA . PRO B 1 208 ? 12.110 -58.905 8.899 1.00 26.00 203 PRO B CA 1
ATOM 5475 C C . PRO B 1 208 ? 11.394 -57.882 9.734 1.00 26.52 203 PRO B C 1
ATOM 5476 O O . PRO B 1 208 ? 10.952 -58.187 10.819 1.00 27.02 203 PRO B O 1
ATOM 5480 N N . THR B 1 209 ? 11.295 -56.660 9.241 1.00 27.60 204 THR B N 1
ATOM 5481 C CA . THR B 1 209 ? 10.585 -55.612 9.991 1.00 27.40 204 THR B CA 1
ATOM 5482 C C . THR B 1 209 ? 9.131 -56.034 10.296 1.00 27.03 204 THR B C 1
ATOM 5483 O O . THR B 1 209 ? 8.656 -55.938 11.456 1.00 26.97 204 THR B O 1
ATOM 5487 N N . LEU B 1 210 ? 8.432 -56.541 9.295 1.00 26.05 205 LEU B N 1
ATOM 5488 C CA . LEU B 1 210 ? 7.018 -56.851 9.511 1.00 26.86 205 LEU B CA 1
ATOM 5489 C C . LEU B 1 210 ? 6.856 -58.121 10.330 1.00 27.21 205 LEU B C 1
ATOM 5490 O O . LEU B 1 210 ? 5.855 -58.277 11.013 1.00 27.87 205 LEU B O 1
ATOM 5495 N N . ALA B 1 211 ? 7.825 -59.033 10.220 1.00 27.16 206 ALA B N 1
ATOM 5496 C CA . ALA B 1 211 ? 7.854 -60.275 10.995 1.00 27.16 206 ALA B CA 1
ATOM 5497 C C . ALA B 1 211 ? 8.148 -60.003 12.460 1.00 27.35 206 ALA B C 1
ATOM 5498 O O . ALA B 1 211 ? 7.770 -60.789 13.321 1.00 27.62 206 ALA B O 1
ATOM 5500 N N . LEU B 1 212 ? 8.823 -58.890 12.747 1.00 27.52 207 LEU B N 1
ATOM 5501 C CA . LEU B 1 212 ? 9.232 -58.577 14.117 1.00 27.46 207 LEU B CA 1
ATOM 5502 C C . LEU B 1 212 ? 8.548 -57.340 14.718 1.00 27.15 207 LEU B C 1
ATOM 5503 O O . LEU B 1 212 ? 8.895 -56.894 15.817 1.00 27.74 207 LEU B O 1
ATOM 5508 N N . GLY B 1 213 ? 7.581 -56.787 13.984 1.00 27.26 208 GLY B N 1
ATOM 5509 C CA . GLY B 1 213 ? 6.758 -55.636 14.442 1.00 26.57 208 GLY B CA 1
ATOM 5510 C C . GLY B 1 213 ? 7.533 -54.337 14.530 1.00 26.80 208 GLY B C 1
ATOM 5511 O O . GLY B 1 213 ? 7.244 -53.492 15.386 1.00 27.35 208 GLY B O 1
ATOM 5512 N N . GLY B 1 214 ? 8.531 -54.194 13.651 1.00 26.83 209 GLY B N 1
ATOM 5513 C CA . GLY B 1 214 ? 9.346 -52.990 13.539 1.00 25.63 209 GLY B CA 1
ATOM 5514 C C . GLY B 1 214 ? 8.710 -51.862 12.748 1.00 25.15 209 GLY B C 1
ATOM 5515 O O . GLY B 1 214 ? 7.521 -51.906 12.426 1.00 24.17 209 GLY B O 1
ATOM 5516 N N . THR B 1 215 ? 9.530 -50.852 12.453 1.00 25.05 210 THR B N 1
ATOM 5517 C CA . THR B 1 215 ? 9.121 -49.646 11.754 1.00 25.68 210 THR B CA 1
ATOM 5518 C C . THR B 1 215 ? 10.006 -49.418 10.527 1.00 25.64 210 THR B C 1
ATOM 5519 O O . THR B 1 215 ? 11.208 -49.566 10.600 1.00 27.01 210 THR B O 1
ATOM 5523 N N . LEU B 1 216 ? 9.408 -49.059 9.407 1.00 26.21 211 LEU B N 1
ATOM 5524 C CA . LEU B 1 216 ? 10.151 -48.685 8.193 1.00 27.34 211 LEU B CA 1
ATOM 5525 C C . LEU B 1 216 ? 10.300 -47.201 8.078 1.00 27.22 211 LEU B C 1
ATOM 5526 O O . LEU B 1 216 ? 9.328 -46.472 8.218 1.00 26.23 211 LEU B O 1
ATOM 5531 N N . PHE B 1 217 ? 11.516 -46.757 7.792 1.00 28.57 212 PHE B N 1
ATOM 5532 C CA . PHE B 1 217 ? 11.746 -45.328 7.501 1.00 29.80 212 PHE B CA 1
ATOM 5533 C C . PHE B 1 217 ? 11.944 -45.097 6.014 1.00 30.52 212 PHE B C 1
ATOM 5534 O O . PHE B 1 217 ? 12.977 -45.469 5.450 1.00 32.17 212 PHE B O 1
ATOM 5542 N N . ALA B 1 218 ? 10.948 -44.520 5.362 1.00 31.87 213 ALA B N 1
ATOM 5543 C CA . ALA B 1 218 ? 11.031 -44.320 3.909 1.00 33.83 213 ALA B CA 1
ATOM 5544 C C . ALA B 1 218 ? 11.390 -42.891 3.605 1.00 35.25 213 ALA B C 1
ATOM 5545 O O . ALA B 1 218 ? 11.163 -41.993 4.433 1.00 36.14 213 ALA B O 1
ATOM 5547 N N . LEU B 1 219 ? 11.973 -42.684 2.431 1.00 36.32 214 LEU B N 1
ATOM 5548 C CA . LEU B 1 219 ? 12.338 -41.357 1.996 1.00 37.79 214 LEU B CA 1
ATOM 5549 C C . LEU B 1 219 ? 11.401 -40.916 0.874 1.00 38.79 214 LEU B C 1
ATOM 5550 O O . LEU B 1 219 ? 10.963 -41.738 0.075 1.00 38.37 214 LEU B O 1
ATOM 5555 N N . PRO B 1 220 ? 11.075 -39.616 0.827 1.00 39.57 215 PRO B N 1
ATOM 5556 C CA . PRO B 1 220 ? 10.258 -39.098 -0.286 1.00 40.75 215 PRO B CA 1
ATOM 5557 C C . PRO B 1 220 ? 10.966 -39.262 -1.634 1.00 41.37 215 PRO B C 1
ATOM 5558 O O . PRO B 1 220 ? 12.196 -39.185 -1.705 1.00 40.81 215 PRO B O 1
ATOM 5562 N N . LYS B 1 221 ? 10.190 -39.507 -2.684 1.00 43.05 216 LYS B N 1
ATOM 5563 C CA . LYS B 1 221 ? 10.748 -39.801 -4.004 1.00 45.23 216 LYS B CA 1
ATOM 5564 C C . LYS B 1 221 ? 11.583 -38.665 -4.584 1.00 47.18 216 LYS B C 1
ATOM 5565 O O . LYS B 1 221 ? 12.507 -38.917 -5.360 1.00 47.60 216 LYS B O 1
ATOM 5571 N N . GLU B 1 222 ? 11.273 -37.425 -4.198 1.00 49.25 217 GLU B N 1
ATOM 5572 C CA . GLU B 1 222 ? 11.962 -36.248 -4.742 1.00 51.64 217 GLU B CA 1
ATOM 5573 C C . GLU B 1 222 ? 13.390 -36.139 -4.228 1.00 52.91 217 GLU B C 1
ATOM 5574 O O . GLU B 1 222 ? 14.220 -35.485 -4.845 1.00 53.06 217 GLU B O 1
ATOM 5580 N N . LEU B 1 223 ? 13.665 -36.783 -3.098 1.00 54.83 218 LEU B N 1
ATOM 5581 C CA . LEU B 1 223 ? 14.990 -36.760 -2.493 1.00 56.71 218 LEU B CA 1
ATOM 5582 C C . LEU B 1 223 ? 16.057 -37.613 -3.202 1.00 58.71 218 LEU B C 1
ATOM 5583 O O . LEU B 1 223 ? 17.187 -37.154 -3.365 1.00 59.87 218 LEU B O 1
ATOM 5588 N N . VAL B 1 224 ? 15.726 -38.844 -3.599 1.00 60.53 219 VAL B N 1
ATOM 5589 C CA . VAL B 1 224 ? 16.724 -39.775 -4.168 1.00 62.28 219 VAL B CA 1
ATOM 5590 C C . VAL B 1 224 ? 17.219 -39.264 -5.529 1.00 62.96 219 VAL B C 1
ATOM 5591 O O . VAL B 1 224 ? 16.416 -38.944 -6.403 1.00 63.60 219 VAL B O 1
ATOM 5595 N N . ALA B 1 225 ? 18.537 -39.170 -5.684 1.00 63.87 220 ALA B N 1
ATOM 5596 C CA . ALA B 1 225 ? 19.191 -38.407 -6.793 1.00 64.83 220 ALA B CA 1
ATOM 5597 C C . ALA B 1 225 ? 19.381 -36.869 -6.582 1.00 64.96 220 ALA B C 1
ATOM 5598 O O . ALA B 1 225 ? 19.815 -36.163 -7.507 1.00 64.93 220 ALA B O 1
ATOM 5600 N N . ASP B 1 226 ? 19.023 -36.372 -5.385 1.00 65.11 221 ASP B N 1
ATOM 5601 C CA . ASP B 1 226 ? 19.520 -35.089 -4.831 1.00 64.89 221 ASP B CA 1
ATOM 5602 C C . ASP B 1 226 ? 20.389 -35.432 -3.606 1.00 64.50 221 ASP B C 1
ATOM 5603 O O . ASP B 1 226 ? 19.956 -35.317 -2.457 1.00 64.40 221 ASP B O 1
ATOM 5608 N N . PHE B 1 227 ? 21.625 -35.835 -3.868 1.00 64.00 222 PHE B N 1
ATOM 5609 C CA . PHE B 1 227 ? 22.437 -36.554 -2.883 1.00 63.57 222 PHE B CA 1
ATOM 5610 C C . PHE B 1 227 ? 22.828 -35.850 -1.593 1.00 62.92 222 PHE B C 1
ATOM 5611 O O . PHE B 1 227 ? 22.820 -36.471 -0.527 1.00 62.66 222 PHE B O 1
ATOM 5619 N N . LYS B 1 228 ? 23.170 -34.568 -1.662 1.00 62.15 223 LYS B N 1
ATOM 5620 C CA . LYS B 1 228 ? 23.540 -33.874 -0.425 1.00 61.61 223 LYS B CA 1
ATOM 5621 C C . LYS B 1 228 ? 22.369 -33.827 0.569 1.00 60.45 223 LYS B C 1
ATOM 5622 O O . LYS B 1 228 ? 22.476 -34.361 1.679 1.00 60.68 223 LYS B O 1
ATOM 5628 N N . GLN B 1 229 ? 21.248 -33.244 0.151 1.00 59.20 224 GLN B N 1
ATOM 5629 C CA . GLN B 1 229 ? 20.037 -33.201 0.980 1.00 57.94 224 GLN B CA 1
ATOM 5630 C C . GLN B 1 229 ? 19.582 -34.600 1.464 1.00 56.96 224 GLN B C 1
ATOM 5631 O O . GLN B 1 229 ? 19.057 -34.746 2.580 1.00 56.68 224 GLN B O 1
ATOM 5637 N N . LEU B 1 230 ? 19.832 -35.616 0.633 1.00 55.10 225 LEU B N 1
ATOM 5638 C CA . LEU B 1 230 ? 19.476 -37.001 0.916 1.00 53.25 225 LEU B CA 1
ATOM 5639 C C . LEU B 1 230 ? 20.108 -37.524 2.213 1.00 52.30 225 LEU B C 1
ATOM 5640 O O . LEU B 1 230 ? 19.398 -37.892 3.169 1.00 51.36 225 LEU B O 1
ATOM 5645 N N . PHE B 1 231 ? 21.431 -37.542 2.256 1.00 50.87 226 PHE B N 1
ATOM 5646 C CA . PHE B 1 231 ? 22.100 -38.079 3.420 1.00 50.56 226 PHE B CA 1
ATOM 5647 C C . PHE B 1 231 ? 21.936 -37.221 4.667 1.00 50.29 226 PHE B C 1
ATOM 5648 O O . PHE B 1 231 ? 21.918 -37.741 5.777 1.00 50.19 226 PHE B O 1
ATOM 5656 N N . THR B 1 232 ? 21.774 -35.913 4.486 1.00 50.17 227 THR B N 1
ATOM 5657 C CA . THR B 1 232 ? 21.531 -35.028 5.630 1.00 49.64 227 THR B CA 1
ATOM 5658 C C . THR B 1 232 ? 20.174 -35.345 6.261 1.00 49.10 227 THR B C 1
ATOM 5659 O O . THR B 1 232 ? 20.046 -35.431 7.490 1.00 49.76 227 THR B O 1
ATOM 5663 N N . THR B 1 233 ? 19.189 -35.565 5.403 1.00 47.87 228 THR B N 1
ATOM 5664 C CA . THR B 1 233 ? 17.872 -36.022 5.811 1.00 46.68 228 THR B CA 1
ATOM 5665 C C . THR B 1 233 ? 17.867 -37.388 6.495 1.00 46.13 228 THR B C 1
ATOM 5666 O O . THR B 1 233 ? 17.145 -37.576 7.472 1.00 45.96 228 THR B O 1
ATOM 5670 N N . ILE B 1 234 ? 18.671 -38.326 5.990 1.00 45.12 229 ILE B N 1
ATOM 5671 C CA . ILE B 1 234 ? 18.706 -39.675 6.537 1.00 43.99 229 ILE B CA 1
ATOM 5672 C C . ILE B 1 234 ? 19.216 -39.624 7.973 1.00 44.18 229 ILE B C 1
ATOM 5673 O O . ILE B 1 234 ? 18.680 -40.287 8.869 1.00 43.87 229 ILE B O 1
ATOM 5678 N N . ALA B 1 235 ? 20.229 -38.794 8.192 1.00 44.24 230 ALA B N 1
ATOM 5679 C CA . ALA B 1 235 ? 20.804 -38.602 9.523 1.00 44.03 230 ALA B CA 1
ATOM 5680 C C . ALA B 1 235 ? 19.830 -37.993 10.526 1.00 43.79 230 ALA B C 1
ATOM 5681 O O . ALA B 1 235 ? 20.071 -38.076 11.715 1.00 44.17 230 ALA B O 1
ATOM 5683 N N . GLN B 1 236 ? 18.746 -37.386 10.054 1.00 43.71 231 GLN B N 1
ATOM 5684 C CA . GLN B 1 236 ? 17.684 -36.943 10.950 1.00 44.41 231 GLN B CA 1
ATOM 5685 C C . GLN B 1 236 ? 16.911 -38.147 11.479 1.00 43.96 231 GLN B C 1
ATOM 5686 O O . GLN B 1 236 ? 16.342 -38.076 12.557 1.00 43.72 231 GLN B O 1
ATOM 5692 N N . LEU B 1 237 ? 16.900 -39.246 10.722 1.00 43.87 232 LEU B N 1
ATOM 5693 C CA . LEU B 1 237 ? 16.025 -40.402 11.036 1.00 43.52 232 LEU B CA 1
ATOM 5694 C C . LEU B 1 237 ? 16.572 -41.312 12.145 1.00 43.12 232 LEU B C 1
ATOM 5695 O O . LEU B 1 237 ? 17.759 -41.608 12.191 1.00 42.28 232 LEU B O 1
ATOM 5700 N N . PRO B 1 238 ? 15.698 -41.711 13.075 1.00 42.82 233 PRO B N 1
ATOM 5701 C CA . PRO B 1 238 ? 16.151 -42.580 14.156 1.00 42.67 233 PRO B CA 1
ATOM 5702 C C . PRO B 1 238 ? 16.198 -44.073 13.714 1.00 42.71 233 PRO B C 1
ATOM 5703 O O . PRO B 1 238 ? 15.426 -44.921 14.206 1.00 42.72 233 PRO B O 1
ATOM 5707 N N . VAL B 1 239 ? 17.122 -44.383 12.798 1.00 41.65 234 VAL B N 1
ATOM 5708 C CA . VAL B 1 239 ? 17.250 -45.744 12.274 1.00 40.21 234 VAL B CA 1
ATOM 5709 C C . VAL B 1 239 ? 18.299 -46.573 12.995 1.00 38.99 234 VAL B C 1
ATOM 5710 O O . VAL B 1 239 ? 19.462 -46.182 13.089 1.00 39.41 234 VAL B O 1
ATOM 5714 N N . GLY B 1 240 ? 17.875 -47.729 13.492 1.00 37.88 235 GLY B N 1
ATOM 5715 C CA . GLY B 1 240 ? 18.798 -48.716 14.070 1.00 35.92 235 GLY B CA 1
ATOM 5716 C C . GLY B 1 240 ? 19.530 -49.468 12.970 1.00 34.60 235 GLY B C 1
ATOM 5717 O O . GLY B 1 240 ? 20.649 -49.946 13.161 1.00 34.26 235 GLY B O 1
ATOM 5718 N N . ILE B 1 241 ? 18.905 -49.576 11.800 1.00 33.16 236 ILE B N 1
ATOM 5719 C CA . ILE B 1 241 ? 19.386 -50.536 10.806 1.00 32.09 236 ILE B CA 1
ATOM 5720 C C . ILE B 1 241 ? 19.387 -50.004 9.378 1.00 31.14 236 ILE B C 1
ATOM 5721 O O . ILE B 1 241 ? 18.369 -49.506 8.867 1.00 31.33 236 ILE B O 1
ATOM 5726 N N . TRP B 1 242 ? 20.549 -50.130 8.748 1.00 29.53 237 TRP B N 1
ATOM 5727 C CA . TRP B 1 242 ? 20.779 -49.625 7.426 1.00 28.73 237 TRP B CA 1
ATOM 5728 C C . TRP B 1 242 ? 21.059 -50.793 6.491 1.00 28.12 237 TRP B C 1
ATOM 5729 O O . TRP B 1 242 ? 22.054 -51.536 6.678 1.00 28.24 237 TRP B O 1
ATOM 5740 N N . THR B 1 243 ? 20.176 -50.922 5.495 1.00 26.59 238 THR B N 1
ATOM 5741 C CA . THR B 1 243 ? 20.234 -51.914 4.455 1.00 26.00 238 THR B CA 1
ATOM 5742 C C . THR B 1 243 ? 20.344 -51.259 3.087 1.00 26.26 238 THR B C 1
ATOM 5743 O O . THR B 1 243 ? 19.420 -50.583 2.626 1.00 25.73 238 THR B O 1
ATOM 5747 N N . SER B 1 244 ? 21.459 -51.488 2.417 1.00 26.14 239 SER B N 1
ATOM 5748 C CA . SER B 1 244 ? 21.614 -50.971 1.077 1.00 26.90 239 SER B CA 1
ATOM 5749 C C . SER B 1 244 ? 22.675 -51.800 0.363 1.00 27.60 239 SER B C 1
ATOM 5750 O O . SER B 1 244 ? 23.287 -52.687 0.947 1.00 26.73 239 SER B O 1
ATOM 5753 N N . THR B 1 245 ? 22.910 -51.475 -0.901 1.00 28.88 240 THR B N 1
ATOM 5754 C CA . THR B 1 245 ? 24.097 -51.935 -1.585 1.00 30.12 240 THR B CA 1
ATOM 5755 C C . THR B 1 245 ? 25.316 -51.261 -0.960 1.00 31.35 240 THR B C 1
ATOM 5756 O O . THR B 1 245 ? 25.193 -50.210 -0.301 1.00 31.58 240 THR B O 1
ATOM 5760 N N . PRO B 1 246 ? 26.489 -51.877 -1.142 1.00 32.26 241 PRO B N 1
ATOM 5761 C CA . PRO B 1 246 ? 27.742 -51.276 -0.752 1.00 33.31 241 PRO B CA 1
ATOM 5762 C C . PRO B 1 246 ? 27.961 -49.954 -1.495 1.00 35.02 241 PRO B C 1
ATOM 5763 O O . PRO B 1 246 ? 28.485 -48.985 -0.926 1.00 35.31 241 PRO B O 1
ATOM 5767 N N . SER B 1 247 ? 27.549 -49.921 -2.754 1.00 36.25 242 SER B N 1
ATOM 5768 C CA . SER B 1 247 ? 27.656 -48.736 -3.596 1.00 37.71 242 SER B CA 1
ATOM 5769 C C . SER B 1 247 ? 27.023 -47.526 -2.930 1.00 37.81 242 SER B C 1
ATOM 5770 O O . SER B 1 247 ? 27.563 -46.420 -2.965 1.00 38.01 242 SER B O 1
ATOM 5773 N N . PHE B 1 248 ? 25.866 -47.740 -2.328 1.00 37.92 243 PHE B N 1
ATOM 5774 C CA . PHE B 1 248 ? 25.109 -46.646 -1.764 1.00 38.41 243 PHE B CA 1
ATOM 5775 C C . PHE B 1 248 ? 25.835 -46.150 -0.524 1.00 39.35 243 PHE B C 1
ATOM 5776 O O . PHE B 1 248 ? 25.852 -44.952 -0.236 1.00 39.28 243 PHE B O 1
ATOM 5784 N N . ALA B 1 249 ? 26.435 -47.080 0.208 1.00 40.18 244 ALA B N 1
ATOM 5785 C CA . ALA B 1 249 ? 27.171 -46.729 1.405 1.00 41.44 244 ALA B CA 1
ATOM 5786 C C . ALA B 1 249 ? 28.430 -45.927 1.018 1.00 42.44 244 ALA B C 1
ATOM 5787 O O . ALA B 1 249 ? 28.846 -45.050 1.765 1.00 42.31 244 ALA B O 1
ATOM 5789 N N . ASP B 1 250 ? 28.998 -46.204 -0.160 1.00 43.65 245 ASP B N 1
ATOM 5790 C CA . ASP B 1 250 ? 30.134 -45.429 -0.674 1.00 45.39 245 ASP B CA 1
ATOM 5791 C C . ASP B 1 250 ? 29.763 -43.971 -0.881 1.00 46.69 245 ASP B C 1
ATOM 5792 O O . ASP B 1 250 ? 30.548 -43.096 -0.549 1.00 47.45 245 ASP B O 1
ATOM 5797 N N . MET B 1 251 ? 28.587 -43.709 -1.449 1.00 48.18 246 MET B N 1
ATOM 5798 C CA . MET B 1 251 ? 28.129 -42.326 -1.665 1.00 49.83 246 MET B CA 1
ATOM 5799 C C . MET B 1 251 ? 27.930 -41.621 -0.319 1.00 50.01 246 MET B C 1
ATOM 5800 O O . MET B 1 251 ? 28.345 -40.473 -0.148 1.00 49.99 246 MET B O 1
ATOM 5805 N N . ALA B 1 252 ? 27.308 -42.324 0.626 1.00 50.02 247 ALA B N 1
ATOM 5806 C CA . ALA B 1 252 ? 27.015 -41.762 1.942 1.00 50.71 247 ALA B CA 1
ATOM 5807 C C . ALA B 1 252 ? 28.295 -41.395 2.677 1.00 51.23 247 ALA B C 1
ATOM 5808 O O . ALA B 1 252 ? 28.294 -40.517 3.533 1.00 50.68 247 ALA B O 1
ATOM 5810 N N . MET B 1 253 ? 29.375 -42.091 2.330 1.00 52.26 248 MET B N 1
ATOM 5811 C CA . MET B 1 253 ? 30.682 -41.914 2.956 1.00 53.49 248 MET B CA 1
ATOM 5812 C C . MET B 1 253 ? 31.294 -40.524 2.651 1.00 54.04 248 MET B C 1
ATOM 5813 O O . MET B 1 253 ? 32.369 -40.200 3.147 1.00 54.00 248 MET B O 1
ATOM 5818 N N . LEU B 1 254 ? 30.581 -39.718 1.861 1.00 54.64 249 LEU B N 1
ATOM 5819 C CA . LEU B 1 254 ? 31.052 -38.406 1.412 1.00 55.13 249 LEU B CA 1
ATOM 5820 C C . LEU B 1 254 ? 30.128 -37.306 1.939 1.00 55.55 249 LEU B C 1
ATOM 5821 O O . LEU B 1 254 ? 30.062 -36.181 1.404 1.00 55.58 249 LEU B O 1
ATOM 5826 N N . SER B 1 255 ? 29.404 -37.652 2.995 1.00 55.90 250 SER B N 1
ATOM 5827 C CA . SER B 1 255 ? 28.577 -36.713 3.731 1.00 56.03 250 SER B CA 1
ATOM 5828 C C . SER B 1 255 ? 29.123 -36.772 5.136 1.00 55.79 250 SER B C 1
ATOM 5829 O O . SER B 1 255 ? 29.364 -37.857 5.632 1.00 55.57 250 SER B O 1
ATOM 5832 N N . ASP B 1 256 ? 29.367 -35.630 5.776 1.00 56.30 251 ASP B N 1
ATOM 5833 C CA . ASP B 1 256 ? 29.846 -35.699 7.171 1.00 56.83 251 ASP B CA 1
ATOM 5834 C C . ASP B 1 256 ? 28.711 -35.863 8.140 1.00 56.29 251 ASP B C 1
ATOM 5835 O O . ASP B 1 256 ? 28.937 -35.980 9.334 1.00 56.67 251 ASP B O 1
ATOM 5840 N N . ASP B 1 257 ? 27.489 -35.884 7.627 1.00 55.60 252 ASP B N 1
ATOM 5841 C CA . ASP B 1 257 ? 26.374 -36.335 8.435 1.00 55.03 252 ASP B CA 1
ATOM 5842 C C . ASP B 1 257 ? 26.344 -37.882 8.574 1.00 54.28 252 ASP B C 1
ATOM 5843 O O . ASP B 1 257 ? 25.740 -38.415 9.518 1.00 54.48 252 ASP B O 1
ATOM 5848 N N . PHE B 1 258 ? 27.038 -38.595 7.675 1.00 52.62 253 PHE B N 1
ATOM 5849 C CA . PHE B 1 258 ? 27.113 -40.062 7.747 1.00 50.61 253 PHE B CA 1
ATOM 5850 C C . PHE B 1 258 ? 28.166 -40.494 8.759 1.00 49.87 253 PHE B C 1
ATOM 5851 O O . PHE B 1 258 ? 29.263 -40.900 8.381 1.00 48.83 253 PHE B O 1
ATOM 5859 N N . CYS B 1 259 ? 27.819 -40.396 10.047 1.00 49.17 254 CYS B N 1
ATOM 5860 C CA . CYS B 1 259 ? 28.689 -40.883 11.128 1.00 48.83 254 CYS B CA 1
ATOM 5861 C C . CYS B 1 259 ? 27.969 -41.108 12.461 1.00 48.62 254 CYS B C 1
ATOM 5862 O O . CYS B 1 259 ? 26.893 -40.558 12.713 1.00 48.36 254 CYS B O 1
ATOM 5865 N N . GLN B 1 260 ? 28.607 -41.900 13.318 1.00 48.60 255 GLN B N 1
ATOM 5866 C CA . GLN B 1 260 ? 28.093 -42.262 14.632 1.00 49.21 255 GLN B CA 1
ATOM 5867 C C . GLN B 1 260 ? 27.562 -41.039 15.371 1.00 49.06 255 GLN B C 1
ATOM 5868 O O . GLN B 1 260 ? 26.459 -41.065 15.904 1.00 49.35 255 GLN B O 1
ATOM 5874 N N . ALA B 1 261 ? 28.348 -39.968 15.381 1.00 48.70 256 ALA B N 1
ATOM 5875 C CA . ALA B 1 261 ? 28.002 -38.759 16.120 1.00 48.38 256 ALA B CA 1
ATOM 5876 C C . ALA B 1 261 ? 26.633 -38.213 15.717 1.00 48.03 256 ALA B C 1
ATOM 5877 O O . ALA B 1 261 ? 25.792 -37.973 16.581 1.00 47.56 256 ALA B O 1
ATOM 5879 N N . LYS B 1 262 ? 26.413 -38.047 14.409 1.00 47.70 257 LYS B N 1
ATOM 5880 C CA . LYS B 1 262 ? 25.137 -37.549 13.882 1.00 47.21 257 LYS B CA 1
ATOM 5881 C C . LYS B 1 262 ? 24.046 -38.618 13.788 1.00 46.74 257 LYS B C 1
ATOM 5882 O O . LYS B 1 262 ? 22.868 -38.265 13.664 1.00 46.41 257 LYS B O 1
ATOM 5888 N N . MET B 1 263 ? 24.438 -39.906 13.848 1.00 45.87 258 MET B N 1
ATOM 5889 C CA . MET B 1 263 ? 23.515 -41.055 13.705 1.00 45.04 258 MET B CA 1
ATOM 5890 C C . MET B 1 263 ? 23.691 -42.035 14.861 1.00 45.46 258 MET B C 1
ATOM 5891 O O . MET B 1 263 ? 24.041 -43.214 14.639 1.00 45.09 258 MET B O 1
ATOM 5896 N N . PRO B 1 264 ? 23.444 -41.560 16.110 1.00 45.37 259 PRO B N 1
ATOM 5897 C CA . PRO B 1 264 ? 23.743 -42.343 17.318 1.00 44.75 259 PRO B CA 1
ATOM 5898 C C . PRO B 1 264 ? 22.910 -43.622 17.458 1.00 44.25 259 PRO B C 1
ATOM 5899 O O . PRO B 1 264 ? 23.309 -44.541 18.194 1.00 43.45 259 PRO B O 1
ATOM 5903 N N . ALA B 1 265 ? 21.767 -43.669 16.770 1.00 43.26 260 ALA B N 1
ATOM 5904 C CA . ALA B 1 265 ? 20.857 -44.807 16.877 1.00 43.09 260 ALA B CA 1
ATOM 5905 C C . ALA B 1 265 ? 21.299 -46.033 16.069 1.00 42.68 260 ALA B C 1
ATOM 5906 O O . ALA B 1 265 ? 20.803 -47.127 16.305 1.00 41.55 260 ALA B O 1
ATOM 5908 N N . LEU B 1 266 ? 22.224 -45.835 15.124 1.00 42.89 261 LEU B N 1
ATOM 5909 C CA . LEU B 1 266 ? 22.569 -46.854 14.125 1.00 43.06 261 LEU B CA 1
ATOM 5910 C C . LEU B 1 266 ? 23.582 -47.897 14.592 1.00 43.13 261 LEU B C 1
ATOM 5911 O O . LEU B 1 266 ? 24.741 -47.573 14.804 1.00 43.56 261 LEU B O 1
ATOM 5916 N N . THR B 1 267 ? 23.153 -49.160 14.672 1.00 42.83 262 THR B N 1
ATOM 5917 C CA . THR B 1 267 ? 23.997 -50.276 15.149 1.00 42.04 262 THR B CA 1
ATOM 5918 C C . THR B 1 267 ? 24.388 -51.326 14.081 1.00 40.46 262 THR B C 1
ATOM 5919 O O . THR B 1 267 ? 25.438 -51.943 14.215 1.00 40.30 262 THR B O 1
ATOM 5923 N N . HIS B 1 268 ? 23.567 -51.505 13.035 1.00 38.59 263 HIS B N 1
ATOM 5924 C CA . HIS B 1 268 ? 23.766 -52.562 12.001 1.00 36.33 263 HIS B CA 1
ATOM 5925 C C . HIS B 1 268 ? 23.705 -52.082 10.557 1.00 34.62 263 HIS B C 1
ATOM 5926 O O . HIS B 1 268 ? 22.766 -51.394 10.159 1.00 32.83 263 HIS B O 1
ATOM 5933 N N . PHE B 1 269 ? 24.678 -52.532 9.771 1.00 33.30 264 PHE B N 1
ATOM 5934 C CA . PHE B 1 269 ? 24.693 -52.376 8.346 1.00 32.66 264 PHE B CA 1
ATOM 5935 C C . PHE B 1 269 ? 24.539 -53.733 7.704 1.00 32.24 264 PHE B C 1
ATOM 5936 O O . PHE B 1 269 ? 25.342 -54.632 7.973 1.00 31.82 264 PHE B O 1
ATOM 5944 N N . TYR B 1 270 ? 23.523 -53.891 6.852 1.00 31.53 265 TYR B N 1
ATOM 5945 C CA . TYR B 1 270 ? 23.361 -55.134 6.080 1.00 30.75 265 TYR B CA 1
ATOM 5946 C C . TYR B 1 270 ? 23.640 -54.864 4.619 1.00 30.97 265 TYR B C 1
ATOM 5947 O O . TYR B 1 270 ? 23.020 -54.012 4.005 1.00 30.67 265 TYR B O 1
ATOM 5956 N N . PHE B 1 271 ? 24.591 -55.590 4.069 1.00 32.16 266 PHE B N 1
ATOM 5957 C CA . PHE B 1 271 ? 24.944 -55.428 2.686 1.00 33.19 266 PHE B CA 1
ATOM 5958 C C . PHE B 1 271 ? 24.626 -56.652 1.827 1.00 34.50 266 PHE B C 1
ATOM 5959 O O . PHE B 1 271 ? 24.741 -57.798 2.257 1.00 34.01 266 PHE B O 1
ATOM 5967 N N . ASP B 1 272 ? 24.202 -56.388 0.604 1.00 35.67 267 ASP B N 1
ATOM 5968 C CA . ASP B 1 272 ? 23.946 -57.437 -0.354 1.00 37.80 267 ASP B CA 1
ATOM 5969 C C . ASP B 1 272 ? 23.999 -56.757 -1.698 1.00 38.99 267 ASP B C 1
ATOM 5970 O O . ASP B 1 272 ? 23.810 -55.533 -1.768 1.00 39.57 267 ASP B O 1
ATOM 5975 N N . GLY B 1 273 ? 24.260 -57.523 -2.754 1.00 39.75 268 GLY B N 1
ATOM 5976 C CA . GLY B 1 273 ? 24.068 -57.021 -4.121 1.00 41.10 268 GLY B CA 1
ATOM 5977 C C . GLY B 1 273 ? 25.261 -56.808 -5.039 1.00 41.74 268 GLY B C 1
ATOM 5978 O O . GLY B 1 273 ? 25.169 -56.998 -6.255 1.00 42.87 268 GLY B O 1
ATOM 5979 N N . GLU B 1 274 ? 26.362 -56.363 -4.469 1.00 41.95 269 GLU B N 1
ATOM 5980 C CA . GLU B 1 274 ? 27.561 -56.021 -5.217 1.00 42.62 269 GLU B CA 1
ATOM 5981 C C . GLU B 1 274 ? 28.643 -56.392 -4.236 1.00 42.51 269 GLU B C 1
ATOM 5982 O O . GLU B 1 274 ? 28.349 -56.639 -3.059 1.00 41.68 269 GLU B O 1
ATOM 5988 N N . GLU B 1 275 ? 29.884 -56.433 -4.700 1.00 42.60 270 GLU B N 1
ATOM 5989 C CA . GLU B 1 275 ? 30.985 -56.665 -3.800 1.00 43.15 270 GLU B CA 1
ATOM 5990 C C . GLU B 1 275 ? 30.975 -55.625 -2.688 1.00 42.79 270 GLU B C 1
ATOM 5991 O O . GLU B 1 275 ? 30.736 -54.429 -2.937 1.00 42.22 270 GLU B O 1
ATOM 5997 N N . LEU B 1 276 ? 31.188 -56.086 -1.458 1.00 42.21 271 LEU B N 1
ATOM 5998 C CA . LEU B 1 276 ? 31.516 -55.163 -0.391 1.00 42.08 271 LEU B CA 1
ATOM 5999 C C . LEU B 1 276 ? 33.031 -55.200 -0.290 1.00 42.42 271 LEU B C 1
ATOM 6000 O O . LEU B 1 276 ? 33.605 -56.252 -0.036 1.00 42.66 271 LEU B O 1
ATOM 6005 N N . THR B 1 277 ? 33.676 -54.068 -0.554 1.00 43.37 272 THR B N 1
ATOM 6006 C CA . THR B 1 277 ? 35.144 -53.987 -0.544 1.00 44.65 272 THR B CA 1
ATOM 6007 C C . THR B 1 277 ? 35.694 -53.992 0.873 1.00 45.11 272 THR B C 1
ATOM 6008 O O . THR B 1 277 ? 35.015 -53.577 1.829 1.00 44.83 272 THR B O 1
ATOM 6012 N N . VAL B 1 278 ? 36.929 -54.466 1.006 1.00 46.07 273 VAL B N 1
ATOM 6013 C CA . VAL B 1 278 ? 37.702 -54.206 2.210 1.00 47.20 273 VAL B CA 1
ATOM 6014 C C . VAL B 1 278 ? 37.732 -52.698 2.512 1.00 47.69 273 VAL B C 1
ATOM 6015 O O . VAL B 1 278 ? 37.439 -52.288 3.644 1.00 47.95 273 VAL B O 1
ATOM 6019 N N . SER B 1 279 ? 38.036 -51.879 1.498 1.00 47.86 274 SER B N 1
ATOM 6020 C CA . SER B 1 279 ? 37.998 -50.414 1.648 1.00 48.33 274 SER B CA 1
ATOM 6021 C C . SER B 1 279 ? 36.750 -49.968 2.363 1.00 48.10 274 SER B C 1
ATOM 6022 O O . SER B 1 279 ? 36.839 -49.354 3.441 1.00 48.44 274 SER B O 1
ATOM 6025 N N . THR B 1 280 ? 35.592 -50.281 1.773 1.00 47.54 275 THR B N 1
ATOM 6026 C CA . THR B 1 280 ? 34.330 -49.820 2.316 1.00 47.06 275 THR B CA 1
ATOM 6027 C C . THR B 1 280 ? 34.207 -50.213 3.791 1.00 47.30 275 THR B C 1
ATOM 6028 O O . THR B 1 280 ? 33.879 -49.371 4.642 1.00 47.25 275 THR B O 1
ATOM 6032 N N . ALA B 1 281 ? 34.516 -51.467 4.106 1.00 47.45 276 ALA B N 1
ATOM 6033 C CA . ALA B 1 281 ? 34.361 -51.954 5.475 1.00 47.97 276 ALA B CA 1
ATOM 6034 C C . ALA B 1 281 ? 35.228 -51.151 6.442 1.00 48.52 276 ALA B C 1
ATOM 6035 O O . ALA B 1 281 ? 34.786 -50.766 7.545 1.00 47.91 276 ALA B O 1
ATOM 6037 N N . ARG B 1 282 ? 36.461 -50.908 5.999 1.00 49.34 277 ARG B N 1
ATOM 6038 C CA . ARG B 1 282 ? 37.423 -50.098 6.729 1.00 50.49 277 ARG B CA 1
ATOM 6039 C C . ARG B 1 282 ? 36.853 -48.701 6.992 1.00 50.57 277 ARG B C 1
ATOM 6040 O O . ARG B 1 282 ? 36.829 -48.230 8.134 1.00 50.42 277 ARG B O 1
ATOM 6048 N N . LYS B 1 283 ? 36.350 -48.059 5.950 1.00 50.91 278 LYS B N 1
ATOM 6049 C CA . LYS B 1 283 ? 35.816 -46.725 6.126 1.00 51.87 278 LYS B CA 1
ATOM 6050 C C . LYS B 1 283 ? 34.502 -46.692 6.917 1.00 52.40 278 LYS B C 1
ATOM 6051 O O . LYS B 1 283 ? 34.186 -45.678 7.541 1.00 53.35 278 LYS B O 1
ATOM 6057 N N . LEU B 1 284 ? 33.758 -47.798 6.915 1.00 52.63 279 LEU B N 1
ATOM 6058 C CA . LEU B 1 284 ? 32.570 -47.927 7.764 1.00 52.55 279 LEU B CA 1
ATOM 6059 C C . LEU B 1 284 ? 32.912 -48.035 9.221 1.00 52.42 279 LEU B C 1
ATOM 6060 O O . LEU B 1 284 ? 32.277 -47.380 10.044 1.00 52.15 279 LEU B O 1
ATOM 6065 N N . PHE B 1 285 ? 33.898 -48.883 9.533 1.00 52.65 280 PHE B N 1
ATOM 6066 C CA . PHE B 1 285 ? 34.460 -48.986 10.893 1.00 53.09 280 PHE B CA 1
ATOM 6067 C C . PHE B 1 285 ? 35.049 -47.668 11.424 1.00 53.97 280 PHE B C 1
ATOM 6068 O O . PHE B 1 285 ? 35.057 -47.436 12.629 1.00 54.58 280 PHE B O 1
ATOM 6076 N N . GLU B 1 286 ? 35.528 -46.809 10.526 1.00 54.59 281 GLU B N 1
ATOM 6077 C CA . GLU B 1 286 ? 36.041 -45.490 10.905 1.00 55.05 281 GLU B CA 1
ATOM 6078 C C . GLU B 1 286 ? 34.893 -44.601 11.376 1.00 54.40 281 GLU B C 1
ATOM 6079 O O . GLU B 1 286 ? 34.976 -43.938 12.425 1.00 54.59 281 GLU B O 1
ATOM 6085 N N . ARG B 1 287 ? 33.824 -44.601 10.578 1.00 53.15 282 ARG B N 1
ATOM 6086 C CA . ARG B 1 287 ? 32.696 -43.693 10.756 1.00 51.48 282 ARG B CA 1
ATOM 6087 C C . ARG B 1 287 ? 31.770 -44.144 11.892 1.00 50.04 282 ARG B C 1
ATOM 6088 O O . ARG B 1 287 ? 31.126 -43.322 12.551 1.00 49.32 282 ARG B O 1
ATOM 6096 N N . PHE B 1 288 ? 31.713 -45.454 12.111 1.00 48.69 283 PHE B N 1
ATOM 6097 C CA . PHE B 1 288 ? 30.839 -46.042 13.121 1.00 47.63 283 PHE B CA 1
ATOM 6098 C C . PHE B 1 288 ? 31.573 -47.172 13.812 1.00 47.63 283 PHE B C 1
ATOM 6099 O O . PHE B 1 288 ? 31.233 -48.340 13.584 1.00 47.81 283 PHE B O 1
ATOM 6107 N N . PRO B 1 289 ? 32.549 -46.848 14.683 1.00 47.20 284 PRO B N 1
ATOM 6108 C CA . PRO B 1 289 ? 33.373 -47.930 15.217 1.00 46.69 284 PRO B CA 1
ATOM 6109 C C . PRO B 1 289 ? 32.563 -48.982 15.986 1.00 46.57 284 PRO B C 1
ATOM 6110 O O . PRO B 1 289 ? 32.928 -50.160 15.963 1.00 46.78 284 PRO B O 1
ATOM 6114 N N . SER B 1 290 ? 31.456 -48.587 16.609 1.00 46.23 285 SER B N 1
ATOM 6115 C CA . SER B 1 290 ? 30.664 -49.544 17.414 1.00 46.88 285 SER B CA 1
ATOM 6116 C C . SER B 1 290 ? 29.611 -50.355 16.614 1.00 46.33 285 SER B C 1
ATOM 6117 O O . SER B 1 290 ? 28.798 -51.060 17.214 1.00 46.88 285 SER B O 1
ATOM 6120 N N . ALA B 1 291 ? 29.637 -50.261 15.283 1.00 45.01 286 ALA B N 1
ATOM 6121 C CA . ALA B 1 291 ? 28.608 -50.884 14.432 1.00 43.87 286 ALA B CA 1
ATOM 6122 C C . ALA B 1 291 ? 29.008 -52.253 13.869 1.00 42.92 286 ALA B C 1
ATOM 6123 O O . ALA B 1 291 ? 30.179 -52.501 13.594 1.00 42.78 286 ALA B O 1
ATOM 6125 N N . LYS B 1 292 ? 28.014 -53.126 13.704 1.00 41.52 287 LYS B N 1
ATOM 6126 C CA . LYS B 1 292 ? 28.214 -54.451 13.151 1.00 40.27 287 LYS B CA 1
ATOM 6127 C C . LYS B 1 292 ? 27.985 -54.415 11.658 1.00 38.70 287 LYS B C 1
ATOM 6128 O O . LYS B 1 292 ? 27.068 -53.783 11.172 1.00 38.95 287 LYS B O 1
ATOM 6134 N N . ILE B 1 293 ? 28.836 -55.087 10.924 1.00 36.70 288 ILE B N 1
ATOM 6135 C CA . ILE B 1 293 ? 28.692 -55.115 9.498 1.00 35.23 288 ILE B CA 1
ATOM 6136 C C . ILE B 1 293 ? 28.399 -56.537 9.076 1.00 34.14 288 ILE B C 1
ATOM 6137 O O . ILE B 1 293 ? 29.150 -57.440 9.418 1.00 33.65 288 ILE B O 1
ATOM 6142 N N . ILE B 1 294 ? 27.302 -56.722 8.348 1.00 32.73 289 ILE B N 1
ATOM 6143 C CA . ILE B 1 294 ? 26.910 -58.018 7.833 1.00 32.01 289 ILE B CA 1
ATOM 6144 C C . ILE B 1 294 ? 27.016 -57.964 6.320 1.00 31.97 289 ILE B C 1
ATOM 6145 O O . ILE B 1 294 ? 26.457 -57.068 5.650 1.00 32.14 289 ILE B O 1
ATOM 6150 N N . ASN B 1 295 ? 27.741 -58.920 5.768 1.00 30.88 290 ASN B N 1
ATOM 6151 C CA . ASN B 1 295 ? 27.800 -59.039 4.345 1.00 29.83 290 ASN B CA 1
ATOM 6152 C C . ASN B 1 295 ? 26.983 -60.263 4.003 1.00 29.54 290 ASN B C 1
ATOM 6153 O O . ASN B 1 295 ? 27.204 -61.321 4.600 1.00 29.53 290 ASN B O 1
ATOM 6158 N N . ALA B 1 296 ? 26.045 -60.107 3.063 1.00 28.35 291 ALA B N 1
ATOM 6159 C CA . ALA B 1 296 ? 25.198 -61.195 2.585 1.00 27.84 291 ALA B CA 1
ATOM 6160 C C . ALA B 1 296 ? 25.289 -61.352 1.068 1.00 28.21 291 ALA B C 1
ATOM 6161 O O . ALA B 1 296 ? 25.870 -60.487 0.376 1.00 28.52 291 ALA B O 1
ATOM 6163 N N . TYR B 1 297 ? 24.715 -62.448 0.553 1.00 27.48 292 TYR B N 1
ATOM 6164 C CA . TYR B 1 297 ? 24.860 -62.808 -0.854 1.00 26.90 292 TYR B CA 1
ATOM 6165 C C . TYR B 1 297 ? 23.818 -63.789 -1.333 1.00 26.59 292 TYR B C 1
ATOM 6166 O O . TYR B 1 297 ? 23.421 -64.707 -0.601 1.00 26.40 292 TYR B O 1
ATOM 6175 N N . GLY B 1 298 ? 23.393 -63.590 -2.583 1.00 25.71 293 GLY B N 1
ATOM 6176 C CA . GLY B 1 298 ? 22.688 -64.600 -3.342 1.00 24.86 293 GLY B CA 1
ATOM 6177 C C . GLY B 1 298 ? 21.800 -64.018 -4.425 1.00 24.80 293 GLY B C 1
ATOM 6178 O O . GLY B 1 298 ? 21.492 -62.839 -4.415 1.00 23.97 293 GLY B O 1
ATOM 6179 N N . PRO B 1 299 ? 21.364 -64.865 -5.361 1.00 24.60 294 PRO B N 1
ATOM 6180 C CA . PRO B 1 299 ? 20.561 -64.416 -6.467 1.00 24.58 294 PRO B CA 1
ATOM 6181 C C . PRO B 1 299 ? 19.093 -64.106 -6.049 1.00 24.36 294 PRO B C 1
ATOM 6182 O O . PRO B 1 299 ? 18.644 -64.528 -4.999 1.00 24.95 294 PRO B O 1
ATOM 6186 N N . THR B 1 300 ? 18.370 -63.349 -6.860 1.00 23.50 295 THR B N 1
ATOM 6187 C CA . THR B 1 300 ? 16.964 -63.129 -6.622 1.00 23.18 295 THR B CA 1
ATOM 6188 C C . THR B 1 300 ? 16.227 -64.445 -6.763 1.00 23.25 295 THR B C 1
ATOM 6189 O O . THR B 1 300 ? 15.243 -64.676 -6.084 1.00 22.36 295 THR B O 1
ATOM 6193 N N . GLU B 1 301 ? 16.764 -65.318 -7.613 1.00 23.09 296 GLU B N 1
ATOM 6194 C CA . GLU B 1 301 ? 16.193 -66.630 -7.857 1.00 23.99 296 GLU B CA 1
ATOM 6195 C C . GLU B 1 301 ? 16.183 -67.583 -6.625 1.00 24.21 296 GLU B C 1
ATOM 6196 O O . GLU B 1 301 ? 15.444 -68.558 -6.637 1.00 25.00 296 GLU B O 1
ATOM 6202 N N . ALA B 1 302 ? 16.953 -67.296 -5.571 1.00 23.08 297 ALA B N 1
ATOM 6203 C CA . ALA B 1 302 ? 16.873 -68.096 -4.337 1.00 22.94 297 ALA B CA 1
ATOM 6204 C C . ALA B 1 302 ? 16.434 -67.252 -3.111 1.00 23.33 297 ALA B C 1
ATOM 6205 O O . ALA B 1 302 ? 16.897 -67.467 -1.980 1.00 22.40 297 ALA B O 1
ATOM 6207 N N . THR B 1 303 ? 15.531 -66.303 -3.358 1.00 23.56 298 THR B N 1
ATOM 6208 C CA . THR B 1 303 ? 14.970 -65.406 -2.332 1.00 23.07 298 THR B CA 1
ATOM 6209 C C . THR B 1 303 ? 16.036 -64.583 -1.595 1.00 23.77 298 THR B C 1
ATOM 6210 O O . THR B 1 303 ? 16.424 -64.874 -0.450 1.00 23.61 298 THR B O 1
ATOM 6214 N N . VAL B 1 304 ? 16.521 -63.557 -2.287 1.00 24.41 299 VAL B N 1
ATOM 6215 C CA . VAL B 1 304 ? 17.214 -62.435 -1.655 1.00 25.67 299 VAL B CA 1
ATOM 6216 C C . VAL B 1 304 ? 18.667 -62.710 -1.263 1.00 26.93 299 VAL B C 1
ATOM 6217 O O . VAL B 1 304 ? 19.588 -62.076 -1.796 1.00 28.47 299 VAL B O 1
ATOM 6221 N N . ALA B 1 305 ? 18.871 -63.638 -0.325 1.00 27.45 300 ALA B N 1
ATOM 6222 C CA . ALA B 1 305 ? 20.202 -64.012 0.090 1.00 27.70 300 ALA B CA 1
ATOM 6223 C C . ALA B 1 305 ? 20.238 -65.460 0.523 1.00 28.38 300 ALA B C 1
ATOM 6224 O O . ALA B 1 305 ? 19.248 -66.006 1.072 1.00 29.51 300 ALA B O 1
ATOM 6226 N N . LEU B 1 306 ? 21.369 -66.100 0.249 1.00 28.33 301 LEU B N 1
ATOM 6227 C CA . LEU B 1 306 ? 21.552 -67.477 0.667 1.00 28.36 301 LEU B CA 1
ATOM 6228 C C . LEU B 1 306 ? 22.644 -67.619 1.699 1.00 28.33 301 LEU B C 1
ATOM 6229 O O . LEU B 1 306 ? 22.768 -68.680 2.304 1.00 29.12 301 LEU B O 1
ATOM 6234 N N . SER B 1 307 ? 23.424 -66.564 1.921 1.00 28.13 302 SER B N 1
ATOM 6235 C CA . SER B 1 307 ? 24.485 -66.638 2.898 1.00 29.10 302 SER B CA 1
ATOM 6236 C C . SER B 1 307 ? 24.807 -65.284 3.516 1.00 29.88 302 SER B C 1
ATOM 6237 O O . SER B 1 307 ? 24.699 -64.264 2.846 1.00 29.94 302 SER B O 1
ATOM 6240 N N . ALA B 1 308 ? 25.274 -65.284 4.764 1.00 30.11 303 ALA B N 1
ATOM 6241 C CA . ALA B 1 308 ? 25.540 -64.045 5.454 1.00 30.74 303 ALA B CA 1
ATOM 6242 C C . ALA B 1 308 ? 26.690 -64.161 6.422 1.00 31.26 303 ALA B C 1
ATOM 6243 O O . ALA B 1 308 ? 26.893 -65.214 6.980 1.00 31.20 303 ALA B O 1
ATOM 6245 N N . ILE B 1 309 ? 27.462 -63.083 6.598 1.00 32.80 304 ILE B N 1
ATOM 6246 C CA . ILE B 1 309 ? 28.608 -63.097 7.510 1.00 34.36 304 ILE B CA 1
ATOM 6247 C C . ILE B 1 309 ? 28.977 -61.747 8.125 1.00 35.94 304 ILE B C 1
ATOM 6248 O O . ILE B 1 309 ? 29.167 -60.742 7.425 1.00 36.19 304 ILE B O 1
ATOM 6253 N N . GLU B 1 310 ? 29.056 -61.726 9.452 1.00 37.51 305 GLU B N 1
ATOM 6254 C CA . GLU B 1 310 ? 29.546 -60.555 10.158 1.00 39.38 305 GLU B CA 1
ATOM 6255 C C . GLU B 1 310 ? 30.968 -60.271 9.730 1.00 39.86 305 GLU B C 1
ATOM 6256 O O . GLU B 1 310 ? 31.791 -61.167 9.737 1.00 40.62 305 GLU B O 1
ATOM 6262 N N . ILE B 1 311 ? 31.249 -59.038 9.346 1.00 40.35 306 ILE B N 1
ATOM 6263 C CA . ILE B 1 311 ? 32.592 -58.631 8.977 1.00 41.23 306 ILE B CA 1
ATOM 6264 C C . ILE B 1 311 ? 33.264 -57.976 10.191 1.00 43.10 306 ILE B C 1
ATOM 6265 O O . ILE B 1 311 ? 32.778 -56.981 10.710 1.00 42.80 306 ILE B O 1
ATOM 6270 N N . THR B 1 312 ? 34.361 -58.574 10.644 1.00 45.39 307 THR B N 1
ATOM 6271 C CA . THR B 1 312 ? 35.107 -58.128 11.825 1.00 47.66 307 THR B CA 1
ATOM 6272 C C . THR B 1 312 ? 36.251 -57.229 11.390 1.00 49.22 307 THR B C 1
ATOM 6273 O O . THR B 1 312 ? 36.596 -57.194 10.214 1.00 49.24 307 THR B O 1
ATOM 6277 N N . ARG B 1 313 ? 36.840 -56.505 12.335 1.00 51.62 308 ARG B N 1
ATOM 6278 C CA . ARG B 1 313 ? 38.003 -55.661 12.032 1.00 53.52 308 ARG B CA 1
ATOM 6279 C C . ARG B 1 313 ? 39.285 -56.498 11.753 1.00 54.24 308 ARG B C 1
ATOM 6280 O O . ARG B 1 313 ? 40.175 -56.042 11.034 1.00 54.31 308 ARG B O 1
ATOM 6288 N N . GLU B 1 314 ? 39.351 -57.722 12.282 1.00 54.82 309 GLU B N 1
ATOM 6289 C CA . GLU B 1 314 ? 40.430 -58.641 11.950 1.00 55.82 309 GLU B CA 1
ATOM 6290 C C . GLU B 1 314 ? 40.371 -58.847 10.458 1.00 55.73 309 GLU B C 1
ATOM 6291 O O . GLU B 1 314 ? 41.338 -58.570 9.749 1.00 56.15 309 GLU B O 1
ATOM 6297 N N . MET B 1 315 ? 39.219 -59.326 9.992 1.00 55.45 310 MET B N 1
ATOM 6298 C CA . MET B 1 315 ? 38.937 -59.545 8.569 1.00 55.06 310 MET B CA 1
ATOM 6299 C C . MET B 1 315 ? 39.395 -58.398 7.663 1.00 55.75 310 MET B C 1
ATOM 6300 O O . MET B 1 315 ? 40.034 -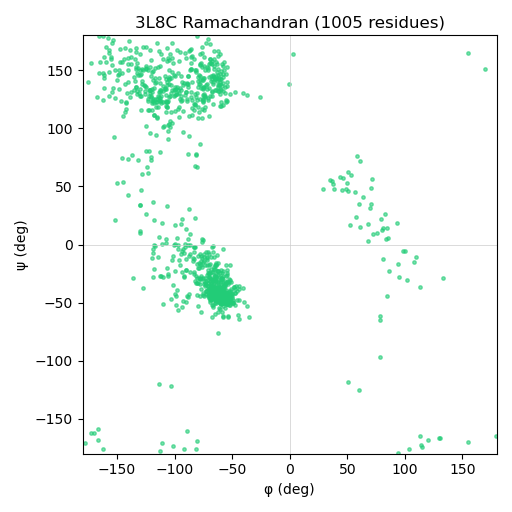58.628 6.636 1.00 55.78 310 MET B O 1
ATOM 6305 N N . VAL B 1 316 ? 39.070 -57.168 8.045 1.00 56.33 311 VAL B N 1
ATOM 6306 C CA . VAL B 1 316 ? 39.469 -55.998 7.280 1.00 57.36 311 VAL B CA 1
ATOM 6307 C C . VAL B 1 316 ? 40.987 -55.908 7.186 1.00 58.01 311 VAL B C 1
ATOM 6308 O O . VAL B 1 316 ? 41.540 -55.572 6.138 1.00 58.34 311 VAL B O 1
ATOM 6312 N N . ASP B 1 317 ? 41.663 -56.232 8.279 1.00 58.55 312 ASP B N 1
ATOM 6313 C CA . ASP B 1 317 ? 43.111 -56.122 8.316 1.00 59.21 312 ASP B CA 1
ATOM 6314 C C . ASP B 1 317 ? 43.827 -57.158 7.418 1.00 59.04 312 ASP B C 1
ATOM 6315 O O . ASP B 1 317 ? 44.708 -56.797 6.636 1.00 59.09 312 ASP B O 1
ATOM 6320 N N . ASN B 1 318 ? 43.394 -58.414 7.496 1.00 58.73 313 ASN B N 1
ATOM 6321 C CA . ASN B 1 318 ? 44.110 -59.549 6.902 1.00 58.40 313 ASN B CA 1
ATOM 6322 C C . ASN B 1 318 ? 43.706 -59.951 5.472 1.00 57.79 313 ASN B C 1
ATOM 6323 O O . ASN B 1 318 ? 44.565 -60.139 4.620 1.00 57.58 313 ASN B O 1
ATOM 6328 N N . TYR B 1 319 ? 42.404 -60.094 5.225 1.00 57.24 314 TYR B N 1
ATOM 6329 C CA . TYR B 1 319 ? 41.847 -60.463 3.907 1.00 56.22 314 TYR B CA 1
ATOM 6330 C C . TYR B 1 319 ? 42.011 -59.362 2.835 1.00 54.58 314 TYR B C 1
ATOM 6331 O O . TYR B 1 319 ? 42.138 -58.192 3.167 1.00 54.29 314 TYR B O 1
ATOM 6340 N N . THR B 1 320 ? 42.003 -59.743 1.555 1.00 53.27 315 THR B N 1
ATOM 6341 C CA . THR B 1 320 ? 41.995 -58.773 0.433 1.00 51.82 315 THR B CA 1
ATOM 6342 C C . THR B 1 320 ? 40.615 -58.696 -0.226 1.00 51.00 315 THR B C 1
ATOM 6343 O O . THR B 1 320 ? 40.234 -57.676 -0.822 1.00 50.87 315 THR B O 1
ATOM 6347 N N . ARG B 1 321 ? 39.882 -59.801 -0.124 1.00 49.72 316 ARG B N 1
ATOM 6348 C CA . ARG B 1 321 ? 38.490 -59.898 -0.568 1.00 48.15 316 ARG B CA 1
ATOM 6349 C C . ARG B 1 321 ? 37.681 -60.405 0.622 1.00 45.86 316 ARG B C 1
ATOM 6350 O O . ARG B 1 321 ? 38.058 -61.381 1.268 1.00 45.45 316 ARG B O 1
ATOM 6358 N N . LEU B 1 322 ? 36.590 -59.721 0.937 1.00 43.45 317 LEU B N 1
ATOM 6359 C CA . LEU B 1 322 ? 35.754 -60.151 2.050 1.00 40.76 317 LEU B CA 1
ATOM 6360 C C . LEU B 1 322 ? 34.950 -61.377 1.660 1.00 39.21 317 LEU B C 1
ATOM 6361 O O . LEU B 1 322 ? 34.504 -61.488 0.525 1.00 39.05 317 LEU B O 1
ATOM 6366 N N . PRO B 1 323 ? 34.763 -62.306 2.613 1.00 37.95 318 PRO B N 1
ATOM 6367 C CA . PRO B 1 323 ? 33.919 -63.488 2.409 1.00 36.49 318 PRO B CA 1
ATOM 6368 C C . PRO B 1 323 ? 32.430 -63.130 2.217 1.00 35.39 318 PRO B C 1
ATOM 6369 O O . PRO B 1 323 ? 31.993 -62.031 2.606 1.00 34.18 318 PRO B O 1
ATOM 6373 N N . ILE B 1 324 ? 31.684 -64.060 1.615 1.00 34.59 319 ILE B N 1
ATOM 6374 C CA . ILE B 1 324 ? 30.248 -63.883 1.318 1.00 34.06 319 ILE B CA 1
ATOM 6375 C C . ILE B 1 324 ? 29.322 -64.778 2.156 1.00 34.71 319 ILE B C 1
ATOM 6376 O O . ILE B 1 324 ? 28.105 -64.737 1.984 1.00 34.74 319 ILE B O 1
ATOM 6381 N N . GLY B 1 325 ? 29.904 -65.590 3.044 1.00 34.76 320 GLY B N 1
ATOM 6382 C CA . GLY B 1 325 ? 29.209 -65.979 4.273 1.00 34.88 320 GLY B CA 1
ATOM 6383 C C . GLY B 1 325 ? 28.828 -67.425 4.505 1.00 35.03 320 GLY B C 1
ATOM 6384 O O . GLY B 1 325 ? 29.173 -68.319 3.722 1.00 34.83 320 GLY B O 1
ATOM 6385 N N . TYR B 1 326 ? 28.091 -67.631 5.593 1.00 35.00 321 TYR B N 1
ATOM 6386 C CA . TYR B 1 326 ? 27.603 -68.946 6.000 1.00 35.43 321 TYR B CA 1
ATOM 6387 C C . TYR B 1 326 ? 26.309 -69.252 5.279 1.00 35.38 321 TYR B C 1
ATOM 6388 O O . TYR B 1 326 ? 25.318 -68.535 5.451 1.00 35.16 321 TYR B O 1
ATOM 6397 N N . PRO B 1 327 ? 26.314 -70.314 4.462 1.00 35.20 322 PRO B N 1
ATOM 6398 C CA . PRO B 1 327 ? 25.121 -70.710 3.729 1.00 35.23 322 PRO B CA 1
ATOM 6399 C C . PRO B 1 327 ? 24.001 -70.949 4.718 1.00 35.59 322 PRO B C 1
ATOM 6400 O O . PRO B 1 327 ? 24.261 -71.236 5.860 1.00 36.34 322 PRO B O 1
ATOM 6404 N N . LYS B 1 328 ? 22.751 -70.870 4.301 1.00 36.09 323 LYS B N 1
ATOM 6405 C CA . LYS B 1 328 ? 21.720 -71.023 5.302 1.00 35.89 323 LYS B CA 1
ATOM 6406 C C . LYS B 1 328 ? 21.358 -72.492 5.581 1.00 36.47 323 LYS B C 1
ATOM 6407 O O . LYS B 1 328 ? 21.305 -73.311 4.656 1.00 35.25 323 LYS B O 1
ATOM 6413 N N . PRO B 1 329 ? 21.132 -72.819 6.879 1.00 36.66 324 PRO B N 1
ATOM 6414 C CA . PRO B 1 329 ? 20.874 -74.158 7.396 1.00 36.87 324 PRO B CA 1
ATOM 6415 C C . PRO B 1 329 ? 19.889 -74.962 6.560 1.00 36.65 324 PRO B C 1
ATOM 6416 O O . PRO B 1 329 ? 20.050 -76.181 6.452 1.00 36.45 324 PRO B O 1
ATOM 6420 N N . ASP B 1 330 ? 18.880 -74.297 5.987 1.00 36.06 325 ASP B N 1
ATOM 6421 C CA . ASP B 1 330 ? 17.826 -74.984 5.244 1.00 35.15 325 ASP B CA 1
ATOM 6422 C C . ASP B 1 330 ? 18.053 -74.917 3.744 1.00 34.30 325 ASP B C 1
ATOM 6423 O O . ASP B 1 330 ? 17.245 -75.416 2.973 1.00 33.73 325 ASP B O 1
ATOM 6428 N N . SER B 1 331 ? 19.142 -74.281 3.314 1.00 33.98 326 SER B N 1
ATOM 6429 C CA . SER B 1 331 ? 19.406 -74.150 1.865 1.00 33.70 326 SER B CA 1
ATOM 6430 C C . SER B 1 331 ? 20.773 -74.689 1.485 1.00 32.80 326 SER B C 1
ATOM 6431 O O . SER B 1 331 ? 21.717 -73.907 1.289 1.00 32.20 326 SER B O 1
ATOM 6434 N N . PRO B 1 332 ? 20.878 -76.020 1.349 1.00 32.24 327 PRO B N 1
ATOM 6435 C CA . PRO B 1 332 ? 22.146 -76.674 1.027 1.00 32.02 327 PRO B CA 1
ATOM 6436 C C . PRO B 1 332 ? 22.715 -76.090 -0.243 1.00 31.40 327 PRO B C 1
ATOM 6437 O O . PRO B 1 332 ? 22.068 -76.097 -1.284 1.00 30.52 327 PRO B O 1
ATOM 6441 N N . THR B 1 333 ? 23.922 -75.577 -0.130 1.00 31.75 328 THR B N 1
ATOM 6442 C CA . THR B 1 333 ? 24.563 -74.859 -1.208 1.00 32.83 328 THR B CA 1
ATOM 6443 C C . THR B 1 333 ? 25.812 -75.637 -1.572 1.00 33.21 328 THR B C 1
ATOM 6444 O O . THR B 1 333 ? 26.553 -76.033 -0.688 1.00 33.49 328 THR B O 1
ATOM 6448 N N . TYR B 1 334 ? 26.056 -75.843 -2.858 1.00 33.94 329 TYR B N 1
ATOM 6449 C CA . TYR B 1 334 ? 27.192 -76.653 -3.266 1.00 35.33 329 TYR B CA 1
ATOM 6450 C C . TYR B 1 334 ? 28.121 -75.940 -4.227 1.00 35.89 329 TYR B C 1
ATOM 6451 O O . TYR B 1 334 ? 27.708 -75.034 -4.948 1.00 36.02 329 TYR B O 1
ATOM 6460 N N . ILE B 1 335 ? 29.385 -76.352 -4.221 1.00 36.57 330 ILE B N 1
ATOM 6461 C CA . ILE B 1 335 ? 30.321 -76.006 -5.273 1.00 37.34 330 ILE B CA 1
ATOM 6462 C C . ILE B 1 335 ? 30.399 -77.230 -6.204 1.00 38.68 330 ILE B C 1
ATOM 6463 O O . ILE B 1 335 ? 30.840 -78.302 -5.795 1.00 38.98 330 ILE B O 1
ATOM 6468 N N . ILE B 1 336 ? 29.947 -77.089 -7.445 1.00 39.79 331 ILE B N 1
ATOM 6469 C CA . ILE B 1 336 ? 30.032 -78.192 -8.387 1.00 40.59 331 ILE B CA 1
ATOM 6470 C C . ILE B 1 336 ? 31.143 -77.996 -9.424 1.00 42.52 331 ILE B C 1
ATOM 6471 O O . ILE B 1 336 ? 31.583 -76.856 -9.663 1.00 42.01 331 ILE B O 1
ATOM 6476 N N . ASP B 1 337 ? 31.585 -79.116 -10.026 1.00 44.06 332 ASP B N 1
ATOM 6477 C CA . ASP B 1 337 ? 32.532 -79.095 -11.152 1.00 45.79 332 ASP B CA 1
ATOM 6478 C C . ASP B 1 337 ? 31.789 -79.078 -12.473 1.00 45.96 332 ASP B C 1
ATOM 6479 O O . ASP B 1 337 ? 30.566 -79.038 -12.483 1.00 46.11 332 ASP B O 1
ATOM 6484 N N . GLU B 1 338 ? 32.540 -79.139 -13.575 1.00 47.35 333 GLU B N 1
ATOM 6485 C CA . GLU B 1 338 ? 31.996 -79.250 -14.947 1.00 48.18 333 GLU B CA 1
ATOM 6486 C C . GLU B 1 338 ? 31.047 -80.437 -15.190 1.00 48.37 333 GLU B C 1
ATOM 6487 O O . GLU B 1 338 ? 30.187 -80.381 -16.088 1.00 47.81 333 GLU B O 1
ATOM 6493 N N . ASP B 1 339 ? 31.218 -81.507 -14.410 1.00 48.35 334 ASP B N 1
ATOM 6494 C CA . ASP B 1 339 ? 30.397 -82.722 -14.529 1.00 49.22 334 ASP B CA 1
ATOM 6495 C C . ASP B 1 339 ? 29.130 -82.656 -13.671 1.00 49.54 334 ASP B C 1
ATOM 6496 O O . ASP B 1 339 ? 28.342 -83.613 -13.627 1.00 49.77 334 ASP B O 1
ATOM 6501 N N . GLY B 1 340 ? 28.947 -81.554 -12.952 1.00 49.08 335 GLY B N 1
ATOM 6502 C CA . GLY B 1 340 ? 27.832 -81.460 -12.024 1.00 48.88 335 GLY B CA 1
ATOM 6503 C C . GLY B 1 340 ? 28.102 -82.176 -10.710 1.00 49.19 335 GLY B C 1
ATOM 6504 O O . GLY B 1 340 ? 27.186 -82.377 -9.917 1.00 48.69 335 GLY B O 1
ATOM 6505 N N . LYS B 1 341 ? 29.356 -82.558 -10.469 1.00 49.19 336 LYS B N 1
ATOM 6506 C CA . LYS B 1 341 ? 29.709 -83.268 -9.242 1.00 49.84 336 LYS B CA 1
ATOM 6507 C C . LYS B 1 341 ? 30.201 -82.338 -8.134 1.00 49.67 336 LYS B C 1
ATOM 6508 O O . LYS B 1 341 ? 30.872 -81.338 -8.388 1.00 49.53 336 LYS B O 1
ATOM 6514 N N . GLU B 1 342 ? 29.866 -82.690 -6.902 1.00 50.00 337 GLU B N 1
ATOM 6515 C CA . GLU B 1 342 ? 30.195 -81.893 -5.730 1.00 50.61 337 GLU B CA 1
ATOM 6516 C C . GLU B 1 342 ? 31.709 -81.939 -5.464 1.00 51.21 337 GLU B C 1
ATOM 6517 O O . GLU B 1 342 ? 32.324 -82.995 -5.545 1.00 51.70 337 GLU B O 1
ATOM 6523 N N . LEU B 1 343 ? 32.310 -80.789 -5.188 1.00 52.09 338 LEU B N 1
ATOM 6524 C CA . LEU B 1 343 ? 33.742 -80.701 -4.892 1.00 53.05 338 LEU B CA 1
ATOM 6525 C C . LEU B 1 343 ? 33.942 -80.585 -3.381 1.00 54.18 338 LEU B C 1
ATOM 6526 O O . LEU B 1 343 ? 32.982 -80.694 -2.608 1.00 54.18 338 LEU B O 1
ATOM 6531 N N . SER B 1 344 ? 35.179 -80.367 -2.945 1.00 55.09 339 SER B N 1
ATOM 6532 C CA . SER B 1 344 ? 35.409 -80.219 -1.515 1.00 56.07 339 SER B CA 1
ATOM 6533 C C . SER B 1 344 ? 36.286 -79.039 -1.196 1.00 56.20 339 SER B C 1
ATOM 6534 O O . SER B 1 344 ? 36.850 -78.417 -2.101 1.00 56.36 339 SER B O 1
ATOM 6537 N N . SER B 1 345 ? 36.354 -78.718 0.096 1.00 56.19 340 SER B N 1
ATOM 6538 C CA . SER B 1 345 ? 37.001 -77.502 0.600 1.00 55.58 340 SER B CA 1
ATOM 6539 C C . SER B 1 345 ? 38.092 -76.954 -0.288 1.00 54.67 340 SER B C 1
ATOM 6540 O O . SER B 1 345 ? 39.039 -77.669 -0.662 1.00 55.13 340 SER B O 1
ATOM 6543 N N . GLY B 1 346 ? 37.950 -75.671 -0.602 1.00 53.55 341 GLY B N 1
ATOM 6544 C CA . GLY B 1 346 ? 38.976 -74.925 -1.294 1.00 51.77 341 GLY B CA 1
ATOM 6545 C C . GLY B 1 346 ? 38.892 -75.046 -2.797 1.00 50.49 341 GLY B C 1
ATOM 6546 O O . GLY B 1 346 ? 39.402 -74.177 -3.502 1.00 50.78 341 GLY B O 1
ATOM 6547 N N . GLU B 1 347 ? 38.269 -76.115 -3.292 1.00 49.09 342 GLU B N 1
ATOM 6548 C CA . GLU B 1 347 ? 38.116 -76.306 -4.741 1.00 48.20 342 GLU B CA 1
ATOM 6549 C C . GLU B 1 347 ? 37.088 -75.323 -5.321 1.00 46.92 342 GLU B C 1
ATOM 6550 O O . GLU B 1 347 ? 36.007 -75.127 -4.749 1.00 46.29 342 GLU B O 1
ATOM 6556 N N . GLN B 1 348 ? 37.450 -74.688 -6.435 1.00 44.96 343 GLN B N 1
ATOM 6557 C CA . GLN B 1 348 ? 36.558 -73.766 -7.116 1.00 43.17 343 GLN B CA 1
ATOM 6558 C C . GLN B 1 348 ? 35.685 -74.502 -8.113 1.00 41.89 343 GLN B C 1
ATOM 6559 O O . GLN B 1 348 ? 36.111 -75.481 -8.730 1.00 41.79 343 GLN B O 1
ATOM 6565 N N . GLY B 1 349 ? 34.452 -74.018 -8.239 1.00 39.83 344 GLY B N 1
ATOM 6566 C CA . GLY B 1 349 ? 33.494 -74.478 -9.216 1.00 37.67 344 GLY B CA 1
ATOM 6567 C C . GLY B 1 349 ? 32.254 -73.618 -9.041 1.00 36.78 344 GLY B C 1
ATOM 6568 O O . GLY B 1 349 ? 32.272 -72.624 -8.297 1.00 36.59 344 GLY B O 1
ATOM 6569 N N . GLU B 1 350 ? 31.176 -73.993 -9.719 1.00 35.44 345 GLU B N 1
ATOM 6570 C CA . GLU B 1 350 ? 29.978 -73.182 -9.717 1.00 34.49 345 GLU B CA 1
ATOM 6571 C C . GLU B 1 350 ? 29.296 -73.264 -8.376 1.00 33.29 345 GLU B C 1
ATOM 6572 O O . GLU B 1 350 ? 29.215 -74.346 -7.774 1.00 33.50 345 GLU B O 1
ATOM 6578 N N . ILE B 1 351 ? 28.825 -72.117 -7.892 1.00 31.25 346 ILE B N 1
ATOM 6579 C CA . ILE B 1 351 ? 27.978 -72.113 -6.719 1.00 29.01 346 ILE B CA 1
ATOM 6580 C C . ILE B 1 351 ? 26.595 -72.466 -7.189 1.00 28.07 346 ILE B C 1
ATOM 6581 O O . ILE B 1 351 ? 26.127 -71.916 -8.161 1.00 28.62 346 ILE B O 1
ATOM 6586 N N . ILE B 1 352 ? 25.956 -73.422 -6.542 1.00 27.47 347 ILE B N 1
ATOM 6587 C CA . ILE B 1 352 ? 24.558 -73.716 -6.849 1.00 28.04 347 ILE B CA 1
ATOM 6588 C C . ILE B 1 352 ? 23.793 -73.813 -5.542 1.00 28.09 347 ILE B C 1
ATOM 6589 O O . ILE B 1 352 ? 24.376 -74.034 -4.475 1.00 28.22 347 ILE B O 1
ATOM 6594 N N . VAL B 1 353 ? 22.490 -73.592 -5.608 1.00 27.67 348 VAL B N 1
ATOM 6595 C CA . VAL B 1 353 ? 21.725 -73.505 -4.391 1.00 26.38 348 VAL B CA 1
ATOM 6596 C C . VAL B 1 353 ? 20.486 -74.370 -4.545 1.00 26.45 348 VAL B C 1
ATOM 6597 O O . VAL B 1 353 ? 19.946 -74.554 -5.651 1.00 26.27 348 VAL B O 1
ATOM 6601 N N . THR B 1 354 ? 20.050 -74.943 -3.438 1.00 26.68 349 THR B N 1
ATOM 6602 C CA . THR B 1 354 ? 18.922 -75.872 -3.470 1.00 27.28 349 THR B CA 1
ATOM 6603 C C . THR B 1 354 ? 18.060 -75.578 -2.268 1.00 27.14 349 THR B C 1
ATOM 6604 O O . THR B 1 354 ? 18.512 -74.916 -1.337 1.00 26.91 349 THR B O 1
ATOM 6608 N N . GLY B 1 355 ? 16.845 -76.122 -2.237 1.00 27.99 350 GLY B N 1
ATOM 6609 C CA . GLY B 1 355 ? 16.041 -76.065 -0.999 1.00 27.38 350 GLY B CA 1
ATOM 6610 C C . GLY B 1 355 ? 14.726 -75.330 -1.185 1.00 27.41 350 GLY B C 1
ATOM 6611 O O . GLY B 1 355 ? 14.317 -75.076 -2.318 1.00 27.37 350 GLY B O 1
ATOM 6612 N N . PRO B 1 356 ? 14.037 -75.019 -0.071 1.00 27.80 351 PRO B N 1
ATOM 6613 C CA . PRO B 1 356 ? 12.673 -74.421 -0.068 1.00 26.84 351 PRO B CA 1
ATOM 6614 C C . PRO B 1 356 ? 12.634 -72.931 -0.453 1.00 26.86 351 PRO B C 1
ATOM 6615 O O . PRO B 1 356 ? 11.564 -72.388 -0.702 1.00 27.32 351 PRO B O 1
ATOM 6619 N N . ALA B 1 357 ? 13.791 -72.286 -0.532 1.00 27.00 352 ALA B N 1
ATOM 6620 C CA . ALA B 1 357 ? 13.879 -70.882 -0.985 1.00 26.77 352 ALA B CA 1
ATOM 6621 C C . ALA B 1 357 ? 14.109 -70.704 -2.484 1.00 27.08 352 ALA B C 1
ATOM 6622 O O . ALA B 1 357 ? 14.044 -69.590 -2.973 1.00 28.25 352 ALA B O 1
ATOM 6624 N N . VAL B 1 358 ? 14.353 -71.783 -3.221 1.00 26.38 353 VAL B N 1
ATOM 6625 C CA . VAL B 1 358 ? 14.578 -71.699 -4.667 1.00 26.14 353 VAL B CA 1
ATOM 6626 C C . VAL B 1 358 ? 13.280 -71.454 -5.444 1.00 25.96 353 VAL B C 1
ATOM 6627 O O . VAL B 1 358 ? 12.300 -72.161 -5.278 1.00 26.26 353 VAL B O 1
ATOM 6631 N N . SER B 1 359 ? 13.294 -70.466 -6.322 1.00 25.78 354 SER B N 1
ATOM 6632 C CA . SER B 1 359 ? 12.105 -70.089 -7.099 1.00 25.44 354 SER B CA 1
ATOM 6633 C C . SER B 1 359 ? 11.585 -71.202 -8.044 1.00 26.09 354 SER B C 1
ATOM 6634 O O . SER B 1 359 ? 12.371 -71.884 -8.682 1.00 26.27 354 SER B O 1
ATOM 6637 N N . LYS B 1 360 ? 10.275 -71.344 -8.187 1.00 26.73 355 LYS B N 1
ATOM 6638 C CA . LYS B 1 360 ? 9.735 -72.193 -9.249 1.00 27.99 355 LYS B CA 1
ATOM 6639 C C . LYS B 1 360 ? 10.191 -71.749 -10.667 1.00 28.65 355 LYS B C 1
ATOM 6640 O O . LYS B 1 360 ? 9.859 -72.412 -11.663 1.00 30.36 355 LYS B O 1
ATOM 6646 N N . GLY B 1 361 ? 10.934 -70.649 -10.781 1.00 27.69 356 GLY B N 1
ATOM 6647 C CA . GLY B 1 361 ? 11.366 -70.158 -12.098 1.00 27.26 356 GLY B CA 1
ATOM 6648 C C . GLY B 1 361 ? 10.775 -68.826 -12.559 1.00 27.33 356 GLY B C 1
ATOM 6649 O O . GLY B 1 361 ? 10.205 -68.089 -11.766 1.00 27.02 356 GLY B O 1
ATOM 6650 N N . TYR B 1 362 ? 10.902 -68.536 -13.858 1.00 27.60 357 TYR B N 1
ATOM 6651 C CA . TYR B 1 362 ? 10.555 -67.244 -14.446 1.00 27.11 357 TYR B CA 1
ATOM 6652 C C . TYR B 1 362 ? 9.198 -67.273 -15.083 1.00 28.11 357 TYR B C 1
ATOM 6653 O O . TYR B 1 362 ? 8.899 -68.172 -15.874 1.00 28.78 357 TYR B O 1
ATOM 6662 N N . LEU B 1 363 ? 8.418 -66.238 -14.781 1.00 29.05 358 LEU B N 1
ATOM 6663 C CA . LEU B 1 363 ? 7.041 -66.106 -15.240 1.00 29.86 358 LEU B CA 1
ATOM 6664 C C . LEU B 1 363 ? 6.933 -66.061 -16.748 1.00 30.95 358 LEU B C 1
ATOM 6665 O O . LEU B 1 363 ? 7.504 -65.168 -17.404 1.00 30.96 358 LEU B O 1
ATOM 6670 N N . ASN B 1 364 ? 6.212 -67.045 -17.286 1.00 32.26 359 ASN B N 1
ATOM 6671 C CA . ASN B 1 364 ? 5.983 -67.167 -18.731 1.00 34.49 359 ASN B CA 1
ATOM 6672 C C . ASN B 1 364 ? 7.238 -67.254 -19.603 1.00 35.47 359 ASN B C 1
ATOM 6673 O O . ASN B 1 364 ? 7.185 -66.938 -20.800 1.00 35.37 359 ASN B O 1
ATOM 6678 N N . ASN B 1 365 ? 8.344 -67.694 -18.993 1.00 36.65 360 ASN B N 1
ATOM 6679 C CA . ASN B 1 365 ? 9.613 -67.885 -19.696 1.00 38.13 360 ASN B CA 1
ATOM 6680 C C . ASN B 1 365 ? 10.264 -69.258 -19.405 1.00 39.14 360 ASN B C 1
ATOM 6681 O O . ASN B 1 365 ? 11.272 -69.350 -18.685 1.00 39.21 360 ASN B O 1
ATOM 6686 N N . PRO B 1 366 ? 9.683 -70.329 -19.973 1.00 39.79 361 PRO B N 1
ATOM 6687 C CA . PRO B 1 366 ? 10.139 -71.707 -19.739 1.00 40.52 361 PRO B CA 1
ATOM 6688 C C . PRO B 1 366 ? 11.552 -71.983 -20.297 1.00 40.85 361 PRO B C 1
ATOM 6689 O O . PRO B 1 366 ? 12.332 -72.699 -19.673 1.00 41.31 361 PRO B O 1
ATOM 6693 N N . GLU B 1 367 ? 11.889 -71.394 -21.435 1.00 41.16 362 GLU B N 1
ATOM 6694 C CA . GLU B 1 367 ? 13.193 -71.601 -22.037 1.00 42.12 362 GLU B CA 1
ATOM 6695 C C . GLU B 1 367 ? 14.285 -71.271 -20.992 1.00 41.29 362 GLU B C 1
ATOM 6696 O O . GLU B 1 367 ? 15.063 -72.159 -20.582 1.00 41.16 362 GLU B O 1
ATOM 6702 N N . LYS B 1 368 ? 14.296 -70.013 -20.533 1.00 39.91 363 LYS B N 1
ATOM 6703 C CA . LYS B 1 368 ? 15.246 -69.533 -19.530 1.00 38.31 363 LYS B CA 1
ATOM 6704 C C . LYS B 1 368 ? 15.127 -70.264 -18.201 1.00 36.90 363 LYS B C 1
ATOM 6705 O O . LYS B 1 368 ? 16.126 -70.597 -17.590 1.00 35.83 363 LYS B O 1
ATOM 6711 N N . THR B 1 369 ? 13.910 -70.539 -17.760 1.00 36.04 364 THR B N 1
ATOM 6712 C CA . THR B 1 369 ? 13.747 -71.420 -16.599 1.00 36.13 364 THR B CA 1
ATOM 6713 C C . THR B 1 369 ? 14.561 -72.722 -16.733 1.00 35.67 364 THR B C 1
ATOM 6714 O O . THR B 1 369 ? 15.321 -73.098 -15.824 1.00 35.86 364 THR B O 1
ATOM 6718 N N . ALA B 1 370 ? 14.432 -73.394 -17.872 1.00 35.49 365 ALA B N 1
ATOM 6719 C CA . ALA B 1 370 ? 15.110 -74.675 -18.057 1.00 35.52 365 ALA B CA 1
ATOM 6720 C C . ALA B 1 370 ? 16.615 -74.511 -18.128 1.00 35.61 365 ALA B C 1
ATOM 6721 O O . ALA B 1 370 ? 17.324 -75.379 -17.687 1.00 35.59 365 ALA B O 1
ATOM 6723 N N . GLU B 1 371 ? 17.121 -73.383 -18.612 1.00 36.25 366 GLU B N 1
ATOM 6724 C CA . GLU B 1 371 ? 18.578 -73.206 -18.611 1.00 36.67 366 GLU B CA 1
ATOM 6725 C C . GLU B 1 371 ? 19.182 -73.102 -17.202 1.00 36.13 366 GLU B C 1
ATOM 6726 O O . GLU B 1 371 ? 20.331 -73.477 -16.991 1.00 36.41 366 GLU B O 1
ATOM 6732 N N . ALA B 1 372 ? 18.435 -72.587 -16.233 1.00 35.21 367 ALA B N 1
ATOM 6733 C CA . ALA B 1 372 ? 19.086 -72.207 -14.963 1.00 33.79 367 ALA B CA 1
ATOM 6734 C C . ALA B 1 372 ? 18.607 -72.961 -13.743 1.00 32.64 367 ALA B C 1
ATOM 6735 O O . ALA B 1 372 ? 19.306 -73.017 -12.728 1.00 32.38 367 ALA B O 1
ATOM 6737 N N . PHE B 1 373 ? 17.414 -73.524 -13.851 1.00 32.41 368 PHE B N 1
ATOM 6738 C CA . PHE B 1 373 ? 16.816 -74.286 -12.769 1.00 32.74 368 PHE B CA 1
ATOM 6739 C C . PHE B 1 373 ? 16.879 -75.753 -13.143 1.00 33.46 368 PHE B C 1
ATOM 6740 O O . PHE B 1 373 ? 16.651 -76.130 -14.314 1.00 33.30 368 PHE B O 1
ATOM 6748 N N . PHE B 1 374 ? 17.192 -76.575 -12.150 1.00 33.87 369 PHE B N 1
ATOM 6749 C CA . PHE B 1 374 ? 17.452 -77.989 -12.390 1.00 34.50 369 PHE B CA 1
ATOM 6750 C C . PHE B 1 374 ? 17.342 -78.717 -11.080 1.00 34.95 369 PHE B C 1
ATOM 6751 O O . PHE B 1 374 ? 17.023 -78.111 -10.070 1.00 35.29 369 PHE B O 1
ATOM 6759 N N . THR B 1 375 ? 17.533 -80.034 -11.111 1.00 35.78 370 THR B N 1
ATOM 6760 C CA . THR B 1 375 ? 17.321 -80.857 -9.947 1.00 35.40 370 THR B CA 1
ATOM 6761 C C . THR B 1 375 ? 18.686 -81.365 -9.537 1.00 36.48 370 THR B C 1
ATOM 6762 O O . THR B 1 375 ? 19.429 -81.901 -10.372 1.00 35.38 370 THR B O 1
ATOM 6766 N N . PHE B 1 376 ? 19.016 -81.168 -8.259 1.00 37.23 371 PHE B N 1
ATOM 6767 C CA . PHE B 1 376 ? 20.284 -81.633 -7.691 1.00 38.56 371 PHE B CA 1
ATOM 6768 C C . PHE B 1 376 ? 20.030 -82.436 -6.423 1.00 40.39 371 PHE B C 1
ATOM 6769 O O . PHE B 1 376 ? 19.150 -82.078 -5.616 1.00 40.51 371 PHE B O 1
ATOM 6777 N N . LYS B 1 377 ? 20.796 -83.523 -6.248 1.00 42.64 372 LYS B N 1
ATOM 6778 C CA . LYS B 1 377 ? 20.522 -84.519 -5.192 1.00 43.77 372 LYS B CA 1
ATOM 6779 C C . LYS B 1 377 ? 19.019 -84.600 -4.841 1.00 44.31 372 LYS B C 1
ATOM 6780 O O . LYS B 1 377 ? 18.646 -84.559 -3.667 1.00 44.82 372 LYS B O 1
ATOM 6786 N N . GLY B 1 378 ? 18.155 -84.686 -5.853 1.00 44.56 373 GLY B N 1
ATOM 6787 C CA . GLY B 1 378 ? 16.713 -84.705 -5.591 1.00 45.06 373 GLY B CA 1
ATOM 6788 C C . GLY B 1 378 ? 16.023 -83.347 -5.432 1.00 45.32 373 GLY B C 1
ATOM 6789 O O . GLY B 1 378 ? 14.940 -83.130 -6.001 1.00 46.09 373 GLY B O 1
ATOM 6790 N N . GLN B 1 379 ? 16.638 -82.424 -4.682 1.00 44.52 374 GLN B N 1
ATOM 6791 C CA . GLN B 1 379 ? 16.034 -81.100 -4.381 1.00 43.09 374 GLN B CA 1
ATOM 6792 C C . GLN B 1 379 ? 15.943 -80.144 -5.577 1.00 40.94 374 GLN B C 1
ATOM 6793 O O . GLN B 1 379 ? 16.698 -80.274 -6.525 1.00 41.75 374 GLN B O 1
ATOM 6799 N N . PRO B 1 380 ? 15.004 -79.182 -5.551 1.00 38.81 375 PRO B N 1
ATOM 6800 C CA . PRO B 1 380 ? 15.050 -78.127 -6.583 1.00 36.66 375 PRO B CA 1
ATOM 6801 C C . PRO B 1 380 ? 16.328 -77.275 -6.471 1.00 33.98 375 PRO B C 1
ATOM 6802 O O . PRO B 1 380 ? 16.784 -77.024 -5.372 1.00 33.73 375 PRO B O 1
ATOM 6806 N N . ALA B 1 381 ? 16.899 -76.854 -7.594 1.00 31.08 376 ALA B N 1
ATOM 6807 C CA . ALA B 1 381 ? 18.219 -76.238 -7.582 1.00 29.20 376 ALA B CA 1
ATOM 6808 C C . ALA B 1 381 ? 18.388 -75.139 -8.619 1.00 28.35 376 ALA B C 1
ATOM 6809 O O . ALA B 1 381 ? 17.689 -75.107 -9.643 1.00 27.36 376 ALA B O 1
ATOM 6811 N N . TYR B 1 382 ? 19.336 -74.247 -8.353 1.00 27.22 377 TYR B N 1
ATOM 6812 C CA . TYR B 1 382 ? 19.561 -73.112 -9.235 1.00 26.97 377 TYR B CA 1
ATOM 6813 C C . TYR B 1 382 ? 21.045 -72.891 -9.499 1.00 27.35 377 TYR B C 1
ATOM 6814 O O . TYR B 1 382 ? 21.847 -72.918 -8.566 1.00 27.75 377 TYR B O 1
ATOM 6823 N N . HIS B 1 383 ? 21.391 -72.699 -10.769 1.00 28.03 378 HIS B N 1
ATOM 6824 C CA . HIS B 1 383 ? 22.762 -72.308 -11.184 1.00 29.09 378 HIS B CA 1
ATOM 6825 C C . HIS B 1 383 ? 22.952 -70.791 -10.939 1.00 28.22 378 HIS B C 1
ATOM 6826 O O . HIS B 1 383 ? 22.324 -69.992 -11.613 1.00 27.64 378 HIS B O 1
ATOM 6833 N N . THR B 1 384 ? 23.830 -70.386 -10.020 1.00 27.97 379 THR B N 1
ATOM 6834 C CA . THR B 1 384 ? 24.055 -68.967 -9.788 1.00 27.94 379 THR B CA 1
ATOM 6835 C C . THR B 1 384 ? 24.800 -68.298 -10.942 1.00 27.80 379 THR B C 1
ATOM 6836 O O . THR B 1 384 ? 24.608 -67.123 -11.207 1.00 27.12 379 THR B O 1
ATOM 6840 N N . GLY B 1 385 ? 25.649 -69.065 -11.615 1.00 28.05 380 GLY B N 1
ATOM 6841 C CA . GLY B 1 385 ? 26.528 -68.564 -12.653 1.00 28.47 380 GLY B CA 1
ATOM 6842 C C . GLY B 1 385 ? 27.810 -68.013 -12.058 1.00 29.78 380 GLY B C 1
ATOM 6843 O O . GLY B 1 385 ? 28.596 -67.452 -12.784 1.00 30.17 380 GLY B O 1
ATOM 6844 N N . ASP B 1 386 ? 27.999 -68.161 -10.736 1.00 30.60 381 ASP B N 1
ATOM 6845 C CA . AS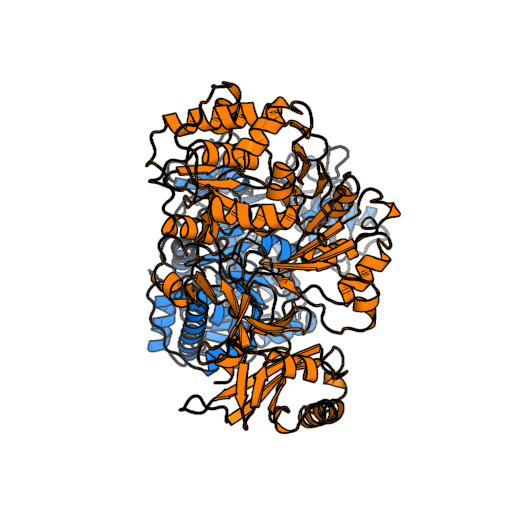P B 1 386 ? 29.165 -67.645 -10.005 1.00 31.81 381 ASP B CA 1
ATOM 6846 C C . ASP B 1 386 ? 30.126 -68.778 -9.646 1.00 32.46 381 ASP B C 1
ATOM 6847 O O . ASP B 1 386 ? 29.696 -69.894 -9.291 1.00 31.53 381 ASP B O 1
ATOM 6852 N N . ILE B 1 387 ? 31.416 -68.452 -9.729 1.00 33.01 382 ILE B N 1
ATOM 6853 C CA . ILE B 1 387 ? 32.488 -69.309 -9.286 1.00 34.77 382 ILE B CA 1
ATOM 6854 C C . ILE B 1 387 ? 32.804 -68.964 -7.842 1.00 35.25 382 ILE B C 1
ATOM 6855 O O . ILE B 1 387 ? 32.818 -67.788 -7.457 1.00 35.22 382 ILE B O 1
ATOM 6860 N N . GLY B 1 388 ? 33.039 -69.978 -7.029 1.00 35.92 383 GLY B N 1
ATOM 6861 C CA . GLY B 1 388 ? 33.503 -69.723 -5.682 1.00 36.92 383 GLY B CA 1
ATOM 6862 C C . GLY B 1 388 ? 33.924 -71.024 -5.064 1.00 38.42 383 GLY B C 1
ATOM 6863 O O . GLY B 1 388 ? 34.138 -72.020 -5.778 1.00 38.02 383 GLY B O 1
ATOM 6864 N N . SER B 1 389 ? 34.018 -71.015 -3.732 1.00 39.66 384 SER B N 1
ATOM 6865 C CA . SER B 1 389 ? 34.464 -72.167 -2.954 1.00 40.83 384 SER B CA 1
ATOM 6866 C C . SER B 1 389 ? 33.937 -72.133 -1.510 1.00 41.42 384 SER B C 1
ATOM 6867 O O . SER B 1 389 ? 33.512 -71.077 -1.021 1.00 40.91 384 SER B O 1
ATOM 6870 N N . LEU B 1 390 ? 33.968 -73.296 -0.856 1.00 42.50 385 LEU B N 1
ATOM 6871 C CA . LEU B 1 390 ? 33.659 -73.461 0.579 1.00 43.38 385 LEU B CA 1
ATOM 6872 C C . LEU B 1 390 ? 34.885 -73.715 1.446 1.00 44.39 385 LEU B C 1
ATOM 6873 O O . LEU B 1 390 ? 35.626 -74.672 1.242 1.00 45.01 385 LEU B O 1
ATOM 6878 N N . THR B 1 391 ? 35.073 -72.854 2.427 1.00 45.79 386 THR B N 1
ATOM 6879 C CA . THR B 1 391 ? 36.093 -73.001 3.461 1.00 47.85 386 THR B CA 1
ATOM 6880 C C . THR B 1 391 ? 35.876 -74.267 4.301 1.00 48.89 386 THR B C 1
ATOM 6881 O O . THR B 1 391 ? 34.821 -74.903 4.224 1.00 49.16 386 THR B O 1
ATOM 6885 N N . GLU B 1 392 ? 36.882 -74.646 5.089 1.00 50.39 387 GLU B N 1
ATOM 6886 C CA . GLU B 1 392 ? 36.758 -75.815 5.975 1.00 51.34 387 GLU B CA 1
ATOM 6887 C C . GLU B 1 392 ? 35.600 -75.621 6.960 1.00 50.89 387 GLU B C 1
ATOM 6888 O O . GLU B 1 392 ? 34.765 -76.523 7.125 1.00 50.63 387 GLU B O 1
ATOM 6894 N N . ASP B 1 393 ? 35.537 -74.441 7.589 1.00 50.41 388 ASP B N 1
ATOM 6895 C CA . ASP B 1 393 ? 34.427 -74.115 8.503 1.00 49.75 388 ASP B CA 1
ATOM 6896 C C . ASP B 1 393 ? 33.200 -73.493 7.811 1.00 48.45 388 ASP B C 1
ATOM 6897 O O . ASP B 1 393 ? 32.464 -72.692 8.423 1.00 48.76 388 ASP B O 1
ATOM 6902 N N . ASN B 1 394 ? 32.986 -73.884 6.547 1.00 46.32 389 ASN B N 1
ATOM 6903 C CA . ASN B 1 394 ? 31.721 -73.674 5.845 1.00 44.43 389 ASN B CA 1
ATOM 6904 C C . ASN B 1 394 ? 31.452 -72.212 5.490 1.00 43.20 389 ASN B C 1
ATOM 6905 O O . ASN B 1 394 ? 30.315 -71.752 5.511 1.00 43.08 389 ASN B O 1
ATOM 6910 N N . ILE B 1 395 ? 32.506 -71.481 5.165 1.00 41.93 390 ILE B N 1
ATOM 6911 C CA . ILE B 1 395 ? 32.332 -70.131 4.646 1.00 40.68 390 ILE B CA 1
ATOM 6912 C C . ILE B 1 395 ? 32.458 -70.137 3.127 1.00 39.89 390 ILE B C 1
ATOM 6913 O O . ILE B 1 395 ? 33.369 -70.725 2.560 1.00 39.56 390 ILE B O 1
ATOM 6918 N N . LEU B 1 396 ? 31.511 -69.477 2.481 1.00 39.14 391 LEU B N 1
ATOM 6919 C CA . LEU B 1 396 ? 31.471 -69.370 1.037 1.00 38.03 391 LEU B CA 1
ATOM 6920 C C . LEU B 1 396 ? 32.326 -68.191 0.634 1.00 37.81 391 LEU B C 1
ATOM 6921 O O . LEU B 1 396 ? 32.220 -67.123 1.233 1.00 37.85 391 LEU B O 1
ATOM 6926 N N . LEU B 1 397 ? 33.214 -68.405 -0.339 1.00 37.37 392 LEU B N 1
ATOM 6927 C CA . LEU B 1 397 ? 34.098 -67.350 -0.864 1.00 36.78 392 LEU B CA 1
ATOM 6928 C C . LEU B 1 397 ? 33.818 -67.130 -2.359 1.00 36.20 392 LEU B C 1
ATOM 6929 O O . LEU B 1 397 ? 33.555 -68.094 -3.096 1.00 36.42 392 LEU B O 1
ATOM 6934 N N . TYR B 1 398 ? 33.856 -65.875 -2.811 1.00 35.49 393 TYR B N 1
ATOM 6935 C CA . TYR B 1 398 ? 33.475 -65.541 -4.193 1.00 34.52 393 TYR B CA 1
ATOM 6936 C C . TYR B 1 398 ? 34.704 -65.501 -5.077 1.00 34.92 393 TYR B C 1
ATOM 6937 O O . TYR B 1 398 ? 35.685 -64.816 -4.757 1.00 35.22 393 TYR B O 1
ATOM 6946 N N . GLY B 1 399 ? 34.664 -66.221 -6.185 1.00 34.63 394 GLY B N 1
ATOM 6947 C CA . GLY B 1 399 ? 35.839 -66.305 -7.045 1.00 35.65 394 GLY B CA 1
ATOM 6948 C C . GLY B 1 399 ? 35.716 -65.742 -8.453 1.00 36.03 394 GLY B C 1
ATOM 6949 O O . GLY B 1 399 ? 36.701 -65.790 -9.222 1.00 37.51 394 GLY B O 1
ATOM 6950 N N . GLY B 1 400 ? 34.526 -65.239 -8.806 1.00 35.43 395 GLY B N 1
ATOM 6951 C CA . GLY B 1 400 ? 34.257 -64.702 -10.136 1.00 34.62 395 GLY B CA 1
ATOM 6952 C C . GLY B 1 400 ? 32.996 -65.240 -10.815 1.00 35.35 395 GLY B C 1
ATOM 6953 O O . GLY B 1 400 ? 32.149 -65.893 -10.200 1.00 36.08 395 GLY B O 1
ATOM 6954 N N . ARG B 1 401 ? 32.883 -64.993 -12.110 1.00 35.17 396 ARG B N 1
ATOM 6955 C CA . ARG B 1 401 ? 31.738 -65.408 -12.871 1.00 35.99 396 ARG B CA 1
ATOM 6956 C C . ARG B 1 401 ? 32.114 -66.536 -13.828 1.00 35.94 396 ARG B C 1
ATOM 6957 O O . ARG B 1 401 ? 33.137 -66.470 -14.485 1.00 35.28 396 ARG B O 1
ATOM 6965 N N . LEU B 1 402 ? 31.276 -67.557 -13.922 1.00 36.11 397 LEU B N 1
ATOM 6966 C CA . LEU B 1 402 ? 31.546 -68.713 -14.803 1.00 36.87 397 LEU B CA 1
ATOM 6967 C C . LEU B 1 402 ? 31.847 -68.366 -16.271 1.00 36.84 397 LEU B C 1
ATOM 6968 O O . LEU B 1 402 ? 32.732 -68.964 -16.895 1.00 37.27 397 LEU B O 1
ATOM 6973 N N . ASP B 1 403 ? 31.087 -67.423 -16.817 1.00 36.66 398 ASP B N 1
ATOM 6974 C CA . ASP B 1 403 ? 31.291 -66.886 -18.164 1.00 37.24 398 ASP B CA 1
ATOM 6975 C C . ASP B 1 403 ? 32.692 -66.341 -18.442 1.00 36.23 398 ASP B C 1
ATOM 6976 O O . ASP B 1 403 ? 33.070 -66.205 -19.604 1.00 36.63 398 ASP B O 1
ATOM 6981 N N . PHE B 1 404 ? 33.432 -65.977 -17.395 1.00 34.62 399 PHE B N 1
ATOM 6982 C CA . PHE B 1 404 ? 34.750 -65.354 -17.580 1.00 33.52 399 PHE B CA 1
ATOM 6983 C C . PHE B 1 404 ? 35.860 -66.265 -17.148 1.00 32.95 399 PHE B C 1
ATOM 6984 O O . PHE B 1 404 ? 36.986 -65.822 -16.909 1.00 32.62 399 PHE B O 1
ATOM 6992 N N . GLN B 1 405 ? 35.529 -67.546 -17.062 1.00 32.33 400 GLN B N 1
ATOM 6993 C CA . GLN B 1 405 ? 36.536 -68.573 -16.830 1.00 32.66 400 GLN B CA 1
ATOM 6994 C C . GLN B 1 405 ? 36.924 -69.243 -18.129 1.00 31.63 400 GLN B C 1
ATOM 6995 O O . GLN B 1 405 ? 36.067 -69.699 -18.891 1.00 31.42 400 GLN B O 1
ATOM 7001 N N . ILE B 1 406 ? 38.219 -69.318 -18.365 1.00 30.71 401 ILE B N 1
ATOM 7002 C CA . ILE B 1 406 ? 38.728 -70.019 -19.507 1.00 30.53 401 ILE B CA 1
ATOM 7003 C C . ILE B 1 406 ? 39.687 -71.144 -19.135 1.00 30.78 401 ILE B C 1
ATOM 7004 O O . ILE B 1 406 ? 40.164 -71.246 -18.007 1.00 30.36 401 ILE B O 1
ATOM 7009 N N . LYS B 1 407 ? 39.970 -71.977 -20.123 1.00 31.44 402 LYS B N 1
ATOM 7010 C CA . LYS B 1 407 ? 40.985 -73.019 -20.009 1.00 32.69 402 LYS B CA 1
ATOM 7011 C C . LYS B 1 407 ? 42.092 -72.639 -20.953 1.00 32.37 402 LYS B C 1
ATOM 7012 O O . LYS B 1 407 ? 41.833 -72.308 -22.111 1.00 32.60 402 LYS B O 1
ATOM 7018 N N . TYR B 1 408 ? 43.318 -72.705 -20.474 1.00 32.26 403 TYR B N 1
ATOM 7019 C CA . TYR B 1 408 ? 44.428 -72.296 -21.274 1.00 33.37 403 TYR B CA 1
ATOM 7020 C C . TYR B 1 408 ? 45.701 -72.884 -20.695 1.00 34.42 403 TYR B C 1
ATOM 7021 O O . TYR B 1 408 ? 45.919 -72.829 -19.492 1.00 33.39 403 TYR B O 1
ATOM 7030 N N . ALA B 1 409 ? 46.532 -73.436 -21.580 1.00 36.83 404 ALA B N 1
ATOM 7031 C CA . ALA B 1 409 ? 47.768 -74.134 -21.212 1.00 38.76 404 ALA B CA 1
ATOM 7032 C C . ALA B 1 409 ? 47.609 -74.932 -19.925 1.00 39.90 404 ALA B C 1
ATOM 7033 O O . ALA B 1 409 ? 48.360 -74.708 -18.966 1.00 40.93 404 ALA B O 1
ATOM 7035 N N . GLY B 1 410 ? 46.608 -75.811 -19.888 1.00 40.28 405 GLY B N 1
ATOM 7036 C CA . GLY B 1 410 ? 46.402 -76.693 -18.755 1.00 41.27 405 GLY B CA 1
ATOM 7037 C C . GLY B 1 410 ? 45.976 -76.036 -17.460 1.00 42.10 405 GLY B C 1
ATOM 7038 O O . GLY B 1 410 ? 46.077 -76.643 -16.380 1.00 42.64 405 GLY B O 1
ATOM 7039 N N . TYR B 1 411 ? 45.476 -74.807 -17.551 1.00 42.19 406 TYR B N 1
ATOM 7040 C CA . TYR B 1 411 ? 44.891 -74.161 -16.394 1.00 42.14 406 TYR B CA 1
ATOM 7041 C C . TYR B 1 411 ? 43.473 -73.692 -16.680 1.00 41.50 406 TYR B C 1
ATOM 7042 O O . TYR B 1 411 ? 43.117 -73.415 -17.824 1.00 41.05 406 TYR B O 1
ATOM 7051 N N . ARG B 1 412 ? 42.660 -73.651 -15.630 1.00 40.66 407 ARG B N 1
ATOM 7052 C CA . ARG B 1 412 ? 41.407 -72.926 -15.654 1.00 40.48 407 ARG B CA 1
ATOM 7053 C C . ARG B 1 412 ? 41.718 -71.547 -15.061 1.00 39.10 407 ARG B C 1
ATOM 7054 O O . ARG B 1 412 ? 42.250 -71.439 -13.938 1.00 38.91 407 ARG B O 1
ATOM 7062 N N . ILE B 1 413 ? 41.423 -70.496 -15.821 1.00 36.39 408 ILE B N 1
ATOM 7063 C CA . ILE B 1 413 ? 41.766 -69.146 -15.372 1.00 34.40 408 ILE B CA 1
ATOM 7064 C C . ILE B 1 413 ? 40.512 -68.304 -15.302 1.00 32.26 408 ILE B C 1
ATOM 7065 O O . ILE B 1 413 ? 39.726 -68.326 -16.221 1.00 32.13 408 ILE B O 1
ATOM 7070 N N . GLU B 1 414 ? 40.322 -67.588 -14.206 1.00 30.24 409 GLU B N 1
ATOM 7071 C CA . GLU B 1 414 ? 39.302 -66.549 -14.141 1.00 29.79 409 GLU B CA 1
ATOM 7072 C C . GLU B 1 414 ? 39.897 -65.317 -14.758 1.00 28.39 409 GLU B C 1
ATOM 7073 O O . GLU B 1 414 ? 40.914 -64.831 -14.256 1.00 27.69 409 GLU B O 1
ATOM 7079 N N . LEU B 1 415 ? 39.277 -64.805 -15.827 1.00 27.06 410 LEU B N 1
ATOM 7080 C CA . LEU B 1 415 ? 39.730 -63.535 -16.442 1.00 26.92 410 LEU B CA 1
ATOM 7081 C C . LEU B 1 415 ? 39.828 -62.369 -15.424 1.00 27.34 410 LEU B C 1
ATOM 7082 O O . LEU B 1 415 ? 40.720 -61.531 -15.535 1.00 26.48 410 LEU B O 1
ATOM 7087 N N . GLU B 1 416 ? 38.943 -62.337 -14.428 1.00 27.29 411 GLU B N 1
ATOM 7088 C CA . GLU B 1 416 ? 39.001 -61.266 -13.424 1.00 29.23 411 GLU B CA 1
ATOM 7089 C C . GLU B 1 416 ? 40.304 -61.273 -12.617 1.00 29.85 411 GLU B C 1
ATOM 7090 O O . GLU B 1 416 ? 40.753 -60.209 -12.201 1.00 30.19 411 GLU B O 1
ATOM 7096 N N . ASP B 1 417 ? 40.890 -62.461 -12.404 1.00 30.48 412 ASP B N 1
ATOM 7097 C CA . ASP B 1 417 ? 42.130 -62.604 -11.628 1.00 31.68 412 ASP B CA 1
ATOM 7098 C C . ASP B 1 417 ? 43.361 -62.107 -12.380 1.00 31.07 412 ASP B C 1
ATOM 7099 O O . ASP B 1 417 ? 44.283 -61.582 -11.756 1.00 31.17 412 ASP B O 1
ATOM 7104 N N . VAL B 1 418 ? 43.391 -62.308 -13.695 1.00 29.94 413 VAL B N 1
ATOM 7105 C CA . VAL B 1 418 ? 44.433 -61.727 -14.509 1.00 29.81 413 VAL B CA 1
ATOM 7106 C C . VAL B 1 418 ? 44.284 -60.216 -14.537 1.00 29.91 413 VAL B C 1
ATOM 7107 O O . VAL B 1 418 ? 45.276 -59.496 -14.472 1.00 30.09 413 VAL B O 1
ATOM 7111 N N . SER B 1 419 ? 43.047 -59.737 -14.638 1.00 29.13 414 SER B N 1
ATOM 7112 C CA . SER B 1 419 ? 42.802 -58.323 -14.716 1.00 29.16 414 SER B CA 1
ATOM 7113 C C . SER B 1 419 ? 43.300 -57.602 -13.488 1.00 29.52 414 SER B C 1
ATOM 7114 O O . SER B 1 419 ? 44.047 -56.602 -13.593 1.00 29.68 414 SER B O 1
ATOM 7117 N N . GLN B 1 420 ? 42.921 -58.120 -12.325 1.00 29.88 415 GLN B N 1
ATOM 7118 C CA . GLN B 1 420 ? 43.297 -57.516 -11.072 1.00 31.36 415 GLN B CA 1
ATOM 7119 C C . GLN B 1 420 ? 44.797 -57.598 -10.882 1.00 30.66 415 GLN B C 1
ATOM 7120 O O . GLN B 1 420 ? 45.396 -56.768 -10.223 1.00 30.77 415 GLN B O 1
ATOM 7126 N N . GLN B 1 421 ? 45.422 -58.591 -11.476 1.00 30.76 416 GLN B N 1
ATOM 7127 C CA . GLN B 1 421 ? 46.869 -58.688 -11.348 1.00 31.49 416 GLN B CA 1
ATOM 7128 C C . GLN B 1 421 ? 47.545 -57.640 -12.232 1.00 30.57 416 GLN B C 1
ATOM 7129 O O . GLN B 1 421 ? 48.479 -56.961 -11.812 1.00 29.62 416 GLN B O 1
ATOM 7135 N N . LEU B 1 422 ? 47.050 -57.494 -13.458 1.00 29.73 417 LEU B N 1
ATOM 7136 C CA . LEU B 1 422 ? 47.468 -56.372 -14.284 1.00 29.56 417 LEU B CA 1
ATOM 7137 C C . LEU B 1 422 ? 47.168 -55.016 -13.613 1.00 28.82 417 LEU B C 1
ATOM 7138 O O . LEU B 1 422 ? 47.970 -54.120 -13.726 1.00 27.05 417 LEU B O 1
ATOM 7143 N N . ASN B 1 423 ? 46.047 -54.901 -12.881 1.00 29.58 418 ASN B N 1
ATOM 7144 C CA . ASN B 1 423 ? 45.697 -53.651 -12.149 1.00 30.78 418 ASN B CA 1
ATOM 7145 C C . ASN B 1 423 ? 46.710 -53.278 -11.064 1.00 31.39 418 ASN B C 1
ATOM 7146 O O . ASN B 1 423 ? 46.724 -52.153 -10.596 1.00 31.42 418 ASN B O 1
ATOM 7151 N N . GLN B 1 424 ? 47.560 -54.219 -10.686 1.00 32.62 419 GLN B N 1
ATOM 7152 C CA . GLN B 1 424 ? 48.611 -53.954 -9.712 1.00 35.07 419 GLN B CA 1
ATOM 7153 C C . GLN B 1 424 ? 49.732 -53.039 -10.223 1.00 34.90 419 GLN B C 1
ATOM 7154 O O . GLN B 1 424 ? 50.479 -52.467 -9.424 1.00 35.56 419 GLN B O 1
ATOM 7160 N N . SER B 1 425 ? 49.853 -52.880 -11.539 1.00 34.21 420 SER B N 1
ATOM 7161 C CA . SER B 1 425 ? 50.842 -51.950 -12.073 1.00 33.75 420 SER B CA 1
ATOM 7162 C C . SER B 1 425 ? 50.539 -50.530 -11.615 1.00 33.65 420 SER B C 1
ATOM 7163 O O . SER B 1 425 ? 49.378 -50.105 -11.617 1.00 34.11 420 SER B O 1
ATOM 7166 N N . PRO B 1 426 ? 51.578 -49.795 -11.183 1.00 33.66 421 PRO B N 1
ATOM 7167 C CA . PRO B 1 426 ? 51.352 -48.402 -10.787 1.00 32.92 421 PRO B CA 1
ATOM 7168 C C . PRO B 1 426 ? 50.937 -47.579 -12.001 1.00 32.00 421 PRO B C 1
ATOM 7169 O O . PRO B 1 426 ? 50.359 -46.537 -11.845 1.00 32.18 421 PRO B O 1
ATOM 7173 N N . MET B 1 427 ? 51.213 -48.057 -13.208 1.00 31.16 422 MET B N 1
ATOM 7174 C CA . MET B 1 427 ? 50.891 -47.288 -14.412 1.00 29.79 422 MET B CA 1
ATOM 7175 C C . MET B 1 427 ? 49.464 -47.498 -14.976 1.00 28.44 422 MET B C 1
ATOM 7176 O O . MET B 1 427 ? 49.041 -46.752 -15.867 1.00 27.31 422 MET B O 1
ATOM 7181 N N . VAL B 1 428 ? 48.740 -48.488 -14.446 1.00 26.70 423 VAL B N 1
ATOM 7182 C CA . VAL B 1 428 ? 47.489 -48.943 -15.027 1.00 26.42 423 VAL B CA 1
ATOM 7183 C C . VAL B 1 428 ? 46.311 -48.500 -14.169 1.00 26.22 423 VAL B C 1
ATOM 7184 O O . VAL B 1 428 ? 46.276 -48.797 -12.993 1.00 27.06 423 VAL B O 1
ATOM 7188 N N . ALA B 1 429 ? 45.359 -47.775 -14.754 1.00 25.98 424 ALA B N 1
ATOM 7189 C CA . ALA B 1 429 ? 44.082 -47.469 -14.092 1.00 25.81 424 ALA B CA 1
ATOM 7190 C C . ALA B 1 429 ? 43.128 -48.652 -14.140 1.00 26.49 424 ALA B C 1
ATOM 7191 O O . ALA B 1 429 ? 42.454 -48.956 -13.150 1.00 27.39 424 ALA B O 1
ATOM 7193 N N . SER B 1 430 ? 43.040 -49.297 -15.307 1.00 26.96 425 SER B N 1
ATOM 7194 C CA . SER B 1 430 ? 42.105 -50.413 -15.521 1.00 26.67 425 SER B CA 1
ATOM 7195 C C . SER B 1 430 ? 42.605 -51.356 -16.632 1.00 26.20 425 SER B C 1
ATOM 7196 O O . SER B 1 430 ? 43.003 -50.939 -17.730 1.00 26.40 425 SER B O 1
ATOM 7199 N N . ALA B 1 431 ? 42.595 -52.637 -16.338 1.00 25.44 426 ALA B N 1
ATOM 7200 C CA . ALA B 1 431 ? 43.013 -53.619 -17.292 1.00 25.05 426 ALA B CA 1
ATOM 7201 C C . ALA B 1 431 ? 41.962 -54.698 -17.372 1.00 25.07 426 ALA B C 1
ATOM 7202 O O . ALA B 1 431 ? 41.249 -54.954 -16.393 1.00 26.34 426 ALA B O 1
ATOM 7204 N N . VAL B 1 432 ? 41.828 -55.324 -18.530 1.00 24.54 427 VAL B N 1
ATOM 7205 C CA . VAL B 1 432 ? 40.918 -56.446 -18.659 1.00 24.27 427 VAL B CA 1
ATOM 7206 C C . VAL B 1 432 ? 41.574 -57.445 -19.590 1.00 25.21 427 VAL B C 1
ATOM 7207 O O . VAL B 1 432 ? 41.837 -57.136 -20.742 1.00 27.16 427 VAL B O 1
ATOM 7211 N N . ALA B 1 433 ? 41.924 -58.611 -19.081 1.00 24.98 428 ALA B N 1
ATOM 7212 C CA . ALA B 1 433 ? 42.483 -59.633 -19.931 1.00 25.28 428 ALA B CA 1
ATOM 7213 C C . ALA B 1 433 ? 41.355 -60.358 -20.656 1.00 25.86 428 ALA B C 1
ATOM 7214 O O . ALA B 1 433 ? 40.259 -60.552 -20.114 1.00 25.88 428 ALA B O 1
ATOM 7216 N N . VAL B 1 434 ? 41.645 -60.822 -21.860 1.00 26.50 429 VAL B N 1
ATOM 7217 C CA . VAL B 1 434 ? 40.623 -61.384 -22.709 1.00 26.70 429 VAL B CA 1
ATOM 7218 C C . VAL B 1 434 ? 41.321 -62.441 -23.566 1.00 27.37 429 VAL B C 1
ATOM 7219 O O . VAL B 1 434 ? 42.474 -62.221 -23.966 1.00 26.98 429 VAL B O 1
ATOM 7223 N N . PRO B 1 435 ? 40.650 -63.593 -23.839 1.00 27.40 430 PRO B N 1
ATOM 7224 C CA . PRO B 1 435 ? 41.213 -64.656 -24.669 1.00 27.84 430 PRO B CA 1
ATOM 7225 C C . PRO B 1 435 ? 41.069 -64.401 -26.168 1.00 29.05 430 PRO B C 1
ATOM 7226 O O . PRO B 1 435 ? 40.104 -63.776 -26.604 1.00 27.49 430 PRO B O 1
ATOM 7230 N N . ARG B 1 436 ? 42.009 -64.915 -26.953 1.00 31.03 431 ARG B N 1
ATOM 7231 C CA . ARG B 1 436 ? 41.811 -64.986 -28.393 1.00 33.61 431 ARG B CA 1
ATOM 7232 C C . ARG B 1 436 ? 41.573 -66.446 -28.740 1.00 34.46 431 ARG B C 1
ATOM 7233 O O . ARG B 1 436 ? 42.396 -67.306 -28.415 1.00 34.49 431 ARG B O 1
ATOM 7241 N N . TYR B 1 437 ? 40.432 -66.712 -29.363 1.00 35.62 432 TYR B N 1
ATOM 7242 C CA . TYR B 1 437 ? 40.030 -68.050 -29.787 1.00 37.41 432 TYR B CA 1
ATOM 7243 C C . TYR B 1 437 ? 40.404 -68.408 -31.231 1.00 39.12 432 TYR B C 1
ATOM 7244 O O . TYR B 1 437 ? 40.265 -67.580 -32.151 1.00 38.86 432 TYR B O 1
ATOM 7253 N N . ASN B 1 438 ? 40.847 -69.653 -31.439 1.00 40.90 433 ASN B N 1
ATOM 7254 C CA . ASN B 1 438 ? 40.893 -70.223 -32.804 1.00 42.52 433 ASN B CA 1
ATOM 7255 C C . ASN B 1 438 ? 39.506 -70.717 -33.201 1.00 43.97 433 ASN B C 1
ATOM 7256 O O . ASN B 1 438 ? 38.564 -70.625 -32.405 1.00 44.08 433 ASN B O 1
ATOM 7261 N N . LYS B 1 439 ? 39.384 -71.245 -34.419 1.00 45.93 434 LYS B N 1
ATOM 7262 C CA . LYS B 1 439 ? 38.118 -71.801 -34.939 1.00 47.18 434 LYS B CA 1
ATOM 7263 C C . LYS B 1 439 ? 37.478 -72.798 -33.980 1.00 47.94 434 LYS B C 1
ATOM 7264 O O . LYS B 1 439 ? 36.249 -72.802 -33.812 1.00 48.76 434 LYS B O 1
ATOM 7266 N N . GLU B 1 440 ? 38.320 -73.635 -33.362 1.00 47.98 435 GLU B N 1
ATOM 7267 C CA . GLU B 1 440 ? 37.866 -74.733 -32.516 1.00 48.03 435 GLU B CA 1
ATOM 7268 C C . GLU B 1 440 ? 37.521 -74.299 -31.060 1.00 47.89 435 GLU B C 1
ATOM 7269 O O . GLU B 1 440 ? 37.506 -75.125 -30.135 1.00 48.07 435 GLU B O 1
ATOM 7271 N N . HIS B 1 441 ? 37.227 -73.006 -30.880 1.00 46.99 436 HIS B N 1
ATOM 7272 C CA . HIS B 1 441 ? 36.960 -72.385 -29.566 1.00 45.68 436 HIS B CA 1
ATOM 7273 C C . HIS B 1 441 ? 37.985 -72.821 -28.524 1.00 43.70 436 HIS B C 1
ATOM 7274 O O . HIS B 1 441 ? 37.655 -73.194 -27.398 1.00 43.43 436 HIS B O 1
ATOM 7281 N N . LYS B 1 442 ? 39.242 -72.757 -28.926 1.00 41.54 437 LYS B N 1
ATOM 7282 C CA . LYS B 1 442 ? 40.350 -73.071 -28.051 1.00 40.28 437 LYS B CA 1
ATOM 7283 C C . LYS B 1 442 ? 41.189 -71.790 -27.885 1.00 38.00 437 LYS B C 1
ATOM 7284 O O . LYS B 1 442 ? 41.336 -71.032 -28.834 1.00 37.23 437 LYS B O 1
ATOM 7290 N N . VAL B 1 443 ? 41.730 -71.549 -26.690 1.00 36.08 438 VAL B N 1
ATOM 7291 C CA . VAL B 1 443 ? 42.465 -70.293 -26.407 1.00 33.48 438 VAL B CA 1
ATOM 7292 C C . VAL B 1 443 ? 43.912 -70.276 -26.938 1.00 33.58 438 VAL B C 1
ATOM 7293 O O . VAL B 1 443 ? 44.795 -70.974 -26.417 1.00 33.66 438 VAL B O 1
ATOM 7297 N N . GLN B 1 444 ? 44.140 -69.474 -27.973 1.00 33.14 439 GLN B N 1
ATOM 7298 C CA . GLN B 1 444 ? 45.472 -69.280 -28.573 1.00 33.58 439 GLN B CA 1
ATOM 7299 C C . GLN B 1 444 ? 46.460 -68.512 -27.695 1.00 33.01 439 GLN B C 1
ATOM 7300 O O . GLN B 1 444 ? 47.593 -68.949 -27.515 1.00 33.11 439 GLN B O 1
ATOM 7306 N N . ASN B 1 445 ? 46.021 -67.372 -27.163 1.00 32.96 440 ASN B N 1
ATOM 7307 C CA . ASN B 1 445 ? 46.831 -66.504 -26.267 1.00 32.79 440 ASN B CA 1
ATOM 7308 C C . ASN B 1 445 ? 45.929 -65.560 -25.502 1.00 31.09 440 ASN B C 1
ATOM 7309 O O . ASN B 1 445 ? 44.731 -65.638 -25.608 1.00 31.92 440 ASN B O 1
ATOM 7314 N N . LEU B 1 446 ? 46.495 -64.661 -24.727 1.00 30.20 441 LEU B N 1
ATOM 7315 C CA . LEU B 1 446 ? 45.681 -63.656 -24.056 1.00 28.52 441 LEU B CA 1
ATOM 7316 C C . LEU B 1 446 ? 46.053 -62.257 -24.491 1.00 27.29 441 LEU B C 1
ATOM 7317 O O . LEU B 1 446 ? 47.201 -61.979 -24.877 1.00 26.41 441 LEU B O 1
ATOM 7322 N N . LEU B 1 447 ? 45.049 -61.396 -24.474 1.00 26.79 442 LEU B N 1
ATOM 7323 C CA . LEU B 1 447 ? 45.216 -59.982 -24.733 1.00 26.38 442 LEU B CA 1
ATOM 7324 C C . LEU B 1 447 ? 44.762 -59.227 -23.552 1.00 25.29 442 LEU B C 1
ATOM 7325 O O . LEU B 1 447 ? 43.949 -59.708 -22.773 1.00 25.57 442 LEU B O 1
ATOM 7330 N N . ALA B 1 448 ? 45.238 -57.998 -23.456 1.00 24.64 443 ALA B N 1
ATOM 7331 C CA . ALA B 1 448 ? 44.851 -57.135 -22.365 1.00 23.59 443 ALA B CA 1
ATOM 7332 C C . ALA B 1 448 ? 44.462 -55.767 -22.915 1.00 23.08 443 ALA B C 1
ATOM 7333 O O . ALA B 1 448 ? 45.192 -55.211 -23.747 1.00 22.42 443 ALA B O 1
ATOM 7335 N N . TYR B 1 449 ? 43.291 -55.277 -22.499 1.00 21.74 444 TYR B N 1
ATOM 7336 C CA . TYR B 1 449 ? 42.934 -53.886 -22.704 1.00 21.46 444 TYR B CA 1
ATOM 7337 C C . TYR B 1 449 ? 43.410 -53.112 -21.482 1.00 21.09 444 TYR B C 1
ATOM 7338 O O . TYR B 1 449 ? 43.130 -53.519 -20.348 1.00 20.36 444 TYR B O 1
ATOM 7347 N N . ILE B 1 450 ? 44.111 -52.005 -21.729 1.00 20.07 445 ILE B N 1
ATOM 7348 C CA . ILE B 1 450 ? 44.788 -51.246 -20.699 1.00 19.99 445 ILE B CA 1
ATOM 7349 C C . ILE B 1 450 ? 44.400 -49.759 -20.802 1.00 20.14 445 ILE B C 1
ATOM 7350 O O . ILE B 1 450 ? 44.701 -49.103 -21.820 1.00 20.36 445 ILE B O 1
ATOM 7355 N N . VAL B 1 451 ? 43.725 -49.237 -19.780 1.00 19.52 446 VAL B N 1
ATOM 7356 C CA . VAL B 1 451 ? 43.645 -47.806 -19.574 1.00 19.00 446 VAL B CA 1
ATOM 7357 C C . VAL B 1 451 ? 44.777 -47.391 -18.624 1.00 20.90 446 VAL B C 1
ATOM 7358 O O . VAL B 1 451 ? 44.822 -47.802 -17.444 1.00 21.59 446 VAL B O 1
ATOM 7362 N N . VAL B 1 452 ? 45.709 -46.593 -19.120 1.00 22.01 447 VAL B N 1
ATOM 7363 C CA . VAL B 1 452 ? 46.767 -46.104 -18.250 1.00 24.26 447 VAL B CA 1
ATOM 7364 C C . VAL B 1 452 ? 46.239 -44.960 -17.375 1.00 26.28 447 VAL B C 1
ATOM 7365 O O . VAL B 1 452 ? 45.254 -44.299 -17.753 1.00 25.79 447 VAL B O 1
ATOM 7369 N N . LYS B 1 453 ? 46.881 -44.765 -16.216 1.00 28.00 448 LYS B N 1
ATOM 7370 C CA . LYS B 1 453 ? 46.581 -43.643 -15.322 1.00 30.86 448 LYS B CA 1
ATOM 7371 C C . LYS B 1 453 ? 46.954 -42.333 -15.980 1.00 31.91 448 LYS B C 1
ATOM 7372 O O . LYS B 1 453 ? 47.867 -42.266 -16.811 1.00 31.44 448 LYS B O 1
ATOM 7378 N N . ASP B 1 454 ? 46.268 -41.282 -15.558 1.00 34.08 449 ASP B N 1
ATOM 7379 C CA . ASP B 1 454 ? 46.648 -39.909 -15.876 1.00 35.56 449 ASP B CA 1
ATOM 7380 C C . ASP B 1 454 ? 48.159 -39.650 -15.820 1.00 35.93 449 ASP B C 1
ATOM 7381 O O . ASP B 1 454 ? 48.850 -39.990 -14.839 1.00 35.80 449 ASP B O 1
ATOM 7386 N N . GLY B 1 455 ? 48.668 -39.029 -16.879 1.00 36.05 450 GLY B N 1
ATOM 7387 C CA . GLY B 1 455 ? 50.081 -38.709 -16.929 1.00 36.63 450 GLY B CA 1
ATOM 7388 C C . GLY B 1 455 ? 50.966 -39.734 -17.641 1.00 37.60 450 GLY B C 1
ATOM 7389 O O . GLY B 1 455 ? 51.984 -39.348 -18.243 1.00 38.09 450 GLY B O 1
ATOM 7390 N N . VAL B 1 456 ? 50.555 -41.011 -17.629 1.00 37.21 451 VAL B N 1
ATOM 7391 C CA . VAL B 1 456 ? 51.455 -42.110 -17.975 1.00 37.45 451 VAL B CA 1
ATOM 7392 C C . VAL B 1 456 ? 51.901 -42.057 -19.430 1.00 38.09 451 VAL B C 1
ATOM 7393 O O . VAL B 1 456 ? 53.056 -42.288 -19.715 1.00 37.43 451 VAL B O 1
ATOM 7397 N N . LYS B 1 457 ? 50.974 -41.715 -20.317 1.00 40.23 452 LYS B N 1
ATOM 7398 C CA . LYS B 1 457 ? 51.226 -41.607 -21.757 1.00 42.39 452 LYS B CA 1
ATOM 7399 C C . LYS B 1 457 ? 52.429 -40.726 -22.113 1.00 43.26 452 LYS B C 1
ATOM 7400 O O . LYS B 1 457 ? 53.328 -41.159 -22.845 1.00 44.12 452 LYS B O 1
ATOM 7404 N N . GLU B 1 458 ? 52.461 -39.507 -21.584 1.00 44.02 453 GLU B N 1
ATOM 7405 C CA . GLU B 1 458 ? 53.545 -38.571 -21.895 1.00 44.83 453 GLU B CA 1
ATOM 7406 C C . GLU B 1 458 ? 54.847 -38.886 -21.163 1.00 44.13 453 GLU B C 1
ATOM 7407 O O . GLU B 1 458 ? 55.786 -38.105 -21.258 1.00 44.48 453 GLU B O 1
ATOM 7413 N N . ARG B 1 459 ? 54.923 -39.983 -20.418 1.00 43.18 454 ARG B N 1
ATOM 7414 C CA . ARG B 1 459 ? 56.240 -40.396 -19.892 1.00 43.02 454 ARG B CA 1
ATOM 7415 C C . ARG B 1 459 ? 56.980 -41.356 -20.831 1.00 42.41 454 ARG B C 1
ATOM 7416 O O . ARG B 1 459 ? 58.091 -41.780 -20.530 1.00 42.33 454 ARG B O 1
ATOM 7424 N N . PHE B 1 460 ? 56.362 -41.730 -21.950 1.00 42.23 455 PHE B N 1
ATOM 7425 C CA . PHE B 1 460 ? 57.004 -42.668 -22.878 1.00 41.82 455 PHE B CA 1
ATOM 7426 C C . PHE B 1 460 ? 56.885 -42.177 -24.295 1.00 42.47 455 PHE B C 1
ATOM 7427 O O . PHE B 1 460 ? 55.821 -41.759 -24.744 1.00 42.48 455 PHE B O 1
ATOM 7435 N N . ASP B 1 461 ? 57.993 -42.270 -25.006 1.00 42.95 456 ASP B N 1
ATOM 7436 C CA . ASP B 1 461 ? 58.012 -41.874 -26.396 1.00 43.73 456 ASP B CA 1
ATOM 7437 C C . ASP B 1 461 ? 57.103 -42.788 -27.234 1.00 42.48 456 ASP B C 1
ATOM 7438 O O . ASP B 1 461 ? 56.414 -42.319 -28.148 1.00 42.43 456 ASP B O 1
ATOM 7443 N N . ARG B 1 462 ? 57.075 -44.080 -26.920 1.00 40.44 457 ARG B N 1
ATOM 7444 C CA . ARG B 1 462 ? 56.224 -44.953 -27.719 1.00 39.14 457 ARG B CA 1
ATOM 7445 C C . ARG B 1 462 ? 55.555 -46.062 -26.925 1.00 37.50 457 ARG B C 1
ATOM 7446 O O . ARG B 1 462 ? 55.996 -46.393 -25.832 1.00 37.49 457 ARG B O 1
ATOM 7454 N N . GLU B 1 463 ? 54.483 -46.618 -27.475 1.00 35.67 458 GLU B N 1
ATOM 7455 C CA . GLU B 1 463 ? 53.749 -47.685 -26.801 1.00 34.77 458 GLU B CA 1
ATOM 7456 C C . GLU B 1 463 ? 54.573 -48.906 -26.506 1.00 33.79 458 GLU B C 1
ATOM 7457 O O . GLU B 1 463 ? 54.399 -49.546 -25.474 1.00 33.95 458 GLU B O 1
ATOM 7463 N N . LEU B 1 464 ? 55.478 -49.214 -27.411 1.00 32.58 459 LEU B N 1
ATOM 7464 C CA . LEU B 1 464 ? 56.352 -50.313 -27.229 1.00 32.19 459 LEU B CA 1
ATOM 7465 C C . LEU B 1 464 ? 57.034 -50.247 -25.875 1.00 32.21 459 LEU B C 1
ATOM 7466 O O . LEU B 1 464 ? 56.995 -51.236 -25.144 1.00 32.70 459 LEU B O 1
ATOM 7471 N N . GLU B 1 465 ? 57.627 -49.097 -25.529 1.00 31.45 460 GLU B N 1
ATOM 7472 C CA . GLU B 1 465 ? 58.342 -48.951 -24.245 1.00 30.64 460 GLU B CA 1
ATOM 7473 C C . GLU B 1 465 ? 57.355 -48.935 -23.099 1.00 28.62 460 GLU B C 1
ATOM 7474 O O . GLU B 1 465 ? 57.657 -49.373 -22.013 1.00 28.53 460 GLU B O 1
ATOM 7480 N N . LEU B 1 466 ? 56.181 -48.382 -23.333 1.00 27.38 461 LEU B N 1
ATOM 7481 C CA . LEU B 1 466 ? 55.162 -48.387 -22.311 1.00 26.94 461 LEU B CA 1
ATOM 7482 C C . LEU B 1 466 ? 54.684 -49.821 -21.982 1.00 26.38 461 LEU B C 1
ATOM 7483 O O . LEU B 1 466 ? 54.499 -50.143 -20.823 1.00 26.63 461 LEU B O 1
ATOM 7488 N N . THR B 1 467 ? 54.528 -50.670 -22.990 1.00 26.38 462 THR B N 1
ATOM 7489 C CA . THR B 1 467 ? 54.144 -52.064 -22.787 1.00 26.61 462 THR B CA 1
ATOM 7490 C C . THR B 1 467 ? 55.235 -52.808 -22.016 1.00 27.72 462 THR B C 1
ATOM 7491 O O . THR B 1 467 ? 54.932 -53.448 -20.999 1.00 27.28 462 THR B O 1
ATOM 7495 N N . LYS B 1 468 ? 56.506 -52.681 -22.435 1.00 28.46 463 LYS B N 1
ATOM 7496 C CA . LYS B 1 468 ? 57.606 -53.336 -21.674 1.00 29.70 463 LYS B CA 1
ATOM 7497 C C . LYS B 1 468 ? 57.702 -52.832 -20.251 1.00 28.63 463 LYS B C 1
ATOM 7498 O O . LYS B 1 468 ? 57.989 -53.615 -19.361 1.00 28.49 463 LYS B O 1
ATOM 7504 N N . ALA B 1 469 ? 57.473 -51.538 -20.034 1.00 27.35 464 ALA B N 1
ATOM 7505 C CA . ALA B 1 469 ? 57.498 -51.037 -18.661 1.00 27.37 464 ALA B CA 1
ATOM 7506 C C . ALA B 1 469 ? 56.343 -51.574 -17.786 1.00 27.64 464 ALA B C 1
ATOM 7507 O O . ALA B 1 469 ? 56.548 -51.915 -16.616 1.00 27.92 464 ALA B O 1
ATOM 7509 N N . ILE B 1 470 ? 55.136 -51.661 -18.334 1.00 26.98 465 ILE B N 1
ATOM 7510 C CA . ILE B 1 470 ? 54.054 -52.218 -17.547 1.00 26.72 465 ILE B CA 1
ATOM 7511 C C . ILE B 1 470 ? 54.293 -53.695 -17.258 1.00 27.61 465 ILE B C 1
ATOM 7512 O O . ILE B 1 470 ? 54.077 -54.168 -16.129 1.00 27.62 465 ILE B O 1
ATOM 7517 N N . LYS B 1 471 ? 54.701 -54.427 -18.279 1.00 28.60 466 LYS B N 1
ATOM 7518 C CA . LYS B 1 471 ? 54.916 -55.847 -18.113 1.00 30.85 466 LYS B CA 1
ATOM 7519 C C . LYS B 1 471 ? 55.973 -56.022 -17.045 1.00 31.68 466 LYS B C 1
ATOM 7520 O O . LYS B 1 471 ? 55.799 -56.839 -16.162 1.00 32.45 466 LYS B O 1
ATOM 7526 N N . ALA B 1 472 ? 57.030 -55.216 -17.076 1.00 32.53 467 ALA B N 1
ATOM 7527 C CA . ALA B 1 472 ? 58.140 -55.436 -16.138 1.00 33.64 467 ALA B CA 1
ATOM 7528 C C . ALA B 1 472 ? 57.696 -55.164 -14.711 1.00 33.80 467 ALA B C 1
ATOM 7529 O O . ALA B 1 472 ? 58.155 -55.792 -13.770 1.00 34.10 467 ALA B O 1
ATOM 7531 N N . SER B 1 473 ? 56.756 -54.253 -14.566 1.00 34.14 468 SER B N 1
ATOM 7532 C CA . SER B 1 473 ? 56.273 -53.861 -13.261 1.00 34.65 468 SER B CA 1
ATOM 7533 C C . SER B 1 473 ? 55.380 -54.929 -12.613 1.00 35.37 468 SER B C 1
ATOM 7534 O O . SER B 1 473 ? 55.134 -54.878 -11.414 1.00 35.00 468 SER B O 1
ATOM 7537 N N . VAL B 1 474 ? 54.867 -55.868 -13.407 1.00 36.54 469 VAL B N 1
ATOM 7538 C CA . VAL B 1 474 ? 54.036 -56.934 -12.871 1.00 37.75 469 VAL B CA 1
ATOM 7539 C C . VAL B 1 474 ? 54.622 -58.313 -13.130 1.00 40.02 469 VAL B C 1
ATOM 7540 O O . VAL B 1 474 ? 54.175 -59.276 -12.536 1.00 40.38 469 VAL B O 1
ATOM 7544 N N . LYS B 1 475 ? 55.634 -58.404 -13.987 1.00 42.58 470 LYS B N 1
ATOM 7545 C CA . LYS B 1 475 ? 56.175 -59.694 -14.444 1.00 45.32 470 LYS B CA 1
ATOM 7546 C C . LYS B 1 475 ? 56.432 -60.656 -13.298 1.00 47.25 470 LYS B C 1
ATOM 7547 O O . LYS B 1 475 ? 56.192 -61.859 -13.425 1.00 47.70 470 LYS B O 1
ATOM 7550 N N . ASP B 1 476 ? 56.914 -60.131 -12.178 1.00 49.40 471 ASP B N 1
ATOM 7551 C CA . ASP B 1 476 ? 57.379 -61.008 -11.101 1.00 51.49 471 ASP B CA 1
ATOM 7552 C C . ASP B 1 476 ? 56.340 -61.327 -10.011 1.00 52.01 471 ASP B C 1
ATOM 7553 O O . ASP B 1 476 ? 56.672 -61.819 -8.931 1.00 52.87 471 ASP B O 1
ATOM 7558 N N . HIS B 1 477 ? 55.072 -61.096 -10.318 1.00 51.74 472 HIS B N 1
ATOM 7559 C CA . HIS B 1 477 ? 54.030 -61.644 -9.479 1.00 51.45 472 HIS B CA 1
ATOM 7560 C C . HIS B 1 477 ? 52.933 -62.389 -10.249 1.00 50.38 472 HIS B C 1
ATOM 7561 O O . HIS B 1 477 ? 51.913 -62.749 -9.679 1.00 50.62 472 HIS B O 1
ATOM 7568 N N . MET B 1 478 ? 53.182 -62.659 -11.528 1.00 49.25 473 MET B N 1
ATOM 7569 C CA . MET B 1 478 ? 52.241 -63.377 -12.391 1.00 48.56 473 MET B CA 1
ATOM 7570 C C . MET B 1 478 ? 52.993 -64.563 -12.978 1.00 49.16 473 MET B C 1
ATOM 7571 O O . MET B 1 478 ? 54.206 -64.488 -13.163 1.00 49.01 473 MET B O 1
ATOM 7576 N N . MET B 1 479 ? 52.294 -65.642 -13.307 1.00 49.59 474 MET B N 1
ATOM 7577 C CA . MET B 1 479 ? 52.952 -66.748 -13.992 1.00 50.60 474 MET B CA 1
ATOM 7578 C C . MET B 1 479 ? 52.917 -66.557 -15.491 1.00 50.07 474 MET B C 1
ATOM 7579 O O . MET B 1 479 ? 51.962 -66.022 -16.033 1.00 50.09 474 MET B O 1
ATOM 7584 N N . SER B 1 480 ? 53.979 -66.987 -16.161 1.00 49.90 475 SER B N 1
ATOM 7585 C CA . SER B 1 480 ? 54.186 -66.683 -17.580 1.00 49.81 475 SER B CA 1
ATOM 7586 C C . SER B 1 480 ? 52.991 -66.930 -18.505 1.00 49.23 475 SER B C 1
ATOM 7587 O O . SER B 1 480 ? 52.769 -66.183 -19.451 1.00 49.46 475 SER B O 1
ATOM 7590 N N . TYR B 1 481 ? 52.237 -67.985 -18.223 1.00 48.66 476 TYR B N 1
ATOM 7591 C CA . TYR B 1 481 ? 51.056 -68.323 -19.002 1.00 48.13 476 TYR B CA 1
ATOM 7592 C C . TYR B 1 481 ? 50.005 -67.232 -18.881 1.00 47.31 476 TYR B C 1
ATOM 7593 O O . TYR B 1 481 ? 49.343 -66.897 -19.860 1.00 47.31 476 TYR B O 1
ATOM 7602 N N . MET B 1 482 ? 49.907 -66.684 -17.669 1.00 46.39 477 MET B N 1
ATOM 7603 C CA . MET B 1 482 ? 49.007 -65.603 -17.298 1.00 45.52 477 MET B CA 1
ATOM 7604 C C . MET B 1 482 ? 49.257 -64.301 -18.091 1.00 43.80 477 MET B C 1
ATOM 7605 O O . MET B 1 482 ? 48.321 -63.568 -18.351 1.00 43.84 477 MET B O 1
ATOM 7610 N N . MET B 1 483 ? 50.498 -64.014 -18.483 1.00 42.00 478 MET B N 1
ATOM 7611 C CA . MET B 1 483 ? 50.806 -62.690 -19.046 1.00 40.22 478 MET B CA 1
ATOM 7612 C C . MET B 1 483 ? 50.293 -62.560 -20.484 1.00 38.41 478 MET B C 1
ATOM 7613 O O . MET B 1 483 ? 50.633 -63.361 -21.340 1.00 37.99 478 MET B O 1
ATOM 7618 N N . PRO B 1 484 ? 49.449 -61.555 -20.745 1.00 37.19 479 PRO B N 1
ATOM 7619 C CA . PRO B 1 484 ? 49.002 -61.377 -22.132 1.00 36.86 479 PRO B CA 1
ATOM 7620 C C . PRO B 1 484 ? 50.187 -60.964 -23.004 1.00 36.84 479 PRO B C 1
ATOM 7621 O O . PRO B 1 484 ? 51.049 -60.212 -22.557 1.00 36.64 479 PRO B O 1
ATOM 7625 N N . SER B 1 485 ? 50.270 -61.495 -24.212 1.00 36.69 480 SER B N 1
ATOM 7626 C CA . SER B 1 485 ? 51.381 -61.145 -25.070 1.00 37.41 480 SER B CA 1
ATOM 7627 C C . SER B 1 485 ? 51.108 -59.796 -25.750 1.00 36.98 480 SER B C 1
ATOM 7628 O O . SER B 1 485 ? 52.025 -59.008 -25.937 1.00 37.73 480 SER B O 1
ATOM 7631 N N . LYS B 1 486 ? 49.846 -59.496 -26.051 1.00 35.90 481 LYS B N 1
ATOM 7632 C CA . LYS B 1 486 ? 49.491 -58.204 -26.678 1.00 34.98 481 LYS B CA 1
ATOM 7633 C C . LYS B 1 486 ? 48.656 -57.253 -25.792 1.00 33.48 481 LYS B C 1
ATOM 7634 O O . LYS B 1 486 ? 47.667 -57.667 -25.193 1.00 33.13 481 LYS B O 1
ATOM 7640 N N . PHE B 1 487 ? 49.086 -55.995 -25.709 1.00 32.05 482 PHE B N 1
ATOM 7641 C CA . PHE B 1 487 ? 48.389 -54.959 -24.957 1.00 31.39 482 PHE B CA 1
ATOM 7642 C C . PHE B 1 487 ? 47.710 -53.989 -25.920 1.00 30.73 482 PHE B C 1
ATOM 7643 O O . PHE B 1 487 ? 48.307 -53.519 -26.870 1.00 30.14 482 PHE B O 1
ATOM 7651 N N . LEU B 1 488 ? 46.464 -53.665 -25.648 1.00 29.90 483 LEU B N 1
ATOM 7652 C CA . LEU B 1 488 ? 45.764 -52.719 -26.456 1.00 29.76 483 LEU B CA 1
ATOM 7653 C C . LEU B 1 488 ? 45.388 -51.523 -25.577 1.00 29.10 483 LEU B C 1
ATOM 7654 O O . LEU B 1 488 ? 44.745 -51.717 -24.555 1.00 29.76 483 LEU B O 1
ATOM 7659 N N . TYR B 1 489 ? 45.833 -50.312 -25.932 1.00 28.00 484 TYR B N 1
ATOM 7660 C CA . TYR B 1 489 ? 45.529 -49.121 -25.134 1.00 28.03 484 TYR B CA 1
ATOM 7661 C C . TYR B 1 489 ? 44.201 -48.450 -25.535 1.00 28.27 484 TYR B C 1
ATOM 7662 O O . TYR B 1 489 ? 43.861 -48.348 -26.709 1.00 28.39 484 TYR B O 1
ATOM 7671 N N . ARG B 1 490 ? 43.446 -48.035 -24.532 1.00 28.35 485 ARG B N 1
ATOM 7672 C CA . ARG B 1 490 ? 42.146 -47.432 -24.712 1.00 29.44 485 ARG B CA 1
ATOM 7673 C C . ARG B 1 490 ? 42.040 -46.307 -23.701 1.00 29.10 485 ARG B C 1
ATOM 7674 O O . ARG B 1 490 ? 42.744 -46.310 -22.696 1.00 28.09 485 ARG B O 1
ATOM 7682 N N . ASP B 1 491 ? 41.128 -45.379 -23.947 1.00 29.71 486 ASP B N 1
ATOM 7683 C CA . ASP B 1 491 ? 40.897 -44.275 -23.014 1.00 31.26 486 ASP B CA 1
ATOM 7684 C C . ASP B 1 491 ? 39.806 -44.624 -22.023 1.00 30.20 486 ASP B C 1
ATOM 7685 O O . ASP B 1 491 ? 39.836 -44.148 -20.914 1.00 31.46 486 ASP B O 1
ATOM 7690 N N . SER B 1 492 ? 38.877 -45.487 -22.427 1.00 28.88 487 SER B N 1
ATOM 7691 C CA . SER B 1 492 ? 37.845 -46.054 -21.552 1.00 28.16 487 SER B CA 1
ATOM 7692 C C . SER B 1 492 ? 37.320 -47.422 -22.041 1.00 27.48 487 SER B C 1
ATOM 7693 O O . SER B 1 492 ? 37.675 -47.898 -23.140 1.00 26.92 487 SER B O 1
ATOM 7696 N N . LEU B 1 493 ? 36.482 -48.037 -21.204 1.00 27.40 488 LEU B N 1
ATOM 7697 C CA . LEU B 1 493 ? 35.986 -49.396 -21.409 1.00 27.76 488 LEU B CA 1
ATOM 7698 C C . LEU B 1 493 ? 34.469 -49.444 -21.257 1.00 27.46 488 LEU B C 1
ATOM 7699 O O . LEU B 1 493 ? 33.926 -48.732 -20.443 1.00 27.32 488 LEU B O 1
ATOM 7704 N N . PRO B 1 494 ? 33.790 -50.303 -22.040 1.00 27.59 489 PRO B N 1
ATOM 7705 C CA . PRO B 1 494 ? 32.349 -50.441 -21.978 1.00 28.05 489 PRO B CA 1
ATOM 7706 C C . PRO B 1 494 ? 31.959 -50.942 -20.624 1.00 29.15 489 PRO B C 1
ATOM 7707 O O . PRO B 1 494 ? 32.778 -51.547 -19.955 1.00 30.38 489 PRO B O 1
ATOM 7711 N N . LEU B 1 495 ? 30.732 -50.657 -20.219 1.00 29.76 490 LEU B N 1
ATOM 7712 C CA . LEU B 1 495 ? 30.233 -51.009 -18.922 1.00 30.83 490 LEU B CA 1
ATOM 7713 C C . LEU B 1 495 ? 28.833 -51.603 -19.127 1.00 31.45 490 LEU B C 1
ATOM 7714 O O . LEU B 1 495 ? 28.073 -51.143 -19.986 1.00 31.06 490 LEU B O 1
ATOM 7719 N N . THR B 1 496 ? 28.509 -52.643 -18.369 1.00 33.11 491 THR B N 1
ATOM 7720 C CA . THR B 1 496 ? 27.141 -53.199 -18.346 1.00 35.01 491 THR B CA 1
ATOM 7721 C C . THR B 1 496 ? 26.345 -52.388 -17.309 1.00 35.97 491 THR B C 1
ATOM 7722 O O . THR B 1 496 ? 26.945 -51.608 -16.585 1.00 36.60 491 THR B O 1
ATOM 7726 N N . PRO B 1 497 ? 25.008 -52.530 -17.264 1.00 37.38 492 PRO B N 1
ATOM 7727 C CA . PRO B 1 497 ? 24.171 -51.756 -16.337 1.00 38.84 492 PRO B CA 1
ATOM 7728 C C . PRO B 1 497 ? 24.531 -51.892 -14.871 1.00 40.16 492 PRO B C 1
ATOM 7729 O O . PRO B 1 497 ? 24.345 -50.948 -14.119 1.00 40.52 492 PRO B O 1
ATOM 7733 N N . ASN B 1 498 ? 25.036 -53.059 -14.475 1.00 41.86 493 ASN B N 1
ATOM 7734 C CA . ASN B 1 498 ? 25.457 -53.294 -13.091 1.00 42.86 493 ASN B CA 1
ATOM 7735 C C . ASN B 1 498 ? 26.649 -52.451 -12.664 1.00 43.05 493 ASN B C 1
ATOM 7736 O O . ASN B 1 498 ? 26.971 -52.382 -11.468 1.00 43.53 493 ASN B O 1
ATOM 7741 N N . GLY B 1 499 ? 27.282 -51.793 -13.639 1.00 42.65 494 GLY B N 1
ATOM 7742 C CA . GLY B 1 499 ? 28.377 -50.871 -13.375 1.00 42.34 494 GLY B CA 1
ATOM 7743 C C . GLY B 1 499 ? 29.760 -51.444 -13.572 1.00 42.41 494 GLY B C 1
ATOM 7744 O O . GLY B 1 499 ? 30.750 -50.721 -13.479 1.00 42.99 494 GLY B O 1
ATOM 7745 N N . LYS B 1 500 ? 29.840 -52.738 -13.846 1.00 41.90 495 LYS B N 1
ATOM 7746 C CA . LYS B 1 500 ? 31.123 -53.390 -14.119 1.00 41.37 495 LYS B CA 1
ATOM 7747 C C . LYS B 1 500 ? 31.550 -53.301 -15.578 1.00 39.74 495 LYS B C 1
ATOM 7748 O O . LYS B 1 500 ? 30.735 -53.091 -16.472 1.00 39.50 495 LYS B O 1
ATOM 7754 N N . ILE B 1 501 ? 32.834 -53.514 -15.813 1.00 37.92 496 ILE B N 1
ATOM 7755 C CA . ILE B 1 501 ? 33.367 -53.664 -17.149 1.00 36.42 496 ILE B CA 1
ATOM 7756 C C . ILE B 1 501 ? 32.646 -54.764 -17.959 1.00 35.90 496 ILE B C 1
ATOM 7757 O O . ILE B 1 501 ? 32.349 -55.854 -17.466 1.00 35.68 496 ILE B O 1
ATOM 7762 N N . ASP B 1 502 ? 32.357 -54.451 -19.212 1.00 35.48 497 ASP B N 1
ATOM 7763 C CA . ASP B 1 502 ? 31.620 -55.348 -20.107 1.00 35.02 497 ASP B CA 1
ATOM 7764 C C . ASP B 1 502 ? 32.628 -56.264 -20.816 1.00 34.02 497 ASP B C 1
ATOM 7765 O O . ASP B 1 502 ? 32.982 -56.083 -21.990 1.00 33.09 497 ASP B O 1
ATOM 7770 N N . ILE B 1 503 ? 33.067 -57.250 -20.058 1.00 32.94 498 ILE B N 1
ATOM 7771 C CA . ILE B 1 503 ? 34.037 -58.221 -20.484 1.00 32.60 498 ILE B CA 1
ATOM 7772 C C . ILE B 1 503 ? 33.573 -58.905 -21.761 1.00 32.63 498 ILE B C 1
ATOM 7773 O O . ILE B 1 503 ? 34.339 -59.038 -22.725 1.00 32.08 498 ILE B O 1
ATOM 7778 N N . LYS B 1 504 ? 32.298 -59.276 -21.792 1.00 32.87 499 LYS B N 1
ATOM 7779 C CA . LYS B 1 504 ? 31.732 -60.017 -22.920 1.00 33.69 499 LYS B CA 1
ATOM 7780 C C . LYS B 1 504 ? 31.885 -59.276 -24.254 1.00 33.26 499 LYS B C 1
ATOM 7781 O O . LYS B 1 504 ? 32.379 -59.817 -25.235 1.00 33.88 499 LYS B O 1
ATOM 7787 N N . THR B 1 505 ? 31.483 -58.018 -24.274 1.00 33.52 500 THR B N 1
ATOM 7788 C CA . THR B 1 505 ? 31.738 -57.115 -25.404 1.00 33.08 500 THR B CA 1
ATOM 7789 C C . THR B 1 505 ? 33.213 -56.989 -25.770 1.00 32.72 500 THR B C 1
ATOM 7790 O O . THR B 1 505 ? 33.565 -56.948 -26.957 1.00 32.35 500 THR B O 1
ATOM 7794 N N . LEU B 1 506 ? 34.080 -56.941 -24.756 1.00 32.93 501 LEU B N 1
ATOM 7795 C CA . LEU B 1 506 ? 35.522 -56.939 -25.007 1.00 32.75 501 LEU B CA 1
ATOM 7796 C C . LEU B 1 506 ? 35.986 -58.264 -25.627 1.00 33.07 501 LEU B C 1
ATOM 7797 O O . LEU B 1 506 ? 36.820 -58.259 -26.517 1.00 32.97 501 LEU B O 1
ATOM 7802 N N . ILE B 1 507 ? 35.426 -59.391 -25.192 1.00 34.24 502 ILE B N 1
ATOM 7803 C CA . ILE B 1 507 ? 35.749 -60.690 -25.817 1.00 35.17 502 ILE B CA 1
ATOM 7804 C C . ILE B 1 507 ? 35.338 -60.725 -27.297 1.00 36.19 502 ILE B C 1
ATOM 7805 O O . ILE B 1 507 ? 36.071 -61.218 -28.141 1.00 35.98 502 ILE B O 1
ATOM 7810 N N . ASN B 1 508 ? 34.174 -60.182 -27.628 1.00 37.87 503 ASN B N 1
ATOM 7811 C CA . ASN B 1 508 ? 33.735 -60.225 -29.029 1.00 38.37 503 ASN B CA 1
ATOM 7812 C C . ASN B 1 508 ? 34.601 -59.336 -29.940 1.00 38.28 503 ASN B C 1
ATOM 7813 O O . ASN B 1 508 ? 34.854 -59.687 -31.100 1.00 37.78 503 ASN B O 1
ATOM 7818 N N . GLU B 1 509 ? 35.097 -58.225 -29.392 1.00 37.56 504 GLU B N 1
ATOM 7819 C CA . GLU B 1 509 ? 35.863 -57.282 -30.175 1.00 38.30 504 GLU B CA 1
ATOM 7820 C C . GLU B 1 509 ? 37.146 -57.894 -30.652 1.00 39.20 504 GLU B C 1
ATOM 7821 O O . GLU B 1 509 ? 37.682 -57.530 -31.711 1.00 39.43 504 GLU B O 1
ATOM 7827 N N . VAL B 1 510 ? 37.669 -58.804 -29.847 1.00 40.02 505 VAL B N 1
ATOM 7828 C CA . VAL B 1 510 ? 38.991 -59.335 -30.088 1.00 40.72 505 VAL B CA 1
ATOM 7829 C C . VAL B 1 510 ? 38.915 -60.576 -30.979 1.00 41.46 505 VAL B C 1
ATOM 7830 O O . VAL B 1 510 ? 39.888 -60.923 -31.637 1.00 42.18 505 VAL B O 1
ATOM 7834 N N . ASN B 1 511 ? 37.741 -61.220 -31.007 1.00 41.42 506 ASN B N 1
ATOM 7835 C CA . ASN B 1 511 ? 37.499 -62.382 -31.845 1.00 41.40 506 ASN B CA 1
ATOM 7836 C C . ASN B 1 511 ? 36.670 -62.061 -33.104 1.00 42.33 506 ASN B C 1
ATOM 7837 O O . ASN B 1 511 ? 35.492 -62.426 -33.205 1.00 43.01 506 ASN B O 1
#

Foldseek 3Di:
DDAFLLVLLVVCCVVVVAAFAEAELHDTDGSVLLVLLLQLVLVVVVVVVFDAQAEEEEEEWDDPLSSSPLSNQQLNNYAYQYDYNPDDPVLVVLVCVQRVGQEYEYADDDPDDDPPHHYDYVVSSVVSSVVRDGHDRDHGFDDQRFSYWAWDDVHIWTFGFGSLLLCLVQVQQCPDPQNVADQQAFEEQEFTPNDLLSSVPNRNNSNRVHYYYYYDPCLVPDLQVVLVSVLQDLHQEYEAALLVLVSNLVYPSQACVSRVNYAEYEHEDAFNALVSVVSNCVRYVRHKYKAFYDDVQQRNGQAMDIDDVVCSVDDLGDFRHAGGPFKDKFFADPVRHTDDAPDKHWIKIFGSNGTPATRNDVPVRVVFWDADPNTIMGGRQFMWGAHPVRITGGQGGVVQPDVGGQVSLFSLLCQQPFFPGKTWEWAADPNDITEMETATDPPLVVVDDDPVVSLVVSCVRRVVPDDPVSHGDYYDYDNDADAPPRSHRPVVVVNVVND/DDAFLLVLLVVCCVVPVACFAEDAPNDTDGSVLLQLLLQLVLVVVVVVVFPALFEEEEEEWDDPLSVSPLSNCQLNNYAYQYHYPPDDPVLVVLCCVQRVGQEYEYCDDDPDDDDDHHYHYNVNSVVSSVVSDGHDRDNGFDDARFSYWAWDDLFDDRTWTFTFGRLLLCLVQVQQCVPPQNVADAQAFEEQEDTPNDLLSSVPNSNNSNRVHYYYYYDPVCPVVQQVNLLSVLVDLHQEYGDALVVLVSNLPHLCQACVSHVNYAEYEHEDDFNFLVSVVSNCVRYVRHWYKAFYDDVQLRNGQAIDIQDVVNSVPDGGHFRHAGTPFKDKAFAAPVRHGDDAPDKHWIKIFGSNGTPTTRNCVPVRVVFWDADPRTTMGTRQFMWGAHPVRTIGGDGGNVQWDAFPRDTDRQVVLFVLLVPQPFFPGKTKEFDADPVRHGPFIEMETETDPPNVVVDPDVVVVVVVSCVRRVVPDDPRSDGPYYDYDNDADAGSSGDGPRVVVRVVND

InterPro domains:
  IPR000873 AMP-dependent synthetase/ligase domain [PF00501] (10-362)
  IPR010071 Amino acid adenylation domain [TIGR01733] (30-431)
  IPR010072 D-alanine--D-alanyl carrier protein ligase [MF_00593] (1-511)
  IPR010072 D-alanine--D-alanyl carrier protein ligase [TIGR01734] (4-510)
  IPR020845 AMP-binding, conserved site [PS00455] (149-160)
  IPR025110 AMP-binding enzyme, C-terminal domain [PF13193] (419-499)
  IPR042099 ANL, N-terminal domain [G3DSA:3.40.50.12780] (1-400)
  IPR044507 D-alanine:D-alanyl carrier protein ligase-like [cd05945] (13-505)
  IPR045851 AMP-binding enzyme domain superfamily [G3DSA:3.30.300.30] (401-512)

Organism: Streptococcus pyogenes serotype M6 (strain ATCC BAA-946 / MGAS10394) (NCBI:txid286636)

Nearest PDB structures (foldseek):
  3l8c-assembly2_B  TM=1.002E+00  e=0.000E+00  Streptococcus pyogenes serotype M6
  3lgx-assembly2_B  TM=8.795E-01  e=9.085E-104  Streptococcus pyogenes M1 GAS
  3lgx-assembly4_D  TM=8.874E-01  e=2.444E-101  Streptococcus pyogenes M1 GAS
  3l8c-assembly1_A  TM=9.005E-01  e=1.122E-99  Streptococcus pyogenes serotype M6
  7r27-assembly2_B  TM=9.847E-01  e=2.223E-59  Lactiplantibacillus plantarum subsp. plantarum NC8

CATH classification: 3.40.50.12780 (+1 more: 3.30.300.30)

Secondary structure (DSSP, 8-state):
----HHHHHHHHHHHSTTSEEEEETTEEEEHHHHHHHHHHHHHHHHHT-PPTT--EEEEE-SSHHHHHHHHHHHHTT--EEEEETTS-HHHHHHHHHHS--SEEEESS---S--TTSEEEEHHHHHHHHHHT-----SS---TTSEEEEEE------EEEEEHHHHHHHHHHHHH-TTT-PPSS-EEE--S-TTSGGGHHHHHHHHHTT-EEEE--GGGTT-HHHHHHHHHHS--SEEEE-HHHHHHHHTSTT-STTT-TT--EEEE-SSPPPHHHHHHHHHH-TT-EEEEEE--GGGSS-SEEEEE-HHHHHH-SS-EEEEEPTTS-EEEE-TTSPBPPTT--EEEEEESTTS-S-BTT-HHHHHHHEEEETTEEEEEEEEEEEE-SSS-EEEEEEGGGB---BHHHHHHHHHTSTTEEEEEEE---SSS---EEEEEEPTTSGGG-SSHHHHHHHHHHHSGGGS-GGGS-SEEEE-SS--B-TTSSB-HHHHHHHT-/----HHHHHHHHHHHSTTSEEEEETTEEEEHHHHHHHHHHHHHHHHTT-PPTT--EEEEE-S-HHHHHHHHHHHHTT--EEEEETTS-HHHHHHHHHHH--SEEEESSPP-S--TTS-EEEHHHHHHHHHTT-----SS---TTSEEEEEE--SS-SS--EEEEEHHHHHHHHHHHHH-TTT-PPSS-EEE--S-TTSGGGHHHHHHHHHHT-EEEE--TTTTT-HHHHHHHHTTS--SEEEE-HHHHHHHTT-TTSSTTT-TT--EEEE-SSPPPHHHHHHHHHH-TT-EEEEEE--GGGSS-SEEEEEPHHHHHH-SS---BEEPTTS-EEEE-TTS-B--TT--EEEEEESTTS---BTT-HHHHHHHEEEETTEEEEEEEEEEEE-TTS-EEEEEEGGGEEEETTEEEEHHHHHHHHTTSTTEEEEEEEEEE-TTS-EEEEEEEEEE-TTSGGG-SSHHHHHHHHHHHHGGGS-TTTS-SEEEE-S---B-TTSSB-HHHHHHHH-

Solvent-accessible surface area: 42522 Å² total; per-residue (Å²): 125,28,178,8,0,1,73,19,4,34,100,21,7,146,88,34,37,126,60,23,0,6,6,35,87,48,116,116,47,24,2,8,53,1,52,143,13,0,10,0,0,0,18,21,1,51,86,29,49,22,30,78,133,1,9,0,0,0,2,0,5,25,53,11,18,0,3,0,0,5,5,0,0,0,0,1,9,8,4,7,0,6,1,19,33,114,22,54,56,126,62,0,66,27,1,8,97,36,0,45,4,26,1,0,0,3,6,30,113,24,68,46,110,28,100,50,30,12,14,3,7,69,33,1,0,63,32,3,14,135,59,64,69,122,36,138,56,101,96,14,3,120,28,104,43,32,5,1,1,6,9,32,112,121,118,17,49,0,0,18,0,4,3,65,11,0,18,12,0,0,32,22,0,37,133,34,94,21,0,89,18,57,152,59,2,53,0,0,1,36,3,24,9,10,19,10,3,1,2,0,0,8,0,0,0,1,7,29,0,0,1,0,0,1,19,34,77,115,28,78,66,77,111,176,97,6,4,40,16,0,10,139,16,73,2,14,1,0,0,0,4,4,8,12,0,62,43,0,12,159,16,128,36,0,23,82,79,115,4,108,46,11,64,15,0,0,0,5,30,40,39,3,28,13,23,3,0,115,75,0,20,123,69,4,67,87,5,102,0,0,4,5,25,15,19,28,10,0,0,2,0,0,0,2,8,61,2,57,126,82,24,10,118,108,96,58,33,6,4,12,0,108,18,4,128,61,0,59,12,50,6,13,57,190,109,41,111,79,20,88,74,49,82,98,8,25,0,0,0,1,5,72,0,10,4,105,2,9,19,63,37,73,106,84,30,76,114,16,29,61,97,27,145,59,89,78,1,16,54,6,13,10,12,0,7,30,52,162,92,79,21,0,73,36,2,0,74,88,111,28,84,58,114,53,16,12,18,36,3,8,25,22,0,21,70,2,95,18,3,48,28,6,6,2,1,9,116,110,98,94,97,139,99,88,15,0,0,0,19,30,76,145,44,9,97,141,146,49,144,148,110,112,69,10,15,138,23,0,51,74,42,0,151,146,71,10,110,100,157,22,36,1,82,114,7,34,46,92,133,83,24,47,72,37,132,40,18,69,51,28,50,81,51,0,23,104,90,5,127,128,27,178,6,1,1,64,20,7,33,118,29,8,134,93,31,40,126,60,17,0,8,14,23,79,58,117,138,72,28,1,10,50,2,54,112,18,0,11,0,0,0,20,29,1,52,85,66,94,38,141,82,146,8,24,0,0,0,1,1,7,15,54,13,17,2,3,0,0,6,5,0,0,1,1,1,8,9,5,6,1,7,4,16,34,99,16,22,24,37,48,0,90,9,4,17,121,29,3,136,3,33,1,0,0,5,5,29,126,24,75,38,137,48,177,79,46,72,80,7,38,78,78,78,0,72,71,5,32,141,59,109,75,119,40,78,73,116,93,16,2,105,27,106,36,32,4,2,0,8,7,30,56,30,73,64,28,105,8,49,0,0,19,0,4,3,64,10,0,20,11,0,0,26,18,0,32,127,31,94,23,0,91,19,59,180,64,2,52,0,0,3,26,4,31,11,20,96,19,16,1,2,0,1,12,0,0,0,1,7,39,0,0,2,0,5,2,4,38,83,124,22,41,55,72,92,172,90,2,6,47,8,0,15,127,16,79,2,16,2,0,0,0,36,4,32,15,0,69,66,0,13,159,16,116,28,0,28,74,92,113,6,110,48,10,67,16,0,0,0,9,63,72,103,4,56,15,52,5,0,98,115,1,20,131,70,2,64,92,4,104,1,0,6,5,29,18,24,27,13,1,0,2,0,1,0,2,8,50,1,40,118,105,29,8,109,123,100,132,90,6,3,16,0,101,19,4,128,59,0,58,11,46,9,10,36,128,108,31,129,89,46,79,46,56,84,78,4,14,0,0,1,2,4,71,1,11,4,106,0,13,20,94,32,88,129,87,28,79,125,18,27,61,97,21,132,61,95,75,2,16,55,10,18,13,2,0,9,38,42,155,95,72,23,0,60,74,5,3,80,74,112,35,36,11,121,46,66,86,108,115,5,9,0,46,35,0,10,72,41,0,58,110,2,95,23,3,57,27,1,1,0,0,0,91,53,57,120,76,128,139,20,96,29,3,5,0,7,0,24,29,98,146,26,0,95,131,157,51,141,150,109,102,67,9,20,137,29,0,54,76,48,0,64,145,80,16,115,110,55,28,37,0,74,105,14,62,50,28,109,36,13,0,43,40,15,83,29,130,53,15,16,142,11,0,26,94,43,30,87